Protein AF-A0A9K3NCQ3-F1 (afdb_monomer)

Structure (mmCIF, N/CA/C/O backbone):
data_AF-A0A9K3NCQ3-F1
#
_entry.id   AF-A0A9K3NCQ3-F1
#
loop_
_atom_site.group_PDB
_atom_site.id
_atom_site.type_symbol
_atom_site.label_atom_id
_atom_site.label_alt_id
_atom_site.label_comp_id
_atom_site.label_asym_id
_atom_site.label_entity_id
_atom_site.label_seq_id
_atom_site.pdbx_PDB_ins_code
_atom_site.Cartn_x
_atom_site.Cartn_y
_atom_site.Cartn_z
_atom_site.occupancy
_atom_site.B_iso_or_equiv
_atom_site.auth_seq_id
_atom_site.auth_comp_id
_atom_site.auth_asym_id
_atom_site.auth_atom_id
_atom_site.pdbx_PDB_model_num
ATOM 1 N N . MET A 1 1 ? -34.231 9.769 -47.983 1.00 39.38 1 MET A N 1
ATOM 2 C CA . MET A 1 1 ? -33.795 9.920 -49.391 1.00 39.38 1 MET A CA 1
ATOM 3 C C . MET A 1 1 ? -32.840 11.098 -49.599 1.00 39.38 1 MET A C 1
ATOM 5 O O . MET A 1 1 ? -31.851 10.888 -50.281 1.00 39.38 1 MET A O 1
ATOM 9 N N . ALA A 1 2 ? -33.043 12.279 -48.990 1.00 44.72 2 ALA A N 1
ATOM 10 C CA . ALA A 1 2 ? -32.087 13.401 -49.087 1.00 44.72 2 ALA A CA 1
ATOM 11 C C . ALA A 1 2 ? -30.676 13.076 -48.537 1.00 44.72 2 ALA A C 1
ATOM 13 O O . ALA A 1 2 ? -29.684 13.363 -49.191 1.00 44.72 2 ALA A O 1
ATOM 14 N N . LEU A 1 3 ? -30.596 12.362 -47.406 1.00 51.59 3 LEU A N 1
ATOM 15 C CA . LEU A 1 3 ? -29.329 11.981 -46.760 1.00 51.59 3 LEU A CA 1
ATOM 16 C C . LEU A 1 3 ? -28.411 11.074 -47.605 1.00 51.59 3 LEU A C 1
ATOM 18 O O . LEU A 1 3 ? -27.192 11.078 -47.457 1.00 51.59 3 LEU A O 1
ATOM 22 N N . ILE A 1 4 ? -29.020 10.265 -48.472 1.00 53.84 4 ILE A N 1
ATOM 23 C CA . ILE A 1 4 ? -28.306 9.319 -49.332 1.00 53.84 4 ILE A CA 1
ATOM 24 C C . ILE A 1 4 ? -27.644 10.080 -50.491 1.00 53.84 4 ILE A C 1
ATOM 26 O O . ILE A 1 4 ? -26.495 9.803 -50.801 1.00 53.84 4 ILE A O 1
ATOM 30 N N . LYS A 1 5 ? -28.301 11.123 -51.027 1.00 56.56 5 LYS A N 1
ATOM 31 C CA . LYS A 1 5 ? -27.735 11.977 -52.086 1.00 56.56 5 LYS A CA 1
ATOM 32 C C . LYS A 1 5 ? -26.496 12.764 -51.636 1.00 56.56 5 LYS A C 1
ATOM 34 O O . LYS A 1 5 ? -25.575 12.943 -52.419 1.00 56.56 5 LYS A O 1
ATOM 39 N N . GLU A 1 6 ? -26.442 13.216 -50.381 1.00 61.25 6 GLU A N 1
ATOM 40 C CA . GLU A 1 6 ? -25.287 13.969 -49.847 1.00 61.25 6 GLU A CA 1
ATOM 41 C C . GLU A 1 6 ? -24.058 13.086 -49.568 1.00 61.25 6 GLU A C 1
ATOM 43 O O . GLU A 1 6 ? -22.928 13.570 -49.548 1.00 61.25 6 GLU A O 1
ATOM 48 N N . THR A 1 7 ? -24.259 11.778 -49.386 1.00 75.44 7 THR A N 1
ATOM 49 C CA . THR A 1 7 ? -23.198 10.811 -49.056 1.00 75.44 7 THR A CA 1
ATOM 50 C C . THR A 1 7 ? -22.884 9.852 -50.205 1.00 75.44 7 THR A C 1
ATOM 52 O O . THR A 1 7 ? -22.133 8.900 -50.013 1.00 75.44 7 THR A O 1
ATOM 55 N N . ASP A 1 8 ? -23.405 10.099 -51.412 1.00 75.50 8 ASP A N 1
ATOM 56 C CA . ASP A 1 8 ? -23.187 9.236 -52.584 1.00 75.50 8 ASP A CA 1
ATOM 57 C C . ASP A 1 8 ? -21.696 9.086 -52.940 1.00 75.50 8 ASP A C 1
ATOM 59 O O . ASP A 1 8 ? -21.273 8.027 -53.392 1.00 75.50 8 ASP A O 1
ATOM 63 N N . HIS A 1 9 ? -20.874 10.099 -52.648 1.00 80.50 9 HIS A N 1
ATOM 64 C CA . HIS A 1 9 ? -19.418 10.061 -52.829 1.00 80.50 9 HIS A CA 1
ATOM 65 C C . HIS A 1 9 ? -18.691 9.035 -51.933 1.00 80.50 9 HIS A C 1
ATOM 67 O O . HIS A 1 9 ? -17.523 8.745 -52.172 1.00 80.50 9 HIS A O 1
ATOM 73 N N . LEU A 1 10 ? -19.359 8.499 -50.904 1.00 85.31 10 LEU A N 1
ATOM 74 C CA . LEU A 1 10 ? -18.840 7.465 -49.998 1.00 85.31 10 LEU A CA 1
ATOM 75 C C . LEU A 1 10 ? -19.311 6.051 -50.380 1.00 85.31 10 LEU A C 1
ATOM 77 O O . LEU A 1 10 ? -19.017 5.096 -49.657 1.00 85.31 10 LEU A O 1
ATOM 81 N N . ARG A 1 11 ? -20.070 5.896 -51.473 1.00 88.81 11 ARG A N 1
ATOM 82 C CA . ARG A 1 11 ? -20.551 4.585 -51.918 1.00 88.81 11 ARG A CA 1
ATOM 83 C C . ARG A 1 11 ? -19.425 3.763 -52.521 1.00 88.81 11 ARG A C 1
ATOM 85 O O . ARG A 1 11 ? -18.713 4.224 -53.408 1.00 88.81 11 ARG A O 1
ATOM 92 N N . ILE A 1 12 ? -19.321 2.523 -52.061 1.00 91.06 12 ILE A N 1
ATOM 93 C CA . ILE A 1 12 ? -18.381 1.529 -52.569 1.00 91.06 12 ILE A CA 1
ATOM 94 C C . ILE A 1 12 ? -19.196 0.374 -53.164 1.00 91.06 12 ILE A C 1
ATOM 96 O O . ILE A 1 12 ? -20.077 -0.146 -52.466 1.00 91.06 12 ILE A O 1
ATOM 100 N N . PRO A 1 13 ? -18.919 -0.034 -54.416 1.00 90.62 13 PRO A N 1
ATOM 101 C CA . PRO A 1 13 ? -19.554 -1.193 -55.026 1.00 90.62 13 PRO A CA 1
ATOM 102 C C . PRO A 1 13 ? -19.383 -2.464 -54.188 1.00 90.62 13 PRO A C 1
ATOM 104 O O . PRO A 1 13 ? -18.312 -2.714 -53.629 1.00 90.62 13 PRO A O 1
ATOM 107 N N . PHE A 1 14 ? -20.413 -3.309 -54.127 1.00 91.75 14 PHE A N 1
ATOM 108 C CA . PHE A 1 14 ? -20.346 -4.573 -53.384 1.00 91.75 14 PHE A CA 1
ATOM 109 C C . PHE A 1 14 ? -19.202 -5.470 -53.877 1.00 91.75 14 PHE A C 1
ATOM 111 O O . PHE A 1 14 ? -18.471 -6.041 -53.066 1.00 91.75 14 PHE A O 1
ATOM 118 N N . GLN A 1 15 ? -18.995 -5.517 -55.196 1.00 89.62 15 GLN A N 1
ATOM 119 C CA . GLN A 1 15 ? -17.935 -6.298 -55.835 1.00 89.62 15 GLN A CA 1
ATOM 120 C C . GLN A 1 15 ? -16.533 -5.916 -55.328 1.00 89.62 15 GLN A C 1
ATOM 122 O O . GLN A 1 15 ? -15.701 -6.791 -55.082 1.00 89.62 15 GLN A O 1
ATOM 127 N N . ASP A 1 16 ? -16.279 -4.628 -55.089 1.00 90.50 16 ASP A N 1
ATOM 128 C CA . ASP A 1 16 ? -14.991 -4.164 -54.563 1.00 90.50 16 ASP A CA 1
ATOM 129 C C . ASP A 1 16 ? -14.772 -4.642 -53.122 1.00 90.50 16 ASP A C 1
ATOM 131 O O . ASP A 1 16 ? -13.654 -4.986 -52.733 1.00 90.50 16 ASP A O 1
ATOM 135 N N . LEU A 1 17 ? -15.843 -4.727 -52.326 1.00 93.62 17 LEU A N 1
ATOM 136 C CA . LEU A 1 17 ? -15.794 -5.243 -50.956 1.00 93.62 17 LEU A CA 1
ATOM 137 C C . LEU A 1 17 ? -15.651 -6.767 -50.911 1.00 93.62 17 LEU A C 1
ATOM 139 O O . LEU A 1 17 ? -14.966 -7.285 -50.023 1.00 93.62 17 LEU A O 1
ATOM 143 N N . GLU A 1 18 ? -16.234 -7.492 -51.867 1.00 91.12 18 GLU A N 1
ATOM 144 C CA . GLU A 1 18 ? -15.976 -8.924 -52.045 1.00 91.12 18 GLU A CA 1
ATOM 145 C C . GLU A 1 18 ? -14.499 -9.175 -52.346 1.00 91.12 18 GLU A C 1
ATOM 147 O O . GLU A 1 18 ? -13.877 -10.014 -51.693 1.00 91.12 18 GLU A O 1
ATOM 152 N N . ILE A 1 19 ? -13.903 -8.409 -53.263 1.00 90.56 19 ILE A N 1
ATOM 153 C CA . ILE A 1 19 ? -12.475 -8.515 -53.583 1.00 90.56 19 ILE A CA 1
ATOM 154 C C . ILE A 1 19 ? -11.628 -8.163 -52.351 1.00 90.56 19 ILE A C 1
ATOM 156 O O . ILE A 1 19 ? -10.783 -8.961 -51.933 1.00 90.56 19 ILE A O 1
ATOM 160 N N . ALA A 1 20 ? -11.902 -7.020 -51.711 1.00 91.94 20 ALA A N 1
ATOM 161 C CA . ALA A 1 20 ? -11.152 -6.526 -50.555 1.00 91.94 20 ALA A CA 1
ATOM 162 C C . ALA A 1 20 ? -11.162 -7.498 -49.363 1.00 91.94 20 ALA A C 1
ATOM 164 O O . ALA A 1 20 ? -10.193 -7.564 -48.605 1.00 91.94 20 ALA A O 1
ATOM 165 N N . THR A 1 21 ? -12.248 -8.257 -49.188 1.00 91.38 21 THR A N 1
ATOM 166 C CA . THR A 1 21 ? -12.431 -9.212 -48.080 1.00 91.38 21 THR A CA 1
ATOM 167 C C . THR A 1 21 ? -12.242 -10.674 -48.487 1.00 91.38 21 THR A C 1
ATOM 169 O O . THR A 1 21 ? -12.519 -11.572 -47.685 1.00 91.38 21 THR A O 1
ATOM 172 N N . LYS A 1 22 ? -11.768 -10.940 -49.714 1.00 92.06 22 LYS A N 1
ATOM 173 C CA . LYS A 1 22 ? -11.604 -12.292 -50.279 1.00 92.06 22 LYS A CA 1
ATOM 174 C C . LYS A 1 22 ? -12.883 -13.126 -50.147 1.00 92.06 22 LYS A C 1
ATOM 176 O O . LYS A 1 22 ? -12.864 -14.227 -49.598 1.00 92.06 22 LYS A O 1
ATOM 181 N N . ASN A 1 23 ? -13.989 -12.560 -50.617 1.00 91.00 23 ASN A N 1
ATOM 182 C CA . ASN A 1 23 ? -15.341 -13.092 -50.497 1.00 91.00 23 ASN A CA 1
ATOM 183 C C . ASN A 1 23 ? -15.749 -13.341 -49.030 1.00 91.00 23 ASN A C 1
ATOM 185 O O . ASN A 1 23 ? -16.186 -14.430 -48.658 1.00 91.00 23 ASN A O 1
ATOM 189 N N . PHE A 1 24 ? -15.548 -12.333 -48.170 1.00 90.31 24 PHE A N 1
ATOM 190 C CA . PHE A 1 24 ? -15.887 -12.381 -46.743 1.00 90.31 24 PHE A CA 1
ATOM 191 C C . PHE A 1 24 ? -15.337 -13.625 -46.023 1.00 90.31 24 PHE A C 1
ATOM 193 O O . PHE A 1 24 ? -16.036 -14.279 -45.236 1.00 90.31 24 PHE A O 1
ATOM 200 N N . ALA A 1 25 ? -14.065 -13.950 -46.284 1.00 88.75 25 ALA A N 1
ATOM 201 C CA . ALA A 1 25 ? -13.407 -15.129 -45.736 1.00 88.75 25 ALA A CA 1
ATOM 202 C C . ALA A 1 25 ? -13.455 -15.147 -44.198 1.00 88.75 25 ALA A C 1
ATOM 204 O O . ALA A 1 25 ? -13.158 -14.160 -43.519 1.00 88.75 25 ALA A O 1
ATOM 205 N N . THR A 1 26 ? -13.780 -16.304 -43.617 1.00 86.75 26 THR A N 1
ATOM 206 C CA . THR A 1 26 ? -13.913 -16.460 -42.157 1.00 86.75 26 THR A CA 1
ATOM 207 C C . THR A 1 26 ? -12.607 -16.214 -41.400 1.00 86.75 26 THR A C 1
ATOM 209 O O . THR A 1 26 ? -12.645 -15.800 -40.242 1.00 86.75 26 THR A O 1
ATOM 212 N N . THR A 1 27 ? -11.462 -16.412 -42.057 1.00 88.19 27 THR A N 1
ATOM 213 C CA . THR A 1 27 ? -10.114 -16.140 -41.533 1.00 88.19 27 THR A CA 1
ATOM 214 C C . THR A 1 27 ? -9.816 -14.650 -41.360 1.00 88.19 27 THR A C 1
ATOM 216 O O . THR A 1 27 ? -8.916 -14.302 -40.601 1.00 88.19 27 THR A O 1
ATOM 219 N N . LEU A 1 28 ? -10.574 -13.767 -42.019 1.00 87.69 28 LEU A N 1
ATOM 220 C CA . LEU A 1 28 ? -10.419 -12.312 -41.935 1.00 87.69 28 LEU A CA 1
ATOM 221 C C . LEU A 1 28 ? -11.359 -11.665 -40.909 1.00 87.69 28 LEU A C 1
ATOM 223 O O . LEU A 1 28 ? -11.373 -10.443 -40.780 1.00 87.69 28 LEU A O 1
ATOM 227 N N . ILE A 1 29 ? -12.135 -12.453 -40.158 1.00 87.50 29 ILE A N 1
ATOM 228 C CA . ILE A 1 29 ? -13.041 -11.931 -39.131 1.00 87.50 29 ILE A CA 1
ATOM 229 C C . ILE A 1 29 ? -12.232 -11.381 -37.950 1.00 87.50 29 ILE A C 1
ATOM 231 O O . ILE A 1 29 ? -11.550 -12.119 -37.241 1.00 87.50 29 ILE A O 1
ATOM 235 N N . ILE A 1 30 ? -12.379 -10.084 -37.693 1.00 84.94 30 ILE A N 1
ATOM 236 C CA . ILE A 1 30 ? -11.739 -9.367 -36.580 1.00 84.94 30 ILE A CA 1
ATOM 237 C C . ILE A 1 30 ? -12.717 -9.034 -35.444 1.00 84.94 30 ILE A C 1
ATOM 239 O O . ILE A 1 30 ? -12.287 -8.743 -34.323 1.00 84.94 30 ILE A O 1
ATOM 243 N N . GLY A 1 31 ? -14.027 -9.130 -35.690 1.00 79.12 31 GLY A N 1
ATOM 244 C CA . GLY A 1 31 ? -15.071 -8.912 -34.688 1.00 79.12 31 GLY A CA 1
ATOM 245 C C . GLY A 1 31 ? -16.382 -9.620 -35.032 1.00 79.12 31 GLY A C 1
ATOM 246 O O . GLY A 1 31 ? -16.724 -9.782 -36.203 1.00 79.12 31 GLY A O 1
ATOM 247 N N . ARG A 1 32 ? -17.118 -10.047 -34.000 1.00 75.94 32 ARG A N 1
ATOM 248 C CA . ARG A 1 32 ? -18.494 -10.561 -34.098 1.00 75.94 32 ARG A CA 1
ATOM 249 C C . ARG A 1 32 ? -19.346 -9.866 -33.038 1.00 75.94 32 ARG A C 1
ATOM 251 O O . ARG A 1 32 ? -18.984 -9.916 -31.865 1.00 75.94 32 ARG A O 1
ATOM 258 N N . GLY A 1 33 ? -20.439 -9.227 -33.444 1.00 64.56 33 GLY A N 1
ATOM 259 C CA . GLY A 1 33 ? -21.366 -8.529 -32.548 1.00 64.56 33 GLY A CA 1
ATOM 260 C C . GLY A 1 33 ? -22.823 -8.869 -32.855 1.00 64.56 33 GLY A C 1
ATOM 261 O O . GLY A 1 33 ? -23.100 -9.629 -33.777 1.00 64.56 33 GLY A O 1
ATOM 262 N N . GLY A 1 34 ? -23.759 -8.283 -32.100 1.00 61.84 34 GLY A N 1
ATOM 263 C CA . GLY A 1 34 ? -25.204 -8.507 -32.281 1.00 61.84 34 GLY A CA 1
ATOM 264 C C . GLY A 1 34 ? -25.779 -7.993 -33.607 1.00 61.84 34 GLY A C 1
ATOM 265 O O . GLY A 1 34 ? -26.921 -8.294 -33.920 1.00 61.84 34 GLY A O 1
ATOM 266 N N . PHE A 1 35 ? -24.986 -7.244 -34.377 1.00 63.78 35 PHE A N 1
ATOM 267 C CA . PHE A 1 35 ? -25.405 -6.591 -35.617 1.00 63.78 35 PHE A CA 1
ATOM 268 C C . PHE A 1 35 ? -24.687 -7.126 -36.862 1.00 63.78 35 PHE A C 1
ATOM 270 O O . PHE A 1 35 ? -24.970 -6.662 -37.959 1.00 63.78 35 PHE A O 1
ATOM 277 N N . GLY A 1 36 ? -23.766 -8.086 -36.719 1.00 77.31 36 GLY A N 1
ATOM 278 C CA . GLY A 1 36 ? -23.062 -8.699 -37.848 1.00 77.31 36 GLY A CA 1
ATOM 279 C C . GLY A 1 36 ? -21.579 -8.976 -37.592 1.00 77.31 36 GLY A C 1
ATOM 280 O O . GLY A 1 36 ? -21.092 -8.985 -36.451 1.00 77.31 36 GLY A O 1
ATOM 281 N N . LYS A 1 37 ? -20.843 -9.227 -38.678 1.00 86.31 37 LYS A N 1
ATOM 282 C CA . LYS A 1 37 ? -19.417 -9.598 -38.662 1.00 86.31 37 LYS A CA 1
ATOM 283 C C . LYS A 1 37 ? -18.558 -8.459 -39.201 1.00 86.31 37 LYS A C 1
ATOM 285 O O . LYS A 1 37 ? -18.921 -7.806 -40.175 1.00 86.31 37 LYS A O 1
ATOM 290 N N . VAL A 1 38 ? -17.397 -8.260 -38.581 1.00 89.81 38 VAL A N 1
ATOM 291 C CA . VAL A 1 38 ? -16.391 -7.292 -39.032 1.00 89.81 38 VAL A CA 1
ATOM 292 C C . VAL A 1 38 ? -15.204 -8.043 -39.613 1.00 89.81 38 VAL A C 1
ATOM 294 O O . VAL A 1 38 ? -14.621 -8.897 -38.939 1.00 89.81 38 VAL A O 1
ATOM 297 N N . TYR A 1 39 ? -14.846 -7.706 -40.846 1.00 92.56 39 TYR A N 1
ATOM 298 C CA . TYR A 1 39 ? -13.761 -8.301 -41.615 1.00 92.56 39 TYR A CA 1
ATOM 299 C C . TYR A 1 39 ? -12.621 -7.300 -41.779 1.00 92.56 39 TYR A C 1
ATOM 301 O O . TYR A 1 39 ? -12.860 -6.108 -41.954 1.00 92.56 39 TYR A O 1
ATOM 309 N N . LYS A 1 40 ? -11.377 -7.772 -41.749 1.00 93.50 40 LYS A N 1
ATOM 310 C CA . LYS A 1 40 ? -10.244 -6.995 -42.254 1.00 93.50 40 LYS A CA 1
ATOM 311 C C . LYS A 1 40 ? -10.221 -7.102 -43.778 1.00 93.50 40 LYS A C 1
ATOM 313 O O . LYS A 1 40 ? -10.321 -8.210 -44.301 1.00 93.50 40 LYS A O 1
ATOM 318 N N . GLY A 1 41 ? -10.061 -5.979 -44.467 1.00 93.25 41 GLY A N 1
ATOM 319 C CA . GLY A 1 41 ? -9.892 -5.941 -45.917 1.00 93.25 41 GLY A CA 1
ATOM 320 C C . GLY A 1 41 ? -8.815 -4.955 -46.351 1.00 93.25 41 GLY A C 1
ATOM 321 O O . GLY A 1 41 ? -8.322 -4.163 -45.545 1.00 93.25 41 GLY A O 1
ATOM 322 N N . GLU A 1 42 ? -8.462 -5.005 -47.629 1.00 92.62 42 GLU A N 1
ATOM 323 C CA . GLU A 1 42 ? -7.578 -4.034 -48.277 1.00 92.62 42 GLU A CA 1
ATOM 324 C C . GLU A 1 42 ? -8.312 -3.414 -49.463 1.00 92.62 42 GLU A C 1
ATOM 326 O O . GLU A 1 42 ? -8.754 -4.127 -50.361 1.00 92.62 42 GLU A O 1
ATOM 331 N N . LEU A 1 43 ? -8.468 -2.091 -49.449 1.00 90.50 43 LEU A N 1
ATOM 332 C CA . LEU A 1 43 ? -9.230 -1.355 -50.454 1.00 90.50 43 LEU A CA 1
ATOM 333 C C . LEU A 1 43 ? -8.359 -0.253 -51.065 1.00 90.50 43 LEU A C 1
ATOM 335 O O . LEU A 1 43 ? -7.645 0.448 -50.345 1.00 90.50 43 LEU A O 1
ATOM 339 N N . SER A 1 44 ? -8.407 -0.099 -52.389 1.00 86.25 44 SER A N 1
ATOM 340 C CA . SER A 1 44 ? -7.722 0.997 -53.082 1.00 86.25 44 SER A CA 1
ATOM 341 C C . SER A 1 44 ? -8.572 2.262 -52.997 1.00 86.25 44 SER A C 1
ATOM 343 O O . SER A 1 44 ? -9.541 2.424 -53.734 1.00 86.25 44 SER A O 1
ATOM 345 N N . LEU A 1 45 ? -8.226 3.154 -52.071 1.00 79.19 45 LEU A N 1
ATOM 346 C CA . LEU A 1 45 ? -8.888 4.446 -51.892 1.00 79.19 45 LEU A CA 1
ATOM 347 C C . LEU A 1 45 ? -7.956 5.541 -52.412 1.00 79.19 45 LEU A C 1
ATOM 349 O O . LEU A 1 45 ? -6.803 5.618 -51.990 1.00 79.19 45 LEU A O 1
ATOM 353 N N . LEU A 1 46 ? -8.436 6.376 -53.342 1.00 74.06 46 LEU A N 1
ATOM 354 C CA . LEU A 1 46 ? -7.652 7.464 -53.956 1.00 74.06 46 LEU A CA 1
ATOM 355 C C . LEU A 1 46 ? -6.295 6.991 -54.531 1.00 74.06 46 LEU A C 1
ATOM 357 O O . LEU A 1 46 ? -5.290 7.691 -54.441 1.00 74.06 46 LEU A O 1
ATOM 361 N N . GLY A 1 47 ? -6.251 5.772 -55.085 1.00 74.94 47 GLY A N 1
ATOM 362 C CA . GLY A 1 47 ? -5.040 5.175 -55.663 1.00 74.94 47 GLY A CA 1
ATOM 363 C C . GLY A 1 47 ? -4.051 4.577 -54.653 1.00 74.94 47 GLY A C 1
ATOM 364 O O . GLY A 1 47 ? -2.992 4.103 -55.060 1.00 74.94 47 GLY A O 1
ATOM 365 N N . LYS A 1 48 ? -4.373 4.564 -53.350 1.00 82.56 48 LYS A N 1
ATOM 366 C CA . LYS A 1 48 ? -3.544 3.962 -52.297 1.00 82.56 48 LYS A CA 1
ATOM 367 C C . LYS A 1 48 ? -4.242 2.763 -51.660 1.00 82.56 48 LYS A C 1
ATOM 369 O O . LYS A 1 48 ? -5.374 2.859 -51.183 1.00 82.56 48 LYS A O 1
ATOM 374 N N . LEU A 1 49 ? -3.521 1.645 -51.578 1.00 88.62 49 LEU A N 1
ATOM 375 C CA . LEU A 1 49 ? -3.976 0.462 -50.855 1.00 88.62 49 LEU A CA 1
ATOM 376 C C . LEU A 1 49 ? -4.052 0.771 -49.353 1.00 88.62 49 LEU A C 1
ATOM 378 O O . LEU A 1 49 ? -3.043 1.083 -48.717 1.00 88.62 49 LEU A O 1
ATOM 382 N N . THR A 1 50 ? -5.260 0.708 -48.801 1.00 89.06 50 THR A N 1
ATOM 383 C CA . THR A 1 50 ? -5.566 1.081 -47.419 1.00 89.06 50 THR A CA 1
ATOM 384 C C . THR A 1 50 ? -6.173 -0.116 -46.693 1.00 89.06 50 THR A C 1
ATOM 386 O O . THR A 1 50 ? -7.083 -0.767 -47.205 1.00 89.06 50 THR A O 1
ATOM 389 N N . SER A 1 51 ? -5.669 -0.421 -45.493 1.00 92.25 51 SER A N 1
ATOM 390 C CA . SER A 1 51 ? -6.282 -1.425 -44.613 1.00 92.25 51 SER A CA 1
ATOM 391 C C . SER A 1 51 ? -7.586 -0.884 -44.033 1.00 92.25 51 SER A C 1
ATOM 393 O O . SER A 1 51 ? -7.598 0.188 -43.428 1.00 92.25 51 SER A O 1
ATOM 395 N N . VAL A 1 52 ? -8.668 -1.643 -44.185 1.00 93.69 52 VAL A N 1
ATOM 396 C CA . VAL A 1 52 ? -10.018 -1.242 -43.774 1.00 93.69 52 VAL A CA 1
ATOM 397 C C . VAL A 1 52 ? -10.681 -2.287 -42.879 1.00 93.69 52 VAL A C 1
ATOM 399 O O . VAL A 1 52 ? -10.373 -3.482 -42.943 1.00 93.69 52 VAL A O 1
ATOM 402 N N . ALA A 1 53 ? -11.613 -1.835 -42.041 1.00 93.81 53 ALA A N 1
ATOM 403 C CA . ALA A 1 53 ? -12.527 -2.690 -41.293 1.00 93.81 53 ALA A CA 1
ATOM 404 C C . ALA A 1 53 ? -13.909 -2.669 -41.961 1.00 93.81 53 ALA A C 1
ATOM 406 O O . ALA A 1 53 ? -14.549 -1.626 -42.043 1.00 93.81 53 ALA A O 1
ATOM 407 N N . VAL A 1 54 ? -14.373 -3.825 -42.432 1.00 92.69 54 VAL A N 1
ATOM 408 C CA . VAL A 1 54 ? -15.614 -3.991 -43.198 1.00 92.69 54 VAL A CA 1
ATOM 409 C C . VAL A 1 54 ? -16.666 -4.665 -42.317 1.00 92.69 54 VAL A C 1
ATOM 411 O O . VAL A 1 54 ? -16.593 -5.868 -42.066 1.00 92.69 54 VAL A O 1
ATOM 414 N N . LYS A 1 55 ? -17.636 -3.901 -41.810 1.00 90.69 55 LYS A N 1
ATOM 415 C CA . LYS A 1 55 ? -18.752 -4.377 -40.973 1.00 90.69 55 LYS A CA 1
ATOM 416 C C . LYS A 1 55 ? -19.941 -4.708 -41.871 1.00 90.69 55 LYS A C 1
ATOM 418 O O . LYS A 1 55 ? -20.625 -3.804 -42.342 1.00 90.69 55 LYS A O 1
ATOM 423 N N . ARG A 1 56 ? -20.182 -5.999 -42.106 1.00 89.62 56 ARG A N 1
ATOM 424 C CA . ARG A 1 56 ? -21.332 -6.503 -42.873 1.00 89.62 56 ARG A CA 1
ATOM 425 C C . ARG A 1 56 ? -22.463 -6.847 -41.911 1.00 89.62 56 ARG A C 1
ATOM 427 O O . ARG A 1 56 ? -22.271 -7.680 -41.020 1.00 89.62 56 ARG A O 1
ATOM 434 N N . LEU A 1 57 ? -23.604 -6.183 -42.073 1.00 83.19 57 LEU A N 1
ATOM 435 C CA . LEU A 1 57 ? -24.770 -6.376 -41.214 1.00 83.19 57 LEU A CA 1
ATOM 436 C C . LEU A 1 57 ? -25.558 -7.624 -41.631 1.00 83.19 57 LEU A C 1
ATOM 438 O O . LEU A 1 57 ? -25.696 -7.902 -42.822 1.00 83.19 57 LEU A O 1
ATOM 442 N N . ASP A 1 58 ? -26.086 -8.373 -40.661 1.00 75.06 58 ASP A N 1
ATOM 443 C CA . ASP A 1 58 ? -26.859 -9.588 -40.949 1.00 75.06 58 ASP A CA 1
ATOM 444 C C . ASP A 1 58 ? -28.221 -9.245 -41.582 1.00 75.06 58 ASP A C 1
ATOM 446 O O . ASP A 1 58 ? -29.032 -8.512 -41.011 1.00 75.06 58 ASP A O 1
ATOM 450 N N . ALA A 1 59 ? -28.508 -9.830 -42.749 1.00 62.03 59 ALA A N 1
ATOM 451 C CA . ALA A 1 59 ? -29.735 -9.577 -43.513 1.00 62.03 59 ALA A CA 1
ATOM 452 C C . ALA A 1 59 ? -31.028 -10.074 -42.826 1.00 62.03 59 ALA A C 1
ATOM 454 O O . ALA A 1 59 ? -32.116 -9.632 -43.186 1.00 62.03 59 ALA A O 1
ATOM 455 N N . ASN A 1 60 ? -30.910 -10.961 -41.828 1.00 57.84 60 ASN A N 1
ATOM 456 C CA . ASN A 1 60 ? -32.032 -11.652 -41.174 1.00 57.84 60 ASN A CA 1
ATOM 457 C C . ASN A 1 60 ? -32.530 -10.977 -39.881 1.00 57.84 60 ASN A C 1
ATOM 459 O O . ASN A 1 60 ? -33.433 -11.498 -39.227 1.00 57.84 60 ASN A O 1
ATOM 463 N N . ILE A 1 61 ? -31.947 -9.845 -39.474 1.00 55.59 61 ILE A N 1
ATOM 464 C CA . ILE A 1 61 ? -32.348 -9.132 -38.255 1.00 55.59 61 ILE A CA 1
ATOM 465 C C . ILE A 1 61 ? -33.432 -8.109 -38.628 1.00 55.59 61 ILE A C 1
ATOM 467 O O . ILE A 1 61 ? -33.221 -7.259 -39.492 1.00 55.59 61 ILE A O 1
ATOM 471 N N . SER A 1 62 ? -34.605 -8.209 -37.988 1.00 50.31 62 SER A N 1
ATOM 472 C CA . SER A 1 62 ? -35.770 -7.314 -38.145 1.00 50.31 62 SER A CA 1
ATOM 473 C C . SER A 1 62 ? -35.379 -5.827 -38.212 1.00 50.31 62 SER A C 1
ATOM 475 O O . SER A 1 62 ? -34.375 -5.455 -37.613 1.00 50.31 62 SER A O 1
ATOM 477 N N . GLY A 1 63 ? -36.186 -4.980 -38.876 1.00 52.66 63 GLY A N 1
ATOM 478 C CA . GLY A 1 63 ? -35.905 -3.607 -39.368 1.00 52.66 63 GLY A CA 1
ATOM 479 C C . GLY A 1 63 ? -35.164 -2.569 -38.491 1.00 52.66 63 GLY A C 1
ATOM 480 O O . GLY A 1 63 ? -34.893 -1.465 -38.960 1.00 52.66 63 GLY A O 1
ATOM 481 N N . GLN A 1 64 ? -34.780 -2.903 -37.263 1.00 57.03 64 GLN A N 1
ATOM 482 C CA . GLN A 1 64 ? -33.863 -2.164 -36.402 1.00 57.03 64 GLN A CA 1
ATOM 483 C C . GLN A 1 64 ? -32.450 -1.990 -37.009 1.00 57.03 64 GLN A C 1
ATOM 485 O O . GLN A 1 64 ? -31.928 -0.875 -36.984 1.00 57.03 64 GLN A O 1
ATOM 490 N N . GLY A 1 65 ? -31.873 -3.018 -37.649 1.00 68.69 65 GLY A N 1
ATOM 491 C CA . GLY A 1 65 ? -30.499 -2.952 -38.188 1.00 68.69 65 GLY A CA 1
ATOM 492 C C . GLY A 1 65 ? -30.304 -1.947 -39.337 1.00 68.69 65 GLY A C 1
ATOM 493 O O . GLY A 1 65 ? -29.236 -1.356 -39.485 1.00 68.69 65 GLY A O 1
ATOM 494 N N . PHE A 1 66 ? -31.350 -1.673 -40.129 1.00 77.00 66 PHE A N 1
ATOM 495 C CA . PHE A 1 66 ? -31.289 -0.662 -41.197 1.00 77.00 66 PHE A CA 1
ATOM 496 C C . PHE A 1 66 ? -31.269 0.772 -40.650 1.00 77.00 66 PHE A C 1
ATOM 498 O O . PHE A 1 66 ? -30.612 1.651 -41.206 1.00 77.00 66 PHE A O 1
ATOM 505 N N . LYS A 1 67 ? -31.964 1.023 -39.538 1.00 80.12 67 LYS A N 1
ATOM 506 C CA . LYS A 1 67 ? -31.971 2.339 -38.889 1.00 80.12 67 LYS A CA 1
ATOM 507 C C . LYS A 1 67 ? -30.608 2.676 -38.290 1.00 80.12 67 LYS A C 1
ATOM 509 O O . LYS A 1 67 ? -30.166 3.818 -38.394 1.00 80.12 67 LYS A O 1
ATOM 514 N N . GLU A 1 68 ? -29.966 1.693 -37.671 1.00 80.38 68 GLU A N 1
ATOM 515 C CA . GLU A 1 68 ? -28.627 1.818 -37.089 1.00 80.38 68 GLU A CA 1
ATOM 516 C C . GLU A 1 68 ? -27.583 2.063 -38.183 1.00 80.38 68 GLU A C 1
ATOM 518 O O . GLU A 1 68 ? -26.801 3.003 -38.070 1.00 80.38 68 GLU A O 1
ATOM 523 N N . PHE A 1 69 ? -27.666 1.324 -39.298 1.00 86.19 69 PHE A N 1
ATOM 524 C CA . PHE A 1 69 ? -26.859 1.556 -40.501 1.00 86.19 69 PHE A CA 1
ATOM 525 C C . PHE A 1 69 ? -26.944 3.006 -40.999 1.00 86.19 69 PHE A C 1
ATOM 527 O O . PHE A 1 69 ? -25.925 3.674 -41.162 1.00 86.19 69 PHE A O 1
ATOM 534 N N . LEU A 1 70 ? -28.163 3.524 -41.193 1.00 85.94 70 LEU A N 1
ATOM 535 C CA . LEU A 1 70 ? -28.367 4.898 -41.663 1.00 85.94 70 LEU A CA 1
ATOM 536 C C . LEU A 1 70 ? -27.910 5.948 -40.645 1.00 85.94 70 LEU A C 1
ATOM 538 O O . LEU A 1 70 ? -27.411 7.002 -41.032 1.00 85.94 70 LEU A O 1
ATOM 542 N N . THR A 1 71 ? -28.088 5.671 -39.352 1.00 86.31 71 THR A N 1
ATOM 543 C CA . THR A 1 71 ? -27.678 6.570 -38.266 1.00 86.31 71 THR A CA 1
ATOM 544 C C . THR A 1 71 ? -26.157 6.672 -38.201 1.00 86.31 71 THR A C 1
ATOM 546 O O . THR A 1 71 ? -25.618 7.766 -38.059 1.00 86.31 71 THR A O 1
ATOM 549 N N . GLU A 1 72 ? -25.457 5.553 -38.363 1.00 89.44 72 GLU A N 1
ATOM 550 C CA . GLU A 1 72 ? -24.000 5.516 -38.352 1.00 89.44 72 GLU A CA 1
ATOM 551 C C . GLU A 1 72 ? -23.400 6.253 -39.561 1.00 89.44 72 GLU A C 1
ATOM 553 O O . GLU A 1 72 ? -22.502 7.074 -39.374 1.00 89.44 72 GLU A O 1
ATOM 558 N N . ILE A 1 73 ? -23.967 6.073 -40.766 1.00 89.31 73 ILE A N 1
ATOM 559 C CA . ILE A 1 73 ? -23.598 6.866 -41.956 1.00 89.31 73 ILE A CA 1
ATOM 560 C C . ILE A 1 73 ? -23.814 8.356 -41.692 1.00 89.31 73 ILE A C 1
ATOM 562 O O . ILE A 1 73 ? -22.906 9.152 -41.910 1.00 89.31 73 ILE A O 1
ATOM 566 N N . HIS A 1 74 ? -24.994 8.727 -41.185 1.00 87.19 74 HIS A N 1
ATOM 567 C CA . HIS A 1 74 ? -25.358 10.120 -40.940 1.00 87.19 74 HIS A CA 1
ATOM 568 C C . HIS A 1 74 ? -24.394 10.843 -39.994 1.00 87.19 74 HIS A C 1
ATOM 570 O O . HIS A 1 74 ? -24.021 11.992 -40.236 1.00 87.19 74 HIS A O 1
ATOM 576 N N . LEU A 1 75 ? -24.034 10.191 -38.886 1.00 88.25 75 LEU A N 1
ATOM 577 C CA . LEU A 1 75 ? -23.220 10.807 -37.845 1.00 88.25 75 LEU A CA 1
ATOM 578 C C . LEU A 1 75 ? -21.742 10.840 -38.244 1.00 88.25 75 LEU A C 1
ATOM 580 O O . LEU A 1 75 ? -21.111 11.887 -38.120 1.00 88.25 75 LEU A O 1
ATOM 584 N N . LEU A 1 76 ? -21.196 9.741 -38.772 1.00 89.25 76 LEU A N 1
ATOM 585 C CA . LEU A 1 76 ? -19.773 9.668 -39.123 1.00 89.25 76 LEU A CA 1
ATOM 586 C C . LEU A 1 76 ? -19.415 10.437 -40.400 1.00 89.25 76 LEU A C 1
ATOM 588 O O . LEU A 1 76 ? -18.266 10.843 -40.556 1.00 89.25 76 LEU A O 1
ATOM 592 N N . SER A 1 77 ? -20.372 10.693 -41.300 1.00 85.75 77 SER A N 1
ATOM 593 C CA . SER A 1 77 ? -20.129 11.581 -42.444 1.00 85.75 77 SER A CA 1
ATOM 594 C C . SER A 1 77 ? -20.036 13.057 -42.035 1.00 85.75 77 SER A C 1
ATOM 596 O O . SER A 1 77 ? -19.431 13.855 -42.750 1.00 85.75 77 SER A O 1
ATOM 598 N N . ARG A 1 78 ? -20.650 13.436 -40.904 1.00 84.50 78 ARG A N 1
ATOM 599 C CA . ARG A 1 78 ? -20.804 14.832 -40.458 1.00 84.50 78 ARG A CA 1
ATOM 600 C C . ARG A 1 78 ? -19.829 15.226 -39.349 1.00 84.50 78 ARG A C 1
ATOM 602 O O . ARG A 1 78 ? -19.371 16.365 -39.334 1.00 84.50 78 ARG A O 1
ATOM 609 N N . PHE A 1 79 ? -19.512 14.313 -38.435 1.00 86.75 79 PHE A N 1
ATOM 610 C CA . PHE A 1 79 ? -18.676 14.587 -37.268 1.00 86.75 79 PHE A CA 1
ATOM 611 C C . PHE A 1 79 ? -17.289 13.964 -37.426 1.00 86.75 79 PHE A C 1
ATOM 613 O O . PHE A 1 79 ? -17.166 12.784 -37.742 1.00 86.75 79 PHE A O 1
ATOM 620 N N . LYS A 1 80 ? -16.236 14.758 -37.190 1.00 87.94 80 LYS A N 1
ATOM 621 C CA . LYS A 1 80 ? -14.835 14.326 -37.307 1.00 87.94 80 LYS A CA 1
ATOM 622 C C . LYS A 1 80 ? -14.052 14.751 -36.073 1.00 87.94 80 LYS A C 1
ATOM 624 O O . LYS A 1 80 ? -14.034 15.928 -35.725 1.00 87.94 80 LYS A O 1
ATOM 629 N N . HIS A 1 81 ? -13.381 13.799 -35.435 1.00 91.19 81 HIS A N 1
ATOM 630 C CA . HIS A 1 81 ? -12.549 14.035 -34.259 1.00 91.19 81 HIS A CA 1
ATOM 631 C C . HIS A 1 81 ? -11.373 13.043 -34.257 1.00 91.19 81 HIS A C 1
ATOM 633 O O . HIS A 1 81 ? -11.587 11.893 -34.628 1.00 91.19 81 HIS A O 1
ATOM 639 N N . PRO A 1 82 ? -10.160 13.420 -33.805 1.00 89.88 82 PRO A N 1
ATOM 640 C CA . PRO A 1 82 ? -9.001 12.514 -33.785 1.00 89.88 82 PRO A CA 1
ATOM 641 C C . PRO A 1 82 ? -9.197 11.217 -32.984 1.00 89.88 82 PRO A C 1
ATOM 643 O O . PRO A 1 82 ? -8.476 10.251 -33.193 1.00 89.88 82 PRO A O 1
ATOM 646 N N . ASN A 1 83 ? -10.149 11.212 -32.048 1.00 95.62 83 ASN A N 1
ATOM 647 C CA . ASN A 1 83 ? -10.512 10.063 -31.212 1.00 95.62 83 ASN A CA 1
ATOM 648 C C . ASN A 1 83 ? -11.901 9.479 -31.556 1.00 95.62 83 ASN A C 1
ATOM 650 O O . ASN A 1 83 ? -12.506 8.813 -30.717 1.00 95.62 83 ASN A O 1
ATOM 654 N N . LEU A 1 84 ? -12.431 9.745 -32.755 1.00 94.12 84 LEU A N 1
ATOM 655 C CA . LEU A 1 84 ? -13.656 9.140 -33.294 1.00 94.12 84 LEU A CA 1
ATOM 656 C C . LEU A 1 84 ? -13.302 8.356 -34.560 1.00 94.12 84 LEU A C 1
ATOM 658 O O . LEU A 1 84 ? -12.600 8.887 -35.413 1.00 94.12 84 LEU A O 1
ATOM 662 N N . VAL A 1 85 ? -13.790 7.120 -34.690 1.00 92.62 85 VAL A N 1
ATOM 663 C CA . VAL A 1 85 ? -13.494 6.282 -35.861 1.00 92.62 85 VAL A CA 1
ATOM 664 C C . VAL A 1 85 ? -14.016 6.922 -37.149 1.00 92.62 85 VAL A C 1
ATOM 666 O O . VAL A 1 85 ? -15.153 7.388 -37.212 1.00 92.62 85 VAL A O 1
ATOM 669 N N . SER A 1 86 ? -13.203 6.909 -38.198 1.00 91.31 86 SER A N 1
ATOM 670 C CA . SER A 1 86 ? -13.555 7.487 -39.493 1.00 91.31 86 SER A CA 1
ATOM 671 C C . SER A 1 86 ? -14.288 6.482 -40.383 1.00 91.31 86 SER A C 1
ATOM 673 O O . SER A 1 86 ? -13.802 5.372 -40.623 1.00 91.31 86 SER A O 1
ATOM 675 N N . LEU A 1 87 ? -15.442 6.887 -40.923 1.00 92.31 87 LEU A N 1
ATOM 676 C CA . LEU A 1 87 ? -16.133 6.161 -41.990 1.00 92.31 87 LEU A CA 1
ATOM 677 C C . LEU A 1 87 ? -15.463 6.482 -43.333 1.00 92.31 87 LEU A C 1
ATOM 679 O O . LEU A 1 87 ? -15.438 7.636 -43.758 1.00 92.31 87 LEU A O 1
ATOM 683 N N . LEU A 1 88 ? -14.927 5.459 -43.994 1.00 91.44 88 LEU A N 1
ATOM 684 C CA . LEU A 1 88 ? -14.277 5.566 -45.303 1.00 91.44 88 LEU A CA 1
ATOM 685 C C . LEU A 1 88 ? -15.260 5.346 -46.454 1.00 91.44 88 LEU A C 1
ATOM 687 O O . LEU A 1 88 ? -15.072 5.895 -47.534 1.00 91.44 88 LEU A O 1
ATOM 691 N N . GLY A 1 89 ? -16.308 4.557 -46.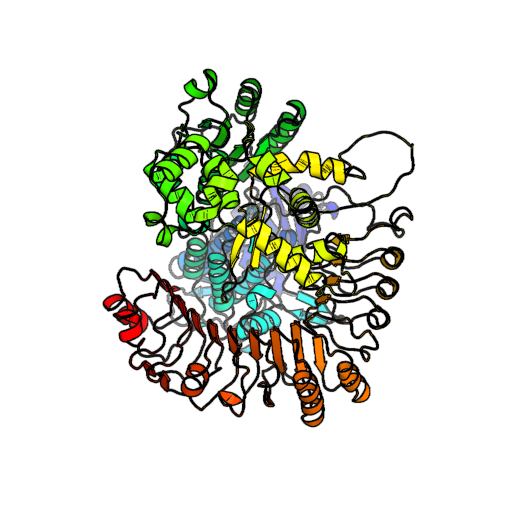220 1.00 91.56 89 GLY A N 1
ATOM 692 C CA . GLY A 1 89 ? -17.377 4.357 -47.185 1.00 91.56 89 GLY A CA 1
ATOM 693 C C . GLY A 1 89 ? -18.445 3.379 -46.714 1.00 91.56 89 GLY A C 1
ATOM 694 O O . GLY A 1 89 ? -18.379 2.839 -45.608 1.00 91.56 89 GLY A O 1
ATOM 695 N N . TYR A 1 90 ? -19.446 3.152 -47.556 1.00 93.38 90 TYR A N 1
ATOM 696 C CA . TYR A 1 90 ? -20.516 2.194 -47.298 1.00 93.38 90 TYR A CA 1
ATOM 697 C C . TYR A 1 90 ? -21.001 1.528 -48.589 1.00 93.38 90 TYR A C 1
ATOM 699 O O . TYR A 1 90 ? -20.851 2.074 -49.678 1.00 93.38 90 TYR A O 1
ATOM 707 N N . CYS A 1 91 ? -21.629 0.361 -48.463 1.00 91.50 91 CYS A N 1
ATOM 708 C CA . CYS A 1 91 ? -22.314 -0.325 -49.555 1.00 91.50 91 CYS A CA 1
ATOM 709 C C . CYS A 1 91 ? -23.772 -0.590 -49.170 1.00 91.50 91 CYS A C 1
ATOM 711 O O . CYS A 1 91 ? -24.062 -1.054 -48.061 1.00 91.50 91 CYS A O 1
ATOM 713 N N . GLN A 1 92 ? -24.677 -0.277 -50.099 1.00 88.62 92 GLN A N 1
ATOM 714 C CA . GLN A 1 92 ? -26.098 -0.593 -50.018 1.00 88.62 92 GLN A CA 1
ATOM 715 C C . GLN A 1 92 ? -26.575 -1.101 -51.386 1.00 88.62 92 GLN A C 1
ATOM 717 O O . GLN A 1 92 ? -27.053 -0.325 -52.212 1.00 88.62 92 GLN A O 1
ATOM 722 N N . GLU A 1 93 ? -26.452 -2.407 -51.610 1.00 85.56 93 GLU A N 1
ATOM 723 C CA . GLU A 1 93 ? -26.854 -3.080 -52.849 1.00 85.56 93 GLU A CA 1
ATOM 724 C C . GLU A 1 93 ? -27.741 -4.286 -52.524 1.00 85.56 93 GLU A C 1
ATOM 726 O O . GLU A 1 93 ? -27.365 -5.176 -51.761 1.00 85.56 93 GLU A O 1
ATOM 731 N N . GLY A 1 94 ? -28.963 -4.311 -53.064 1.00 82.62 94 GLY A N 1
ATOM 732 C CA . GLY A 1 94 ? -29.948 -5.342 -52.730 1.00 82.62 94 GLY A CA 1
ATOM 733 C C . GLY A 1 94 ? -30.207 -5.430 -51.218 1.00 82.62 94 GLY A C 1
ATOM 734 O O . GLY A 1 94 ? -30.642 -4.462 -50.592 1.00 82.62 94 GLY A O 1
ATOM 735 N N . ASN A 1 95 ? -29.935 -6.600 -50.630 1.00 80.88 95 ASN A N 1
ATOM 736 C CA . ASN A 1 95 ? -30.074 -6.833 -49.188 1.00 80.88 95 ASN A CA 1
ATOM 737 C C . ASN A 1 95 ? -28.813 -6.485 -48.378 1.00 80.88 95 ASN A C 1
ATOM 739 O O . ASN A 1 95 ? -28.898 -6.412 -47.146 1.00 80.88 95 ASN A O 1
ATOM 743 N N . GLU A 1 96 ? -27.685 -6.223 -49.042 1.00 86.31 96 GLU A N 1
ATOM 744 C CA . GLU A 1 96 ? -26.389 -5.970 -48.417 1.00 86.31 96 GLU A CA 1
ATOM 745 C C . GLU A 1 96 ? -26.315 -4.570 -47.814 1.00 86.31 96 GLU A C 1
ATOM 747 O O . GLU A 1 96 ? -26.719 -3.576 -48.419 1.00 86.31 96 GLU A O 1
ATOM 752 N N . LYS A 1 97 ? -25.805 -4.503 -46.583 1.00 88.75 97 LYS A N 1
ATOM 753 C CA . LYS A 1 97 ? -25.614 -3.265 -45.822 1.00 88.75 97 LYS A CA 1
ATOM 754 C C . LYS A 1 97 ? -24.264 -3.356 -45.137 1.00 88.75 97 LYS A C 1
ATOM 756 O O . LYS A 1 97 ? -24.098 -4.129 -44.188 1.00 88.75 97 LYS A O 1
ATOM 761 N N . ILE A 1 98 ? -23.288 -2.623 -45.659 1.00 91.75 98 ILE A N 1
ATOM 762 C CA . ILE A 1 98 ? -21.889 -2.760 -45.252 1.00 91.75 98 ILE A CA 1
ATOM 763 C C . ILE A 1 98 ? -21.297 -1.390 -44.954 1.00 91.75 98 ILE A C 1
ATOM 765 O O . ILE A 1 98 ? -21.442 -0.468 -45.750 1.00 91.75 98 ILE A O 1
ATOM 769 N N . LEU A 1 99 ? -20.627 -1.264 -43.811 1.00 92.19 99 LEU A N 1
ATOM 770 C CA . LEU A 1 99 ? -19.898 -0.062 -43.407 1.00 92.19 99 LEU A CA 1
ATOM 771 C C . LEU A 1 99 ? -18.396 -0.334 -43.465 1.00 92.19 99 LEU A C 1
ATOM 773 O O . LEU A 1 99 ? -17.940 -1.400 -43.045 1.00 92.19 99 LEU A O 1
ATOM 777 N N . VAL A 1 100 ? -17.635 0.625 -43.986 1.00 93.31 100 VAL A N 1
ATOM 778 C CA . VAL A 1 100 ? -16.184 0.529 -44.165 1.00 93.31 100 VAL A CA 1
ATOM 779 C C . VAL A 1 100 ? -15.514 1.623 -43.349 1.00 93.31 100 VAL A C 1
ATOM 781 O O . VAL A 1 100 ? -15.711 2.807 -43.610 1.00 93.31 100 VAL A O 1
ATOM 784 N N . TYR A 1 101 ? -14.702 1.225 -42.375 1.00 93.19 101 TYR A N 1
ATOM 785 C CA . TYR A 1 101 ? -13.983 2.130 -41.479 1.00 93.19 101 TYR A CA 1
ATOM 786 C C . TYR A 1 101 ? -12.478 2.029 -41.672 1.00 93.19 101 TYR A C 1
ATOM 788 O O . TYR A 1 101 ? -11.964 1.043 -42.214 1.00 93.19 101 TYR A O 1
ATOM 796 N N . GLU A 1 102 ? -11.765 3.016 -41.140 1.00 90.94 102 GLU A N 1
ATOM 797 C CA . GLU A 1 102 ? -10.333 2.876 -40.906 1.00 90.94 102 GLU A CA 1
ATOM 798 C C . GLU A 1 102 ? -10.027 1.689 -39.979 1.00 90.94 102 GLU A C 1
ATOM 800 O O . GLU A 1 102 ? -10.781 1.361 -39.057 1.00 90.94 102 GLU A O 1
ATOM 805 N N . TYR A 1 103 ? -8.920 0.997 -40.251 1.00 91.50 103 TYR A N 1
ATOM 806 C CA . TYR A 1 103 ? -8.534 -0.181 -39.485 1.00 91.50 103 TYR A CA 1
ATOM 807 C C . TYR A 1 103 ? -7.714 0.192 -38.241 1.00 91.50 103 TYR A C 1
ATOM 809 O O . TYR A 1 103 ? -6.589 0.678 -38.340 1.00 91.50 103 TYR A O 1
ATOM 817 N N . ALA A 1 104 ? -8.252 -0.112 -37.059 1.00 91.50 104 ALA A N 1
ATOM 818 C CA . ALA A 1 104 ? -7.550 0.023 -35.785 1.00 91.50 104 ALA A CA 1
ATOM 819 C C . ALA A 1 104 ? -6.630 -1.188 -35.522 1.00 91.50 104 ALA A C 1
ATOM 821 O O . ALA A 1 104 ? -7.093 -2.269 -35.143 1.00 91.50 104 ALA A O 1
ATOM 822 N N . GLU A 1 105 ? -5.320 -1.012 -35.726 1.00 87.81 105 GLU A N 1
ATOM 823 C CA . GLU A 1 105 ? -4.325 -2.098 -35.711 1.00 87.81 105 GLU A CA 1
ATOM 824 C C . GLU A 1 105 ? -4.232 -2.862 -34.384 1.00 87.81 105 GLU A C 1
ATOM 826 O O . GLU A 1 105 ? -4.033 -4.080 -34.379 1.00 87.81 105 GLU A O 1
ATOM 831 N N . HIS A 1 106 ? -4.410 -2.177 -33.252 1.00 88.44 106 HIS A N 1
ATOM 832 C CA . HIS A 1 106 ? -4.303 -2.795 -31.930 1.00 88.44 106 HIS A CA 1
ATOM 833 C C . HIS A 1 106 ? -5.635 -3.356 -31.409 1.00 88.44 106 HIS A C 1
ATOM 835 O O . HIS A 1 106 ? -5.674 -3.972 -30.339 1.00 88.44 106 HIS A O 1
ATOM 841 N N . GLY A 1 107 ? -6.708 -3.248 -32.199 1.00 89.38 107 GLY A N 1
ATOM 842 C CA . GLY A 1 107 ? -8.030 -3.762 -31.857 1.00 89.38 107 GLY A CA 1
ATOM 843 C C . GLY A 1 107 ? -8.694 -2.978 -30.724 1.00 89.38 107 GLY A C 1
ATOM 844 O O . GLY A 1 107 ? -8.436 -1.796 -30.540 1.00 89.38 107 GLY A O 1
ATOM 845 N N . SER A 1 108 ? -9.589 -3.627 -29.984 1.00 90.50 108 SER A N 1
ATOM 846 C CA . SER A 1 108 ? -10.419 -3.004 -28.948 1.00 90.50 108 SER A CA 1
ATOM 847 C C . SER A 1 108 ? -9.806 -3.093 -27.542 1.00 90.50 108 SER A C 1
ATOM 849 O O . SER A 1 108 ? -9.044 -4.016 -27.227 1.00 90.50 108 SER A O 1
ATOM 851 N N . LEU A 1 109 ? -10.151 -2.139 -26.672 1.00 91.50 109 LEU A N 1
ATOM 852 C CA . LEU A 1 109 ? -9.646 -2.047 -25.298 1.00 91.50 109 LEU A CA 1
ATOM 853 C C . LEU A 1 109 ? -10.010 -3.283 -24.457 1.00 91.50 109 LEU A C 1
ATOM 855 O O . LEU A 1 109 ? -9.191 -3.749 -23.668 1.00 91.50 109 LEU A O 1
ATOM 859 N N . ASP A 1 110 ? -11.185 -3.879 -24.648 1.00 87.75 110 ASP A N 1
ATOM 860 C CA . ASP A 1 110 ? -11.581 -5.120 -23.963 1.00 87.75 110 ASP A CA 1
ATOM 861 C C . ASP A 1 110 ? -10.615 -6.288 -24.251 1.00 87.75 110 ASP A C 1
ATOM 863 O O . ASP A 1 110 ? -10.223 -7.023 -23.340 1.00 87.75 110 ASP A O 1
ATOM 867 N N . LYS A 1 111 ? -10.151 -6.426 -25.499 1.00 84.69 111 LYS A N 1
ATOM 868 C CA . LYS A 1 111 ? -9.151 -7.424 -25.907 1.00 84.69 111 LYS A CA 1
ATOM 869 C C . LYS A 1 111 ? -7.793 -7.140 -25.273 1.00 84.69 111 LYS A C 1
ATOM 871 O O . LYS A 1 111 ? -7.076 -8.078 -24.928 1.00 84.69 111 LYS A O 1
ATOM 876 N N . LEU A 1 112 ? -7.433 -5.870 -25.090 1.00 83.06 112 LEU A N 1
ATOM 877 C CA . LEU A 1 112 ? -6.223 -5.486 -24.359 1.00 83.06 112 LEU A CA 1
ATOM 878 C C . LEU A 1 112 ? -6.319 -5.856 -22.868 1.00 83.06 112 LEU A C 1
ATOM 880 O O . LEU A 1 112 ? -5.332 -6.303 -22.284 1.00 83.06 112 LEU A O 1
ATOM 884 N N . LEU A 1 113 ? -7.500 -5.707 -22.262 1.00 78.88 113 LEU A N 1
ATOM 885 C CA . LEU A 1 113 ? -7.744 -6.029 -20.852 1.00 78.88 113 LEU A CA 1
ATOM 886 C C . LEU A 1 113 ? -7.892 -7.540 -20.583 1.00 78.88 113 LEU A C 1
ATOM 888 O O . LEU A 1 113 ? -7.654 -7.969 -19.456 1.00 78.88 113 LEU A O 1
ATOM 892 N N . THR A 1 114 ? -8.261 -8.347 -21.587 1.00 66.62 114 THR A N 1
ATOM 893 C CA . THR A 1 114 ? -8.535 -9.796 -21.447 1.00 66.62 114 THR A CA 1
ATOM 894 C C . THR A 1 114 ? -7.446 -10.736 -21.950 1.00 66.62 114 THR A C 1
ATOM 896 O O . THR A 1 114 ? -7.473 -11.915 -21.600 1.00 66.62 114 THR A O 1
ATOM 899 N N . LYS A 1 115 ? -6.496 -10.275 -22.773 1.00 56.94 115 LYS A N 1
ATOM 900 C CA . LYS A 1 115 ? -5.442 -11.149 -23.307 1.00 56.94 115 LYS A CA 1
ATOM 901 C C . LYS A 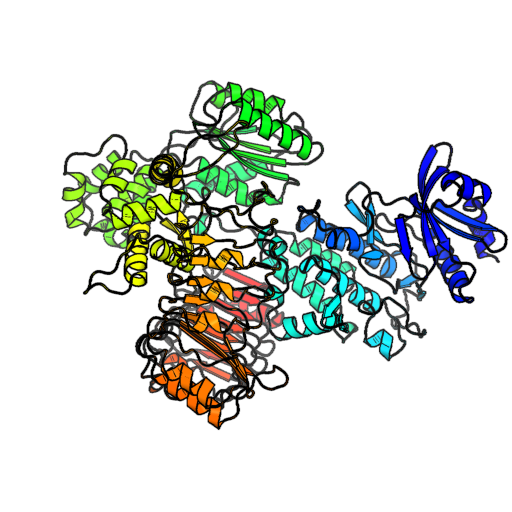1 115 ? -4.595 -11.754 -22.178 1.00 56.94 115 LYS A C 1
ATOM 903 O O . LYS A 1 115 ? -3.903 -11.038 -21.459 1.00 56.94 115 LYS A O 1
ATOM 908 N N . ASP A 1 116 ? -4.551 -13.089 -22.133 1.00 45.94 116 ASP A N 1
ATOM 909 C CA . ASP A 1 116 ? -3.673 -13.941 -21.302 1.00 45.94 116 ASP A CA 1
ATOM 910 C C . ASP A 1 116 ? -2.166 -13.808 -21.651 1.00 45.94 116 ASP A C 1
ATOM 912 O O . ASP A 1 116 ? -1.351 -14.702 -21.414 1.00 45.94 116 ASP A O 1
ATOM 916 N N . THR A 1 117 ? -1.746 -12.689 -22.243 1.00 38.81 117 THR A N 1
ATOM 917 C CA . THR A 1 117 ? -0.336 -12.408 -22.503 1.00 38.81 117 THR A CA 1
ATOM 918 C C . THR A 1 117 ? 0.344 -11.912 -21.232 1.00 38.81 117 THR A C 1
ATOM 920 O O . THR A 1 117 ? -0.165 -11.072 -20.495 1.00 38.81 117 THR A O 1
ATOM 923 N N . THR A 1 118 ? 1.544 -12.427 -20.975 1.00 40.75 118 THR A N 1
ATOM 924 C CA . THR A 1 118 ? 2.335 -12.207 -19.756 1.00 40.75 118 THR A CA 1
ATOM 925 C C . THR A 1 118 ? 2.675 -10.735 -19.469 1.00 40.75 118 THR A C 1
ATOM 927 O O . THR A 1 118 ? 3.033 -10.424 -18.329 1.00 40.75 118 THR A O 1
ATOM 930 N N . VAL A 1 119 ? 2.507 -9.826 -20.440 1.00 51.66 119 VAL A N 1
ATOM 931 C CA . VAL A 1 119 ? 2.829 -8.393 -20.359 1.00 51.66 119 VAL A CA 1
ATOM 932 C C . VAL A 1 119 ? 1.774 -7.566 -21.100 1.00 51.66 119 VAL A C 1
ATOM 934 O O . VAL A 1 119 ? 1.451 -7.854 -22.249 1.00 51.66 119 VAL A O 1
ATOM 937 N N . CYS A 1 120 ? 1.265 -6.519 -20.449 1.00 64.06 120 CYS A N 1
ATOM 938 C CA . CYS A 1 120 ? 0.491 -5.468 -21.106 1.00 64.06 120 CYS A CA 1
ATOM 939 C C . CYS A 1 120 ? 1.424 -4.609 -21.961 1.00 64.06 120 CYS A C 1
ATOM 941 O O . CYS A 1 120 ? 2.415 -4.130 -21.412 1.00 64.06 120 CYS A O 1
ATOM 943 N N . PRO A 1 121 ? 1.125 -4.351 -23.239 1.00 69.62 121 PRO A N 1
ATOM 944 C CA . PRO A 1 121 ? 1.943 -3.461 -24.058 1.00 69.62 121 PRO A CA 1
ATOM 945 C C . PRO A 1 121 ? 1.912 -1.996 -23.580 1.00 69.62 121 PRO A C 1
ATOM 947 O O . PRO A 1 121 ? 2.846 -1.256 -23.878 1.00 69.62 121 PRO A O 1
ATOM 950 N N . LEU A 1 122 ? 0.886 -1.598 -22.813 1.00 77.94 122 LEU A N 1
ATOM 951 C CA . LEU A 1 122 ? 0.729 -0.250 -22.256 1.00 77.94 122 LEU A CA 1
ATOM 952 C C . LEU A 1 122 ? 1.066 -0.170 -20.762 1.00 77.94 122 LEU A C 1
ATOM 954 O O . LEU A 1 122 ? 0.700 -1.055 -19.978 1.00 77.94 122 LEU A O 1
ATOM 958 N N . THR A 1 123 ? 1.711 0.932 -20.372 1.00 81.38 123 THR A N 1
ATOM 959 C CA . THR A 1 123 ? 1.886 1.343 -18.968 1.00 81.38 123 THR A CA 1
ATOM 960 C C . THR A 1 123 ? 0.557 1.783 -18.349 1.00 81.38 123 THR A C 1
ATOM 962 O O . THR A 1 123 ? -0.407 2.090 -19.052 1.00 81.38 123 THR A O 1
ATOM 965 N N . CYS A 1 124 ? 0.490 1.859 -17.016 1.00 82.81 124 CYS A N 1
ATOM 966 C CA . CYS A 1 124 ? -0.717 2.331 -16.331 1.00 82.81 124 CYS A CA 1
ATOM 967 C C . CYS A 1 124 ? -1.053 3.787 -16.680 1.00 82.81 124 CYS A C 1
ATOM 969 O O . CYS A 1 124 ? -2.228 4.113 -16.774 1.00 82.81 124 CYS A O 1
ATOM 971 N N . LYS A 1 125 ? -0.046 4.641 -16.920 1.00 85.06 125 LYS A N 1
ATOM 972 C CA . LYS A 1 125 ? -0.244 6.020 -17.396 1.00 85.06 125 LYS A CA 1
ATOM 973 C C . LYS A 1 125 ? -0.888 6.031 -18.784 1.00 85.06 125 LYS A C 1
ATOM 975 O O . LYS A 1 125 ? -1.954 6.608 -18.933 1.00 85.06 125 LYS A O 1
ATOM 980 N N . GLN A 1 126 ? -0.333 5.272 -19.731 1.00 86.06 126 GLN A N 1
ATOM 981 C CA . GLN A 1 126 ? -0.885 5.152 -21.087 1.00 86.06 126 GLN A CA 1
ATOM 982 C C . GLN A 1 126 ? -2.308 4.577 -21.106 1.00 86.06 126 GLN A C 1
ATOM 984 O O . GLN A 1 126 ? -3.127 4.984 -21.919 1.00 86.06 126 GLN A O 1
ATOM 989 N N . LEU A 1 127 ? -2.642 3.657 -20.196 1.00 90.38 127 LEU A N 1
ATOM 990 C CA . LEU A 1 127 ? -4.020 3.177 -20.044 1.00 90.38 127 LEU A CA 1
ATOM 991 C C . LEU A 1 127 ? -4.980 4.279 -19.570 1.00 90.38 127 LEU A C 1
ATOM 993 O O . LEU A 1 127 ? -6.145 4.277 -19.959 1.00 90.38 127 LEU A O 1
ATOM 997 N N . ILE A 1 128 ? -4.512 5.215 -18.740 1.00 93.31 128 ILE A N 1
ATOM 998 C CA . ILE A 1 128 ? -5.294 6.399 -18.371 1.00 93.31 128 ILE A CA 1
ATOM 999 C C . ILE A 1 128 ? -5.339 7.404 -19.529 1.00 93.31 128 ILE A C 1
ATOM 1001 O O . ILE A 1 128 ? -6.394 7.993 -19.738 1.00 93.31 128 ILE A O 1
ATOM 1005 N N . ASP A 1 129 ? -4.275 7.541 -20.325 1.00 92.44 129 ASP A N 1
ATOM 1006 C CA . ASP A 1 129 ? -4.281 8.367 -21.543 1.00 92.44 129 ASP A CA 1
ATOM 1007 C C . ASP A 1 129 ? -5.315 7.861 -22.565 1.00 92.44 129 ASP A C 1
ATOM 1009 O O . ASP A 1 129 ? -6.075 8.656 -23.107 1.00 92.44 129 ASP A O 1
ATOM 1013 N N . VAL A 1 130 ? -5.464 6.540 -22.726 1.00 95.44 130 VAL A N 1
ATOM 1014 C CA . VAL A 1 130 ? -6.551 5.929 -23.521 1.00 95.44 130 VAL A CA 1
ATOM 1015 C C . VAL A 1 130 ? -7.934 6.347 -22.999 1.00 95.44 130 VAL A C 1
ATOM 1017 O O . VAL A 1 130 ? -8.838 6.657 -23.776 1.00 95.44 130 VAL A O 1
ATOM 1020 N N . CYS A 1 131 ? -8.122 6.389 -21.676 1.00 96.75 131 CYS A N 1
ATOM 1021 C CA . CYS A 1 131 ? -9.365 6.884 -21.081 1.00 96.75 131 CYS A CA 1
ATOM 1022 C C . CYS A 1 131 ? -9.559 8.389 -21.312 1.00 96.75 131 CYS A C 1
ATOM 1024 O O . CYS A 1 131 ? -10.694 8.825 -21.490 1.00 96.75 131 CYS A O 1
ATOM 1026 N N . ILE A 1 132 ? -8.480 9.178 -21.306 1.00 96.44 132 ILE A N 1
ATOM 1027 C CA . ILE A 1 132 ? -8.510 10.616 -21.597 1.00 96.44 132 ILE A CA 1
ATOM 1028 C C . ILE A 1 132 ? -8.924 10.849 -23.053 1.00 96.44 132 ILE A C 1
ATOM 1030 O O . ILE A 1 132 ? -9.828 11.645 -23.284 1.00 96.44 132 ILE A O 1
ATOM 1034 N N . ASP A 1 133 ? -8.344 10.118 -24.003 1.00 96.81 133 ASP A N 1
ATOM 1035 C CA . ASP A 1 133 ? -8.690 10.166 -25.428 1.00 96.81 133 ASP A CA 1
ATOM 1036 C C . ASP A 1 133 ? -10.180 9.862 -25.665 1.00 96.81 133 ASP A C 1
ATOM 1038 O O . ASP A 1 133 ? -10.894 10.625 -26.324 1.00 96.81 133 ASP A O 1
ATOM 1042 N N . ALA A 1 134 ? -10.684 8.774 -25.070 1.00 97.06 134 ALA A N 1
ATOM 1043 C CA . ALA A 1 134 ? -12.099 8.416 -25.152 1.00 97.06 134 ALA A CA 1
ATOM 1044 C C . ALA A 1 134 ? -12.996 9.484 -24.496 1.00 97.06 134 ALA A C 1
ATOM 1046 O O . ALA A 1 134 ? -14.025 9.871 -25.054 1.00 97.06 134 ALA A O 1
ATOM 1047 N N . ALA A 1 135 ? -12.596 10.012 -23.336 1.00 97.12 135 ALA A N 1
ATOM 1048 C CA . ALA A 1 135 ? -13.327 11.078 -22.661 1.00 97.12 135 ALA A CA 1
ATOM 1049 C C . ALA A 1 135 ? -13.366 12.376 -23.483 1.00 97.12 135 ALA A C 1
ATOM 1051 O O . ALA A 1 135 ? -14.402 13.037 -23.518 1.00 97.12 135 ALA A O 1
ATOM 1052 N N . SER A 1 136 ? -12.276 12.716 -24.177 1.00 95.88 136 SER A N 1
ATOM 1053 C CA . SER A 1 136 ? -12.200 13.867 -25.079 1.00 95.88 136 SER A CA 1
ATOM 1054 C C . SER A 1 136 ? -13.125 13.715 -26.284 1.00 95.88 136 SER A C 1
ATOM 1056 O O . SER A 1 136 ? -13.818 14.667 -26.635 1.00 95.88 136 SER A O 1
ATOM 1058 N N . CYS A 1 137 ? -13.221 12.518 -26.870 1.00 95.25 137 CYS A N 1
ATOM 1059 C CA . CYS A 1 137 ? -14.200 12.262 -27.927 1.00 95.25 137 CYS A CA 1
ATOM 1060 C C . CYS A 1 137 ? -15.647 12.416 -27.434 1.00 95.25 137 CYS A C 1
ATOM 1062 O O . CYS A 1 137 ? -16.481 12.985 -28.136 1.00 95.25 137 CYS A O 1
ATOM 1064 N N . LEU A 1 138 ? -15.963 11.907 -26.240 1.00 94.62 138 LEU A N 1
ATOM 1065 C CA . LEU A 1 138 ? -17.306 12.037 -25.670 1.00 94.62 138 LEU A CA 1
ATOM 1066 C C . LEU A 1 138 ? -17.670 13.492 -25.376 1.00 94.62 138 LEU A C 1
ATOM 1068 O O . LEU A 1 138 ? -18.785 13.906 -25.671 1.00 94.62 138 LEU A O 1
ATOM 1072 N N . ASP A 1 139 ? -16.728 14.273 -24.850 1.00 93.75 139 ASP A N 1
ATOM 1073 C CA . ASP A 1 139 ? -16.913 15.710 -24.639 1.00 93.75 139 ASP A CA 1
ATOM 1074 C C . ASP A 1 139 ? -17.193 16.441 -25.960 1.00 93.75 139 ASP A C 1
ATOM 1076 O O . ASP A 1 139 ? -18.138 17.225 -26.060 1.00 93.75 139 ASP A O 1
ATOM 1080 N N . TYR A 1 140 ? -16.452 16.095 -27.019 1.00 92.06 140 TYR A N 1
ATOM 1081 C CA . TYR A 1 140 ? -16.715 16.606 -28.360 1.00 92.06 140 TYR A CA 1
ATOM 1082 C C . TYR A 1 140 ? -18.136 16.271 -28.838 1.00 92.06 140 TYR A C 1
ATOM 1084 O O . TYR A 1 140 ? -18.868 17.167 -29.254 1.00 92.06 140 TYR A O 1
ATOM 1092 N N . LEU A 1 141 ? -18.573 15.014 -28.717 1.00 90.25 141 LEU A N 1
ATOM 1093 C CA . LEU A 1 141 ? -19.928 14.598 -29.101 1.00 90.25 141 LEU A CA 1
ATOM 1094 C C . LEU A 1 141 ? -21.019 15.294 -28.268 1.00 90.25 141 LEU A C 1
ATOM 1096 O O . LEU A 1 141 ? -22.091 15.618 -28.787 1.00 90.25 141 LEU A O 1
ATOM 1100 N N . HIS A 1 142 ? -20.755 15.548 -26.985 1.00 88.81 142 HIS A N 1
ATOM 1101 C CA . HIS A 1 142 ? -21.721 16.142 -26.061 1.00 88.81 142 HIS A CA 1
ATOM 1102 C C . HIS A 1 142 ? -21.880 17.660 -26.230 1.00 88.81 142 HIS A C 1
ATOM 1104 O O . HIS A 1 142 ? -22.981 18.177 -25.989 1.00 88.81 142 HIS A O 1
ATOM 1110 N N . HIS A 1 143 ? -20.817 18.369 -26.629 1.00 78.00 143 HIS A N 1
ATOM 1111 C CA . HIS A 1 143 ? -20.763 19.837 -26.560 1.00 78.00 143 HIS A CA 1
ATOM 1112 C C . HIS A 1 143 ? -20.185 20.552 -27.787 1.00 78.00 143 HIS A C 1
ATOM 1114 O O . HIS A 1 143 ? -20.439 21.745 -27.936 1.00 78.00 143 HIS A O 1
ATOM 1120 N N . HIS A 1 144 ? -19.432 19.877 -28.657 1.00 67.31 144 HIS A N 1
ATOM 1121 C CA . HIS A 1 144 ? -18.639 20.530 -29.714 1.00 67.31 144 HIS A CA 1
ATOM 1122 C C . HIS A 1 144 ? -18.839 19.944 -31.121 1.00 67.31 144 HIS A C 1
ATOM 1124 O O . HIS A 1 144 ? -18.150 20.345 -32.056 1.00 67.31 144 HIS A O 1
ATOM 1130 N N . ALA A 1 145 ? -19.778 19.011 -31.286 1.00 59.56 145 ALA A N 1
ATOM 1131 C CA . ALA A 1 145 ? -19.989 18.280 -32.529 1.00 59.56 145 ALA A CA 1
ATOM 1132 C C . ALA A 1 145 ? -20.426 19.206 -33.688 1.00 59.56 145 ALA A C 1
ATOM 1134 O O . ALA A 1 145 ? -19.928 19.068 -34.803 1.00 59.56 145 ALA A O 1
ATOM 1135 N N . ALA A 1 146 ? -21.321 20.170 -33.427 1.00 61.03 146 ALA A N 1
ATOM 1136 C CA . ALA A 1 146 ? -21.698 21.270 -34.327 1.00 61.03 146 ALA A CA 1
ATOM 1137 C C . ALA A 1 146 ? -22.494 22.350 -33.562 1.00 61.03 146 ALA A C 1
ATOM 1139 O O . ALA A 1 146 ? -23.031 22.068 -32.487 1.00 61.03 146 ALA A O 1
ATOM 1140 N N . GLU A 1 147 ? -22.629 23.562 -34.122 1.00 60.12 147 GLU A N 1
ATOM 1141 C CA . GLU A 1 147 ? -23.500 24.609 -33.562 1.00 60.12 147 GLU A CA 1
ATOM 1142 C C . GLU A 1 147 ? -24.917 24.052 -33.319 1.00 60.12 147 GLU A C 1
ATOM 1144 O O . GLU A 1 147 ? -25.590 23.567 -34.230 1.00 60.12 147 GLU A O 1
ATOM 1149 N N . ASN A 1 148 ? -25.362 24.096 -32.060 1.00 63.09 148 ASN A N 1
ATOM 1150 C CA . ASN A 1 148 ? -26.691 23.690 -31.590 1.00 63.09 148 ASN A CA 1
ATOM 1151 C C . ASN A 1 148 ? -27.021 22.177 -31.635 1.00 63.09 148 ASN A C 1
ATOM 1153 O O . ASN A 1 148 ? -28.180 21.815 -31.407 1.00 63.09 148 ASN A O 1
ATOM 1157 N N . GLN A 1 149 ? -26.052 21.274 -31.860 1.00 74.00 149 GLN A N 1
ATOM 1158 C CA . GLN A 1 149 ? -26.285 19.817 -31.920 1.00 74.00 149 GLN A CA 1
ATOM 1159 C C . GLN A 1 149 ? -25.460 19.021 -30.898 1.00 74.00 149 GLN A C 1
ATOM 1161 O O . GLN A 1 149 ? -24.276 19.274 -30.698 1.00 74.00 149 GLN A O 1
ATOM 1166 N N . ARG A 1 150 ? -26.091 18.014 -30.282 1.00 84.38 150 ARG A N 1
ATOM 1167 C CA . ARG A 1 150 ? -25.481 17.074 -29.329 1.00 84.38 150 ARG A CA 1
ATOM 1168 C C . ARG A 1 150 ? -25.693 15.637 -29.789 1.00 84.38 150 ARG A C 1
ATOM 1170 O O . ARG A 1 150 ? -26.813 15.274 -30.135 1.00 84.38 150 ARG A O 1
ATOM 1177 N N . VAL A 1 151 ? -24.665 14.802 -29.701 1.00 89.12 151 VAL A N 1
ATOM 1178 C CA . VAL A 1 151 ? -24.752 13.358 -29.958 1.00 89.12 151 VAL A CA 1
ATOM 1179 C C . VAL A 1 151 ? -24.592 12.601 -28.640 1.00 89.12 151 VAL A C 1
ATOM 1181 O O . VAL A 1 151 ? -23.593 12.768 -27.949 1.00 89.12 151 VAL A O 1
ATOM 1184 N N . ILE A 1 152 ? -25.572 11.766 -28.289 1.00 90.06 152 ILE A N 1
ATOM 1185 C CA . ILE A 1 152 ? -25.492 10.826 -27.158 1.00 90.06 152 ILE A CA 1
ATOM 1186 C C . ILE A 1 152 ? -25.235 9.433 -27.736 1.00 90.06 152 ILE A C 1
ATOM 1188 O O . ILE A 1 152 ? -26.036 8.959 -28.546 1.00 90.06 152 ILE A O 1
ATOM 1192 N N . HIS A 1 153 ? -24.136 8.792 -27.341 1.00 92.81 153 HIS A N 1
ATOM 1193 C CA . HIS A 1 153 ? -23.641 7.558 -27.957 1.00 92.81 153 HIS A CA 1
ATOM 1194 C C . HIS A 1 153 ? -24.442 6.318 -27.550 1.00 92.81 153 HIS A C 1
ATOM 1196 O O . HIS A 1 153 ? -24.720 5.462 -28.390 1.00 92.81 153 HIS A O 1
ATOM 1202 N N . ARG A 1 154 ? -24.815 6.199 -26.266 1.00 89.88 154 ARG A N 1
ATOM 1203 C CA . ARG A 1 154 ? -25.726 5.175 -25.712 1.00 89.88 154 ARG A CA 1
ATOM 1204 C C . ARG A 1 154 ? -25.198 3.731 -25.643 1.00 89.88 154 ARG A C 1
ATOM 1206 O O . ARG A 1 154 ? -25.882 2.872 -25.094 1.00 89.88 154 ARG A O 1
ATOM 1213 N N . ASP A 1 155 ? -23.997 3.449 -26.150 1.00 90.31 155 ASP A N 1
ATOM 1214 C CA . ASP A 1 155 ? -23.357 2.119 -26.071 1.00 90.31 155 ASP A CA 1
ATOM 1215 C C . ASP A 1 155 ? -21.838 2.203 -25.847 1.00 90.31 155 ASP A C 1
ATOM 1217 O O . ASP A 1 155 ? -21.038 1.534 -26.503 1.00 90.31 155 ASP A O 1
ATOM 1221 N N . ILE A 1 156 ? -21.427 3.056 -24.907 1.00 94.88 156 ILE A N 1
ATOM 1222 C CA . ILE A 1 156 ? -20.026 3.158 -24.493 1.00 94.88 156 ILE A CA 1
ATOM 1223 C C . ILE A 1 156 ? -19.626 1.928 -23.678 1.00 94.88 156 ILE A C 1
ATOM 1225 O O . ILE A 1 156 ? -20.205 1.631 -22.635 1.00 94.88 156 ILE A O 1
ATOM 1229 N N . LYS A 1 157 ? -18.598 1.228 -24.159 1.00 91.94 157 LYS A N 1
ATOM 1230 C CA . LYS A 1 157 ? -17.996 0.041 -23.540 1.00 91.94 157 LYS A CA 1
ATOM 1231 C C . LYS A 1 157 ? -16.574 -0.155 -24.053 1.00 91.94 157 LYS A C 1
ATOM 1233 O O . LYS A 1 157 ? -16.238 0.325 -25.134 1.00 91.94 157 LYS A O 1
ATOM 1238 N N . SER A 1 158 ? -15.753 -0.919 -23.336 1.00 91.69 158 SER A N 1
ATOM 1239 C CA . SER A 1 158 ? -14.361 -1.177 -23.740 1.00 91.69 158 SER A CA 1
ATOM 1240 C C . SER A 1 158 ? -14.233 -1.904 -25.090 1.00 91.69 158 SER A C 1
ATOM 1242 O O . SER A 1 158 ? -13.233 -1.728 -25.778 1.00 91.69 158 SER A O 1
ATOM 1244 N N . ALA A 1 159 ? -15.251 -2.651 -25.530 1.00 89.69 159 ALA A N 1
ATOM 1245 C CA . ALA A 1 159 ? -15.280 -3.264 -26.864 1.00 89.69 159 ALA A CA 1
ATOM 1246 C C . ALA A 1 159 ? -15.464 -2.255 -28.018 1.00 89.69 159 ALA A C 1
ATOM 1248 O O . ALA A 1 159 ? -15.048 -2.541 -29.138 1.00 89.69 159 ALA A O 1
ATOM 1249 N N . ASN A 1 160 ? -16.042 -1.080 -27.739 1.00 93.06 160 ASN A N 1
ATOM 1250 C CA . ASN A 1 160 ? -16.288 -0.018 -28.723 1.00 93.06 160 ASN A CA 1
ATOM 1251 C C . ASN A 1 160 ? -15.219 1.091 -28.679 1.00 93.06 160 ASN A C 1
ATOM 1253 O O . ASN A 1 160 ? -15.294 2.051 -29.446 1.00 93.06 160 ASN A O 1
ATOM 1257 N N . ILE A 1 161 ? -14.213 0.955 -27.808 1.00 95.69 161 ILE A N 1
ATOM 1258 C CA . ILE A 1 161 ? -13.028 1.818 -27.762 1.00 95.69 161 ILE A CA 1
ATOM 1259 C C . ILE A 1 161 ? -11.897 1.077 -28.474 1.00 95.69 161 ILE A C 1
ATOM 1261 O O . ILE A 1 161 ? -11.344 0.109 -27.948 1.00 95.69 161 ILE A O 1
ATOM 1265 N N . LEU A 1 162 ? -11.589 1.511 -29.691 1.00 94.00 162 LEU A N 1
ATOM 1266 C CA . LEU A 1 162 ? -10.557 0.943 -30.551 1.00 94.00 162 LEU A CA 1
ATOM 1267 C C . LEU A 1 162 ? -9.217 1.650 -30.335 1.00 94.00 162 LEU A C 1
ATOM 1269 O O . LEU A 1 162 ? -9.179 2.792 -29.891 1.00 94.00 162 LEU A O 1
ATOM 1273 N N . LEU A 1 163 ? -8.122 0.964 -30.646 1.00 93.62 163 LEU A N 1
ATOM 1274 C CA . LEU A 1 163 ? -6.759 1.453 -30.479 1.00 93.62 163 LEU A CA 1
ATOM 1275 C C . LEU A 1 163 ? -6.051 1.469 -31.835 1.00 93.62 163 LEU A C 1
ATOM 1277 O O . LEU A 1 163 ? -5.896 0.426 -32.481 1.00 93.62 163 LEU A O 1
ATOM 1281 N N . ASP A 1 164 ? -5.634 2.659 -32.266 1.00 88.50 164 ASP A N 1
ATOM 1282 C CA . ASP A 1 164 ? -4.888 2.846 -33.511 1.00 88.50 164 ASP A CA 1
ATOM 1283 C C . ASP A 1 164 ? -3.430 2.352 -33.395 1.00 88.50 164 ASP A C 1
ATOM 1285 O O . ASP A 1 164 ? -2.993 1.860 -32.351 1.00 88.50 164 ASP A O 1
ATOM 1289 N N . HIS A 1 165 ? -2.651 2.507 -34.467 1.00 85.12 165 HIS A N 1
ATOM 1290 C CA . HIS A 1 165 ? -1.227 2.151 -34.521 1.00 85.12 165 HIS A CA 1
ATOM 1291 C C . HIS A 1 165 ? -0.346 2.900 -33.495 1.00 85.12 165 HIS A C 1
ATOM 1293 O O . HIS A 1 165 ? 0.711 2.399 -33.112 1.00 85.12 165 HIS A O 1
ATOM 1299 N N . ASN A 1 166 ? -0.787 4.061 -32.997 1.00 84.88 166 ASN A N 1
ATOM 1300 C CA . ASN A 1 166 ? -0.109 4.858 -31.970 1.00 84.88 166 ASN A CA 1
ATOM 1301 C C . ASN A 1 166 ? -0.662 4.624 -30.556 1.00 84.88 166 ASN A C 1
ATOM 1303 O O . ASN A 1 166 ? -0.264 5.333 -29.632 1.00 84.88 166 ASN A O 1
ATOM 1307 N N . TRP A 1 167 ? -1.546 3.637 -30.370 1.00 87.06 167 TRP A N 1
ATOM 1308 C CA . TRP A 1 167 ? -2.255 3.365 -29.114 1.00 87.06 167 TRP A CA 1
ATOM 1309 C C . TRP A 1 167 ? -3.201 4.482 -28.656 1.00 87.06 167 TRP A C 1
ATOM 1311 O O . TRP A 1 167 ? -3.591 4.504 -27.488 1.00 87.06 167 TRP A O 1
ATOM 1321 N N . LYS A 1 168 ? -3.604 5.377 -29.561 1.00 91.62 168 LYS A N 1
ATOM 1322 C CA . LYS A 1 168 ? -4.651 6.359 -29.283 1.00 91.62 168 LYS A CA 1
ATOM 1323 C C . LYS A 1 168 ? -6.019 5.706 -29.321 1.00 91.62 168 LYS A C 1
ATOM 1325 O O . LYS A 1 168 ? -6.289 4.839 -30.156 1.00 91.62 168 LYS A O 1
ATOM 1330 N N . ALA A 1 169 ? -6.884 6.144 -28.414 1.00 95.69 169 ALA A N 1
ATOM 1331 C CA . ALA A 1 169 ? -8.241 5.628 -28.336 1.00 95.69 169 ALA A CA 1
ATOM 1332 C C . ALA A 1 169 ? -9.139 6.274 -29.397 1.00 95.69 169 ALA A C 1
ATOM 1334 O O . ALA A 1 169 ? -9.118 7.493 -29.571 1.00 95.69 169 ALA A O 1
ATOM 1335 N N . MET A 1 170 ? -9.963 5.462 -30.055 1.00 94.88 170 MET A N 1
ATOM 1336 C CA . MET A 1 170 ? -10.989 5.891 -31.002 1.00 94.88 170 MET A CA 1
ATOM 1337 C C . MET A 1 170 ? -12.334 5.272 -30.627 1.00 94.88 170 MET A C 1
ATOM 1339 O O . MET A 1 170 ? -12.454 4.052 -30.509 1.00 94.88 170 MET A O 1
ATOM 1343 N N . ILE A 1 171 ? -13.357 6.100 -30.436 1.00 95.50 171 ILE A N 1
ATOM 1344 C CA . ILE A 1 171 ? -14.723 5.633 -30.184 1.00 95.50 171 ILE A CA 1
ATOM 1345 C C . ILE A 1 171 ? -15.359 5.170 -31.497 1.00 95.50 171 ILE A C 1
ATOM 1347 O O . ILE A 1 171 ? -15.194 5.809 -32.534 1.00 95.50 171 ILE A O 1
ATOM 1351 N N . SER A 1 172 ? -16.084 4.055 -31.447 1.00 91.69 172 SER A N 1
ATOM 1352 C CA . SER A 1 172 ? -16.748 3.425 -32.592 1.00 91.69 172 SER A CA 1
ATOM 1353 C C . SER A 1 172 ? -18.174 2.980 -32.252 1.00 91.69 172 SER A C 1
ATOM 1355 O O . SER A 1 172 ? -18.535 2.933 -31.081 1.00 91.69 172 SER A O 1
ATOM 1357 N N . ASP A 1 173 ? -18.947 2.591 -33.275 1.00 87.00 173 ASP A N 1
ATOM 1358 C CA . ASP A 1 173 ? -20.304 2.028 -33.160 1.00 87.00 173 ASP A CA 1
ATOM 1359 C C . ASP A 1 173 ? -21.381 3.047 -32.747 1.00 87.00 173 ASP A C 1
ATOM 1361 O O . ASP A 1 173 ? -22.030 2.948 -31.705 1.00 87.00 173 ASP A O 1
ATOM 1365 N N . LEU A 1 174 ? -21.612 4.035 -33.620 1.00 87.56 174 LEU A N 1
ATOM 1366 C CA . LEU A 1 174 ? -22.627 5.073 -33.406 1.00 87.56 174 LEU A CA 1
ATOM 1367 C C . LEU A 1 174 ? -24.054 4.642 -33.789 1.00 87.56 174 LEU A C 1
ATOM 1369 O O . LEU A 1 174 ? -24.963 5.466 -33.696 1.00 87.56 174 LEU A O 1
ATOM 1373 N N . GLY A 1 175 ? -24.290 3.387 -34.186 1.00 83.88 175 GLY A N 1
ATOM 1374 C CA . GLY A 1 175 ? -25.589 2.934 -34.704 1.00 83.88 175 GLY A CA 1
ATOM 1375 C C . GLY A 1 175 ? -26.777 3.170 -33.757 1.00 83.88 175 GLY A C 1
ATOM 1376 O O . GLY A 1 175 ? -27.880 3.474 -34.210 1.00 83.88 175 GLY A O 1
ATOM 1377 N N . LEU A 1 176 ? -26.556 3.113 -32.438 1.00 84.19 176 LEU A N 1
ATOM 1378 C CA . LEU A 1 176 ? -27.589 3.340 -31.411 1.00 84.19 176 LEU A CA 1
ATOM 1379 C C . LEU A 1 176 ? -27.739 4.807 -30.968 1.00 84.19 176 LEU A C 1
ATOM 1381 O O . LEU A 1 176 ? -28.633 5.117 -30.163 1.00 84.19 176 LEU A O 1
ATOM 1385 N N . SER A 1 177 ? -26.882 5.691 -31.481 1.00 89.00 177 SER A N 1
ATOM 1386 C CA . SER A 1 177 ? -26.754 7.076 -31.030 1.00 89.00 177 SER A CA 1
ATOM 1387 C C . SER A 1 177 ? -28.000 7.911 -31.310 1.00 89.00 177 SER A C 1
ATOM 1389 O O . SER A 1 177 ? -28.822 7.611 -32.182 1.00 89.00 177 SER A O 1
ATOM 1391 N N . LYS A 1 178 ? -28.144 9.007 -30.563 1.00 87.06 178 LYS A N 1
ATOM 1392 C CA . LYS A 1 178 ? -29.248 9.960 -30.708 1.00 87.06 178 LYS A CA 1
ATOM 1393 C C . LYS A 1 178 ? -28.739 11.388 -30.823 1.00 87.06 178 LYS A C 1
ATOM 1395 O O . LYS A 1 178 ? -27.880 11.802 -30.050 1.00 87.06 178 LYS A O 1
ATOM 1400 N N . LEU A 1 179 ? -29.318 12.129 -31.767 1.00 82.31 179 LEU A N 1
ATOM 1401 C CA . LEU A 1 179 ? -29.092 13.560 -31.928 1.00 82.31 179 LEU A CA 1
ATOM 1402 C C . LEU A 1 179 ? -30.100 14.334 -31.065 1.00 82.31 179 LEU A C 1
ATOM 1404 O O . LEU A 1 179 ? -31.303 14.095 -31.159 1.00 82.31 179 LEU A O 1
ATOM 1408 N N . GLY A 1 180 ? -29.604 15.244 -30.233 1.00 73.06 180 GLY A N 1
ATOM 1409 C CA . GLY A 1 180 ? -30.383 16.191 -29.435 1.00 73.06 180 GLY A CA 1
ATOM 1410 C C . GLY A 1 180 ? -29.988 17.641 -29.733 1.00 73.06 180 GLY A C 1
ATOM 1411 O O . GLY A 1 180 ? -28.976 17.898 -30.391 1.00 73.06 180 GLY A O 1
ATOM 1412 N N . ARG A 1 181 ? -30.782 18.600 -29.246 1.00 67.62 181 ARG A N 1
ATOM 1413 C CA . ARG A 1 181 ? -30.490 20.040 -29.351 1.00 67.62 181 ARG A CA 1
ATOM 1414 C C . ARG A 1 181 ? -29.534 20.461 -28.235 1.00 67.62 181 ARG A C 1
ATOM 1416 O O . ARG A 1 181 ? -29.754 20.123 -27.078 1.00 67.62 181 ARG A O 1
ATOM 1423 N N . ALA A 1 182 ? -28.469 21.191 -28.567 1.00 61.47 182 ALA A N 1
ATOM 1424 C CA . ALA A 1 182 ? -27.463 21.592 -27.577 1.00 61.47 182 ALA A CA 1
ATOM 1425 C C . ALA A 1 182 ? -27.899 22.777 -26.687 1.00 61.47 182 ALA A C 1
ATOM 1427 O O . ALA A 1 182 ? -27.345 22.927 -25.599 1.00 61.47 182 ALA A O 1
ATOM 1428 N N . ASN A 1 183 ? -28.895 23.566 -27.121 1.00 56.91 183 ASN A N 1
ATOM 1429 C CA . ASN A 1 183 ? -29.321 24.821 -26.474 1.00 56.91 183 ASN A CA 1
ATOM 1430 C C . ASN A 1 183 ? -30.533 24.679 -25.536 1.00 56.91 183 ASN A C 1
ATOM 1432 O O . ASN A 1 183 ? -30.948 25.667 -24.935 1.00 56.91 183 ASN A O 1
ATOM 1436 N N . GLU A 1 184 ? -31.123 23.488 -25.419 1.00 56.03 184 GLU A N 1
ATOM 1437 C CA . GLU A 1 184 ? -32.234 23.246 -24.493 1.00 56.03 184 GLU A CA 1
ATOM 1438 C C . GLU A 1 184 ? -31.681 22.793 -23.122 1.00 56.03 184 GLU A C 1
ATOM 1440 O O . GLU A 1 184 ? -30.826 21.900 -23.072 1.00 56.03 184 GLU A O 1
ATOM 1445 N N . PRO A 1 185 ? -32.116 23.412 -22.003 1.00 45.22 185 PRO A N 1
ATOM 1446 C CA . PRO A 1 185 ? -31.644 23.066 -20.659 1.00 45.22 185 PRO A CA 1
ATOM 1447 C C . PRO A 1 185 ? -32.116 21.676 -20.205 1.00 45.22 185 PRO A C 1
ATOM 1449 O O . PRO A 1 185 ? -31.438 21.027 -19.409 1.00 45.22 185 PRO A O 1
ATOM 1452 N N . GLU A 1 186 ? -33.231 21.184 -20.752 1.00 53.41 186 GLU A N 1
ATOM 1453 C CA . GLU A 1 186 ? -33.727 19.829 -20.519 1.00 53.41 186 GLU A CA 1
ATOM 1454 C C . GLU A 1 186 ? -33.156 18.859 -21.562 1.00 53.41 186 GLU A C 1
ATOM 1456 O O . GLU A 1 186 ? -33.425 18.935 -22.757 1.00 53.41 186 GLU A O 1
ATOM 1461 N N . THR A 1 187 ? -32.307 17.941 -21.101 1.00 56.09 187 THR A N 1
ATOM 1462 C CA . THR A 1 187 ? -31.423 17.110 -21.939 1.00 56.09 187 THR A CA 1
ATOM 1463 C C . THR A 1 187 ? -32.016 15.741 -22.284 1.00 56.09 187 THR A C 1
ATOM 1465 O O . THR A 1 187 ? -31.281 14.779 -22.515 1.00 56.09 187 THR A O 1
ATOM 1468 N N . PHE A 1 188 ? -33.343 15.635 -22.272 1.00 58.81 188 PHE A N 1
ATOM 1469 C CA . PHE A 1 188 ? -34.060 14.369 -22.206 1.00 58.81 188 PHE A CA 1
ATOM 1470 C C . PHE A 1 188 ? -34.568 13.930 -23.579 1.00 58.81 188 PHE A C 1
ATOM 1472 O O . PHE A 1 188 ? -35.388 14.596 -24.204 1.00 58.81 188 PHE A O 1
ATOM 1479 N N . VAL A 1 189 ? -34.134 12.754 -24.031 1.00 62.09 189 VAL A N 1
ATOM 1480 C CA . VAL A 1 189 ? -34.759 12.057 -25.162 1.00 62.09 189 VAL A CA 1
ATOM 1481 C C . VAL A 1 189 ? -35.524 10.863 -24.607 1.00 62.09 189 VAL A C 1
ATOM 1483 O O . VAL A 1 189 ? -34.915 9.925 -24.092 1.00 62.09 189 VAL A O 1
ATOM 1486 N N . ILE A 1 190 ? -36.854 10.874 -24.717 1.00 62.56 190 ILE A N 1
ATOM 1487 C CA . ILE A 1 190 ? -37.672 9.703 -24.379 1.00 62.56 190 ILE A CA 1
ATOM 1488 C C . ILE A 1 190 ? -37.486 8.672 -25.492 1.00 62.56 190 ILE A C 1
ATOM 1490 O O . ILE A 1 190 ? -37.813 8.906 -26.656 1.00 62.56 190 ILE A O 1
ATOM 1494 N N . THR A 1 191 ? -36.905 7.527 -25.152 1.00 69.75 191 THR A N 1
ATOM 1495 C CA . THR A 1 191 ? -36.642 6.452 -26.108 1.00 69.75 191 THR A CA 1
ATOM 1496 C C . THR A 1 191 ? -36.562 5.116 -25.383 1.00 69.75 191 THR A C 1
ATOM 1498 O O . THR A 1 191 ? -36.031 5.032 -24.280 1.00 69.75 191 THR A O 1
ATOM 1501 N N . HIS A 1 192 ? -37.018 4.042 -26.028 1.00 72.38 192 HIS A N 1
ATOM 1502 C CA . HIS A 1 192 ? -36.916 2.682 -25.491 1.00 72.38 192 HIS A CA 1
ATOM 1503 C C . HIS A 1 192 ? -35.483 2.369 -25.032 1.00 72.38 192 HIS A C 1
ATOM 1505 O O . HIS A 1 192 ? -34.577 2.532 -25.847 1.00 72.38 192 HIS A O 1
ATOM 1511 N N . PRO A 1 193 ? -35.241 1.942 -23.782 1.00 75.12 193 PRO A N 1
ATOM 1512 C CA . PRO A 1 193 ? -33.910 1.590 -23.296 1.00 75.12 193 PRO A CA 1
ATOM 1513 C C . PRO A 1 193 ? -33.152 0.635 -24.226 1.00 75.12 193 PRO A C 1
ATOM 1515 O O . PRO A 1 193 ? -33.652 -0.434 -24.565 1.00 75.12 193 PRO A O 1
ATOM 1518 N N . CYS A 1 194 ? -31.936 1.001 -24.635 1.00 75.62 194 CYS A N 1
ATOM 1519 C CA . CYS A 1 194 ? -31.020 0.099 -25.339 1.00 75.62 194 CYS A CA 1
ATOM 1520 C C . CYS A 1 194 ? -29.562 0.401 -24.965 1.00 75.62 194 CYS A C 1
ATOM 1522 O O . CYS A 1 194 ? -29.272 1.479 -24.454 1.00 75.62 194 CYS A O 1
ATOM 1524 N N . GLY A 1 195 ? -28.666 -0.553 -25.209 1.00 80.06 195 GLY A N 1
ATOM 1525 C CA . GLY A 1 195 ? -27.261 -0.503 -24.800 1.00 80.06 195 GLY A CA 1
ATOM 1526 C C . GLY A 1 195 ? -26.829 -1.813 -24.138 1.00 80.06 195 GLY A C 1
ATOM 1527 O O . GLY A 1 195 ? -27.654 -2.676 -23.823 1.00 80.06 195 GLY A O 1
ATOM 1528 N N . THR A 1 196 ? -25.527 -1.985 -23.935 1.00 81.19 196 THR A N 1
ATOM 1529 C CA . THR A 1 196 ? -24.976 -3.231 -23.388 1.00 81.19 196 THR A CA 1
ATOM 1530 C C . THR A 1 196 ? -25.283 -3.383 -21.890 1.00 81.19 196 THR A C 1
ATOM 1532 O O . THR A 1 196 ? -24.985 -2.508 -21.072 1.00 81.19 196 THR A O 1
ATOM 1535 N N . ASN A 1 197 ? -25.876 -4.521 -21.507 1.00 76.25 197 ASN A N 1
ATOM 1536 C CA . ASN A 1 197 ? -26.224 -4.811 -20.113 1.00 76.25 197 ASN A CA 1
ATOM 1537 C C . ASN A 1 197 ? -24.965 -4.806 -19.227 1.00 76.25 197 ASN A C 1
ATOM 1539 O O . ASN A 1 197 ? -24.010 -5.510 -19.537 1.00 76.25 197 ASN A O 1
ATOM 1543 N N . GLY A 1 198 ? -24.975 -4.030 -18.140 1.00 74.94 198 GLY A N 1
ATOM 1544 C CA . GLY A 1 198 ? -23.828 -3.810 -17.249 1.00 74.94 198 GLY A CA 1
ATOM 1545 C C . GLY A 1 198 ? -23.046 -2.512 -17.497 1.00 74.94 198 GLY A C 1
ATOM 1546 O O . GLY A 1 198 ? -22.366 -2.067 -16.580 1.00 74.94 198 GLY A O 1
ATOM 1547 N N . TYR A 1 199 ? -23.187 -1.871 -18.665 1.00 84.06 199 TYR A N 1
ATOM 1548 C CA . TYR A 1 199 ? -22.726 -0.488 -18.901 1.00 84.06 199 TYR A CA 1
ATOM 1549 C C . TYR A 1 199 ? -23.878 0.519 -18.905 1.00 84.06 199 TYR A C 1
ATOM 1551 O O . TYR A 1 199 ? -23.668 1.689 -18.612 1.00 84.06 199 TYR A O 1
ATOM 1559 N N . CYS A 1 200 ? -25.090 0.064 -19.234 1.00 85.88 200 CYS A N 1
ATOM 1560 C CA . CYS A 1 200 ? -26.262 0.923 -19.363 1.00 85.88 200 CYS A CA 1
ATOM 1561 C C . CYS A 1 200 ? -26.638 1.602 -18.031 1.00 85.88 200 CYS A C 1
ATOM 1563 O O . CYS A 1 200 ? -26.761 0.930 -17.005 1.00 85.88 200 CYS A O 1
ATOM 1565 N N . ASP A 1 201 ? -26.856 2.922 -18.074 1.00 88.69 201 ASP A N 1
ATOM 1566 C CA . ASP A 1 201 ? -27.288 3.740 -16.933 1.00 88.69 201 ASP A CA 1
ATOM 1567 C C . ASP A 1 201 ? -28.599 3.193 -16.335 1.00 88.69 201 ASP A C 1
ATOM 1569 O O . ASP A 1 201 ? -29.611 3.147 -17.043 1.00 88.69 201 ASP A O 1
ATOM 1573 N N . PRO A 1 202 ? -28.628 2.798 -15.047 1.00 86.44 202 PRO A N 1
ATOM 1574 C CA . PRO A 1 202 ? -29.814 2.205 -14.435 1.00 86.44 202 PRO A CA 1
ATOM 1575 C C . PRO A 1 202 ? -31.014 3.154 -14.475 1.00 86.44 202 PRO A C 1
ATOM 1577 O O . PRO A 1 202 ? -32.116 2.731 -14.802 1.00 86.44 202 PRO A O 1
ATOM 1580 N N . VAL A 1 203 ? -30.795 4.459 -14.277 1.00 86.19 203 VAL A N 1
ATOM 1581 C CA . VAL A 1 203 ? -31.881 5.449 -14.350 1.00 86.19 203 VAL A CA 1
ATOM 1582 C C . VAL A 1 203 ? -32.449 5.519 -15.764 1.00 86.19 203 VAL A C 1
ATOM 1584 O O . VAL A 1 203 ? -33.655 5.659 -15.939 1.00 86.19 203 VAL A O 1
ATOM 1587 N N . TYR A 1 204 ? -31.607 5.381 -16.791 1.00 87.12 204 TYR A N 1
ATOM 1588 C CA . TYR A 1 204 ? -32.069 5.379 -18.179 1.00 87.12 204 TYR A CA 1
ATOM 1589 C C . TYR A 1 204 ? -32.873 4.117 -18.479 1.00 87.12 204 TYR A C 1
ATOM 1591 O O . TYR A 1 204 ? -33.930 4.188 -19.103 1.00 87.12 204 TYR A O 1
ATOM 1599 N N . LYS A 1 205 ? -32.393 2.976 -17.987 1.00 84.50 205 LYS A N 1
ATOM 1600 C CA . LYS A 1 205 ? -33.070 1.692 -18.120 1.00 84.50 205 LYS A CA 1
ATOM 1601 C C . LYS A 1 205 ? -34.460 1.697 -17.481 1.00 84.50 205 LYS A C 1
ATOM 1603 O O . LYS A 1 205 ? -35.380 1.145 -18.074 1.00 84.50 205 LYS A O 1
ATOM 1608 N N . ASP A 1 206 ? -34.599 2.350 -16.332 1.00 83.00 206 ASP A N 1
ATOM 1609 C CA . ASP A 1 206 ? -35.847 2.371 -15.567 1.00 83.00 206 ASP A CA 1
ATOM 1610 C C . ASP A 1 206 ? -36.836 3.428 -16.083 1.00 83.00 206 ASP A C 1
ATOM 1612 O O . ASP A 1 206 ? -38.039 3.188 -16.120 1.00 83.00 206 ASP A O 1
ATOM 1616 N N . THR A 1 207 ? -36.343 4.597 -16.505 1.00 81.81 207 THR A N 1
ATOM 1617 C CA . THR A 1 207 ? -37.197 5.740 -16.884 1.00 81.81 207 THR A CA 1
ATOM 1618 C C . THR A 1 207 ? -37.430 5.873 -18.390 1.00 81.81 207 THR A C 1
ATOM 1620 O O . THR A 1 207 ? -38.334 6.592 -18.806 1.00 81.81 207 THR A O 1
ATOM 1623 N N . GLY A 1 208 ? -36.594 5.254 -19.232 1.00 81.50 208 GLY A N 1
ATOM 1624 C CA . GLY A 1 208 ? -36.578 5.498 -20.682 1.00 81.50 208 GLY A CA 1
ATOM 1625 C C . GLY A 1 208 ? -36.056 6.885 -21.082 1.00 81.50 208 GLY A C 1
ATOM 1626 O O . GLY A 1 208 ? -36.045 7.229 -22.265 1.00 81.50 208 GLY A O 1
ATOM 1627 N N . VAL A 1 209 ? -35.601 7.684 -20.113 1.00 83.62 209 VAL A N 1
ATOM 1628 C CA . VAL A 1 209 ? -35.129 9.051 -20.321 1.00 83.62 209 VAL A CA 1
ATOM 1629 C C . VAL A 1 209 ? -33.619 9.048 -20.543 1.00 83.62 209 VAL A C 1
ATOM 1631 O O . VAL A 1 209 ? -32.849 8.818 -19.603 1.00 83.62 209 VAL A O 1
ATOM 1634 N N . LEU A 1 210 ? -33.194 9.292 -21.783 1.00 85.50 210 LEU A N 1
ATOM 1635 C CA . LEU A 1 210 ? -31.788 9.324 -22.187 1.00 85.50 210 LEU A CA 1
ATOM 1636 C C . LEU A 1 210 ? -31.209 10.736 -22.057 1.00 85.50 210 LEU A C 1
ATOM 1638 O O . LEU A 1 210 ? -31.802 11.680 -22.576 1.00 85.50 210 LEU A O 1
ATOM 1642 N N . THR A 1 211 ? -30.030 10.857 -21.440 1.00 88.38 211 THR A N 1
ATOM 1643 C CA . THR A 1 211 ? -29.264 12.112 -21.359 1.00 88.38 211 THR A CA 1
ATOM 1644 C C . THR A 1 211 ? -27.779 11.874 -21.635 1.00 88.38 211 THR A C 1
ATOM 1646 O O . THR A 1 211 ? -27.327 10.730 -21.718 1.00 88.38 211 THR A O 1
ATOM 1649 N N . LYS A 1 212 ? -26.982 12.946 -21.754 1.00 88.25 212 LYS A N 1
ATOM 1650 C CA . LYS A 1 212 ? -25.518 12.821 -21.906 1.00 88.25 212 LYS A CA 1
ATOM 1651 C C . LYS A 1 212 ? -24.865 12.165 -20.683 1.00 88.25 212 LYS A C 1
ATOM 1653 O O . LYS A 1 212 ? -23.871 11.457 -20.802 1.00 88.25 212 LYS A O 1
ATOM 1658 N N . GLU A 1 213 ? -25.462 12.334 -19.506 1.00 91.44 213 GLU A N 1
ATOM 1659 C CA . GLU A 1 213 ? -25.032 11.731 -18.247 1.00 91.44 213 GLU A CA 1
ATOM 1660 C C . GLU A 1 213 ? -25.156 10.199 -18.271 1.00 91.44 213 GLU A C 1
ATOM 1662 O O . GLU A 1 213 ? -24.490 9.521 -17.484 1.00 91.44 213 GLU A O 1
ATOM 1667 N N . SER A 1 214 ? -25.961 9.627 -19.175 1.00 91.62 214 SER A N 1
ATOM 1668 C CA . SER A 1 214 ? -26.013 8.178 -19.398 1.00 91.62 214 SER A CA 1
ATOM 1669 C C . SER A 1 214 ? -24.730 7.641 -20.055 1.00 91.62 214 SER A C 1
ATOM 1671 O O . SER A 1 214 ? -24.256 6.564 -19.680 1.00 91.62 214 SER A O 1
ATOM 1673 N N . ASP A 1 215 ? -24.099 8.407 -20.954 1.00 93.81 215 ASP A N 1
ATOM 1674 C CA . ASP A 1 215 ? -22.768 8.073 -21.488 1.00 93.81 215 ASP A CA 1
ATOM 1675 C C . ASP A 1 215 ? -21.687 8.232 -20.409 1.00 93.81 215 ASP A C 1
ATOM 1677 O O . ASP A 1 215 ? -20.777 7.408 -20.328 1.00 93.81 215 ASP A O 1
ATOM 1681 N N . VAL A 1 216 ? -21.813 9.241 -19.534 1.00 95.25 216 VAL A N 1
ATOM 1682 C CA . VAL A 1 216 ? -20.890 9.450 -18.400 1.00 95.25 216 VAL A CA 1
ATOM 1683 C C . VAL A 1 216 ? -20.883 8.230 -17.473 1.00 95.25 216 VAL A C 1
ATOM 1685 O O . VAL A 1 216 ? -19.813 7.768 -17.075 1.00 95.25 216 VAL A O 1
ATOM 1688 N N . TYR A 1 217 ? -22.055 7.663 -17.167 1.00 93.75 217 TYR A N 1
ATOM 1689 C CA . TYR A 1 217 ? -22.158 6.428 -16.380 1.00 93.75 217 TYR A CA 1
ATOM 1690 C C . TYR A 1 217 ? -21.453 5.256 -17.067 1.00 93.75 217 TYR A C 1
ATOM 1692 O O . TYR A 1 217 ? -20.614 4.584 -16.464 1.00 93.75 217 TYR A O 1
ATOM 1700 N N . SER A 1 218 ? -21.742 5.062 -18.355 1.00 94.00 218 SER A N 1
ATOM 1701 C CA . SER A 1 218 ? -21.143 4.001 -19.169 1.00 94.00 218 SER A CA 1
ATOM 1702 C C . SER A 1 218 ? -19.608 4.120 -19.208 1.00 94.00 218 SER A C 1
ATOM 1704 O O . SER A 1 218 ? -18.893 3.131 -19.046 1.00 94.00 218 SER A O 1
ATOM 1706 N N . PHE A 1 219 ? -19.079 5.345 -19.310 1.00 96.31 219 PHE A N 1
ATOM 1707 C CA . PHE A 1 219 ? -17.646 5.633 -19.210 1.00 96.31 219 PHE A CA 1
ATOM 1708 C C . PHE A 1 219 ? -17.071 5.351 -17.810 1.00 96.31 219 PHE A C 1
ATOM 1710 O O . PHE A 1 219 ? -15.961 4.831 -17.685 1.00 96.31 219 PHE A O 1
ATOM 1717 N N . GLY A 1 220 ? -17.825 5.631 -16.743 1.00 93.81 220 GLY A N 1
ATOM 1718 C CA . GLY A 1 220 ? -17.452 5.269 -15.372 1.00 93.81 220 GLY A CA 1
ATOM 1719 C C . GLY A 1 220 ? -17.182 3.769 -15.214 1.00 93.81 220 GLY A C 1
ATOM 1720 O O . GLY A 1 220 ? -16.212 3.381 -14.559 1.00 93.81 220 GLY A O 1
ATOM 1721 N N . MET A 1 221 ? -17.976 2.925 -15.877 1.00 90.50 221 MET A N 1
ATOM 1722 C CA . MET A 1 221 ? -17.750 1.477 -15.904 1.00 90.50 221 MET A CA 1
ATOM 1723 C C . MET A 1 221 ? -16.450 1.116 -16.633 1.00 90.50 221 MET A C 1
ATOM 1725 O O . MET A 1 221 ? -15.664 0.333 -16.100 1.00 90.50 221 MET A O 1
ATOM 1729 N N . VAL A 1 222 ? -16.166 1.742 -17.781 1.00 93.50 222 VAL A N 1
ATOM 1730 C CA . VAL A 1 222 ? -14.896 1.566 -18.516 1.00 93.50 222 VAL A CA 1
ATOM 1731 C C . VAL A 1 222 ? -13.687 1.950 -17.654 1.00 93.50 222 VAL A C 1
ATOM 1733 O O . VAL A 1 222 ? -12.714 1.196 -17.592 1.00 93.50 222 VAL A O 1
ATOM 1736 N N . LEU A 1 223 ? -13.748 3.071 -16.923 1.00 92.88 223 LEU A N 1
ATOM 1737 C CA . LEU A 1 223 ? -12.681 3.467 -15.994 1.00 92.88 223 LEU A CA 1
ATOM 1738 C C . LEU A 1 223 ? -12.406 2.384 -14.942 1.00 92.88 223 LEU A C 1
ATOM 1740 O O . LEU A 1 223 ? -11.247 2.122 -14.615 1.00 92.88 223 LEU A O 1
ATOM 1744 N N . PHE A 1 224 ? -13.445 1.726 -14.423 1.00 87.88 224 PHE A N 1
ATOM 1745 C CA . PHE A 1 224 ? -13.264 0.632 -13.472 1.00 87.88 224 PHE A CA 1
ATOM 1746 C C . PHE A 1 224 ? -12.690 -0.634 -14.101 1.00 87.88 224 PHE A C 1
ATOM 1748 O O . PHE A 1 224 ? -11.902 -1.312 -13.438 1.00 87.88 224 PHE A O 1
ATOM 1755 N N . GLU A 1 225 ? -13.014 -0.943 -15.355 1.00 87.94 225 GLU A N 1
ATOM 1756 C CA . GLU A 1 225 ? -12.373 -2.051 -16.069 1.00 87.94 225 GLU A CA 1
ATOM 1757 C C . GLU A 1 225 ? -10.867 -1.827 -16.220 1.00 87.94 225 GLU A C 1
ATOM 1759 O O . GLU A 1 225 ? -10.076 -2.747 -15.996 1.00 87.94 225 GLU A O 1
ATOM 1764 N N . VAL A 1 226 ? -10.462 -0.586 -16.506 1.00 89.62 226 VAL A N 1
ATOM 1765 C CA . VAL A 1 226 ? -9.051 -0.188 -16.585 1.00 89.62 226 VAL A CA 1
ATOM 1766 C C . VAL A 1 226 ? -8.378 -0.241 -15.210 1.00 89.62 226 VAL A C 1
ATOM 1768 O O . VAL A 1 226 ? -7.337 -0.884 -15.063 1.00 89.62 226 VAL A O 1
ATOM 1771 N N . LEU A 1 227 ? -8.985 0.347 -14.173 1.00 86.62 227 LEU A N 1
ATOM 1772 C CA . LEU A 1 227 ? -8.450 0.333 -12.802 1.00 86.62 227 LEU A CA 1
ATOM 1773 C C . LEU A 1 227 ? -8.309 -1.085 -12.232 1.00 86.62 227 LEU A C 1
ATOM 1775 O O . LEU A 1 227 ? -7.342 -1.384 -11.527 1.00 86.62 227 LEU A O 1
ATOM 1779 N N . CYS A 1 228 ? -9.273 -1.960 -12.512 1.00 80.44 228 CYS A N 1
ATOM 1780 C CA . CYS A 1 228 ? -9.283 -3.335 -12.018 1.00 80.44 228 CYS A CA 1
ATOM 1781 C C . CYS A 1 228 ? -8.552 -4.308 -12.956 1.00 80.44 228 CYS A C 1
ATOM 1783 O O . CYS A 1 228 ? -8.346 -5.462 -12.577 1.00 80.44 228 CYS A O 1
ATOM 1785 N N . ARG A 1 229 ? -8.172 -3.860 -14.162 1.00 78.12 229 ARG A N 1
ATOM 1786 C CA . ARG A 1 229 ? -7.602 -4.670 -15.250 1.00 78.12 229 ARG A CA 1
ATOM 1787 C C . ARG A 1 229 ? -8.376 -5.965 -15.515 1.00 78.12 229 ARG A C 1
ATOM 1789 O O . ARG A 1 229 ? -7.793 -7.034 -15.675 1.00 78.12 229 ARG A O 1
ATOM 1796 N N . ARG A 1 230 ? -9.702 -5.872 -15.502 1.00 73.75 230 ARG A N 1
ATOM 1797 C CA . ARG A 1 230 ? -10.619 -6.993 -15.739 1.00 73.75 230 ARG A CA 1
ATOM 1798 C C . ARG A 1 230 ? -11.926 -6.467 -16.305 1.00 73.75 230 ARG A C 1
ATOM 1800 O O . ARG A 1 230 ? -12.293 -5.332 -16.013 1.00 73.75 230 ARG A O 1
ATOM 1807 N N . LEU A 1 231 ? -12.639 -7.311 -17.043 1.00 72.06 231 LEU A N 1
ATOM 1808 C CA . LEU A 1 231 ? -13.950 -6.943 -17.565 1.00 72.06 231 LEU A CA 1
ATOM 1809 C C . LEU A 1 231 ? -15.005 -6.802 -16.462 1.00 72.06 231 LEU A C 1
ATOM 1811 O O . LEU A 1 231 ? -14.892 -7.370 -15.372 1.00 72.06 231 LEU A O 1
ATOM 1815 N N . TYR A 1 232 ? -16.058 -6.061 -16.787 1.00 65.44 232 TYR A N 1
ATOM 1816 C CA . TYR A 1 232 ? -17.169 -5.682 -15.921 1.00 65.44 232 TYR A CA 1
ATOM 1817 C C . TYR A 1 232 ? -18.071 -6.843 -15.436 1.00 65.44 232 TYR A C 1
ATOM 1819 O O . TYR A 1 232 ? -19.018 -6.596 -14.688 1.00 65.44 232 TYR A O 1
ATOM 1827 N N . PHE A 1 233 ? -17.822 -8.101 -15.818 1.00 60.44 233 PHE A N 1
ATOM 1828 C CA . PHE A 1 233 ? -18.599 -9.265 -15.369 1.00 60.44 233 PHE A CA 1
ATOM 1829 C C . PHE A 1 233 ? -17.707 -10.400 -14.841 1.00 60.44 233 PHE A C 1
ATOM 1831 O O . PHE A 1 233 ? -16.617 -10.649 -15.350 1.00 60.44 233 PHE A O 1
ATOM 1838 N N . MET A 1 234 ? -18.191 -11.120 -13.823 1.00 49.53 234 MET A N 1
ATOM 1839 C CA . MET A 1 234 ? -17.648 -12.410 -13.380 1.00 49.53 234 MET A CA 1
ATOM 1840 C C . MET A 1 234 ? -18.727 -13.486 -13.523 1.00 49.53 234 MET A C 1
ATOM 1842 O O . MET A 1 234 ? -19.848 -13.284 -13.055 1.00 49.53 234 MET A O 1
ATOM 1846 N N . ASN A 1 235 ? -18.385 -14.634 -14.111 1.00 40.69 235 ASN A N 1
ATOM 1847 C CA . ASN A 1 235 ? -19.225 -15.828 -14.024 1.00 40.69 235 ASN A CA 1
ATOM 1848 C C . ASN A 1 235 ? -18.928 -16.511 -12.686 1.00 40.69 235 ASN A C 1
ATOM 1850 O O . ASN A 1 235 ? -17.816 -16.991 -12.471 1.00 40.69 235 ASN A O 1
ATOM 1854 N N . VAL A 1 236 ? -19.898 -16.518 -11.775 1.00 41.78 236 VAL A N 1
ATOM 1855 C CA . VAL A 1 236 ? -19.815 -17.260 -10.511 1.00 41.78 236 VAL A CA 1
ATOM 1856 C C . VAL A 1 236 ? -21.021 -18.186 -10.462 1.00 41.78 236 VAL A C 1
ATOM 1858 O O . VAL A 1 236 ? -22.137 -17.689 -10.368 1.00 41.78 236 VAL A O 1
ATOM 1861 N N . ASN A 1 237 ? -20.799 -19.504 -10.498 1.00 31.36 237 ASN A N 1
ATOM 1862 C CA . ASN A 1 237 ? -21.858 -20.527 -10.477 1.00 31.36 237 ASN A CA 1
ATOM 1863 C C . ASN A 1 237 ? -22.934 -20.304 -11.561 1.00 31.36 237 ASN A C 1
ATOM 1865 O O . ASN A 1 237 ? -24.114 -20.232 -11.240 1.00 31.36 237 ASN A O 1
ATOM 1869 N N . ASP A 1 238 ? -22.519 -20.095 -12.814 1.00 36.78 238 ASP A N 1
ATOM 1870 C CA . ASP A 1 238 ? -23.399 -19.797 -13.961 1.00 36.78 238 ASP A CA 1
ATOM 1871 C C . ASP A 1 238 ? -24.268 -18.522 -13.854 1.00 36.78 238 ASP A C 1
ATOM 1873 O O . ASP A 1 238 ? -25.019 -18.199 -14.773 1.00 36.78 238 ASP A O 1
ATOM 1877 N N . GLU A 1 239 ? -24.082 -17.699 -12.814 1.00 33.81 239 GLU A N 1
ATOM 1878 C CA . GLU A 1 239 ? -24.663 -16.356 -12.715 1.00 33.81 239 GLU A CA 1
ATOM 1879 C C . GLU A 1 239 ? -23.642 -15.269 -13.093 1.00 33.81 239 GLU A C 1
ATOM 1881 O O . GLU A 1 239 ? -22.543 -15.180 -12.528 1.00 33.81 239 GLU A O 1
ATOM 1886 N N . ARG A 1 240 ? -24.025 -14.374 -14.017 1.00 47.12 240 ARG A N 1
ATOM 1887 C CA . ARG A 1 240 ? -23.245 -13.170 -14.357 1.00 47.12 240 ARG A CA 1
ATOM 1888 C C . ARG A 1 240 ? -23.387 -12.130 -13.245 1.00 47.12 240 ARG A C 1
ATOM 1890 O O . ARG A 1 240 ? -24.429 -11.490 -13.114 1.00 47.12 240 ARG A O 1
ATOM 1897 N N . LYS A 1 241 ? -22.331 -11.926 -12.453 1.00 54.16 241 LYS A N 1
ATOM 1898 C CA . LYS A 1 241 ? -22.262 -10.849 -11.452 1.00 54.16 241 LYS A CA 1
ATOM 1899 C C . LYS A 1 241 ? -21.538 -9.643 -12.040 1.00 54.16 241 LYS A C 1
ATOM 1901 O O . LYS A 1 241 ? -20.362 -9.736 -12.390 1.00 54.16 241 LYS A O 1
ATOM 1906 N N . PHE A 1 242 ? -22.256 -8.529 -12.144 1.00 59.12 242 PHE A N 1
ATOM 1907 C CA . PHE A 1 242 ? -21.782 -7.277 -12.731 1.00 59.12 242 PHE A CA 1
ATOM 1908 C C . PHE A 1 242 ? -20.973 -6.435 -11.724 1.00 59.12 242 PHE A C 1
ATOM 1910 O O . PHE A 1 242 ? -21.162 -6.523 -10.504 1.00 59.12 242 PHE A O 1
ATOM 1917 N N . LEU A 1 243 ? -20.008 -5.667 -12.238 1.00 60.75 243 LEU A N 1
ATOM 1918 C CA . LEU A 1 243 ? -19.049 -4.880 -11.457 1.00 60.75 243 LEU A CA 1
ATOM 1919 C C . LEU A 1 243 ? -19.700 -3.694 -10.737 1.00 60.75 243 LEU A C 1
ATOM 1921 O O . LEU A 1 243 ? -19.174 -3.265 -9.720 1.00 60.75 243 LEU A O 1
ATOM 1925 N N . ASP A 1 244 ? -20.831 -3.190 -11.224 1.00 57.34 244 ASP A N 1
ATOM 1926 C CA . ASP A 1 244 ? -21.582 -2.052 -10.679 1.00 57.34 244 ASP A CA 1
ATOM 1927 C C . ASP A 1 244 ? -21.922 -2.257 -9.192 1.00 57.34 244 ASP A C 1
ATOM 1929 O O . ASP A 1 244 ? -21.522 -1.469 -8.330 1.00 57.34 244 ASP A O 1
ATOM 1933 N N . ARG A 1 245 ? -22.542 -3.393 -8.845 1.00 60.97 245 ARG A N 1
ATOM 1934 C CA . ARG A 1 245 ? -22.892 -3.750 -7.460 1.00 60.97 245 ARG A CA 1
ATOM 1935 C C . ARG A 1 245 ? -21.657 -3.923 -6.582 1.00 60.97 245 ARG A C 1
ATOM 1937 O O . ARG A 1 245 ? -21.694 -3.655 -5.381 1.00 60.97 245 ARG A O 1
ATOM 1944 N N . LEU A 1 246 ? -20.559 -4.391 -7.170 1.00 60.91 246 LEU A N 1
ATOM 1945 C CA . LEU A 1 246 ? -19.295 -4.612 -6.475 1.00 60.91 246 LEU A CA 1
ATOM 1946 C C . LEU A 1 246 ? -18.592 -3.271 -6.210 1.00 60.91 246 LEU A C 1
ATOM 1948 O O . LEU A 1 246 ? -18.177 -3.009 -5.088 1.00 60.91 246 LEU A O 1
ATOM 1952 N N . VAL A 1 247 ? -18.534 -2.377 -7.191 1.00 63.34 247 VAL A N 1
ATOM 1953 C CA . VAL A 1 247 ? -17.959 -1.035 -7.060 1.00 63.34 247 VAL A CA 1
ATOM 1954 C C . VAL A 1 247 ? -18.737 -0.200 -6.044 1.00 63.34 247 VAL A C 1
ATOM 1956 O O . VAL A 1 247 ? -18.112 0.369 -5.148 1.00 63.34 247 VAL A O 1
ATOM 1959 N N . HIS A 1 248 ? -20.075 -0.188 -6.100 1.00 63.84 248 HIS A N 1
ATOM 1960 C CA . HIS A 1 248 ? -20.899 0.514 -5.108 1.00 63.84 248 HIS A CA 1
ATOM 1961 C C . HIS A 1 248 ? -20.630 0.002 -3.685 1.00 63.84 248 HIS A C 1
ATOM 1963 O O . HIS A 1 248 ? -20.311 0.792 -2.796 1.00 63.84 248 HIS A O 1
ATOM 1969 N N . ASN A 1 249 ? -20.622 -1.319 -3.485 1.00 57.34 249 ASN A N 1
ATOM 1970 C CA . ASN A 1 249 ? -20.368 -1.930 -2.178 1.00 57.34 249 ASN A CA 1
ATOM 1971 C C . ASN A 1 249 ? -18.957 -1.610 -1.637 1.00 57.34 249 ASN A C 1
ATOM 1973 O O . ASN A 1 249 ? -18.779 -1.298 -0.457 1.00 57.34 249 ASN A O 1
ATOM 1977 N N . TYR A 1 250 ? -17.924 -1.641 -2.484 1.00 57.44 250 TYR A N 1
ATOM 1978 C CA . TYR A 1 250 ? -16.551 -1.347 -2.056 1.00 57.44 250 TYR A CA 1
ATOM 1979 C C . TYR A 1 250 ? -16.288 0.157 -1.869 1.00 57.44 250 TYR A C 1
ATOM 1981 O O . TYR A 1 250 ? -15.501 0.525 -0.988 1.00 57.44 250 TYR A O 1
ATOM 1989 N N . ASN A 1 251 ? -16.959 1.027 -2.631 1.00 55.53 251 ASN A N 1
ATOM 1990 C CA . ASN A 1 251 ? -16.907 2.482 -2.468 1.00 55.53 251 ASN A CA 1
ATOM 1991 C C . ASN A 1 251 ? -17.569 2.928 -1.155 1.00 55.53 251 ASN A C 1
ATOM 1993 O O . ASN A 1 251 ? -16.954 3.650 -0.368 1.00 55.53 251 ASN A O 1
ATOM 1997 N N . GLU A 1 252 ? -18.770 2.429 -0.852 1.00 54.03 252 GLU A N 1
ATOM 1998 C CA . GLU A 1 252 ? -19.483 2.753 0.393 1.00 54.03 252 GLU A CA 1
ATOM 1999 C C . GLU A 1 252 ? -18.701 2.346 1.649 1.00 54.03 252 GLU A C 1
ATOM 2001 O O . GLU A 1 252 ? -18.724 3.056 2.662 1.00 54.03 252 GLU A O 1
ATOM 2006 N N . ASN A 1 253 ? -17.933 1.258 1.540 1.00 48.78 253 ASN A N 1
ATOM 2007 C CA . ASN A 1 253 ? -17.092 0.702 2.597 1.00 48.78 253 ASN A CA 1
ATOM 2008 C C . ASN A 1 253 ? -15.664 1.279 2.662 1.00 48.78 253 ASN A C 1
ATOM 2010 O O . ASN A 1 253 ? -14.876 0.836 3.500 1.00 48.78 253 ASN A O 1
ATOM 2014 N N . GLY A 1 254 ? -15.292 2.229 1.793 1.00 52.53 254 GLY A N 1
ATOM 2015 C CA . GLY A 1 254 ? -13.944 2.820 1.768 1.00 52.53 254 GLY A CA 1
ATOM 2016 C C . GLY A 1 254 ? -12.829 1.832 1.389 1.00 52.53 254 GLY A C 1
ATOM 2017 O O . GLY A 1 254 ? -11.668 2.017 1.760 1.00 52.53 254 GLY A O 1
ATOM 2018 N N . LYS A 1 255 ? -13.173 0.760 0.666 1.00 63.78 255 LYS A N 1
ATOM 2019 C CA . LYS A 1 255 ? -12.290 -0.361 0.298 1.00 63.78 255 LYS A CA 1
ATOM 2020 C C . LYS A 1 255 ? -11.987 -0.432 -1.198 1.00 63.78 255 LYS A C 1
ATOM 2022 O O . LYS A 1 255 ? -11.542 -1.465 -1.675 1.00 63.78 255 LYS A O 1
ATOM 2027 N N . LEU A 1 256 ? -12.172 0.656 -1.943 1.00 62.94 256 LEU A N 1
ATOM 2028 C CA . LEU A 1 256 ? -11.875 0.716 -3.385 1.00 62.94 256 LEU A CA 1
ATOM 2029 C C . LEU A 1 256 ? -10.465 0.216 -3.743 1.00 62.94 256 LEU A C 1
ATOM 2031 O O . LEU A 1 256 ? -10.289 -0.493 -4.726 1.00 62.94 256 LEU A O 1
ATOM 2035 N N . HIS A 1 257 ? -9.468 0.482 -2.897 1.00 65.38 257 HIS A N 1
ATOM 2036 C CA . HIS A 1 257 ? -8.103 -0.024 -3.078 1.00 65.38 257 HIS A CA 1
ATOM 2037 C C . HIS A 1 257 ? -7.981 -1.562 -3.073 1.00 65.38 257 HIS A C 1
ATOM 2039 O O . HIS A 1 257 ? -6.940 -2.079 -3.457 1.00 65.38 257 HIS A O 1
ATOM 2045 N N . GLU A 1 258 ? -8.993 -2.305 -2.614 1.00 65.50 258 GLU A N 1
ATOM 2046 C CA . GLU A 1 258 ? -8.995 -3.774 -2.609 1.00 65.50 258 GLU A CA 1
ATOM 2047 C C . GLU A 1 258 ? -9.370 -4.377 -3.974 1.00 65.50 258 GLU A C 1
ATOM 2049 O O . GLU A 1 258 ? -9.082 -5.551 -4.197 1.00 65.50 258 GLU A O 1
ATOM 2054 N N . ILE A 1 259 ? -9.992 -3.602 -4.874 1.00 67.94 259 ILE A N 1
ATOM 2055 C CA . ILE A 1 259 ? -10.414 -4.066 -6.212 1.00 67.94 259 ILE A CA 1
ATOM 2056 C C . ILE A 1 259 ? -9.527 -3.539 -7.348 1.00 67.94 259 ILE A C 1
ATOM 2058 O O . ILE A 1 259 ? -9.553 -4.095 -8.442 1.00 67.94 259 ILE A O 1
ATOM 2062 N N . ILE A 1 260 ? -8.730 -2.499 -7.083 1.00 76.62 260 ILE A N 1
ATOM 2063 C CA . ILE A 1 260 ? -7.757 -1.944 -8.033 1.00 76.62 260 ILE A CA 1
ATOM 2064 C C . ILE A 1 260 ? -6.637 -2.964 -8.270 1.00 76.62 260 ILE A C 1
ATOM 2066 O O . ILE A 1 260 ? -6.167 -3.623 -7.341 1.00 76.62 260 ILE A O 1
ATOM 2070 N N . HIS A 1 261 ? -6.185 -3.088 -9.514 1.00 75.62 261 HIS A N 1
ATOM 2071 C CA . HIS A 1 261 ? -5.135 -4.034 -9.868 1.00 75.62 261 HIS A CA 1
ATOM 2072 C C . HIS A 1 261 ? -3.775 -3.635 -9.248 1.00 75.62 261 HIS A C 1
ATOM 2074 O O . HIS A 1 261 ? -3.430 -2.450 -9.256 1.00 75.62 261 HIS A O 1
ATOM 2080 N N . PRO A 1 262 ? -2.954 -4.585 -8.752 1.00 67.00 262 PRO A N 1
ATOM 2081 C CA . PRO A 1 262 ? -1.645 -4.291 -8.160 1.00 67.00 262 PRO A CA 1
ATOM 2082 C C . PRO A 1 262 ? -0.714 -3.462 -9.053 1.00 67.00 262 PRO A C 1
ATOM 2084 O O . PRO A 1 262 ? -0.110 -2.520 -8.554 1.00 67.00 262 PRO A O 1
ATOM 2087 N N . ASP A 1 263 ? -0.658 -3.741 -10.361 1.00 68.44 263 ASP A N 1
ATOM 2088 C CA . ASP A 1 263 ? 0.142 -2.948 -11.312 1.00 68.44 263 ASP A CA 1
ATOM 2089 C C . ASP A 1 263 ? -0.218 -1.454 -11.276 1.00 68.44 263 ASP A C 1
ATOM 2091 O O . ASP A 1 263 ? 0.678 -0.613 -11.277 1.00 68.44 263 ASP A O 1
ATOM 2095 N N . MET A 1 264 ? -1.514 -1.122 -11.169 1.00 75.62 264 MET A N 1
ATOM 2096 C CA . MET A 1 264 ? -1.967 0.268 -11.053 1.00 75.62 264 MET A CA 1
ATOM 2097 C C . MET A 1 264 ? -1.431 0.887 -9.757 1.00 75.62 264 MET A C 1
ATOM 2099 O O . MET A 1 264 ? -0.939 2.009 -9.780 1.00 75.62 264 MET A O 1
ATOM 2103 N N . MET A 1 265 ? -1.449 0.136 -8.646 1.00 67.50 265 MET A N 1
ATOM 2104 C CA . MET A 1 265 ? -0.910 0.565 -7.344 1.00 67.50 265 MET A CA 1
ATOM 2105 C C . MET A 1 265 ? 0.614 0.713 -7.300 1.00 67.50 265 MET A C 1
ATOM 2107 O O . MET A 1 265 ? 1.127 1.405 -6.419 1.00 67.50 265 MET A O 1
ATOM 2111 N N . GLU A 1 266 ? 1.335 0.014 -8.174 1.00 65.94 266 GLU A N 1
ATOM 2112 C CA . GLU A 1 266 ? 2.796 0.053 -8.240 1.00 65.94 266 GLU A CA 1
ATOM 2113 C C . GLU A 1 266 ? 3.308 1.137 -9.193 1.00 65.94 266 GLU A C 1
ATOM 2115 O O . GLU A 1 266 ? 4.347 1.734 -8.910 1.00 65.94 266 GLU A O 1
ATOM 2120 N N . GLN A 1 267 ? 2.588 1.406 -10.288 1.00 63.44 267 GLN A N 1
ATOM 2121 C CA . GLN A 1 267 ? 3.008 2.355 -11.324 1.00 63.44 267 GLN A CA 1
ATOM 2122 C C . GLN A 1 267 ? 2.453 3.772 -11.133 1.00 63.44 267 GLN A C 1
ATOM 2124 O O . GLN A 1 267 ? 3.117 4.720 -11.538 1.00 63.44 267 GLN A O 1
ATOM 2129 N N . LEU A 1 268 ? 1.273 3.944 -10.524 1.00 67.81 268 LEU A N 1
ATOM 2130 C CA . LEU A 1 268 ? 0.683 5.268 -10.292 1.00 67.81 268 LEU A CA 1
ATOM 2131 C C . LEU A 1 268 ? 0.826 5.704 -8.823 1.00 67.81 268 LEU A C 1
ATOM 2133 O O . LEU A 1 268 ? 0.653 4.885 -7.912 1.00 67.81 268 LEU A O 1
ATOM 2137 N N . PRO A 1 269 ? 1.084 7.000 -8.552 1.00 68.69 269 PRO A N 1
ATOM 2138 C CA . PRO A 1 269 ? 1.091 7.523 -7.193 1.00 68.69 269 PRO A CA 1
ATOM 2139 C C . PRO A 1 269 ? -0.243 7.248 -6.476 1.00 68.69 269 PRO A C 1
ATOM 2141 O O . PRO A 1 269 ? -1.311 7.389 -7.078 1.00 68.69 269 PRO A O 1
ATOM 2144 N N . PRO A 1 270 ? -0.239 6.933 -5.165 1.00 68.88 270 PRO A N 1
ATOM 2145 C CA . PRO A 1 270 ? -1.476 6.693 -4.420 1.00 68.88 270 PRO A CA 1
ATOM 2146 C C . PRO A 1 270 ? -2.478 7.855 -4.482 1.00 68.88 270 PRO A C 1
ATOM 2148 O O . PRO A 1 270 ? -3.681 7.616 -4.451 1.00 68.88 270 PRO A O 1
ATOM 2151 N N . ALA A 1 271 ? -1.991 9.097 -4.579 1.00 69.25 271 ALA A N 1
ATOM 2152 C CA . ALA A 1 271 ? -2.830 10.285 -4.733 1.00 69.25 271 ALA A CA 1
ATOM 2153 C C . ALA A 1 271 ? -3.517 10.330 -6.109 1.00 69.25 271 ALA A C 1
ATOM 2155 O O . ALA A 1 271 ? -4.717 10.580 -6.185 1.00 69.25 271 ALA A O 1
ATOM 2156 N N . SER A 1 272 ? -2.782 10.018 -7.179 1.00 78.69 272 SER A N 1
ATOM 2157 C CA . SER A 1 272 ? -3.310 9.892 -8.541 1.00 78.69 272 SER A CA 1
ATOM 2158 C C . SER A 1 272 ? -4.381 8.808 -8.624 1.00 78.69 272 SER A C 1
ATOM 2160 O O . SER A 1 272 ? -5.468 9.047 -9.137 1.00 78.69 272 SER A O 1
ATOM 2162 N N . LEU A 1 273 ? -4.124 7.635 -8.038 1.00 80.94 273 LEU A N 1
ATOM 2163 C CA . LEU A 1 273 ? -5.098 6.539 -7.994 1.00 80.94 273 LEU A CA 1
ATOM 2164 C C . LEU A 1 273 ? -6.364 6.900 -7.223 1.00 80.94 273 LEU A C 1
ATOM 2166 O O . LEU A 1 273 ? -7.456 6.529 -7.648 1.00 80.94 273 LEU A O 1
ATOM 2170 N N . ASP A 1 274 ? -6.235 7.613 -6.103 1.00 77.19 274 ASP A N 1
ATOM 2171 C CA . ASP A 1 274 ? -7.382 8.092 -5.330 1.00 77.19 274 ASP A CA 1
ATOM 2172 C C . ASP A 1 274 ? -8.218 9.086 -6.148 1.00 77.19 274 ASP A C 1
ATOM 2174 O O . ASP A 1 274 ? -9.437 8.933 -6.225 1.00 77.19 274 ASP A O 1
ATOM 2178 N N . LYS A 1 275 ? -7.572 10.039 -6.838 1.00 83.50 275 LYS A N 1
ATOM 2179 C CA . LYS A 1 275 ? -8.242 10.975 -7.754 1.00 83.50 275 LYS A CA 1
ATOM 2180 C C . LYS A 1 275 ? -8.972 10.238 -8.882 1.00 83.50 275 LYS A C 1
ATOM 2182 O O . LYS A 1 275 ? -10.167 10.454 -9.058 1.00 83.50 275 LYS A O 1
ATOM 2187 N N . ILE A 1 276 ? -8.303 9.324 -9.589 1.00 88.25 276 ILE A N 1
ATOM 2188 C CA . ILE A 1 276 ? -8.900 8.556 -10.699 1.00 88.25 276 ILE A CA 1
ATOM 2189 C C . ILE A 1 276 ? -10.076 7.702 -10.202 1.00 88.25 276 ILE A C 1
ATOM 2191 O O . ILE A 1 276 ? -11.141 7.692 -10.815 1.00 88.25 276 ILE A O 1
ATOM 2195 N N . SER A 1 277 ? -9.928 7.047 -9.048 1.00 86.00 277 SER A N 1
ATOM 2196 C CA . SER A 1 277 ? -11.000 6.243 -8.446 1.00 86.00 277 SER A CA 1
ATOM 2197 C C . SER A 1 277 ? -12.200 7.101 -8.039 1.00 86.00 277 SER A C 1
ATOM 2199 O O . SER A 1 277 ? -13.342 6.692 -8.228 1.00 86.00 277 SER A O 1
ATOM 2201 N N . LYS A 1 278 ? -11.963 8.305 -7.501 1.00 86.06 278 LYS A N 1
ATOM 2202 C CA . LYS A 1 278 ? -13.026 9.266 -7.175 1.00 86.06 278 LYS A CA 1
ATOM 2203 C C . LYS A 1 278 ? -13.768 9.727 -8.426 1.00 86.06 278 LYS A C 1
ATOM 2205 O O . LYS A 1 278 ? -14.993 9.774 -8.386 1.00 86.06 278 LYS A O 1
ATOM 2210 N N . ILE A 1 279 ? -13.054 10.029 -9.512 1.00 91.06 279 ILE A N 1
ATOM 2211 C CA . ILE A 1 279 ? -13.658 10.408 -10.799 1.00 91.06 279 ILE A CA 1
ATOM 2212 C C . ILE A 1 279 ? -14.556 9.271 -11.297 1.00 91.06 279 ILE A C 1
ATOM 2214 O O . ILE A 1 279 ? -15.734 9.500 -11.554 1.00 91.06 279 ILE A O 1
ATOM 2218 N N . ALA A 1 280 ? -14.040 8.038 -11.326 1.00 90.75 280 ALA A N 1
ATOM 2219 C CA . ALA A 1 280 ? -14.809 6.864 -11.737 1.00 90.75 280 ALA A CA 1
ATOM 2220 C C . ALA A 1 280 ? -16.072 6.666 -10.876 1.00 90.75 280 ALA A C 1
ATOM 2222 O O . ALA A 1 280 ? -17.156 6.443 -11.406 1.00 90.75 280 ALA A O 1
ATOM 2223 N N . CYS A 1 281 ? -15.969 6.819 -9.550 1.00 86.00 281 CYS A N 1
ATOM 2224 C CA . CYS A 1 281 ? -17.123 6.760 -8.647 1.00 86.00 281 CYS A CA 1
ATOM 2225 C C . CYS A 1 281 ? -18.145 7.883 -8.886 1.00 86.00 281 CYS A C 1
ATOM 2227 O O . CYS A 1 281 ? -19.342 7.634 -8.772 1.00 86.00 281 CYS A O 1
ATOM 2229 N N . GLN A 1 282 ? -17.696 9.109 -9.175 1.00 89.06 282 GLN A N 1
ATOM 2230 C CA . GLN A 1 282 ? -18.579 10.248 -9.457 1.00 89.06 282 GLN A CA 1
ATOM 2231 C C . GLN A 1 282 ? -19.389 10.021 -10.739 1.00 89.06 282 GLN A C 1
ATOM 2233 O O . GLN A 1 282 ? -20.570 10.357 -10.777 1.00 89.06 282 GLN A O 1
ATOM 2238 N N . CYS A 1 283 ? -18.793 9.388 -11.752 1.00 93.12 283 CYS A N 1
ATOM 2239 C CA . CYS A 1 283 ? -19.496 9.006 -12.975 1.00 93.12 283 CYS A CA 1
ATOM 2240 C C . CYS A 1 283 ? -20.637 7.999 -12.729 1.00 93.12 283 CYS A C 1
ATOM 2242 O O . CYS A 1 283 ? -21.623 8.013 -13.458 1.00 93.12 283 CYS A O 1
ATOM 2244 N N . LEU A 1 284 ? -20.538 7.158 -11.691 1.00 89.81 284 LEU A N 1
ATOM 2245 C CA . LEU A 1 284 ? -21.508 6.097 -11.381 1.00 89.81 284 LEU A CA 1
ATOM 2246 C C . LEU A 1 284 ? -22.612 6.505 -10.387 1.00 89.81 284 LEU A C 1
ATOM 2248 O O . LEU A 1 284 ? -23.334 5.647 -9.884 1.00 89.81 284 LEU A O 1
ATOM 2252 N N . LEU A 1 285 ? -22.755 7.791 -10.051 1.00 85.56 285 LEU A N 1
ATOM 2253 C CA . LEU A 1 285 ? -23.816 8.237 -9.138 1.00 85.56 285 LEU A CA 1
ATOM 2254 C C . LEU A 1 285 ? -25.211 8.014 -9.747 1.00 85.56 285 LEU A C 1
ATOM 2256 O O . LEU A 1 285 ? -25.412 8.242 -10.936 1.00 85.56 285 LEU A O 1
ATOM 2260 N N . ASN A 1 286 ? -26.196 7.611 -8.938 1.00 83.19 286 ASN A N 1
ATOM 2261 C CA . ASN A 1 286 ? -27.592 7.508 -9.399 1.00 83.19 286 ASN A CA 1
ATOM 2262 C C . ASN A 1 286 ? -28.189 8.887 -9.716 1.00 83.19 286 ASN A C 1
ATOM 2264 O O . ASN A 1 286 ? -28.986 9.022 -10.636 1.00 83.19 286 ASN A O 1
ATOM 2268 N N . ASP A 1 287 ? -27.778 9.909 -8.968 1.00 84.88 287 ASP A N 1
ATOM 2269 C CA . ASP A 1 287 ? -28.152 11.295 -9.227 1.00 84.88 287 ASP A CA 1
ATOM 2270 C C . ASP A 1 287 ? -27.363 11.834 -10.429 1.00 84.88 287 ASP A C 1
ATOM 2272 O O . ASP A 1 287 ? -26.143 12.019 -10.354 1.00 84.88 287 ASP A O 1
ATOM 2276 N N . ARG A 1 288 ? -28.069 12.045 -11.546 1.00 84.50 288 ARG A N 1
ATOM 2277 C CA . ARG A 1 288 ? -27.487 12.457 -12.829 1.00 84.50 288 ARG A CA 1
ATOM 2278 C C . ARG A 1 288 ? -26.851 13.841 -12.758 1.00 84.50 288 ARG A C 1
ATOM 2280 O O . ARG A 1 288 ? -25.776 14.017 -13.319 1.00 84.50 288 ARG A O 1
ATOM 2287 N N . GLU A 1 289 ? -27.443 14.780 -12.023 1.00 83.00 289 GLU A N 1
ATOM 2288 C CA . GLU A 1 289 ? -26.943 16.161 -11.922 1.00 83.00 289 GLU A CA 1
ATOM 2289 C C . GLU A 1 289 ? -25.607 16.248 -11.178 1.00 83.00 289 GLU A C 1
ATOM 2291 O O . GLU A 1 289 ? -24.819 17.171 -11.382 1.00 83.00 289 GLU A O 1
ATOM 2296 N N . LYS A 1 290 ? -25.316 15.255 -10.330 1.00 87.06 290 LYS A N 1
ATOM 2297 C CA . LYS A 1 290 ? -24.043 15.153 -9.608 1.00 87.06 290 LYS A CA 1
ATOM 2298 C C . LYS A 1 290 ? -22.930 14.485 -10.418 1.00 87.06 290 LYS A C 1
ATOM 2300 O O . LYS A 1 290 ? -21.785 14.467 -9.953 1.00 87.06 290 LYS A O 1
ATOM 2305 N N . ARG A 1 291 ? -23.227 13.910 -11.592 1.00 92.50 291 ARG A N 1
ATOM 2306 C CA . ARG A 1 291 ? -22.200 13.323 -12.465 1.00 92.50 291 ARG A CA 1
ATOM 2307 C C . ARG A 1 291 ? -21.394 14.448 -13.137 1.00 92.50 291 ARG A C 1
ATOM 2309 O O . ARG A 1 291 ? -21.963 15.457 -13.545 1.00 92.50 291 ARG A O 1
ATOM 2316 N N . PRO A 1 292 ? -20.064 14.313 -13.265 1.00 93.00 292 PRO A N 1
ATOM 2317 C CA . PRO A 1 292 ? -19.244 15.329 -13.914 1.00 93.00 292 PRO A CA 1
ATOM 2318 C C . PRO A 1 292 ? -19.486 15.347 -15.430 1.00 93.00 292 PRO A C 1
ATOM 2320 O O . PRO A 1 292 ? -19.675 14.303 -16.048 1.00 93.00 292 PRO A O 1
ATOM 2323 N N . SER A 1 293 ? -19.395 16.522 -16.055 1.00 92.38 293 SER A N 1
ATOM 2324 C CA . SER A 1 293 ? -19.307 16.622 -17.520 1.00 92.38 293 SER A CA 1
ATOM 2325 C C . SER A 1 293 ? -18.032 15.953 -18.041 1.00 92.38 293 SER A C 1
ATOM 2327 O O . SER A 1 293 ? -17.001 16.015 -17.362 1.00 92.38 293 SER A O 1
ATOM 2329 N N . MET A 1 294 ? -18.048 15.425 -19.265 1.00 93.94 294 MET A N 1
ATOM 2330 C CA . MET A 1 294 ? -16.877 14.765 -19.854 1.00 93.94 294 MET A CA 1
ATOM 2331 C C . MET A 1 294 ? -15.644 15.679 -19.954 1.00 93.94 294 MET A C 1
ATOM 2333 O O . MET A 1 294 ? -14.556 15.237 -19.598 1.00 93.94 294 MET A O 1
ATOM 2337 N N . GLY A 1 295 ? -15.790 16.972 -20.251 1.00 90.69 295 GLY A N 1
ATOM 2338 C CA . GLY A 1 295 ? -14.670 17.923 -20.221 1.00 90.69 295 GLY A CA 1
ATOM 2339 C C . GLY A 1 295 ? -14.040 18.091 -18.832 1.00 90.69 295 GLY A C 1
ATOM 2340 O O . GLY A 1 295 ? -12.817 18.167 -18.688 1.00 90.69 295 GLY A O 1
ATOM 2341 N N . LEU A 1 296 ? -14.852 18.043 -17.769 1.00 90.94 296 LEU A N 1
ATOM 2342 C CA . LEU A 1 296 ? -14.353 18.026 -16.387 1.00 90.94 296 LEU A CA 1
ATOM 2343 C C . LEU A 1 296 ? -13.660 16.698 -16.054 1.00 90.94 296 LEU A C 1
ATOM 2345 O O . LEU A 1 296 ? -12.657 16.702 -15.341 1.00 90.94 296 LEU A O 1
ATOM 2349 N N . VAL A 1 297 ? -14.170 15.574 -16.565 1.00 95.38 297 VAL A N 1
ATOM 2350 C CA . VAL A 1 297 ? -13.520 14.261 -16.443 1.00 95.38 297 VAL A CA 1
ATOM 2351 C C . VAL A 1 297 ? -12.144 14.288 -17.111 1.00 95.38 297 VAL A C 1
ATOM 2353 O O . VAL A 1 297 ? -11.166 13.922 -16.463 1.00 95.38 297 VAL A O 1
ATOM 2356 N N . VAL A 1 298 ? -12.038 14.800 -18.343 1.00 94.69 298 VAL A N 1
ATOM 2357 C CA . VAL A 1 298 ? -10.766 14.984 -19.068 1.00 94.69 298 VAL A CA 1
ATOM 2358 C C . VAL A 1 298 ? -9.790 15.819 -18.242 1.00 94.69 298 VAL A C 1
ATOM 2360 O O . VAL A 1 298 ? -8.663 15.387 -17.998 1.00 94.69 298 VAL A O 1
ATOM 2363 N N . LYS A 1 299 ? -10.225 16.995 -17.769 1.00 91.56 299 LYS A N 1
ATOM 2364 C CA . LYS A 1 299 ? -9.395 17.892 -16.956 1.00 91.56 299 LYS A CA 1
ATOM 2365 C C . LYS A 1 299 ? -8.883 17.197 -15.691 1.00 91.56 299 LYS A C 1
ATOM 2367 O O . LYS A 1 299 ? -7.680 17.169 -15.454 1.00 91.56 299 LYS A O 1
ATOM 2372 N N . LYS A 1 300 ? -9.776 16.579 -14.913 1.00 90.69 300 LYS A N 1
ATOM 2373 C CA . LYS A 1 300 ? -9.414 15.915 -13.652 1.00 90.69 300 LYS A CA 1
ATOM 2374 C C . LYS A 1 300 ? -8.530 14.682 -13.854 1.00 90.69 300 LYS A C 1
ATOM 2376 O O . LYS A 1 300 ? -7.694 14.402 -13.000 1.00 90.69 300 LYS A O 1
ATOM 2381 N N . LEU A 1 301 ? -8.709 13.928 -14.943 1.00 91.19 301 LEU A N 1
ATOM 2382 C CA . LEU A 1 301 ? -7.833 12.799 -15.269 1.00 91.19 301 LEU A CA 1
ATOM 2383 C C . LEU A 1 301 ? -6.420 13.284 -15.621 1.00 91.19 301 LEU A C 1
ATOM 2385 O O . LEU A 1 301 ? -5.460 12.712 -15.113 1.00 91.19 301 LEU A O 1
ATOM 2389 N N . LYS A 1 302 ? -6.286 14.376 -16.389 1.00 89.62 302 LYS A N 1
ATOM 2390 C CA . LYS A 1 302 ? -4.987 15.016 -16.668 1.00 89.62 302 LYS A CA 1
ATOM 2391 C C . LYS A 1 302 ? -4.313 15.517 -15.383 1.00 89.62 302 LYS A C 1
ATOM 2393 O O . LYS A 1 302 ? -3.183 15.134 -15.103 1.00 89.62 302 LYS A O 1
ATOM 2398 N N . GLU A 1 303 ? -5.039 16.245 -14.534 1.00 83.69 303 GLU A N 1
ATOM 2399 C CA . GLU A 1 303 ? -4.557 16.710 -13.217 1.00 83.69 303 GLU A CA 1
ATOM 2400 C C . GLU A 1 303 ? -4.201 15.563 -12.252 1.00 83.69 303 GLU A C 1
ATOM 2402 O O . GLU A 1 303 ? -3.420 15.731 -11.313 1.00 83.69 303 GLU A O 1
ATOM 2407 N N . ALA A 1 304 ? -4.814 14.387 -12.410 1.00 81.44 304 ALA A N 1
ATOM 2408 C CA . ALA A 1 304 ? -4.458 13.215 -11.619 1.00 81.44 304 ALA A CA 1
ATOM 2409 C C . ALA A 1 304 ? -3.110 12.620 -12.046 1.00 81.44 304 ALA A C 1
ATOM 2411 O O . ALA A 1 304 ? -2.465 11.966 -11.226 1.00 81.44 304 ALA A O 1
ATOM 2412 N N . LEU A 1 305 ? -2.679 12.851 -13.287 1.00 77.06 305 LEU A N 1
ATOM 2413 C CA . LEU A 1 305 ? -1.376 12.434 -13.803 1.00 77.06 305 LEU A CA 1
ATOM 2414 C C . LEU A 1 305 ? -0.261 13.461 -13.529 1.00 77.06 305 LEU A C 1
ATOM 2416 O O . LEU A 1 305 ? 0.910 13.105 -13.632 1.00 77.06 305 LEU A O 1
ATOM 2420 N N . GLU A 1 306 ? -0.596 14.690 -13.122 1.00 65.25 306 GLU A N 1
ATOM 2421 C CA . GLU A 1 306 ? 0.367 15.706 -12.675 1.00 65.25 306 GLU A CA 1
ATOM 2422 C C . GLU A 1 306 ? 0.855 15.403 -11.241 1.00 65.25 306 GLU A C 1
ATOM 2424 O O . GLU A 1 306 ? 0.072 15.312 -10.290 1.00 65.25 306 GLU A O 1
ATOM 2429 N N . VAL A 1 307 ? 2.164 15.190 -11.075 1.00 48.19 307 VAL A N 1
ATOM 2430 C CA . VAL A 1 307 ? 2.785 14.718 -9.823 1.00 48.19 307 VAL A CA 1
ATOM 2431 C C . VAL A 1 307 ? 3.126 15.903 -8.899 1.00 48.19 307 VAL A C 1
ATOM 2433 O O . VAL A 1 307 ? 3.912 16.759 -9.298 1.00 48.19 307 VAL A O 1
ATOM 2436 N N . PRO A 1 308 ? 2.633 15.965 -7.641 1.00 40.56 308 PRO A N 1
ATOM 2437 C CA . PRO A 1 308 ? 3.195 16.861 -6.627 1.00 40.56 308 PRO A CA 1
ATOM 2438 C C . PRO A 1 308 ? 4.601 16.388 -6.234 1.00 40.56 308 PRO A C 1
ATOM 2440 O O . PRO A 1 308 ? 4.788 15.198 -5.969 1.00 40.56 308 PRO A O 1
ATOM 2443 N N . GLU A 1 309 ? 5.578 17.300 -6.161 1.00 37.91 309 GLU A N 1
ATOM 2444 C CA . GLU A 1 309 ? 6.957 16.974 -5.775 1.00 37.91 309 GLU A CA 1
ATOM 2445 C C . GLU A 1 309 ? 7.003 16.203 -4.440 1.00 37.91 309 GLU A C 1
ATOM 2447 O O . GLU A 1 309 ? 6.633 16.711 -3.381 1.00 37.91 309 GLU A O 1
ATOM 2452 N N . MET A 1 310 ? 7.478 14.953 -4.479 1.00 40.50 310 MET A N 1
ATOM 2453 C CA . MET A 1 310 ? 7.872 14.227 -3.271 1.00 40.50 310 MET A CA 1
ATOM 2454 C C . MET A 1 310 ? 9.103 14.902 -2.653 1.00 40.50 310 MET A C 1
ATOM 2456 O O . MET A 1 310 ? 10.126 15.052 -3.325 1.00 40.50 310 MET A O 1
ATOM 2460 N N . ASP A 1 311 ? 9.056 15.193 -1.350 1.00 45.00 311 ASP A N 1
ATOM 2461 C CA . ASP A 1 311 ? 10.248 15.514 -0.556 1.00 45.00 311 ASP A CA 1
ATOM 2462 C C . ASP A 1 311 ? 11.090 14.242 -0.321 1.00 45.00 311 ASP A C 1
ATOM 2464 O O . ASP A 1 311 ? 11.063 13.582 0.721 1.00 45.00 311 ASP A O 1
ATOM 2468 N N . ILE A 1 312 ? 11.823 13.860 -1.367 1.00 48.97 312 ILE A N 1
ATOM 2469 C CA . ILE A 1 312 ? 12.743 12.716 -1.394 1.00 48.97 312 ILE A CA 1
ATOM 2470 C C . ILE A 1 312 ? 13.906 12.922 -0.404 1.00 48.97 312 ILE A C 1
ATOM 2472 O O . ILE A 1 312 ? 14.491 11.944 0.074 1.00 48.97 312 ILE A O 1
ATOM 2476 N N . VAL A 1 313 ? 14.234 14.177 -0.079 1.00 51.16 313 VAL A N 1
ATOM 2477 C CA . VAL A 1 313 ? 15.373 14.559 0.765 1.00 51.16 313 VAL A CA 1
ATOM 2478 C C . VAL A 1 313 ? 15.087 14.222 2.227 1.00 51.16 313 VAL A C 1
ATOM 2480 O O . VAL A 1 313 ? 15.912 13.564 2.874 1.00 51.16 313 VAL A O 1
ATOM 2483 N N . GLY A 1 314 ? 13.892 14.574 2.713 1.00 46.06 314 GLY A N 1
ATOM 2484 C CA . GLY A 1 314 ? 13.414 14.208 4.046 1.00 46.06 314 GLY A CA 1
ATOM 2485 C C . GLY A 1 314 ? 13.238 12.696 4.229 1.00 46.06 314 GLY A C 1
ATOM 2486 O O . GLY A 1 314 ? 13.679 12.134 5.232 1.00 46.06 314 GLY A O 1
ATOM 2487 N N . GLU A 1 315 ? 12.672 11.999 3.236 1.00 42.88 315 GLU A N 1
ATOM 2488 C CA . GLU A 1 315 ? 12.399 10.552 3.324 1.00 42.88 315 GLU A CA 1
ATOM 2489 C C . GLU A 1 315 ? 13.682 9.697 3.339 1.00 42.88 315 GLU A C 1
ATOM 2491 O O . GLU A 1 315 ? 13.755 8.660 4.007 1.00 42.88 315 GLU A O 1
ATOM 2496 N N . LEU A 1 316 ? 14.718 10.118 2.607 1.00 49.31 316 LEU A N 1
ATOM 2497 C CA . LEU A 1 316 ? 15.996 9.405 2.544 1.00 49.31 316 LEU A CA 1
ATOM 2498 C C . LEU A 1 316 ? 17.002 9.874 3.607 1.00 49.31 316 LEU A C 1
ATOM 2500 O O . LEU A 1 316 ? 18.000 9.181 3.830 1.00 49.31 316 LEU A O 1
ATOM 2504 N N . GLY A 1 317 ? 16.733 10.995 4.286 1.00 57.19 317 GLY A N 1
ATOM 2505 C CA . GLY A 1 317 ? 17.641 11.606 5.254 1.00 57.19 317 GLY A CA 1
ATOM 2506 C C . GLY A 1 317 ? 18.997 11.916 4.622 1.00 57.19 317 GLY A C 1
ATOM 2507 O O . GLY A 1 317 ? 20.016 11.486 5.169 1.00 57.19 317 GLY A O 1
ATOM 2508 N N . ILE A 1 318 ? 18.958 12.555 3.443 1.00 67.69 318 ILE A N 1
ATOM 2509 C CA . ILE A 1 318 ? 20.094 12.915 2.569 1.00 67.69 318 ILE A CA 1
ATOM 2510 C C . ILE A 1 318 ? 20.171 14.431 2.346 1.00 67.69 318 ILE A C 1
ATOM 2512 O O . ILE A 1 318 ? 20.390 14.899 1.235 1.00 67.69 318 ILE A O 1
ATOM 2516 N N . PHE A 1 319 ? 19.974 15.210 3.406 1.00 69.38 319 PHE A N 1
ATOM 2517 C CA . PHE A 1 319 ? 19.967 16.683 3.374 1.00 69.38 319 PHE A CA 1
ATOM 2518 C C . PHE A 1 319 ? 21.221 17.296 2.726 1.00 69.38 319 PHE A C 1
ATOM 2520 O O . PHE A 1 319 ? 21.147 18.380 2.170 1.00 69.38 319 PHE A O 1
ATOM 2527 N N . TRP A 1 320 ? 22.355 16.590 2.737 1.00 74.06 320 TRP A N 1
ATOM 2528 C CA . TRP A 1 320 ? 23.594 17.032 2.085 1.00 74.06 320 TRP A CA 1
ATOM 2529 C C . TRP A 1 320 ? 23.592 16.903 0.551 1.00 74.06 320 TRP A C 1
ATOM 2531 O O . TRP A 1 320 ? 24.550 17.328 -0.072 1.00 74.06 320 TRP A O 1
ATOM 2541 N N . LEU A 1 321 ? 22.563 16.299 -0.060 1.00 79.44 321 LEU A N 1
ATOM 2542 C CA . LEU A 1 321 ? 22.429 16.161 -1.521 1.00 79.44 321 LEU A CA 1
ATOM 2543 C C . LEU A 1 321 ? 21.373 17.099 -2.113 1.00 79.44 321 LEU A C 1
ATOM 2545 O O . LEU A 1 321 ? 21.042 16.971 -3.288 1.00 79.44 321 LEU A O 1
ATOM 2549 N N . GLU A 1 322 ? 20.769 17.985 -1.321 1.00 80.81 322 GLU A N 1
ATOM 2550 C CA . GLU A 1 322 ? 19.630 18.782 -1.782 1.00 80.81 322 GLU A CA 1
ATOM 2551 C C . GLU A 1 322 ? 19.991 19.675 -2.980 1.00 80.81 322 GLU A C 1
ATOM 2553 O O . GLU A 1 322 ? 19.273 19.685 -3.985 1.00 80.81 322 GLU A O 1
ATOM 2558 N N . ASP A 1 323 ? 21.133 20.357 -2.908 1.00 82.56 323 ASP A N 1
ATOM 2559 C CA . ASP A 1 323 ? 21.606 21.242 -3.973 1.00 82.56 323 ASP A CA 1
ATOM 2560 C C . ASP A 1 323 ? 22.074 20.457 -5.204 1.00 82.56 323 ASP A C 1
ATOM 2562 O O . ASP A 1 323 ? 21.747 20.828 -6.335 1.00 82.56 323 ASP A O 1
ATOM 2566 N N . ASP A 1 324 ? 22.731 19.310 -5.002 1.00 86.88 324 ASP A N 1
ATOM 2567 C CA . ASP A 1 324 ? 23.108 18.393 -6.083 1.00 86.88 324 ASP A CA 1
ATOM 2568 C C . ASP A 1 324 ? 21.880 17.866 -6.835 1.00 86.88 324 ASP A C 1
ATOM 2570 O O . ASP A 1 324 ? 21.859 17.835 -8.067 1.00 86.88 324 ASP A O 1
ATOM 2574 N N . ILE A 1 325 ? 20.829 17.474 -6.102 1.00 85.31 325 ILE A N 1
ATOM 2575 C CA . ILE A 1 325 ? 19.566 17.008 -6.682 1.00 85.31 325 ILE A CA 1
ATOM 2576 C C . ILE A 1 325 ? 18.931 18.134 -7.497 1.00 85.31 325 ILE A C 1
ATOM 2578 O O . ILE A 1 325 ? 18.541 17.900 -8.640 1.00 85.31 325 ILE A O 1
ATOM 2582 N N . LYS A 1 326 ? 18.828 19.349 -6.941 1.00 84.00 326 LYS A N 1
ATOM 2583 C CA . LYS A 1 326 ? 18.261 20.513 -7.645 1.00 84.00 326 LYS A CA 1
ATOM 2584 C C . LYS A 1 326 ? 19.034 20.816 -8.930 1.00 84.00 326 LYS A C 1
ATOM 2586 O O . LYS A 1 326 ? 18.418 20.997 -9.981 1.00 84.00 326 LYS A O 1
ATOM 2591 N N . SER A 1 327 ? 20.363 20.817 -8.855 1.00 87.06 327 SER A N 1
ATOM 2592 C CA . SER A 1 327 ? 21.251 21.062 -9.993 1.00 87.06 327 SER A CA 1
ATOM 2593 C C . SER A 1 327 ? 21.080 20.009 -11.095 1.00 87.06 327 SER A C 1
ATOM 2595 O O . SER A 1 327 ? 20.808 20.350 -12.250 1.00 87.06 327 SER A O 1
ATOM 2597 N N . LEU A 1 328 ? 21.137 18.719 -10.745 1.00 88.62 328 LEU A N 1
ATOM 2598 C CA . LEU A 1 328 ? 20.988 17.629 -11.711 1.00 88.62 328 LEU A CA 1
ATOM 2599 C C . LEU A 1 328 ? 19.594 17.566 -12.326 1.00 88.62 328 LEU A C 1
ATOM 2601 O O . LEU A 1 328 ? 19.476 17.335 -13.526 1.00 88.62 328 LEU A O 1
ATOM 2605 N N . VAL A 1 329 ? 18.541 17.792 -11.538 1.00 86.75 329 VAL A N 1
ATOM 2606 C CA . VAL A 1 329 ? 17.166 17.840 -12.056 1.00 86.75 329 VAL A CA 1
ATOM 2607 C C . VAL A 1 329 ? 17.034 18.966 -13.076 1.00 86.75 329 VAL A C 1
ATOM 2609 O O . VAL A 1 329 ? 16.560 18.710 -14.177 1.00 86.75 329 VAL A O 1
ATOM 2612 N N . LYS A 1 330 ? 17.534 20.173 -12.769 1.00 85.50 330 LYS A N 1
ATOM 2613 C CA . LYS A 1 330 ? 17.553 21.305 -13.712 1.00 85.50 330 LYS A CA 1
ATOM 2614 C C . LYS A 1 330 ? 18.321 20.976 -14.997 1.00 85.50 330 LYS A C 1
ATOM 2616 O O . LYS A 1 330 ? 17.904 21.354 -16.088 1.00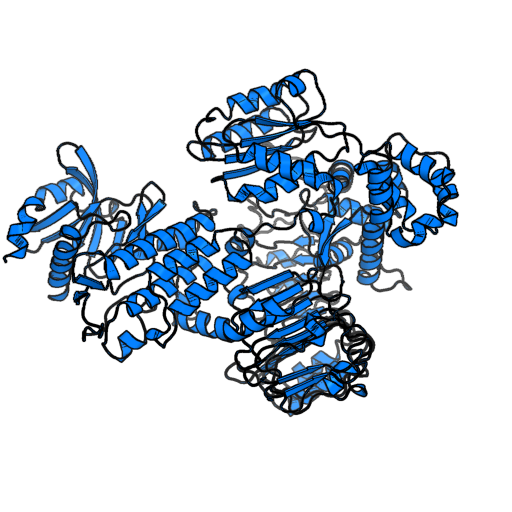 85.50 330 LYS A O 1
ATOM 2621 N N . ARG A 1 331 ? 19.441 20.258 -14.884 1.00 87.06 331 ARG A N 1
ATOM 2622 C CA . ARG A 1 331 ? 20.240 19.827 -16.038 1.00 87.06 331 ARG A CA 1
ATOM 2623 C C . ARG A 1 331 ? 19.499 18.798 -16.895 1.00 87.06 331 ARG A C 1
ATOM 2625 O O . ARG A 1 331 ? 19.471 18.925 -18.117 1.00 87.06 331 ARG A O 1
ATOM 2632 N N . LEU A 1 332 ? 18.864 17.810 -16.270 1.00 85.31 332 LEU A N 1
ATOM 2633 C CA . LEU A 1 332 ? 18.160 16.716 -16.948 1.00 85.31 332 LEU A CA 1
ATOM 2634 C C . LEU A 1 332 ? 16.826 17.138 -17.573 1.00 85.31 332 LEU A C 1
ATOM 2636 O O . LEU A 1 332 ? 16.385 16.500 -18.527 1.00 85.31 332 LEU A O 1
ATOM 2640 N N . THR A 1 333 ? 16.208 18.215 -17.089 1.00 80.38 333 THR A N 1
ATOM 2641 C CA . THR A 1 333 ? 15.022 18.816 -17.718 1.00 80.38 333 THR A CA 1
ATOM 2642 C C . THR A 1 333 ? 15.366 19.768 -18.867 1.00 80.38 333 THR A C 1
ATOM 2644 O O . THR A 1 333 ? 14.486 20.113 -19.653 1.00 80.38 333 THR A O 1
ATOM 2647 N N . SER A 1 334 ? 16.638 20.147 -19.031 1.00 77.44 334 SER A N 1
ATOM 2648 C CA . SER A 1 334 ? 17.111 20.938 -20.175 1.00 77.44 334 SER A CA 1
ATOM 2649 C C . SER A 1 334 ? 17.331 20.081 -21.435 1.00 77.44 334 SER A C 1
ATOM 2651 O O . SER A 1 334 ? 17.558 18.871 -21.354 1.00 77.44 334 SER A O 1
ATOM 2653 N N . GLN A 1 335 ? 17.330 20.693 -22.626 1.00 64.56 335 GLN A N 1
ATOM 2654 C CA . GLN A 1 335 ? 17.584 19.982 -23.892 1.00 64.56 335 GLN A CA 1
ATOM 2655 C C . GLN A 1 335 ? 19.069 19.669 -24.168 1.00 64.56 335 GLN A C 1
ATOM 2657 O O . GLN A 1 335 ? 19.355 18.934 -25.103 1.00 64.56 335 GLN A O 1
ATOM 2662 N N . MET A 1 336 ? 20.005 20.163 -23.352 1.00 63.22 336 MET A N 1
ATOM 2663 C CA . MET A 1 336 ? 21.430 20.234 -23.716 1.00 63.22 336 MET A CA 1
ATOM 2664 C C . MET A 1 336 ? 22.169 18.886 -23.688 1.00 63.22 336 MET A C 1
ATOM 2666 O O . MET A 1 336 ? 22.833 18.537 -24.658 1.00 63.22 336 MET A O 1
ATOM 2670 N N . ASP A 1 337 ? 22.027 18.096 -22.617 1.00 75.38 337 ASP A N 1
ATOM 2671 C CA . ASP A 1 337 ? 22.897 16.927 -22.409 1.00 75.38 337 ASP A CA 1
ATOM 2672 C C . ASP A 1 337 ? 22.133 15.608 -22.461 1.00 75.38 337 ASP A C 1
ATOM 2674 O O . ASP A 1 337 ? 21.266 15.364 -21.621 1.00 75.38 337 ASP A O 1
ATOM 2678 N N . MET A 1 338 ? 22.460 14.734 -23.413 1.00 82.50 338 MET A N 1
ATOM 2679 C CA . MET A 1 338 ? 21.940 13.362 -23.437 1.00 82.50 338 MET A CA 1
ATOM 2680 C C . MET A 1 338 ? 22.626 12.484 -22.386 1.00 82.50 338 MET A C 1
ATOM 2682 O O . MET A 1 338 ? 21.961 11.744 -21.670 1.00 82.50 338 MET A O 1
ATOM 2686 N N . PHE A 1 339 ? 23.949 12.578 -22.280 1.00 84.38 339 PHE A N 1
ATOM 2687 C CA . PHE A 1 339 ? 24.773 11.785 -21.373 1.00 84.38 339 PHE A CA 1
ATOM 2688 C C . PHE A 1 339 ? 25.154 12.636 -20.162 1.00 84.38 339 PHE A C 1
ATOM 2690 O O . PHE A 1 339 ? 25.820 13.655 -20.315 1.00 84.38 339 PHE A O 1
ATOM 2697 N N . VAL A 1 340 ? 24.730 12.226 -18.965 1.00 88.81 340 VAL A N 1
ATOM 2698 C CA . VAL A 1 340 ? 24.965 12.960 -17.712 1.00 88.81 340 VAL A CA 1
ATOM 2699 C C . VAL A 1 340 ? 25.790 12.084 -16.761 1.00 88.81 340 VAL A C 1
ATOM 2701 O O . VAL A 1 340 ? 25.225 11.236 -16.059 1.00 88.81 340 VAL A O 1
ATOM 2704 N N . PRO A 1 341 ? 27.126 12.255 -16.734 1.00 89.12 341 PRO A N 1
ATOM 2705 C CA . PRO A 1 341 ? 27.986 11.509 -15.829 1.00 89.12 341 PRO A CA 1
ATOM 2706 C C . PRO A 1 341 ? 27.851 12.035 -14.400 1.00 89.12 341 PRO A C 1
ATOM 2708 O O . PRO A 1 341 ? 27.878 13.243 -14.173 1.00 89.12 341 PRO A O 1
ATOM 2711 N N . ILE A 1 342 ? 27.802 11.131 -13.426 1.00 91.88 342 ILE A N 1
ATOM 2712 C CA . ILE A 1 342 ? 27.981 11.428 -12.003 1.00 91.88 342 ILE A CA 1
ATOM 2713 C C . ILE A 1 342 ? 29.255 10.721 -11.550 1.00 91.88 342 ILE A C 1
ATOM 2715 O O . ILE A 1 342 ? 29.346 9.489 -11.563 1.00 91.88 342 ILE A O 1
ATOM 2719 N N . VAL A 1 343 ? 30.249 11.502 -11.153 1.00 90.19 343 VAL A N 1
ATOM 2720 C CA . VAL A 1 343 ? 31.625 11.046 -10.960 1.00 90.19 343 VAL A CA 1
ATOM 2721 C C . VAL A 1 343 ? 32.079 11.354 -9.535 1.00 90.19 343 VAL A C 1
ATOM 2723 O O . VAL A 1 343 ? 31.561 12.259 -8.894 1.00 90.19 343 VAL A O 1
ATOM 2726 N N . GLY A 1 344 ? 32.983 10.545 -8.988 1.00 87.62 344 GLY A N 1
ATOM 2727 C CA . GLY A 1 344 ? 33.530 10.744 -7.647 1.00 87.62 344 GLY A CA 1
ATOM 2728 C C . GLY A 1 344 ? 34.169 9.485 -7.077 1.00 87.62 344 GLY A C 1
ATOM 2729 O O . GLY A 1 344 ? 34.049 8.390 -7.640 1.00 87.62 344 GLY A O 1
ATOM 2730 N N . GLU A 1 345 ? 34.774 9.599 -5.902 1.00 86.00 345 GLU A N 1
ATOM 2731 C CA . GLU A 1 345 ? 35.398 8.476 -5.193 1.00 86.00 345 GLU A CA 1
ATOM 2732 C C . GLU A 1 345 ? 34.386 7.396 -4.748 1.00 86.00 345 GLU A C 1
ATOM 2734 O O . GLU A 1 345 ? 33.170 7.610 -4.645 1.00 86.00 345 GLU A O 1
ATOM 2739 N N . GLN A 1 346 ? 34.857 6.174 -4.494 1.00 80.44 346 GLN A N 1
ATOM 2740 C CA . GLN A 1 346 ? 34.012 5.108 -3.964 1.00 80.44 346 GLN A CA 1
ATOM 2741 C C . GLN A 1 346 ? 33.448 5.482 -2.578 1.00 80.44 346 GLN A C 1
ATOM 2743 O O . GLN A 1 346 ? 34.181 5.778 -1.644 1.00 80.44 346 GLN A O 1
ATOM 2748 N N . GLY A 1 347 ? 32.121 5.421 -2.424 1.00 77.38 347 GLY A N 1
ATOM 2749 C CA . GLY A 1 347 ? 31.451 5.784 -1.169 1.00 77.38 347 GLY A CA 1
ATOM 2750 C C . GLY A 1 347 ? 31.060 7.262 -1.037 1.00 77.38 347 GLY A C 1
ATOM 2751 O O . GLY A 1 347 ? 30.449 7.605 -0.025 1.00 77.38 347 GLY A O 1
ATOM 2752 N N . SER A 1 348 ? 31.317 8.094 -2.057 1.00 85.50 348 SER A N 1
ATOM 2753 C CA . SER A 1 348 ? 30.911 9.512 -2.089 1.00 85.50 348 SER A CA 1
ATOM 2754 C C . SER A 1 348 ? 29.395 9.735 -2.200 1.00 85.50 348 SER A C 1
ATOM 2756 O O . SER A 1 348 ? 28.900 10.803 -1.875 1.00 85.50 348 SER A O 1
ATOM 2758 N N . GLY A 1 349 ? 28.626 8.720 -2.618 1.00 83.75 349 GLY A N 1
ATOM 2759 C CA . GLY A 1 349 ? 27.160 8.794 -2.691 1.00 83.75 349 GLY A CA 1
ATOM 2760 C C . GLY A 1 349 ? 26.563 8.911 -4.098 1.00 83.75 349 GLY A C 1
ATOM 2761 O O . GLY A 1 349 ? 25.355 9.096 -4.205 1.00 83.75 349 GLY A O 1
ATOM 2762 N N . LYS A 1 350 ? 27.354 8.723 -5.166 1.00 88.00 350 LYS A N 1
ATOM 2763 C CA . LYS A 1 350 ? 26.901 8.768 -6.577 1.00 88.00 350 LYS A CA 1
ATOM 2764 C C . LYS A 1 350 ? 25.582 8.030 -6.843 1.00 88.00 350 LYS A C 1
ATOM 2766 O O . LYS A 1 350 ? 24.624 8.620 -7.328 1.00 88.00 350 LYS A O 1
ATOM 2771 N N . THR A 1 351 ? 25.507 6.749 -6.477 1.00 82.19 351 THR A N 1
ATOM 2772 C CA . THR A 1 351 ? 24.309 5.907 -6.645 1.00 82.19 351 THR A CA 1
ATOM 2773 C C . THR A 1 351 ? 23.099 6.464 -5.891 1.00 82.19 351 THR A C 1
ATOM 2775 O O . THR A 1 351 ? 21.968 6.384 -6.369 1.00 82.19 351 THR A O 1
ATOM 2778 N N . THR A 1 352 ? 23.320 7.046 -4.707 1.00 82.00 352 THR A N 1
ATOM 2779 C CA . THR A 1 352 ? 22.265 7.665 -3.895 1.00 82.00 352 THR A CA 1
ATOM 2780 C C . THR A 1 352 ? 21.715 8.916 -4.577 1.00 82.00 352 THR A C 1
ATOM 2782 O O . THR A 1 352 ? 20.496 9.054 -4.666 1.00 82.00 352 THR A O 1
ATOM 2785 N N . LEU A 1 353 ? 22.593 9.772 -5.111 1.00 87.06 353 LEU A N 1
ATOM 2786 C CA . LEU A 1 353 ? 22.217 10.971 -5.860 1.00 87.06 353 LEU A CA 1
ATOM 2787 C C . LEU A 1 353 ? 21.470 10.618 -7.153 1.00 87.06 353 LEU A C 1
ATOM 2789 O O . LEU A 1 353 ? 20.334 11.051 -7.340 1.00 87.06 353 LEU A O 1
ATOM 2793 N N . ALA A 1 354 ? 22.054 9.751 -7.989 1.00 88.19 354 ALA A N 1
ATOM 2794 C CA . ALA A 1 354 ? 21.447 9.280 -9.235 1.00 88.19 354 ALA A CA 1
ATOM 2795 C C . ALA A 1 354 ? 20.033 8.730 -9.005 1.00 88.19 354 ALA A C 1
ATOM 2797 O O . ALA A 1 354 ? 19.120 8.961 -9.792 1.00 88.19 354 ALA A O 1
ATOM 2798 N N . ARG A 1 355 ? 19.823 8.038 -7.881 1.00 82.38 355 ARG A N 1
ATOM 2799 C CA . ARG A 1 355 ? 18.523 7.481 -7.512 1.00 82.38 355 ARG A CA 1
ATOM 2800 C C . ARG A 1 355 ? 17.523 8.516 -7.041 1.00 82.38 355 ARG A C 1
ATOM 2802 O O . ARG A 1 355 ? 16.345 8.381 -7.366 1.00 82.38 355 ARG A O 1
ATOM 2809 N N . ALA A 1 356 ? 17.957 9.480 -6.235 1.00 80.56 356 ALA A N 1
ATOM 2810 C CA . ALA A 1 356 ? 17.092 10.564 -5.792 1.00 80.56 356 ALA A CA 1
ATOM 2811 C C . ALA A 1 356 ? 16.577 11.351 -7.003 1.00 80.56 356 ALA A C 1
ATOM 2813 O O . ALA A 1 356 ? 15.375 11.567 -7.127 1.00 80.56 356 ALA A O 1
ATOM 2814 N N . VAL A 1 357 ? 17.474 11.650 -7.944 1.00 87.12 357 VAL A N 1
ATOM 2815 C CA . VAL A 1 357 ? 17.150 12.298 -9.216 1.00 87.12 357 VAL A CA 1
ATOM 2816 C C . VAL A 1 357 ? 16.237 11.417 -10.071 1.00 87.12 357 VAL A C 1
ATOM 2818 O O . VAL A 1 357 ? 15.148 11.852 -10.427 1.00 87.12 357 VAL A O 1
ATOM 2821 N N . TYR A 1 358 ? 16.604 10.156 -10.323 1.00 85.62 358 TYR A N 1
ATOM 2822 C CA . TYR A 1 358 ? 15.792 9.217 -11.109 1.00 85.62 358 TYR A CA 1
ATOM 2823 C C . TYR A 1 358 ? 14.367 9.091 -10.574 1.00 85.62 358 TYR A C 1
ATOM 2825 O O . TYR A 1 358 ? 13.411 9.196 -11.329 1.00 85.62 358 TYR A O 1
ATOM 2833 N N . LYS A 1 359 ? 14.195 8.921 -9.258 1.00 78.25 359 LYS A N 1
ATOM 2834 C CA . LYS A 1 359 ? 12.862 8.856 -8.647 1.00 78.25 359 LYS A CA 1
ATOM 2835 C C . LYS A 1 359 ? 12.039 10.122 -8.865 1.00 78.25 359 LYS A C 1
ATOM 2837 O O . LYS A 1 359 ? 10.820 10.008 -8.898 1.00 78.25 359 LYS A O 1
ATOM 2842 N N . LYS A 1 360 ? 12.691 11.283 -8.960 1.00 78.38 360 LYS A N 1
ATOM 2843 C CA . LYS A 1 360 ? 12.031 12.578 -9.116 1.00 78.38 360 LYS A CA 1
ATOM 2844 C C . LYS A 1 360 ? 11.535 12.816 -10.543 1.00 78.38 360 LYS A C 1
ATOM 2846 O O . LYS A 1 360 ? 10.477 13.405 -10.686 1.00 78.38 360 LYS A O 1
ATOM 2851 N N . ILE A 1 361 ? 12.270 12.350 -11.558 1.00 82.38 361 ILE A N 1
ATOM 2852 C CA . ILE A 1 361 ? 11.996 12.696 -12.967 1.00 82.38 361 ILE A CA 1
ATOM 2853 C C . ILE A 1 361 ? 11.616 11.507 -13.863 1.00 82.38 361 ILE A C 1
ATOM 2855 O O . ILE A 1 361 ? 11.260 11.714 -15.014 1.00 82.38 361 ILE A O 1
ATOM 2859 N N . LYS A 1 362 ? 11.712 10.250 -13.399 1.00 78.25 362 LYS A N 1
ATOM 2860 C CA . LYS A 1 362 ? 11.485 9.062 -14.256 1.00 78.25 362 LYS A CA 1
ATOM 2861 C C . LYS A 1 362 ? 10.122 9.050 -14.952 1.00 78.25 362 LYS A C 1
ATOM 2863 O O . LYS A 1 362 ? 10.041 8.575 -16.077 1.00 78.25 362 LYS A O 1
ATOM 2868 N N . ASP A 1 363 ? 9.082 9.577 -14.307 1.00 76.56 363 ASP A N 1
ATOM 2869 C CA . ASP A 1 363 ? 7.704 9.532 -14.814 1.00 76.56 363 ASP A CA 1
ATOM 2870 C C . ASP A 1 363 ? 7.431 10.599 -15.906 1.00 76.56 363 ASP A C 1
ATOM 2872 O O . ASP A 1 363 ? 6.362 10.595 -16.532 1.00 76.56 363 ASP A O 1
ATOM 2876 N N . ASP A 1 364 ? 8.425 11.457 -16.185 1.00 80.31 364 ASP A N 1
ATOM 2877 C CA . ASP A 1 364 ? 8.437 12.446 -17.274 1.00 80.31 364 ASP A CA 1
ATOM 2878 C C . ASP A 1 364 ? 8.928 11.859 -18.616 1.00 80.31 364 ASP A C 1
ATOM 2880 O O . ASP A 1 364 ? 8.967 12.564 -19.629 1.00 80.31 364 ASP A O 1
ATOM 2884 N N . PHE A 1 365 ? 9.322 10.579 -18.636 1.00 78.62 365 PHE A N 1
ATOM 2885 C CA . PHE A 1 365 ? 9.869 9.875 -19.801 1.00 78.62 365 PHE A CA 1
ATOM 2886 C C . PHE A 1 365 ? 8.978 8.685 -20.196 1.00 78.62 365 PHE A C 1
ATOM 2888 O O . PHE A 1 365 ? 8.439 7.992 -19.334 1.00 78.62 365 PHE A O 1
ATOM 2895 N N . ASP A 1 366 ? 8.853 8.412 -21.500 1.00 78.50 366 ASP A N 1
ATOM 2896 C CA . ASP A 1 366 ? 8.019 7.328 -22.056 1.00 78.50 366 ASP A CA 1
ATOM 2897 C C . ASP A 1 366 ? 8.540 5.933 -21.681 1.00 78.50 366 ASP A C 1
ATOM 2899 O O . ASP A 1 366 ? 7.794 4.952 -21.617 1.00 78.50 366 ASP A O 1
ATOM 2903 N N . TYR A 1 367 ? 9.851 5.832 -21.473 1.00 78.06 367 TYR A N 1
ATOM 2904 C CA . TYR A 1 367 ? 10.522 4.627 -21.015 1.00 78.06 367 TYR A CA 1
ATOM 2905 C C . TYR A 1 367 ? 11.597 4.988 -19.999 1.00 78.06 367 TYR A C 1
ATOM 2907 O O . TYR A 1 367 ? 12.352 5.937 -20.186 1.00 78.06 367 TYR A O 1
ATOM 2915 N N . HIS A 1 368 ? 11.728 4.203 -18.939 1.00 82.12 368 HIS A N 1
ATOM 2916 C CA . HIS A 1 368 ? 12.816 4.387 -17.997 1.00 82.12 368 HIS A CA 1
ATOM 2917 C C . HIS A 1 368 ? 13.309 3.043 -17.458 1.00 82.12 368 HIS A C 1
ATOM 2919 O O . HIS A 1 368 ? 12.510 2.147 -17.180 1.00 82.12 368 HIS A O 1
ATOM 2925 N N . ASP A 1 369 ? 14.621 2.891 -17.289 1.00 76.00 369 ASP A N 1
ATOM 2926 C CA . ASP A 1 369 ? 15.212 1.685 -16.693 1.00 76.00 369 ASP A CA 1
ATOM 2927 C C . ASP A 1 369 ? 16.424 2.033 -15.819 1.00 76.00 369 ASP A C 1
ATOM 2929 O O . ASP A 1 369 ? 17.092 3.053 -16.008 1.00 76.00 369 ASP A O 1
ATOM 2933 N N . TRP A 1 370 ? 16.710 1.163 -14.852 1.00 77.75 370 TRP A N 1
ATOM 2934 C CA . TRP A 1 370 ? 17.887 1.239 -13.994 1.00 77.75 370 TRP A CA 1
ATOM 2935 C C . TRP A 1 370 ? 18.741 -0.014 -14.181 1.00 77.75 370 TRP A C 1
ATOM 2937 O O . TRP A 1 370 ? 18.373 -1.121 -13.782 1.00 77.75 370 TRP A O 1
ATOM 2947 N N . ILE A 1 371 ? 19.930 0.175 -14.734 1.00 74.06 371 ILE A N 1
ATOM 2948 C CA . ILE A 1 371 ? 20.914 -0.861 -15.015 1.00 74.06 371 ILE A CA 1
ATOM 2949 C C . ILE A 1 371 ? 22.030 -0.733 -13.981 1.00 74.06 371 ILE A C 1
ATOM 2951 O O . ILE A 1 371 ? 22.615 0.330 -13.830 1.00 74.06 371 ILE A O 1
ATOM 2955 N N . SER A 1 372 ? 22.337 -1.811 -13.258 1.00 71.00 372 SER A N 1
ATOM 2956 C CA . SER A 1 372 ? 23.502 -1.858 -12.369 1.00 71.00 372 SER A CA 1
ATOM 2957 C C . SER A 1 372 ? 24.573 -2.736 -13.000 1.00 71.00 372 SER A C 1
ATOM 2959 O O . SER A 1 372 ? 24.327 -3.911 -13.278 1.00 71.00 372 SER A O 1
ATOM 2961 N N . VAL A 1 373 ? 25.735 -2.143 -13.242 1.00 67.25 373 VAL A N 1
ATOM 2962 C CA . VAL A 1 373 ? 26.930 -2.792 -13.770 1.00 67.25 373 VAL A CA 1
ATOM 2963 C C . VAL A 1 373 ? 27.770 -3.207 -12.562 1.00 67.25 373 VAL A C 1
ATOM 2965 O O . VAL A 1 373 ? 28.396 -2.385 -11.902 1.00 67.25 373 VAL A O 1
ATOM 2968 N N . GLY A 1 374 ? 27.677 -4.482 -12.184 1.00 56.12 374 GLY A N 1
ATOM 2969 C CA . GLY A 1 374 ? 28.557 -5.072 -11.169 1.00 56.12 374 GLY A CA 1
ATOM 2970 C C . GLY A 1 374 ? 29.910 -5.466 -11.766 1.00 56.12 374 GLY A C 1
ATOM 2971 O O . GLY A 1 374 ? 30.013 -5.635 -12.978 1.00 56.12 374 GLY A O 1
ATOM 2972 N N . GLU A 1 375 ? 30.919 -5.691 -10.919 1.00 45.16 375 GLU A N 1
ATOM 2973 C CA . GLU A 1 375 ? 32.265 -6.130 -11.343 1.00 45.16 375 GLU A CA 1
ATOM 2974 C C . GLU A 1 375 ? 32.256 -7.479 -12.105 1.00 45.16 375 GLU A C 1
ATOM 2976 O O . GLU A 1 375 ? 33.172 -7.756 -12.868 1.00 45.16 375 GLU A O 1
ATOM 2981 N N . GLU A 1 376 ? 31.194 -8.289 -11.979 1.00 40.84 376 GLU A N 1
ATOM 2982 C CA . GLU A 1 376 ? 31.007 -9.568 -12.695 1.00 40.84 376 GLU A CA 1
ATOM 2983 C C . GLU A 1 376 ? 30.271 -9.459 -14.050 1.00 40.84 376 GLU A C 1
ATOM 2985 O O . GLU A 1 376 ? 29.997 -10.473 -14.701 1.00 40.84 376 GLU A O 1
ATOM 2990 N N . TYR A 1 377 ? 29.874 -8.261 -14.490 1.00 51.88 377 TYR A N 1
ATOM 2991 C CA . TYR A 1 377 ? 29.205 -8.116 -15.784 1.00 51.88 377 TYR A CA 1
ATOM 2992 C C . TYR A 1 377 ? 30.227 -8.124 -16.922 1.00 51.88 377 TYR A C 1
ATOM 2994 O O . TYR A 1 377 ? 30.932 -7.146 -17.145 1.00 51.88 377 TYR A O 1
ATOM 3002 N N . THR A 1 378 ? 30.257 -9.208 -17.699 1.00 53.31 378 THR A N 1
ATOM 3003 C CA . THR A 1 378 ? 30.969 -9.216 -18.981 1.00 53.31 378 THR A CA 1
ATOM 3004 C C . THR A 1 378 ? 30.355 -8.181 -19.927 1.00 53.31 378 THR A C 1
ATOM 3006 O O . THR A 1 378 ? 29.124 -8.052 -19.998 1.00 53.31 378 THR A O 1
ATOM 3009 N N . ALA A 1 379 ? 31.197 -7.462 -20.679 1.00 53.66 379 ALA A N 1
ATOM 3010 C CA . ALA A 1 379 ? 30.769 -6.480 -21.680 1.00 53.66 379 ALA A CA 1
ATOM 3011 C C . ALA A 1 379 ? 29.685 -7.055 -22.617 1.00 53.66 379 ALA A C 1
ATOM 3013 O O . ALA A 1 379 ? 28.669 -6.414 -22.867 1.00 53.66 379 ALA A O 1
ATOM 3014 N N . GLU A 1 380 ? 29.801 -8.331 -23.005 1.00 55.00 380 GLU A N 1
ATOM 3015 C CA . GLU A 1 380 ? 28.814 -9.055 -23.820 1.00 55.00 380 GLU A CA 1
ATOM 3016 C C . GLU A 1 380 ? 27.399 -9.119 -23.217 1.00 55.00 380 GLU A C 1
ATOM 3018 O O . GLU A 1 380 ? 26.401 -9.013 -23.937 1.00 55.00 380 GLU A O 1
ATOM 3023 N N . ARG A 1 381 ? 27.268 -9.292 -21.894 1.00 57.47 381 ARG A N 1
ATOM 3024 C CA . ARG A 1 381 ? 25.959 -9.350 -21.216 1.00 57.47 381 ARG A CA 1
ATOM 3025 C C . ARG A 1 381 ? 25.316 -7.974 -21.123 1.00 57.47 381 ARG A C 1
ATOM 3027 O O . ARG A 1 381 ? 24.098 -7.868 -21.294 1.00 57.47 381 ARG A O 1
ATOM 3034 N N . ILE A 1 382 ? 26.125 -6.944 -20.870 1.00 60.59 382 ILE A N 1
ATOM 3035 C CA . ILE A 1 382 ? 25.683 -5.548 -20.901 1.00 60.59 382 ILE A CA 1
ATOM 3036 C C . ILE A 1 382 ? 25.205 -5.228 -22.317 1.00 60.59 382 ILE A C 1
ATOM 3038 O O . ILE A 1 382 ? 24.047 -4.863 -22.484 1.00 60.59 382 ILE A O 1
ATOM 3042 N N . LEU A 1 383 ? 26.016 -5.509 -23.336 1.00 60.38 383 LEU A N 1
ATOM 3043 C CA . LEU A 1 383 ? 25.690 -5.321 -24.750 1.00 60.38 383 LEU A CA 1
ATOM 3044 C C . LEU A 1 383 ? 24.432 -6.081 -25.188 1.00 60.38 383 LEU A C 1
ATOM 3046 O O . LEU A 1 383 ? 23.589 -5.525 -25.885 1.00 60.38 383 LEU A O 1
ATOM 3050 N N . SER A 1 384 ? 24.244 -7.333 -24.764 1.00 65.00 384 SER A N 1
ATOM 3051 C CA . SER A 1 384 ? 23.025 -8.104 -25.060 1.00 65.00 384 SER A CA 1
ATOM 3052 C C . SER A 1 384 ? 21.772 -7.464 -24.454 1.00 65.00 384 SER A C 1
ATOM 3054 O O . SER A 1 384 ? 20.713 -7.422 -25.089 1.00 65.00 384 SER A O 1
ATOM 3056 N N . ARG A 1 385 ? 21.881 -6.949 -23.222 1.00 65.69 385 ARG A N 1
ATOM 3057 C CA . ARG A 1 385 ? 20.788 -6.234 -22.557 1.00 65.69 385 ARG A CA 1
ATOM 3058 C C . ARG A 1 385 ? 20.537 -4.882 -23.218 1.00 65.69 385 ARG A C 1
ATOM 3060 O O . ARG A 1 385 ? 19.382 -4.571 -23.487 1.00 65.69 385 ARG A O 1
ATOM 3067 N N . LEU A 1 386 ? 21.592 -4.139 -23.540 1.00 65.19 386 LEU A N 1
ATOM 3068 C CA . LEU A 1 386 ? 21.519 -2.869 -24.253 1.00 65.19 386 LEU A CA 1
ATOM 3069 C C . LEU A 1 386 ? 20.863 -3.049 -25.619 1.00 65.19 386 LEU A C 1
ATOM 3071 O O . LEU A 1 386 ? 19.871 -2.389 -25.860 1.00 65.19 386 LEU A O 1
ATOM 3075 N N . LYS A 1 387 ? 21.266 -4.031 -26.436 1.00 67.81 387 LYS A N 1
ATOM 3076 C CA . LYS A 1 387 ? 20.625 -4.333 -27.733 1.00 67.81 387 LYS A CA 1
ATOM 3077 C C . LYS A 1 387 ? 19.115 -4.580 -27.618 1.00 67.81 387 LYS A C 1
ATOM 3079 O O . LYS A 1 387 ? 18.345 -4.111 -28.455 1.00 67.81 387 LYS A O 1
ATOM 3084 N N . LYS A 1 388 ? 18.667 -5.292 -26.576 1.00 67.88 388 LYS A N 1
ATOM 3085 C CA . LYS A 1 388 ? 17.228 -5.486 -26.303 1.00 67.88 388 LYS A CA 1
ATOM 3086 C C . LYS A 1 388 ? 16.535 -4.179 -25.920 1.00 67.88 388 LYS A C 1
ATOM 3088 O O . LYS A 1 388 ? 15.414 -3.934 -26.363 1.00 67.88 388 LYS A O 1
ATOM 3093 N N . ILE A 1 389 ? 17.190 -3.353 -25.105 1.00 67.12 389 ILE A N 1
ATOM 3094 C CA . ILE A 1 389 ? 16.675 -2.040 -24.711 1.00 67.12 389 ILE A CA 1
ATOM 3095 C C . ILE A 1 389 ? 16.619 -1.121 -25.933 1.00 67.12 389 ILE A C 1
ATOM 3097 O O . ILE A 1 389 ? 15.559 -0.563 -26.172 1.00 67.12 389 ILE A O 1
ATOM 3101 N N . THR A 1 390 ? 17.665 -1.045 -26.761 1.00 69.44 390 THR A N 1
ATOM 3102 C CA . THR A 1 390 ? 17.722 -0.259 -28.006 1.00 69.44 390 THR A CA 1
ATOM 3103 C C . THR A 1 390 ? 16.541 -0.569 -28.927 1.00 69.44 390 THR A C 1
ATOM 3105 O O . THR A 1 390 ? 15.883 0.346 -29.413 1.00 69.44 390 THR A O 1
ATOM 3108 N N . ALA A 1 391 ? 16.193 -1.849 -29.101 1.00 69.31 391 ALA A N 1
ATOM 3109 C CA . ALA A 1 391 ? 15.003 -2.242 -29.862 1.00 69.31 391 ALA A CA 1
ATOM 3110 C C . ALA A 1 391 ? 13.683 -1.774 -29.215 1.00 69.31 391 ALA A C 1
ATOM 3112 O O . ALA A 1 391 ? 12.718 -1.492 -29.918 1.00 69.31 391 ALA A O 1
ATOM 3113 N N . THR A 1 392 ? 13.642 -1.684 -27.884 1.00 68.69 392 THR A N 1
ATOM 3114 C CA . THR A 1 392 ? 12.462 -1.278 -27.100 1.00 68.69 392 THR A CA 1
ATOM 3115 C C . THR A 1 392 ? 12.288 0.244 -27.041 1.00 68.69 392 THR A C 1
ATOM 3117 O O . THR A 1 392 ? 11.158 0.728 -26.989 1.00 68.69 392 THR A O 1
ATOM 3120 N N . VAL A 1 393 ? 13.390 1.004 -27.034 1.00 72.06 393 VAL A N 1
ATOM 3121 C CA . VAL A 1 393 ? 13.381 2.470 -26.885 1.00 72.06 393 VAL A CA 1
ATOM 3122 C C . VAL A 1 393 ? 13.335 3.226 -28.209 1.00 72.06 393 VAL A C 1
ATOM 3124 O O . VAL A 1 393 ? 13.151 4.440 -28.200 1.00 72.06 393 VAL A O 1
ATOM 3127 N N . LYS A 1 394 ? 13.473 2.533 -29.346 1.00 73.38 394 LYS A N 1
ATOM 3128 C CA . LYS A 1 394 ? 13.422 3.143 -30.679 1.00 73.38 394 LYS A CA 1
ATOM 3129 C C . LYS A 1 394 ? 12.136 3.967 -30.847 1.00 73.38 394 LYS A C 1
ATOM 3131 O O . LYS A 1 394 ? 11.036 3.428 -30.738 1.00 73.38 394 LYS A O 1
ATOM 3136 N N . GLY A 1 395 ? 12.283 5.270 -31.098 1.00 70.81 395 GLY A N 1
ATOM 3137 C CA . GLY A 1 395 ? 11.163 6.207 -31.262 1.00 70.81 395 GLY A CA 1
ATOM 3138 C C . GLY A 1 395 ? 10.481 6.680 -29.968 1.00 70.81 395 GLY A C 1
ATOM 3139 O O . GLY A 1 395 ? 9.457 7.348 -30.052 1.00 70.81 395 GLY A O 1
ATOM 3140 N N . ARG A 1 396 ? 11.021 6.364 -28.781 1.00 76.25 396 ARG A N 1
ATOM 3141 C CA . ARG A 1 396 ? 10.490 6.792 -27.471 1.00 76.25 396 ARG A CA 1
ATOM 3142 C C . ARG A 1 396 ? 11.464 7.727 -26.764 1.00 76.25 396 ARG A C 1
ATOM 3144 O O . ARG A 1 396 ? 12.675 7.569 -26.912 1.00 76.25 396 ARG A O 1
ATOM 3151 N N . ARG A 1 397 ? 10.965 8.658 -25.949 1.00 83.75 397 ARG A N 1
ATOM 3152 C CA . ARG A 1 397 ? 11.806 9.464 -25.056 1.00 83.75 397 ARG A CA 1
ATOM 3153 C C . ARG A 1 397 ? 12.132 8.657 -23.801 1.00 83.75 397 ARG A C 1
ATOM 3155 O O . ARG A 1 397 ? 11.222 8.261 -23.077 1.00 83.75 397 ARG A O 1
ATOM 3162 N N . TYR A 1 398 ? 13.412 8.412 -23.519 1.00 83.81 398 TYR A N 1
ATOM 3163 C CA . TYR A 1 398 ? 13.818 7.531 -22.419 1.00 83.81 398 TYR A CA 1
ATOM 3164 C C . TYR A 1 398 ? 14.710 8.180 -21.360 1.00 83.81 398 TYR A C 1
ATOM 3166 O O . TYR A 1 398 ? 15.491 9.080 -21.659 1.00 83.81 398 TYR A O 1
ATOM 3174 N N . LEU A 1 399 ? 14.622 7.669 -20.127 1.00 88.50 399 LEU A N 1
ATOM 3175 C CA . LEU A 1 399 ? 15.559 7.922 -19.032 1.00 88.50 399 LEU A CA 1
ATOM 3176 C C . LEU A 1 399 ? 16.213 6.616 -18.577 1.00 88.50 399 LEU A C 1
ATOM 3178 O O . LEU A 1 399 ? 15.583 5.789 -17.920 1.00 88.50 399 LEU A O 1
ATOM 3182 N N . ILE A 1 400 ? 17.494 6.439 -18.871 1.00 85.94 400 ILE A N 1
ATOM 3183 C CA . ILE A 1 400 ? 18.233 5.236 -18.471 1.00 85.94 400 ILE A CA 1
ATOM 3184 C C . ILE A 1 400 ? 19.292 5.615 -17.446 1.00 85.94 400 ILE A C 1
ATOM 3186 O O . ILE A 1 400 ? 20.055 6.553 -17.660 1.00 85.94 400 ILE A O 1
ATOM 3190 N N . VAL A 1 401 ? 19.359 4.879 -16.337 1.00 87.12 401 VAL A N 1
ATOM 3191 C CA . VAL A 1 401 ? 20.462 5.000 -15.377 1.00 87.12 401 VAL A CA 1
ATOM 3192 C C . VAL A 1 401 ? 21.379 3.795 -15.496 1.00 87.12 401 VAL A C 1
ATOM 3194 O O . VAL A 1 401 ? 20.913 2.668 -15.368 1.00 87.12 401 VAL A O 1
ATOM 3197 N N . VAL A 1 402 ? 22.675 4.023 -15.692 1.00 84.00 402 VAL A N 1
ATOM 3198 C CA . VAL A 1 402 ? 23.714 2.987 -15.697 1.00 84.00 402 VAL A CA 1
ATOM 3199 C C . VAL A 1 402 ? 24.636 3.187 -14.495 1.00 84.00 402 VAL A C 1
ATOM 3201 O O . VAL A 1 402 ? 25.523 4.035 -14.483 1.00 84.00 402 VAL A O 1
ATOM 3204 N N . ASP A 1 403 ? 24.395 2.425 -13.438 1.00 83.94 403 ASP A N 1
ATOM 3205 C CA . ASP A 1 403 ? 25.095 2.538 -12.163 1.00 83.94 403 ASP A CA 1
ATOM 3206 C C . ASP A 1 403 ? 26.324 1.618 -12.123 1.00 83.94 403 ASP A C 1
ATOM 3208 O O . ASP A 1 403 ? 26.160 0.398 -12.140 1.00 83.94 403 ASP A O 1
ATOM 3212 N N . GLY A 1 404 ? 27.529 2.189 -12.027 1.00 76.75 404 GLY A N 1
ATOM 3213 C CA . GLY A 1 404 ? 28.778 1.452 -11.814 1.00 76.75 404 GLY A CA 1
ATOM 3214 C C . GLY A 1 404 ? 29.617 1.194 -13.068 1.00 76.75 404 GLY A C 1
ATOM 3215 O O . GLY A 1 404 ? 30.125 0.091 -13.237 1.00 76.75 404 GLY A O 1
ATOM 3216 N N . ILE A 1 405 ? 29.790 2.182 -13.951 1.00 75.00 405 ILE A N 1
ATOM 3217 C CA . ILE A 1 405 ? 30.670 2.042 -15.123 1.00 75.00 405 ILE A CA 1
ATOM 3218 C C . ILE A 1 405 ? 32.137 2.018 -14.670 1.00 75.00 405 ILE A C 1
ATOM 3220 O O . ILE A 1 405 ? 32.614 2.950 -14.022 1.00 75.00 405 ILE A O 1
ATOM 3224 N N . GLY A 1 406 ? 32.832 0.922 -14.988 1.00 65.00 406 GLY A N 1
ATOM 3225 C CA . GLY A 1 406 ? 34.230 0.690 -14.610 1.00 65.00 406 GLY A CA 1
ATOM 3226 C C . GLY A 1 406 ? 35.258 0.955 -15.714 1.00 65.00 406 GLY A C 1
ATOM 3227 O O . GLY A 1 406 ? 36.425 1.152 -15.390 1.00 65.00 406 GLY A O 1
ATOM 3228 N N . SER A 1 407 ? 34.852 0.982 -16.989 1.00 67.62 407 SER A N 1
ATOM 3229 C CA . SER A 1 407 ? 35.748 1.216 -18.130 1.00 67.62 407 SER A CA 1
ATOM 3230 C C . SER A 1 407 ? 35.131 2.158 -19.168 1.00 67.62 407 SER A C 1
ATOM 3232 O O . SER A 1 407 ? 33.909 2.247 -19.312 1.00 67.62 407 SER A O 1
ATOM 3234 N N . TYR A 1 408 ? 35.990 2.872 -19.900 1.00 68.62 408 TYR A N 1
ATOM 3235 C CA . TYR A 1 408 ? 35.589 3.779 -20.980 1.00 68.62 408 TYR A CA 1
ATOM 3236 C C . TYR A 1 408 ? 34.978 3.043 -22.186 1.00 68.62 408 TYR A C 1
ATOM 3238 O O . TYR A 1 408 ? 34.091 3.574 -22.847 1.00 68.62 408 TYR A O 1
ATOM 3246 N N . GLU A 1 409 ? 35.390 1.801 -22.438 1.00 69.19 409 GLU A N 1
ATOM 3247 C CA . GLU A 1 409 ? 34.875 0.955 -23.527 1.00 69.19 409 GLU A CA 1
ATOM 3248 C C . GLU A 1 409 ? 33.356 0.748 -23.417 1.00 69.19 409 GLU A C 1
ATOM 3250 O O . GLU A 1 409 ? 32.625 0.966 -24.379 1.00 69.19 409 GLU A O 1
ATOM 3255 N N . VAL A 1 410 ? 32.858 0.466 -22.205 1.00 68.69 410 VAL A N 1
ATOM 3256 C CA . VAL A 1 410 ? 31.417 0.309 -21.934 1.00 68.69 410 VAL A CA 1
ATOM 3257 C C . VAL A 1 410 ? 30.648 1.608 -22.194 1.00 68.69 410 VAL A C 1
ATOM 3259 O O . VAL A 1 410 ? 29.482 1.573 -22.583 1.00 68.69 410 VAL A O 1
ATOM 3262 N N . LEU A 1 411 ? 31.275 2.770 -21.994 1.00 71.88 411 LEU A N 1
ATOM 3263 C CA . LEU A 1 411 ? 30.656 4.052 -22.326 1.00 71.88 411 LEU A CA 1
ATOM 3264 C C . LEU A 1 411 ? 30.537 4.246 -23.843 1.00 71.88 411 LEU A C 1
ATOM 3266 O O . LEU A 1 411 ? 29.532 4.794 -24.296 1.00 71.88 411 LEU A O 1
ATOM 3270 N N . GLN A 1 412 ? 31.537 3.826 -24.618 1.00 72.19 412 GLN A N 1
ATOM 3271 C CA . GLN A 1 412 ? 31.484 3.929 -26.075 1.00 72.19 412 GLN A CA 1
ATOM 3272 C C . GLN A 1 412 ? 30.369 3.040 -26.638 1.00 72.19 412 GLN A C 1
ATOM 3274 O O . GLN A 1 412 ? 29.516 3.523 -27.378 1.00 72.19 412 GLN A O 1
ATOM 3279 N N . ASP A 1 413 ? 30.276 1.806 -26.147 1.00 71.94 413 ASP A N 1
ATOM 3280 C CA . ASP A 1 413 ? 29.184 0.884 -26.462 1.00 71.94 413 ASP A CA 1
ATOM 3281 C C . ASP A 1 413 ? 27.798 1.451 -26.106 1.00 71.94 413 ASP A C 1
ATOM 3283 O O . ASP A 1 413 ? 26.821 1.261 -26.834 1.00 71.94 413 ASP A O 1
ATOM 3287 N N . LEU A 1 414 ? 27.688 2.165 -24.978 1.00 70.62 414 LEU A N 1
ATOM 3288 C CA . LEU A 1 414 ? 26.456 2.850 -24.579 1.00 70.62 414 LEU A CA 1
ATOM 3289 C C . LEU A 1 414 ? 26.100 3.991 -25.536 1.00 70.62 414 LEU A C 1
ATOM 3291 O O . LEU A 1 414 ? 24.924 4.163 -25.850 1.00 70.62 414 LEU A O 1
ATOM 3295 N N . LYS A 1 415 ? 27.084 4.770 -25.997 1.00 73.69 415 LYS A N 1
ATOM 3296 C CA . LYS A 1 415 ? 26.858 5.835 -26.987 1.00 73.69 415 LYS A CA 1
ATOM 3297 C C . LYS A 1 415 ? 26.361 5.260 -28.309 1.00 73.69 415 LYS A C 1
ATOM 3299 O O . LYS A 1 415 ? 25.388 5.771 -28.858 1.00 73.69 415 LYS A O 1
ATOM 3304 N N . ASP A 1 416 ? 26.954 4.159 -28.753 1.00 70.88 416 ASP A N 1
ATOM 3305 C CA . ASP A 1 416 ? 26.573 3.487 -29.996 1.00 70.88 416 ASP A CA 1
ATOM 3306 C C . ASP A 1 416 ? 25.176 2.844 -29.893 1.00 70.88 416 ASP A C 1
ATOM 3308 O O . ASP A 1 416 ? 24.404 2.834 -30.854 1.00 70.88 416 ASP A O 1
ATOM 3312 N N . ALA A 1 417 ? 24.803 2.353 -28.706 1.00 70.31 417 ALA A N 1
ATOM 3313 C CA . ALA A 1 417 ? 23.491 1.762 -28.447 1.00 70.31 417 ALA A CA 1
ATOM 3314 C C . ALA A 1 417 ? 22.340 2.784 -28.359 1.00 70.31 417 ALA A C 1
ATOM 3316 O O . ALA A 1 417 ? 21.174 2.376 -28.405 1.00 70.31 417 ALA A O 1
ATOM 3317 N N . PHE A 1 418 ? 22.639 4.079 -28.215 1.00 73.81 418 PHE A N 1
ATOM 3318 C CA . PHE A 1 418 ? 21.665 5.140 -27.947 1.00 73.81 418 PHE A CA 1
ATOM 3319 C C . PHE A 1 418 ? 21.927 6.402 -28.803 1.00 73.81 418 PHE A C 1
ATOM 3321 O O . PHE A 1 418 ? 22.373 7.414 -28.267 1.00 73.81 418 PHE A O 1
ATOM 3328 N N . PRO A 1 419 ? 21.638 6.388 -30.120 1.00 61.75 419 PRO A N 1
ATOM 3329 C CA . PRO A 1 419 ? 21.955 7.509 -31.018 1.00 61.75 419 PRO A CA 1
ATOM 3330 C C . PRO A 1 419 ? 20.900 8.638 -31.070 1.00 61.75 419 PRO A C 1
ATOM 3332 O O . PRO A 1 419 ? 21.186 9.720 -31.585 1.00 61.75 419 PRO A O 1
ATOM 3335 N N . ASP A 1 420 ? 19.683 8.431 -30.548 1.00 63.19 420 ASP A N 1
ATOM 3336 C CA . ASP A 1 420 ? 18.541 9.352 -30.716 1.00 63.19 420 ASP A CA 1
ATOM 3337 C C . ASP A 1 420 ? 18.570 10.556 -29.742 1.00 63.19 420 ASP A C 1
ATOM 3339 O O . ASP A 1 420 ? 17.669 10.757 -28.929 1.00 63.19 420 ASP A O 1
ATOM 3343 N N . ALA A 1 421 ? 19.588 11.416 -29.841 1.00 61.88 421 ALA A N 1
ATOM 3344 C CA . ALA A 1 421 ? 19.742 12.598 -28.976 1.00 61.88 421 ALA A CA 1
ATOM 3345 C C . ALA A 1 421 ? 18.641 13.671 -29.155 1.00 61.88 421 ALA A C 1
ATOM 3347 O O . ALA A 1 421 ? 18.455 14.535 -28.297 1.00 61.88 421 ALA A O 1
ATOM 3348 N N . LYS A 1 422 ? 17.898 13.637 -30.270 1.00 66.69 422 LYS A N 1
ATOM 3349 C CA . LYS A 1 422 ? 16.992 14.722 -30.694 1.00 66.69 422 LYS A CA 1
ATOM 3350 C C . LYS A 1 422 ? 15.609 14.709 -30.032 1.00 66.69 422 LYS A C 1
ATOM 3352 O O . LYS A 1 422 ? 14.894 15.698 -30.133 1.00 66.69 422 LYS A O 1
ATOM 3357 N N . ASN A 1 423 ? 15.219 13.628 -29.353 1.00 75.81 423 ASN A N 1
ATOM 3358 C CA . ASN A 1 423 ? 13.889 13.494 -28.738 1.00 75.81 423 ASN A CA 1
ATOM 3359 C C . ASN A 1 423 ? 13.861 13.845 -27.233 1.00 75.81 423 ASN A C 1
ATOM 3361 O O . ASN A 1 423 ? 12.859 13.613 -26.557 1.00 75.81 423 ASN A O 1
ATOM 3365 N N . GLY A 1 424 ? 14.961 14.382 -26.691 1.00 80.62 424 GLY A N 1
ATOM 3366 C CA . GLY A 1 424 ? 15.069 14.754 -25.279 1.00 80.62 424 GLY A CA 1
ATOM 3367 C C . GLY A 1 424 ? 15.302 13.579 -24.322 1.00 80.62 424 GLY A C 1
ATOM 3368 O O . GLY A 1 424 ? 15.023 13.722 -23.127 1.00 80.62 424 GLY A O 1
ATOM 3369 N N . SER A 1 425 ? 15.779 12.435 -24.824 1.00 86.06 425 SER A N 1
ATOM 3370 C CA . SER A 1 425 ? 16.200 11.285 -24.012 1.00 86.06 425 SER A CA 1
ATOM 3371 C C . SER A 1 425 ? 17.454 11.578 -23.191 1.00 86.06 425 SER A C 1
ATOM 3373 O O . SER A 1 425 ? 18.310 12.367 -23.593 1.00 86.06 425 SER A O 1
ATOM 3375 N N . LYS A 1 426 ? 17.560 10.931 -22.027 1.00 88.69 426 LYS A N 1
ATOM 3376 C CA . LYS A 1 426 ? 18.625 11.136 -21.043 1.00 88.69 426 LYS A CA 1
ATOM 3377 C C . LYS A 1 426 ? 19.202 9.804 -20.567 1.00 88.69 426 LYS A C 1
ATOM 3379 O O . LYS A 1 426 ? 18.478 8.856 -20.268 1.00 88.69 426 LYS A O 1
ATOM 3384 N N . VAL A 1 427 ? 20.521 9.755 -20.440 1.00 87.38 427 VAL A N 1
ATOM 3385 C CA . VAL A 1 427 ? 21.279 8.633 -19.891 1.00 87.38 427 VAL A CA 1
ATOM 3386 C C . VAL A 1 427 ? 22.141 9.157 -18.749 1.00 87.38 427 VAL A C 1
ATOM 3388 O O . VAL A 1 427 ? 23.105 9.888 -18.966 1.00 87.38 427 VAL A O 1
ATOM 3391 N N . ILE A 1 428 ? 21.787 8.787 -17.521 1.00 89.56 428 ILE A N 1
ATOM 3392 C CA . ILE A 1 428 ? 22.590 9.058 -16.326 1.00 89.56 428 ILE A CA 1
ATOM 3393 C C . ILE A 1 428 ? 23.528 7.877 -16.131 1.00 89.56 428 ILE A C 1
ATOM 3395 O O . ILE A 1 428 ? 23.095 6.731 -16.224 1.00 89.56 428 ILE A O 1
ATOM 3399 N N . PHE A 1 429 ? 24.786 8.112 -15.788 1.00 88.06 429 PHE A N 1
ATOM 3400 C CA . PHE A 1 429 ? 25.657 7.015 -15.380 1.00 88.06 429 PHE A CA 1
ATOM 3401 C C . PHE A 1 429 ? 26.582 7.400 -14.243 1.00 88.06 429 PHE A C 1
ATOM 3403 O O . PHE A 1 429 ? 26.979 8.554 -14.113 1.00 88.06 429 PHE A O 1
ATOM 3410 N N . THR A 1 430 ? 26.907 6.424 -13.397 1.00 88.25 430 THR A N 1
ATOM 3411 C CA . THR A 1 430 ? 27.817 6.623 -12.267 1.00 88.25 430 THR A CA 1
ATOM 3412 C C . THR A 1 430 ? 29.168 5.982 -12.571 1.00 88.25 430 THR A C 1
ATOM 3414 O O . THR A 1 430 ? 29.227 4.833 -13.007 1.00 88.25 430 THR A O 1
ATOM 3417 N N . SER A 1 431 ? 30.257 6.718 -12.341 1.00 85.88 431 SER A N 1
ATOM 3418 C CA . SER A 1 431 ? 31.628 6.249 -12.597 1.00 85.88 431 SER A CA 1
ATOM 3419 C C . SER A 1 431 ? 32.599 6.722 -11.511 1.00 85.88 431 SER A C 1
ATOM 3421 O O . SER A 1 431 ? 32.289 7.615 -10.716 1.00 85.88 431 SER A O 1
ATOM 3423 N N . ARG A 1 432 ? 33.783 6.106 -11.451 1.00 84.06 432 ARG A N 1
ATOM 3424 C CA . ARG A 1 432 ? 34.938 6.679 -10.739 1.00 84.06 432 ARG A CA 1
ATOM 3425 C C . ARG A 1 432 ? 35.513 7.850 -11.544 1.00 84.06 432 ARG A C 1
ATOM 3427 O O . ARG A 1 432 ? 35.232 7.980 -12.736 1.00 84.06 432 ARG A O 1
ATOM 3434 N N . GLU A 1 433 ? 36.285 8.704 -10.878 1.00 78.88 433 GLU A N 1
ATOM 3435 C CA . GLU A 1 433 ? 37.045 9.774 -11.533 1.00 78.88 433 GLU A CA 1
ATOM 3436 C C . GLU A 1 433 ? 38.092 9.169 -12.469 1.00 78.88 433 GLU A C 1
ATOM 3438 O O . GLU A 1 433 ? 39.019 8.502 -12.017 1.00 78.88 433 GLU A O 1
ATOM 3443 N N . THR A 1 434 ? 37.918 9.384 -13.775 1.00 80.12 434 THR A N 1
ATOM 3444 C CA . THR A 1 434 ? 38.926 9.078 -14.799 1.00 80.12 434 THR A CA 1
ATOM 3445 C C . THR A 1 434 ? 39.079 10.270 -15.750 1.00 80.12 434 THR A C 1
ATOM 3447 O O . THR A 1 434 ? 38.115 11.029 -15.928 1.00 80.12 434 THR A O 1
ATOM 3450 N N . PRO A 1 435 ? 40.252 10.457 -16.386 1.00 78.94 435 PRO A N 1
ATOM 3451 C CA . PRO A 1 435 ? 40.488 11.562 -17.320 1.00 78.94 435 PRO A CA 1
ATOM 3452 C C . PRO A 1 435 ? 39.466 11.638 -18.462 1.00 78.94 435 PRO A C 1
ATOM 3454 O O . PRO A 1 435 ? 39.118 12.720 -18.926 1.00 78.94 435 PRO A O 1
ATOM 3457 N N . GLU A 1 436 ? 38.954 10.496 -18.912 1.00 77.94 436 GLU A N 1
ATOM 3458 C CA . GLU A 1 436 ? 37.966 10.394 -19.985 1.00 77.94 436 GLU A CA 1
ATOM 3459 C C . GLU A 1 436 ? 36.585 10.865 -19.525 1.00 77.94 436 GLU A C 1
ATOM 3461 O O . GLU A 1 436 ? 35.891 11.556 -20.269 1.00 77.94 436 GLU A O 1
ATOM 3466 N N . MET A 1 437 ? 36.196 10.542 -18.288 1.00 77.25 437 MET A N 1
ATOM 3467 C CA . MET A 1 437 ? 34.911 10.958 -17.718 1.00 77.25 437 MET A CA 1
ATOM 3468 C C . MET A 1 437 ? 34.867 12.461 -17.442 1.00 77.25 437 MET A C 1
ATOM 3470 O O . MET A 1 437 ? 33.818 13.085 -17.602 1.00 77.25 437 MET A O 1
ATOM 3474 N N . MET A 1 438 ? 36.009 13.059 -17.095 1.00 79.19 438 MET A N 1
ATOM 3475 C CA . MET A 1 438 ? 36.125 14.504 -16.876 1.00 79.19 438 MET A CA 1
ATOM 3476 C C . MET A 1 438 ? 35.879 15.323 -18.151 1.00 79.19 438 MET A C 1
ATOM 3478 O O . MET A 1 438 ? 35.412 16.456 -18.067 1.00 79.19 438 MET A O 1
ATOM 3482 N N . LYS A 1 439 ? 36.089 14.735 -19.338 1.00 80.19 439 LYS A N 1
ATOM 3483 C CA . LYS A 1 439 ? 35.810 15.377 -20.636 1.00 80.19 439 LYS A CA 1
ATOM 3484 C C . LYS A 1 439 ? 34.313 15.497 -20.955 1.00 80.19 439 LYS A C 1
ATOM 3486 O O . LYS A 1 439 ? 33.951 16.211 -21.883 1.00 80.19 439 LYS A O 1
ATOM 3491 N N . LEU A 1 440 ? 33.439 14.811 -20.214 1.00 77.12 440 LEU A N 1
ATOM 3492 C CA . LEU A 1 440 ? 31.994 14.736 -20.481 1.00 77.12 440 LEU A CA 1
ATOM 3493 C C . LEU A 1 440 ? 31.168 15.685 -19.604 1.00 77.12 440 LEU A C 1
ATOM 3495 O O . LEU A 1 440 ? 29.981 15.441 -19.389 1.00 77.12 440 LEU A O 1
ATOM 3499 N N . ASN A 1 441 ? 31.792 16.744 -19.077 1.00 84.50 441 ASN A N 1
ATOM 3500 C CA . ASN A 1 441 ? 31.164 17.696 -18.160 1.00 84.50 441 ASN A CA 1
ATOM 3501 C C . ASN A 1 441 ? 30.412 16.977 -17.012 1.00 84.50 441 ASN A C 1
ATOM 3503 O O . ASN A 1 441 ? 29.180 17.052 -16.934 1.00 84.50 441 ASN A O 1
ATOM 3507 N N . PRO A 1 442 ? 31.103 16.185 -16.172 1.00 88.50 442 PRO A N 1
ATOM 3508 C CA . PRO A 1 442 ? 30.454 15.372 -15.152 1.00 88.50 442 PRO A CA 1
ATOM 3509 C C . PRO A 1 442 ? 29.934 16.212 -13.980 1.00 88.50 442 PRO A C 1
ATOM 3511 O O . PRO A 1 442 ? 30.475 17.263 -13.650 1.00 88.50 442 PRO A O 1
ATOM 3514 N N . HIS A 1 443 ? 28.917 15.700 -13.289 1.00 91.31 443 HIS A N 1
ATOM 3515 C CA . HIS A 1 443 ? 28.579 16.146 -11.938 1.00 91.31 443 HIS A CA 1
ATOM 3516 C C . HIS A 1 443 ? 29.537 15.489 -10.940 1.00 91.31 443 HIS A C 1
ATOM 3518 O O . HIS A 1 443 ? 29.519 14.265 -10.784 1.00 91.31 443 HIS A O 1
ATOM 3524 N N . ILE A 1 444 ? 30.388 16.286 -10.294 1.00 89.56 444 ILE A N 1
ATOM 3525 C CA . ILE A 1 444 ? 31.458 15.799 -9.413 1.00 89.56 444 ILE A CA 1
ATOM 3526 C C . ILE A 1 444 ? 30.952 15.713 -7.970 1.00 89.56 444 ILE A C 1
ATOM 3528 O O . ILE A 1 444 ? 30.470 16.689 -7.404 1.00 89.56 444 ILE A O 1
ATOM 3532 N N . MET A 1 445 ? 31.086 14.533 -7.370 1.00 88.94 445 MET A N 1
ATOM 3533 C CA . MET A 1 445 ? 30.738 14.251 -5.981 1.00 88.94 445 MET A CA 1
ATOM 3534 C C . MET A 1 445 ? 31.955 14.426 -5.077 1.00 88.94 445 MET A C 1
ATOM 3536 O O . MET A 1 445 ? 32.798 13.529 -4.991 1.00 88.94 445 MET A O 1
ATOM 3540 N N . ASN A 1 446 ? 31.994 15.545 -4.359 1.00 87.38 446 ASN A N 1
ATOM 3541 C CA . ASN A 1 446 ? 33.065 15.867 -3.420 1.00 87.38 446 ASN A CA 1
ATOM 3542 C C . ASN A 1 446 ? 32.889 15.172 -2.058 1.00 87.38 446 ASN A C 1
ATOM 3544 O O . ASN A 1 446 ? 31.809 14.683 -1.709 1.00 87.38 446 ASN A O 1
ATOM 3548 N N . ARG A 1 447 ? 33.973 15.133 -1.273 1.00 89.75 447 ARG A N 1
ATOM 3549 C CA . ARG A 1 447 ? 33.916 14.774 0.153 1.00 89.75 447 ARG A CA 1
ATOM 3550 C C . ARG A 1 447 ? 33.129 15.844 0.915 1.00 89.75 447 ARG A C 1
ATOM 3552 O O . ARG A 1 447 ? 33.192 17.019 0.565 1.00 89.75 447 ARG A O 1
ATOM 3559 N N . LEU A 1 448 ? 32.423 15.430 1.962 1.00 88.94 448 LEU A N 1
ATOM 3560 C CA . LEU A 1 448 ? 31.753 16.350 2.877 1.00 88.94 448 LEU A CA 1
ATOM 3561 C C . LEU A 1 448 ? 32.789 17.107 3.714 1.00 88.94 448 LEU A C 1
ATOM 3563 O O . LEU A 1 448 ? 33.783 16.516 4.148 1.00 88.94 448 LEU A O 1
ATOM 3567 N N . ASP A 1 449 ? 32.519 18.381 3.988 1.00 90.25 449 ASP A N 1
ATOM 3568 C CA . ASP A 1 449 ? 33.303 19.170 4.942 1.00 90.25 449 ASP A CA 1
ATOM 3569 C C . ASP A 1 449 ? 33.111 18.669 6.391 1.00 90.25 449 ASP A C 1
ATOM 3571 O O . ASP A 1 449 ? 32.311 17.761 6.658 1.00 90.25 449 ASP A O 1
ATOM 3575 N N . GLU A 1 450 ? 33.878 19.209 7.344 1.00 91.00 450 GLU A N 1
ATOM 3576 C CA . GLU A 1 450 ? 33.820 18.766 8.744 1.00 91.00 450 GLU A CA 1
ATOM 3577 C C . GLU A 1 450 ? 32.441 18.988 9.384 1.00 91.00 450 GLU A C 1
ATOM 3579 O O . GLU A 1 450 ? 31.960 18.107 10.104 1.00 91.00 450 GLU A O 1
ATOM 3584 N N . ASP A 1 451 ? 31.777 20.107 9.092 1.00 88.19 451 ASP A N 1
ATOM 3585 C CA . ASP A 1 451 ? 30.489 20.470 9.686 1.00 88.19 451 ASP A CA 1
ATOM 3586 C C . ASP A 1 451 ? 29.361 19.583 9.152 1.00 88.19 451 ASP A C 1
ATOM 3588 O O . ASP A 1 451 ? 28.575 19.013 9.922 1.00 88.19 451 ASP A O 1
ATOM 3592 N N . GLN A 1 452 ? 29.311 19.393 7.833 1.00 88.50 452 GLN A N 1
ATOM 3593 C CA . GLN A 1 452 ? 28.406 18.468 7.161 1.00 88.50 452 GLN A CA 1
ATOM 3594 C C . GLN A 1 452 ? 28.638 17.035 7.643 1.00 88.50 452 GLN A C 1
ATOM 3596 O O . GLN A 1 452 ? 27.679 16.330 7.983 1.00 88.50 452 GLN A O 1
ATOM 3601 N N . SER A 1 453 ? 29.903 16.613 7.730 1.00 90.88 453 SER A N 1
ATOM 3602 C CA . SER A 1 453 ? 30.281 15.278 8.197 1.00 90.88 453 SER A CA 1
ATOM 3603 C C . SER A 1 453 ? 29.847 15.038 9.638 1.00 90.88 453 SER A C 1
ATOM 3605 O O . SER A 1 453 ? 29.275 13.990 9.951 1.00 90.88 453 SER A O 1
ATOM 3607 N N . TRP A 1 454 ? 30.076 16.011 10.521 1.00 91.75 454 TRP A N 1
ATOM 3608 C CA . TRP A 1 454 ? 29.739 15.901 11.935 1.00 91.75 454 TRP A CA 1
ATOM 3609 C C . TRP A 1 454 ? 28.232 15.916 12.172 1.00 91.75 454 TRP A C 1
ATOM 3611 O O . TRP A 1 454 ? 27.706 15.074 12.907 1.00 91.75 454 TRP A O 1
ATOM 3621 N N . LYS A 1 455 ? 27.512 16.808 11.487 1.00 88.06 455 LYS A N 1
ATOM 3622 C CA . LYS A 1 455 ? 26.046 16.857 11.518 1.00 88.06 455 LYS A CA 1
ATOM 3623 C C . LYS A 1 455 ? 25.444 15.533 11.048 1.00 88.06 455 LYS A C 1
ATOM 3625 O O . LYS A 1 455 ? 24.564 14.980 11.710 1.00 88.06 455 LYS A O 1
ATOM 3630 N N . MET A 1 456 ? 25.952 14.987 9.943 1.00 87.06 456 MET A N 1
ATOM 3631 C CA . MET A 1 456 ? 25.521 13.694 9.420 1.00 87.06 456 MET A CA 1
ATOM 3632 C C . MET A 1 456 ? 25.831 12.550 10.395 1.00 87.06 456 MET A C 1
ATOM 3634 O O . MET A 1 456 ? 24.968 11.701 10.633 1.00 87.06 456 MET A O 1
ATOM 3638 N N . PHE A 1 457 ? 27.024 12.538 10.993 1.00 90.81 457 PHE A N 1
ATOM 3639 C CA . PHE A 1 457 ? 27.417 11.548 11.993 1.00 90.81 457 PHE A CA 1
ATOM 3640 C C . PHE A 1 457 ? 26.470 11.556 13.200 1.00 90.81 457 PHE A C 1
ATOM 3642 O O . PHE A 1 457 ? 25.920 10.513 13.554 1.00 90.81 457 PHE A O 1
ATOM 3649 N N . LEU A 1 458 ? 26.228 12.724 13.805 1.00 88.94 458 LEU A N 1
ATOM 3650 C CA . LEU A 1 458 ? 25.365 12.864 14.982 1.00 88.94 458 LEU A CA 1
ATOM 3651 C C . LEU A 1 458 ? 23.925 12.439 14.701 1.00 88.94 458 LEU A C 1
ATOM 3653 O O . LEU A 1 458 ? 23.319 11.749 15.529 1.00 88.94 458 LEU A O 1
ATOM 3657 N N . ASN A 1 459 ? 23.403 12.804 13.527 1.00 85.50 459 ASN A N 1
ATOM 3658 C CA . ASN A 1 459 ? 22.076 12.400 13.087 1.00 85.50 459 ASN A CA 1
ATOM 3659 C C . ASN A 1 459 ? 21.972 10.872 12.963 1.00 85.50 459 ASN A C 1
ATOM 3661 O O . ASN A 1 459 ? 21.081 10.256 13.547 1.00 85.50 459 ASN A O 1
ATOM 3665 N N . LYS A 1 460 ? 22.927 10.233 12.270 1.00 85.31 460 LYS A N 1
ATOM 3666 C CA . LYS A 1 460 ? 22.940 8.771 12.078 1.00 85.31 460 LYS A CA 1
ATOM 3667 C C . LYS A 1 460 ? 23.287 7.989 13.344 1.00 85.31 460 LYS A C 1
ATOM 3669 O O . LYS A 1 460 ? 22.899 6.828 13.452 1.00 85.31 460 LYS A O 1
ATOM 3674 N N . ALA A 1 461 ? 23.995 8.596 14.293 1.00 87.38 461 ALA A N 1
ATOM 3675 C CA . ALA A 1 461 ? 24.276 8.007 15.599 1.00 87.38 461 ALA A CA 1
ATOM 3676 C C . ALA A 1 461 ? 23.101 8.169 16.582 1.00 87.38 461 ALA A C 1
ATOM 3678 O O . ALA A 1 461 ? 23.079 7.503 17.616 1.00 87.38 461 ALA A O 1
ATOM 3679 N N . GLY A 1 462 ? 22.137 9.051 16.284 1.00 84.25 462 GLY A N 1
ATOM 3680 C CA . GLY A 1 462 ? 21.040 9.399 17.190 1.00 84.25 462 GLY A CA 1
ATOM 3681 C C . GLY A 1 462 ? 21.507 10.181 18.423 1.00 84.25 462 GLY A C 1
ATOM 3682 O O . GLY A 1 462 ? 20.959 10.001 19.510 1.00 84.25 462 GLY A O 1
ATOM 3683 N N . LYS A 1 463 ? 22.554 11.006 18.281 1.00 85.69 463 LYS A N 1
ATOM 3684 C CA . LYS A 1 463 ? 23.255 11.686 19.389 1.00 85.69 463 LYS A CA 1
ATOM 3685 C C . LYS A 1 463 ? 23.284 13.208 19.282 1.00 85.69 463 LYS A C 1
ATOM 3687 O O . LYS A 1 463 ? 24.051 13.848 19.990 1.00 85.69 463 LYS A O 1
ATOM 3692 N N . GLU A 1 464 ? 22.399 13.798 18.481 1.00 82.69 464 GLU A N 1
ATOM 3693 C CA . GLU A 1 464 ? 22.307 15.256 18.279 1.00 82.69 464 GLU A CA 1
ATOM 3694 C C . GLU A 1 464 ? 22.223 16.039 19.603 1.00 82.69 464 GLU A C 1
ATOM 3696 O O . GLU A 1 464 ? 22.939 17.016 19.794 1.00 82.69 464 GLU A O 1
ATOM 3701 N N . LYS A 1 465 ? 21.429 15.559 20.571 1.00 83.31 465 LYS A N 1
ATOM 3702 C CA . LYS A 1 465 ? 21.282 16.196 21.896 1.00 83.31 465 LYS A CA 1
ATOM 3703 C C . LYS A 1 465 ? 22.483 16.007 22.829 1.00 83.31 465 LYS A C 1
ATOM 3705 O O . LYS A 1 465 ? 22.580 16.683 23.846 1.00 83.31 465 LYS A O 1
ATOM 3710 N N . GLU A 1 466 ? 23.363 15.056 22.530 1.00 82.50 466 GLU A N 1
ATOM 3711 C CA . GLU A 1 466 ? 24.536 14.716 23.343 1.00 82.50 466 GLU A CA 1
ATOM 3712 C C . GLU A 1 466 ? 25.840 15.237 22.714 1.00 82.50 466 GLU A C 1
ATOM 3714 O O . GLU A 1 466 ? 26.912 14.958 23.246 1.00 82.50 466 GLU A O 1
ATOM 3719 N N . ALA A 1 467 ? 25.758 16.010 21.622 1.00 78.88 467 ALA A N 1
ATOM 3720 C CA . ALA A 1 467 ? 26.908 16.514 20.874 1.00 78.88 467 ALA A CA 1
ATOM 3721 C C . ALA A 1 467 ? 27.935 17.229 21.768 1.00 78.88 467 ALA A C 1
ATOM 3723 O O . ALA A 1 467 ? 29.120 16.920 21.701 1.00 78.88 467 ALA A O 1
ATOM 3724 N N . GLY A 1 468 ? 27.474 18.091 22.683 1.00 79.81 468 GLY A N 1
ATOM 3725 C CA . GLY A 1 468 ? 28.342 18.829 23.613 1.00 79.81 468 GLY A CA 1
ATOM 3726 C C . GLY A 1 468 ? 29.035 17.977 24.687 1.00 79.81 468 GLY A C 1
ATOM 3727 O O . GLY A 1 468 ? 29.848 18.497 25.440 1.00 79.81 468 GLY A O 1
ATOM 3728 N N . ARG A 1 469 ? 28.727 16.675 24.794 1.00 83.00 469 ARG A N 1
ATOM 3729 C CA . ARG A 1 469 ? 29.413 15.741 25.712 1.00 83.00 469 ARG A CA 1
ATOM 3730 C C . ARG A 1 469 ? 30.606 15.036 25.063 1.00 83.00 469 ARG A C 1
ATOM 3732 O O . ARG A 1 469 ? 31.297 14.276 25.741 1.00 83.00 469 ARG A O 1
ATOM 3739 N N . ILE A 1 470 ? 30.799 15.212 23.759 1.00 86.19 470 ILE A N 1
ATOM 3740 C CA . ILE A 1 470 ? 31.873 14.584 22.993 1.00 86.19 470 ILE A CA 1
ATOM 3741 C C . ILE A 1 470 ? 33.054 15.555 22.975 1.00 86.19 470 ILE A C 1
ATOM 3743 O O . ILE A 1 470 ? 32.886 16.721 22.639 1.00 86.19 470 ILE A O 1
ATOM 3747 N N . THR A 1 471 ? 34.244 15.089 23.356 1.00 87.00 471 THR A N 1
ATOM 3748 C CA . THR A 1 471 ? 35.450 15.926 23.335 1.00 87.00 471 THR A CA 1
ATOM 3749 C C . THR A 1 471 ? 35.863 16.242 21.897 1.00 87.00 471 THR A C 1
ATOM 3751 O O . THR A 1 471 ? 35.761 15.379 21.022 1.00 87.00 471 THR A O 1
ATOM 3754 N N . GLU A 1 472 ? 36.395 17.443 21.648 1.00 87.88 472 GLU A N 1
ATOM 3755 C CA . GLU A 1 472 ? 36.871 17.833 20.307 1.00 87.88 472 GLU A CA 1
ATOM 3756 C C . GLU A 1 472 ? 37.946 16.869 19.775 1.00 87.88 472 GLU A C 1
ATOM 3758 O O . GLU A 1 472 ? 37.913 16.484 18.611 1.00 87.88 472 GLU A O 1
ATOM 3763 N N . SER A 1 473 ? 38.828 16.359 20.643 1.00 87.56 473 SER A N 1
ATOM 3764 C CA . SER A 1 473 ? 39.808 15.319 20.282 1.00 87.56 473 SER A CA 1
ATOM 3765 C C . SER A 1 473 ? 39.146 14.052 19.711 1.00 87.56 473 SER A C 1
ATOM 3767 O O . SER A 1 473 ? 39.563 13.535 18.671 1.00 87.56 473 SER A O 1
ATOM 3769 N N . LEU A 1 474 ? 38.068 13.569 20.343 1.00 88.31 474 LEU A N 1
ATOM 3770 C CA . LEU A 1 474 ? 37.338 12.389 19.881 1.00 88.31 474 LEU A CA 1
ATOM 3771 C C . LEU A 1 474 ? 36.567 12.672 18.584 1.00 88.31 474 LEU A C 1
ATOM 3773 O O . LEU A 1 474 ? 36.553 11.825 17.689 1.00 88.31 474 LEU A O 1
ATOM 3777 N N . LYS A 1 475 ? 35.966 13.862 18.460 1.00 91.38 475 LYS A N 1
ATOM 3778 C CA . LYS A 1 475 ? 35.309 14.330 17.230 1.00 91.38 475 LYS A CA 1
ATOM 3779 C C . LYS A 1 475 ? 36.290 14.351 16.057 1.00 91.38 475 LYS A C 1
ATOM 3781 O O . LYS A 1 475 ? 36.028 13.686 15.056 1.00 91.38 475 LYS A O 1
ATOM 3786 N N . HIS A 1 476 ? 37.443 15.008 16.197 1.00 89.31 476 HIS A N 1
ATOM 3787 C CA . HIS A 1 476 ? 38.465 15.045 15.147 1.00 89.31 476 HIS A CA 1
ATOM 3788 C C . HIS A 1 476 ? 38.968 13.646 14.784 1.00 89.31 476 HIS A C 1
ATOM 3790 O O . HIS A 1 476 ? 39.139 13.342 13.605 1.00 89.31 476 HIS A O 1
ATOM 3796 N N . LYS A 1 477 ? 39.139 12.750 15.765 1.00 88.19 477 LYS A N 1
ATOM 3797 C CA . LYS A 1 477 ? 39.538 11.362 15.493 1.00 88.19 477 LYS A CA 1
ATOM 3798 C C . LYS A 1 477 ? 38.501 10.612 14.650 1.00 88.19 477 LYS A C 1
ATOM 3800 O O . LYS A 1 477 ? 38.869 9.941 13.689 1.00 88.19 477 LYS A O 1
ATOM 3805 N N . ILE A 1 478 ? 37.213 10.748 14.974 1.00 89.19 478 ILE A N 1
ATOM 3806 C CA . ILE A 1 478 ? 36.115 10.134 14.208 1.00 89.19 478 ILE A CA 1
ATOM 3807 C C . ILE A 1 478 ? 36.061 10.705 12.788 1.00 89.19 478 ILE A C 1
ATOM 3809 O O . ILE A 1 478 ? 35.995 9.935 11.827 1.00 89.19 478 ILE A O 1
ATOM 3813 N N . LEU A 1 479 ? 36.108 12.032 12.646 1.00 90.56 479 LEU A N 1
ATOM 3814 C CA . LEU A 1 479 ? 36.051 12.702 11.345 1.00 90.56 479 LEU A CA 1
ATOM 3815 C C . LEU A 1 479 ? 37.247 12.330 10.464 1.00 90.56 479 LEU A C 1
ATOM 3817 O O . LEU A 1 479 ? 37.055 12.022 9.288 1.00 90.56 479 LEU A O 1
ATOM 3821 N N . ARG A 1 480 ? 38.447 12.228 11.048 1.00 88.31 480 ARG A N 1
ATOM 3822 C CA . ARG A 1 480 ? 39.659 11.771 10.356 1.00 88.31 480 ARG A CA 1
ATOM 3823 C C . ARG A 1 480 ? 39.521 10.347 9.813 1.00 88.31 480 ARG A C 1
ATOM 3825 O O . ARG A 1 480 ? 39.907 10.102 8.677 1.00 88.31 480 ARG A O 1
ATOM 3832 N N . ILE A 1 481 ? 38.943 9.421 10.586 1.00 85.25 481 ILE A N 1
ATOM 3833 C CA . ILE A 1 481 ? 38.673 8.043 10.123 1.00 85.25 481 ILE A CA 1
ATOM 3834 C C . ILE A 1 481 ? 37.623 8.041 9.000 1.00 85.25 481 ILE A C 1
ATOM 3836 O O . ILE A 1 481 ? 37.723 7.280 8.039 1.00 85.25 481 ILE A O 1
ATOM 3840 N N . CYS A 1 482 ? 36.602 8.893 9.107 1.00 87.88 482 CYS A N 1
ATOM 3841 C CA . CYS A 1 482 ? 35.546 8.985 8.102 1.00 87.88 482 CYS A CA 1
ATOM 3842 C C . CYS A 1 482 ? 36.026 9.621 6.788 1.00 87.88 482 CYS A C 1
ATOM 3844 O O . CYS A 1 482 ? 35.498 9.277 5.728 1.00 87.88 482 CYS A O 1
ATOM 3846 N N . ASN A 1 483 ? 37.004 10.529 6.866 1.00 88.31 483 ASN A N 1
ATOM 3847 C CA . ASN A 1 483 ? 37.610 11.253 5.749 1.00 88.31 483 ASN A CA 1
ATOM 3848 C C . ASN A 1 483 ? 36.566 11.897 4.810 1.00 88.31 483 ASN A C 1
ATOM 3850 O O . ASN A 1 483 ? 36.640 11.769 3.586 1.00 88.31 483 ASN A O 1
ATOM 3854 N N . GLY A 1 484 ? 35.512 12.483 5.390 1.00 86.81 484 GLY A N 1
ATOM 3855 C CA . GLY A 1 484 ? 34.428 13.151 4.657 1.00 86.81 484 GLY A CA 1
ATOM 3856 C C . GLY A 1 484 ? 33.570 12.252 3.751 1.00 86.81 484 GLY A C 1
ATOM 3857 O O . GLY A 1 484 ? 32.749 12.763 2.994 1.00 86.81 484 GLY A O 1
ATOM 3858 N N . LEU A 1 485 ? 33.726 10.920 3.785 1.00 88.31 485 LEU A N 1
ATOM 3859 C CA . LEU A 1 485 ? 32.949 10.007 2.937 1.00 88.31 485 LEU A CA 1
ATOM 3860 C C . LEU A 1 485 ? 31.615 9.626 3.599 1.00 88.31 485 LEU A C 1
ATOM 3862 O O . LEU A 1 485 ? 31.631 8.962 4.643 1.00 88.31 485 LEU A O 1
ATOM 3866 N N . PRO A 1 486 ? 30.453 9.909 2.972 1.00 87.62 486 PRO A N 1
ATOM 3867 C CA . PRO A 1 486 ? 29.135 9.564 3.513 1.00 87.62 486 PRO A CA 1
ATOM 3868 C C . PRO A 1 486 ? 29.001 8.094 3.933 1.00 87.62 486 PRO A C 1
ATOM 3870 O O . PRO A 1 486 ? 28.448 7.794 4.992 1.00 87.62 486 PRO A O 1
ATOM 3873 N N . ARG A 1 487 ? 29.544 7.160 3.135 1.00 85.81 487 ARG A N 1
ATOM 3874 C CA . ARG A 1 487 ? 29.573 5.724 3.470 1.00 85.81 487 ARG A CA 1
ATOM 3875 C C . ARG A 1 487 ? 30.256 5.471 4.816 1.00 85.81 487 ARG A C 1
ATOM 3877 O O . ARG A 1 487 ? 29.686 4.791 5.666 1.00 85.81 487 ARG A O 1
ATOM 3884 N N . ASN A 1 488 ? 31.453 6.021 5.009 1.00 87.75 488 ASN A N 1
ATOM 3885 C CA . ASN A 1 488 ? 32.255 5.791 6.209 1.00 87.75 488 ASN A CA 1
ATOM 3886 C C . ASN A 1 488 ? 31.602 6.437 7.435 1.00 87.75 488 ASN A C 1
ATOM 3888 O O . ASN A 1 488 ? 31.546 5.810 8.490 1.00 87.75 488 ASN A O 1
ATOM 3892 N N . ILE A 1 489 ? 31.013 7.624 7.269 1.00 88.44 489 ILE A N 1
ATOM 3893 C CA . ILE A 1 489 ? 30.264 8.321 8.322 1.00 88.44 489 ILE A CA 1
ATOM 3894 C C . ILE A 1 489 ? 29.086 7.470 8.815 1.00 88.44 489 ILE A C 1
ATOM 3896 O O . ILE A 1 489 ? 28.937 7.269 10.020 1.00 88.44 489 ILE A O 1
ATOM 3900 N N . ILE A 1 490 ? 28.267 6.921 7.904 1.00 85.81 490 ILE A N 1
ATOM 3901 C CA . ILE A 1 490 ? 27.111 6.076 8.269 1.00 85.81 490 ILE A CA 1
ATOM 3902 C C . ILE A 1 490 ? 27.564 4.826 9.030 1.00 85.81 490 ILE A C 1
ATOM 3904 O O . ILE A 1 490 ? 26.941 4.453 10.029 1.00 85.81 490 ILE A O 1
ATOM 3908 N N . LEU A 1 491 ? 28.638 4.183 8.563 1.00 85.56 491 LEU A N 1
ATOM 3909 C CA . LEU A 1 491 ? 29.184 2.970 9.170 1.00 85.56 491 LEU A CA 1
ATOM 3910 C C . LEU A 1 491 ? 29.754 3.231 10.564 1.00 85.56 491 LEU A C 1
ATOM 3912 O O . LEU A 1 491 ? 29.428 2.503 11.501 1.00 85.56 491 LEU A O 1
ATOM 3916 N N . MET A 1 492 ? 30.551 4.291 10.713 1.00 86.56 492 MET A N 1
ATOM 3917 C CA . MET A 1 492 ? 31.117 4.697 11.999 1.00 86.56 492 MET A CA 1
ATOM 3918 C C . MET A 1 492 ? 30.023 5.094 12.988 1.00 86.56 492 MET A C 1
ATOM 3920 O O . MET A 1 492 ? 30.037 4.642 14.134 1.00 86.56 492 MET A O 1
ATOM 3924 N N . ALA A 1 493 ? 29.029 5.864 12.541 1.00 89.00 493 ALA A N 1
ATOM 3925 C CA . ALA A 1 493 ? 27.875 6.219 13.359 1.00 89.00 493 ALA A CA 1
ATOM 3926 C C . ALA A 1 493 ? 27.113 4.971 13.828 1.00 89.00 493 ALA A C 1
ATOM 3928 O O . ALA A 1 493 ? 26.784 4.860 15.007 1.00 89.00 493 ALA A O 1
ATOM 3929 N N . GLY A 1 494 ? 26.890 4.001 12.935 1.00 85.75 494 GLY A N 1
ATOM 3930 C CA . GLY A 1 494 ? 26.245 2.730 13.269 1.00 85.75 494 GLY A CA 1
ATOM 3931 C C . GLY A 1 494 ? 27.058 1.875 14.247 1.00 85.75 494 GLY A C 1
ATOM 3932 O O . GLY A 1 494 ? 26.492 1.270 15.152 1.00 85.75 494 GLY A O 1
ATOM 3933 N N . LEU A 1 495 ? 28.386 1.832 14.113 1.00 84.88 495 LEU A N 1
ATOM 3934 C CA . LEU A 1 495 ? 29.262 1.081 15.018 1.00 84.88 495 LEU A CA 1
ATOM 3935 C C . LEU A 1 495 ? 29.246 1.657 16.447 1.00 84.88 495 LEU A C 1
ATOM 3937 O O . LEU A 1 495 ? 29.246 0.905 17.426 1.00 84.88 495 LEU A O 1
ATOM 3941 N N . LEU A 1 496 ? 29.213 2.987 16.567 1.00 86.25 496 LEU A N 1
ATOM 3942 C CA . LEU A 1 496 ? 29.308 3.698 17.843 1.00 86.25 496 LEU A CA 1
ATOM 3943 C C . LEU A 1 496 ? 27.949 3.916 18.535 1.00 86.25 496 LEU A C 1
ATOM 3945 O O . LEU A 1 496 ? 27.906 3.951 19.768 1.00 86.25 496 LEU A O 1
ATOM 3949 N N . SER A 1 497 ? 26.843 3.999 17.785 1.00 84.38 497 SER A N 1
ATOM 3950 C CA . SER A 1 497 ? 25.486 4.308 18.288 1.00 84.38 497 SER A CA 1
ATOM 3951 C C . SER A 1 497 ? 25.009 3.387 19.418 1.00 84.38 497 SER A C 1
ATOM 3953 O O . SER A 1 497 ? 24.343 3.832 20.353 1.00 84.38 497 SER A O 1
ATOM 3955 N N . ASN A 1 498 ? 25.385 2.105 19.373 1.00 75.94 498 ASN A N 1
ATOM 3956 C CA . ASN A 1 498 ? 24.985 1.097 20.360 1.00 75.94 498 ASN A CA 1
ATOM 3957 C C . ASN A 1 498 ? 25.809 1.132 21.661 1.00 75.94 498 ASN A C 1
ATOM 3959 O O . ASN A 1 498 ? 25.552 0.344 22.574 1.00 75.94 498 ASN A O 1
ATOM 3963 N N . ASN A 1 499 ? 26.798 2.023 21.766 1.00 77.81 499 ASN A N 1
ATOM 3964 C CA . ASN A 1 499 ? 27.640 2.190 22.945 1.00 77.81 499 ASN A CA 1
ATOM 3965 C C . ASN A 1 499 ? 27.397 3.551 23.608 1.00 77.81 499 ASN 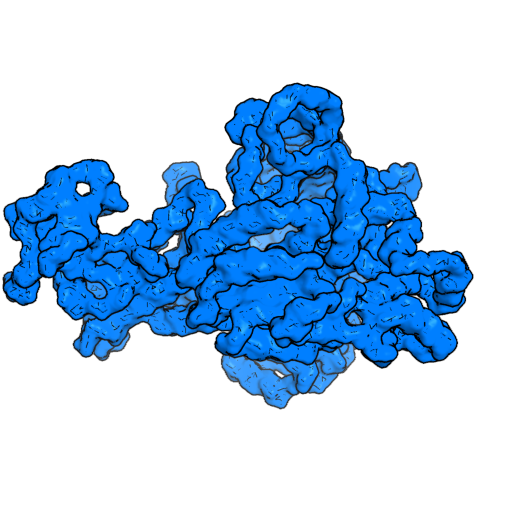A C 1
ATOM 3967 O O . ASN A 1 499 ? 27.106 4.553 22.956 1.00 77.81 499 ASN A O 1
ATOM 3971 N N . ARG A 1 500 ? 27.574 3.613 24.934 1.00 82.19 500 ARG A N 1
ATOM 3972 C CA . ARG A 1 500 ? 27.647 4.901 25.642 1.00 82.19 500 ARG A CA 1
ATOM 3973 C C . ARG A 1 500 ? 28.855 5.683 25.118 1.00 82.19 500 ARG A C 1
ATOM 3975 O O . ARG A 1 500 ? 29.902 5.073 24.924 1.00 82.19 500 ARG A O 1
ATOM 3982 N N . ILE A 1 501 ? 28.742 7.009 25.000 1.00 84.25 501 ILE A N 1
ATOM 3983 C CA . ILE A 1 501 ? 29.819 7.894 24.505 1.00 84.25 501 ILE A CA 1
ATOM 3984 C C . ILE A 1 501 ? 31.152 7.631 25.229 1.00 84.25 501 ILE A C 1
ATOM 3986 O O . ILE A 1 501 ? 32.193 7.530 24.594 1.00 84.25 501 ILE A O 1
ATOM 3990 N N . LYS A 1 502 ? 31.115 7.380 26.547 1.00 84.69 502 LYS A N 1
ATOM 3991 C CA . LYS A 1 502 ? 32.302 7.036 27.356 1.00 84.69 502 LYS A CA 1
ATOM 3992 C C . LYS A 1 502 ? 33.077 5.797 26.870 1.00 84.69 502 LYS A C 1
ATOM 3994 O O . LYS A 1 502 ? 34.242 5.651 27.203 1.00 84.69 502 LYS A O 1
ATOM 3999 N N . ARG A 1 503 ? 32.436 4.884 26.130 1.00 85.38 503 ARG A N 1
ATOM 4000 C CA . ARG A 1 503 ? 33.059 3.674 25.562 1.00 85.38 503 ARG A CA 1
ATOM 4001 C C . ARG A 1 503 ? 33.547 3.860 24.127 1.00 85.38 503 ARG A C 1
ATOM 4003 O O . ARG A 1 503 ? 34.164 2.946 23.599 1.00 85.38 503 ARG A O 1
ATOM 4010 N N . TRP A 1 504 ? 33.266 4.992 23.486 1.00 87.69 504 TRP A N 1
ATOM 4011 C CA . TRP A 1 504 ? 33.690 5.225 22.105 1.00 87.69 504 TRP A CA 1
ATOM 4012 C C . TRP A 1 504 ? 35.211 5.184 21.930 1.00 87.69 504 TRP A C 1
ATOM 4014 O O . TRP A 1 504 ? 35.630 4.516 20.989 1.00 87.69 504 TRP A O 1
ATOM 4024 N N . PRO A 1 505 ? 36.036 5.769 22.829 1.00 85.06 505 PRO A N 1
ATOM 4025 C CA . PRO A 1 505 ? 37.488 5.634 22.735 1.00 85.06 505 PRO A CA 1
ATOM 4026 C C . PRO A 1 505 ? 37.923 4.170 22.714 1.00 85.06 505 PRO A C 1
ATOM 4028 O O . PRO A 1 505 ? 38.612 3.771 21.799 1.00 85.06 505 PRO A O 1
ATOM 4031 N N . LEU A 1 506 ? 37.387 3.318 23.597 1.00 80.75 506 LEU A N 1
ATOM 4032 C CA . LEU A 1 506 ? 37.719 1.883 23.626 1.00 80.75 506 LEU A CA 1
ATOM 4033 C C . LEU A 1 506 ? 37.394 1.154 22.313 1.00 80.75 506 LEU A C 1
ATOM 4035 O O . LEU A 1 506 ? 38.120 0.254 21.921 1.00 80.75 506 LEU A O 1
ATOM 4039 N N . VAL A 1 507 ? 36.307 1.526 21.632 1.00 77.69 507 VAL A N 1
ATOM 4040 C CA . VAL A 1 507 ? 35.928 0.921 20.341 1.00 77.69 507 VAL A CA 1
ATOM 4041 C C . VAL A 1 507 ? 36.827 1.418 19.204 1.00 77.69 507 VAL A C 1
ATOM 4043 O O . VAL A 1 507 ? 37.038 0.699 18.232 1.00 77.69 507 VAL A O 1
ATOM 4046 N N . ILE A 1 508 ? 37.333 2.647 19.317 1.00 76.69 508 ILE A N 1
ATOM 4047 C CA . ILE A 1 508 ? 38.193 3.289 18.319 1.00 76.69 508 ILE A CA 1
ATOM 4048 C C . ILE A 1 508 ? 39.677 2.924 18.542 1.00 76.69 508 ILE A C 1
ATOM 4050 O O . ILE A 1 508 ? 40.445 2.815 17.591 1.00 76.69 508 ILE A O 1
ATOM 4054 N N . ASP A 1 509 ? 40.085 2.713 19.789 1.00 69.06 509 ASP A N 1
ATOM 4055 C CA . ASP A 1 509 ? 41.477 2.527 20.208 1.00 69.06 509 ASP A CA 1
ATOM 4056 C C . ASP A 1 509 ? 41.914 1.055 20.217 1.00 69.06 509 ASP A C 1
ATOM 4058 O O . ASP A 1 509 ? 43.110 0.790 20.279 1.00 69.06 509 ASP A O 1
ATOM 4062 N N . ASP A 1 510 ? 40.995 0.095 20.041 1.00 58.69 510 ASP A N 1
ATOM 4063 C CA . ASP A 1 510 ? 41.279 -1.354 19.913 1.00 58.69 510 ASP A CA 1
ATOM 4064 C C . ASP A 1 510 ? 42.009 -1.737 18.590 1.00 58.69 510 ASP A C 1
ATOM 4066 O O . ASP A 1 510 ? 42.026 -2.885 18.143 1.00 58.69 510 ASP A O 1
ATOM 4070 N N . GLY A 1 511 ? 42.633 -0.756 17.927 1.00 53.78 511 GLY A N 1
ATOM 4071 C CA . GLY A 1 511 ? 43.846 -0.955 17.126 1.00 53.78 511 GLY A CA 1
ATOM 4072 C C . GLY A 1 511 ? 43.717 -1.628 15.758 1.00 53.78 511 GLY A C 1
ATOM 4073 O O . GLY A 1 511 ? 44.738 -1.914 15.140 1.00 53.78 511 GLY A O 1
ATOM 4074 N N . ARG A 1 512 ? 42.514 -1.886 15.235 1.00 54.28 512 ARG A N 1
ATOM 4075 C CA . ARG A 1 512 ? 42.327 -2.444 13.880 1.00 54.28 512 ARG A CA 1
ATOM 4076 C C . ARG A 1 512 ? 41.162 -1.784 13.151 1.00 54.28 512 ARG A C 1
ATOM 4078 O O . ARG A 1 512 ? 40.116 -2.404 12.966 1.00 54.28 512 ARG A O 1
ATOM 4085 N N . PHE A 1 513 ? 41.344 -0.547 12.694 1.00 57.47 513 PHE A N 1
ATOM 4086 C CA . PHE A 1 513 ? 40.580 -0.063 11.543 1.00 57.47 513 PHE A CA 1
ATOM 4087 C C . PHE A 1 513 ? 41.332 -0.496 10.280 1.00 57.47 513 PHE A C 1
ATOM 4089 O O . PHE A 1 513 ? 42.304 0.161 9.921 1.00 57.47 513 PHE A O 1
ATOM 4096 N N . PRO A 1 514 ? 40.969 -1.623 9.636 1.00 53.59 514 PRO A N 1
ATOM 4097 C CA . PRO A 1 514 ? 41.460 -1.895 8.290 1.00 53.59 514 PRO A CA 1
ATOM 4098 C C . PRO A 1 514 ? 41.015 -0.767 7.349 1.00 53.59 514 PRO A C 1
ATOM 4100 O O . PRO A 1 514 ? 40.040 -0.074 7.648 1.00 53.59 514 PRO A O 1
ATOM 4103 N N . ASP A 1 515 ? 41.631 -0.675 6.169 1.00 58.69 515 ASP A N 1
ATOM 4104 C CA . ASP A 1 515 ? 41.180 0.200 5.071 1.00 58.69 515 ASP A CA 1
ATOM 4105 C C . ASP A 1 515 ? 39.676 0.022 4.730 1.00 58.69 515 ASP A C 1
ATOM 4107 O O . ASP A 1 515 ? 39.068 0.868 4.075 1.00 58.69 515 ASP A O 1
ATOM 4111 N N . ASP A 1 516 ? 39.044 -1.061 5.213 1.00 73.44 516 ASP A N 1
ATOM 4112 C CA . ASP A 1 516 ? 37.638 -1.410 5.011 1.00 73.44 516 ASP A CA 1
ATOM 4113 C C . ASP A 1 516 ? 36.791 -1.462 6.313 1.00 73.44 516 ASP A C 1
ATOM 4115 O O . ASP A 1 516 ? 36.637 -2.507 6.963 1.00 73.44 516 ASP A O 1
ATOM 4119 N N . ILE A 1 517 ? 36.143 -0.339 6.651 1.00 77.62 517 ILE A N 1
ATOM 4120 C CA . ILE A 1 517 ? 35.179 -0.214 7.767 1.00 77.62 517 ILE A CA 1
ATOM 4121 C C . ILE A 1 517 ? 33.993 -1.195 7.615 1.00 77.62 517 ILE A C 1
ATOM 4123 O O . ILE A 1 517 ? 33.466 -1.679 8.622 1.00 77.62 517 ILE A O 1
ATOM 4127 N N . LEU A 1 518 ? 33.584 -1.565 6.388 1.00 79.06 518 LEU A N 1
ATOM 4128 C CA . LEU A 1 518 ? 32.474 -2.511 6.169 1.00 79.06 518 LEU A CA 1
ATOM 4129 C C . LEU A 1 518 ? 32.794 -3.883 6.762 1.00 79.06 518 LEU A C 1
ATOM 4131 O O . LEU A 1 518 ? 31.946 -4.497 7.424 1.00 79.06 518 LEU A O 1
ATOM 4135 N N . ARG A 1 519 ? 34.033 -4.352 6.564 1.00 80.75 519 ARG A N 1
ATOM 4136 C CA . ARG A 1 519 ? 34.519 -5.618 7.119 1.00 80.75 519 ARG A CA 1
ATOM 4137 C C . ARG A 1 519 ? 34.507 -5.610 8.638 1.00 80.75 519 ARG A C 1
ATOM 4139 O O . ARG A 1 519 ? 34.065 -6.595 9.233 1.00 80.75 519 ARG A O 1
ATOM 4146 N N . LEU A 1 520 ? 34.932 -4.513 9.261 1.00 78.25 520 LEU A N 1
ATOM 4147 C CA . LEU A 1 520 ? 34.898 -4.358 10.716 1.00 78.25 520 LEU A CA 1
ATOM 4148 C C . LEU A 1 520 ? 33.459 -4.428 11.249 1.00 78.25 520 LEU A C 1
ATOM 4150 O O . LEU A 1 520 ? 33.165 -5.230 12.142 1.00 78.25 520 LEU A O 1
ATOM 4154 N N . CYS A 1 521 ? 32.539 -3.662 10.651 1.00 81.94 521 CYS A N 1
ATOM 4155 C CA . CYS A 1 521 ? 31.123 -3.669 11.017 1.00 81.94 521 CYS A CA 1
ATOM 4156 C C . CYS A 1 521 ? 30.516 -5.077 10.930 1.00 81.94 521 CYS A C 1
ATOM 4158 O O . CYS A 1 521 ? 29.837 -5.515 11.861 1.00 81.94 521 CYS A O 1
ATOM 4160 N N . TYR A 1 522 ? 30.780 -5.810 9.844 1.00 84.56 522 TYR A N 1
ATOM 4161 C CA . TYR A 1 522 ? 30.292 -7.179 9.676 1.00 84.56 522 TYR A CA 1
ATOM 4162 C C . TYR A 1 522 ? 30.922 -8.156 10.679 1.00 84.56 522 TYR A C 1
ATOM 4164 O O . TYR A 1 522 ? 30.217 -8.979 11.268 1.00 84.56 522 TYR A O 1
ATOM 4172 N N . ASN A 1 523 ? 32.232 -8.072 10.918 1.00 82.75 523 ASN A N 1
ATOM 4173 C CA . ASN A 1 523 ? 32.949 -8.990 11.805 1.00 82.75 523 ASN A CA 1
ATOM 4174 C C . ASN A 1 523 ? 32.497 -8.885 13.266 1.00 82.75 523 ASN A C 1
ATOM 4176 O O . ASN A 1 523 ? 32.364 -9.925 13.917 1.00 82.75 523 ASN A O 1
ATOM 4180 N N . ASN A 1 524 ? 32.156 -7.679 13.727 1.00 80.56 524 ASN A N 1
ATOM 4181 C CA . ASN A 1 524 ? 31.668 -7.412 15.084 1.00 80.56 524 ASN A CA 1
ATOM 4182 C C . ASN A 1 524 ? 30.237 -7.919 15.349 1.00 80.56 524 ASN A C 1
ATOM 4184 O O . ASN A 1 524 ? 29.745 -7.904 16.485 1.00 80.56 524 ASN A O 1
ATOM 4188 N N . LEU A 1 525 ? 29.531 -8.404 14.324 1.00 85.44 525 LEU A N 1
ATOM 4189 C CA . LEU A 1 525 ? 28.223 -9.021 14.505 1.00 85.44 525 LEU A CA 1
ATOM 4190 C C . LEU A 1 525 ? 28.334 -10.404 15.161 1.00 85.44 525 LEU A C 1
ATOM 4192 O O . LEU A 1 525 ? 29.154 -11.249 14.797 1.00 85.44 525 LEU A O 1
ATOM 4196 N N . LYS A 1 526 ? 27.400 -10.689 16.073 1.00 86.06 526 LYS A N 1
ATOM 4197 C CA . LYS A 1 526 ? 27.176 -12.057 16.563 1.00 86.06 526 LYS A CA 1
ATOM 4198 C C . LYS A 1 526 ? 26.691 -12.938 15.409 1.00 86.06 526 LYS A C 1
ATOM 4200 O O . LYS A 1 526 ? 25.978 -12.458 14.528 1.00 86.06 526 LYS A O 1
ATOM 4205 N N . ILE A 1 527 ? 26.986 -14.238 15.476 1.00 85.19 527 ILE A N 1
ATOM 4206 C CA . ILE A 1 527 ? 26.671 -15.211 14.415 1.00 85.19 527 ILE A CA 1
ATOM 4207 C C . ILE A 1 527 ? 25.214 -15.140 13.923 1.00 85.19 527 ILE A C 1
ATOM 4209 O O . ILE A 1 527 ? 24.978 -15.128 12.722 1.00 85.19 527 ILE A O 1
ATOM 4213 N N . ARG A 1 528 ? 24.240 -14.982 14.834 1.00 86.06 528 ARG A N 1
ATOM 4214 C CA . ARG A 1 528 ? 22.810 -14.862 14.488 1.00 86.06 528 ARG A CA 1
ATOM 4215 C C . ARG A 1 528 ? 22.514 -13.629 13.628 1.00 86.06 528 ARG A C 1
ATOM 4217 O O . ARG A 1 528 ? 21.836 -13.726 12.616 1.00 86.06 528 ARG A O 1
ATOM 4224 N N . SER A 1 529 ? 23.056 -12.471 14.005 1.00 89.12 529 SER A N 1
ATOM 4225 C CA . SER A 1 529 ? 22.880 -11.232 13.240 1.00 89.12 529 SER A CA 1
ATOM 4226 C C . SER A 1 529 ? 23.605 -11.293 11.893 1.00 89.12 529 SER A C 1
ATOM 4228 O O . SER A 1 529 ? 23.075 -10.766 10.921 1.00 89.12 529 SER A O 1
ATOM 4230 N N . LYS A 1 530 ? 24.761 -11.977 11.816 1.00 89.69 530 LYS A N 1
ATOM 4231 C CA . LYS A 1 530 ? 25.486 -12.210 10.553 1.00 89.69 530 LYS A CA 1
ATOM 4232 C C . LYS A 1 530 ? 24.619 -12.960 9.548 1.00 89.69 530 LYS A C 1
ATOM 4234 O O . LYS A 1 530 ? 24.421 -12.464 8.446 1.00 89.69 530 LYS A O 1
ATOM 4239 N N . VAL A 1 531 ? 24.051 -14.106 9.935 1.00 85.44 531 VAL A N 1
ATOM 4240 C CA . VAL A 1 531 ? 23.227 -14.914 9.016 1.00 85.44 531 VAL A CA 1
ATOM 4241 C C . VAL A 1 531 ? 21.931 -14.202 8.611 1.00 85.44 531 VAL A C 1
ATOM 4243 O O . VAL A 1 531 ? 21.553 -14.251 7.443 1.00 85.44 531 VAL A O 1
ATOM 4246 N N . CYS A 1 532 ? 21.290 -13.462 9.525 1.00 89.81 532 CYS A N 1
ATOM 4247 C CA . CYS A 1 532 ? 20.122 -12.635 9.201 1.00 89.81 532 CYS A CA 1
ATOM 4248 C C . CYS A 1 532 ? 20.453 -11.531 8.183 1.00 89.81 532 CYS A C 1
ATOM 4250 O O . CYS A 1 532 ? 19.670 -11.283 7.263 1.00 89.81 532 CYS A O 1
ATOM 4252 N N . LEU A 1 533 ? 21.613 -10.885 8.335 1.00 90.56 533 LEU A N 1
ATOM 4253 C CA . LEU A 1 533 ? 22.080 -9.830 7.439 1.00 90.56 533 LEU A CA 1
ATOM 4254 C C . LEU A 1 533 ? 22.494 -10.381 6.066 1.00 90.56 533 LEU A C 1
ATOM 4256 O O . LEU A 1 533 ? 22.093 -9.833 5.046 1.00 90.56 533 LEU A O 1
ATOM 4260 N N . LEU A 1 534 ? 23.220 -11.499 6.020 1.00 86.50 534 LEU A N 1
ATOM 4261 C CA . LEU A 1 534 ? 23.552 -12.192 4.769 1.00 86.50 534 LEU A CA 1
ATOM 4262 C C . LEU A 1 534 ? 22.294 -12.601 4.003 1.00 86.50 534 LEU A C 1
ATOM 4264 O O . LEU A 1 534 ? 22.227 -12.457 2.786 1.00 86.50 534 LEU A O 1
ATOM 4268 N N . TYR A 1 535 ? 21.255 -13.050 4.712 1.00 84.44 535 TYR A N 1
ATOM 4269 C CA . TYR A 1 535 ? 19.994 -13.416 4.075 1.00 84.44 535 TYR A CA 1
ATOM 4270 C C . TYR A 1 535 ? 19.322 -12.247 3.344 1.00 84.44 535 TYR A C 1
ATOM 4272 O O . TYR A 1 535 ? 18.661 -12.466 2.327 1.00 84.44 535 TYR A O 1
ATOM 4280 N N . LEU A 1 536 ? 19.488 -11.019 3.849 1.00 85.62 536 LEU A N 1
ATOM 4281 C CA . LEU A 1 536 ? 18.978 -9.803 3.214 1.00 85.62 536 LEU A CA 1
ATOM 4282 C C . LEU A 1 536 ? 19.695 -9.471 1.903 1.00 85.62 536 LEU A C 1
ATOM 4284 O O . LEU A 1 536 ? 19.054 -8.944 0.999 1.00 85.62 536 LEU A O 1
ATOM 4288 N N . ALA A 1 537 ? 20.982 -9.807 1.775 1.00 82.38 537 ALA A N 1
ATOM 4289 C CA . ALA A 1 537 ? 21.748 -9.584 0.545 1.00 82.38 537 ALA A CA 1
ATOM 4290 C C . ALA A 1 537 ? 21.235 -10.430 -0.632 1.00 82.38 537 ALA A C 1
ATOM 4292 O O . ALA A 1 537 ? 21.503 -10.132 -1.786 1.00 82.38 537 ALA A O 1
ATOM 4293 N N . LEU A 1 538 ? 20.447 -11.467 -0.347 1.00 76.12 538 LEU A N 1
ATOM 4294 C CA . LEU A 1 538 ? 19.871 -12.345 -1.362 1.00 76.12 538 LEU A CA 1
ATOM 4295 C C . LEU A 1 538 ? 18.561 -11.800 -1.957 1.00 76.12 538 LEU A C 1
ATOM 4297 O O . LEU A 1 538 ? 18.038 -12.373 -2.909 1.00 76.12 538 LEU A O 1
ATOM 4301 N N . PHE A 1 539 ? 18.008 -10.721 -1.396 1.00 74.75 539 PHE A N 1
ATOM 4302 C CA . PHE A 1 539 ? 16.960 -9.951 -2.065 1.00 74.75 539 PHE A CA 1
ATOM 4303 C C . PHE A 1 539 ? 17.596 -9.060 -3.141 1.00 74.75 539 PHE A C 1
ATOM 4305 O O . PHE A 1 539 ? 18.773 -8.713 -3.016 1.00 74.75 539 PHE A O 1
ATOM 4312 N N . PRO A 1 540 ? 16.842 -8.646 -4.177 1.00 68.88 540 PRO A N 1
ATOM 4313 C CA . PRO A 1 540 ? 17.345 -7.670 -5.134 1.00 68.88 540 PRO A CA 1
ATOM 4314 C C . PRO A 1 540 ? 17.838 -6.406 -4.424 1.00 68.88 540 PRO A C 1
ATOM 4316 O O . PRO A 1 540 ? 17.298 -6.012 -3.382 1.00 68.88 540 PRO A O 1
ATOM 4319 N N . LYS A 1 541 ? 18.861 -5.765 -4.993 1.00 65.81 541 LYS A N 1
ATOM 4320 C CA . LYS A 1 541 ? 19.415 -4.521 -4.455 1.00 65.81 541 LYS A CA 1
ATOM 4321 C C . LYS A 1 541 ? 18.281 -3.505 -4.270 1.00 65.81 541 LYS A C 1
ATOM 4323 O O . LYS A 1 541 ? 17.431 -3.346 -5.142 1.00 65.81 541 LYS A O 1
ATOM 4328 N N . ASP A 1 542 ? 18.227 -2.882 -3.092 1.00 63.34 542 ASP A N 1
ATOM 4329 C CA . ASP A 1 542 ? 17.207 -1.897 -2.688 1.00 63.34 542 ASP A CA 1
ATOM 4330 C C . ASP A 1 542 ? 15.758 -2.379 -2.590 1.00 63.34 542 ASP A C 1
ATOM 4332 O O . ASP A 1 542 ? 14.849 -1.568 -2.374 1.00 63.34 542 ASP A O 1
ATOM 4336 N N . TYR A 1 543 ? 15.531 -3.687 -2.674 1.00 71.94 543 TYR A N 1
ATOM 4337 C CA . TYR A 1 543 ? 14.205 -4.258 -2.537 1.00 71.94 543 TYR A CA 1
ATOM 4338 C C . TYR A 1 543 ? 13.580 -3.914 -1.175 1.00 71.94 543 TYR A C 1
ATOM 4340 O O . TYR A 1 543 ? 14.179 -4.108 -0.112 1.00 71.94 543 TYR A O 1
ATOM 4348 N N . VAL A 1 544 ? 12.349 -3.392 -1.207 1.00 76.81 544 VAL A N 1
ATOM 4349 C CA . VAL A 1 544 ? 11.621 -2.970 -0.007 1.00 76.81 544 VAL A CA 1
ATOM 4350 C C . VAL A 1 544 ? 10.816 -4.136 0.558 1.00 76.81 544 VAL A C 1
ATOM 4352 O O . VAL A 1 544 ? 9.842 -4.598 -0.032 1.00 76.81 544 VAL A O 1
ATOM 4355 N N . ILE A 1 545 ? 11.182 -4.572 1.758 1.00 80.31 545 ILE A N 1
ATOM 4356 C CA . ILE A 1 545 ? 10.668 -5.782 2.397 1.00 80.31 545 ILE A CA 1
ATOM 4357 C C . ILE A 1 545 ? 9.708 -5.405 3.536 1.00 80.31 545 ILE A C 1
ATOM 4359 O O . ILE A 1 545 ? 10.045 -4.574 4.386 1.00 80.31 545 ILE A O 1
ATOM 4363 N N . PRO A 1 546 ? 8.510 -6.014 3.626 1.00 87.94 546 PRO A N 1
ATOM 4364 C CA . PRO A 1 546 ? 7.678 -5.911 4.821 1.00 87.94 546 PRO A CA 1
ATOM 4365 C C . PRO A 1 546 ? 8.377 -6.536 6.036 1.00 87.94 546 PRO A C 1
ATOM 4367 O O . PRO A 1 546 ? 8.724 -7.716 6.012 1.00 87.94 546 PRO A O 1
ATOM 4370 N N . VAL A 1 547 ? 8.513 -5.785 7.133 1.00 91.50 547 VAL A N 1
ATOM 4371 C CA . VAL A 1 547 ? 9.284 -6.229 8.314 1.00 91.50 547 VAL A CA 1
ATOM 4372 C C . VAL A 1 547 ? 8.738 -7.542 8.884 1.00 91.50 547 VAL A C 1
ATOM 4374 O O . VAL A 1 547 ? 9.490 -8.486 9.088 1.00 91.50 547 VAL A O 1
ATOM 4377 N N . ARG A 1 548 ? 7.410 -7.677 9.030 1.00 88.75 548 ARG A N 1
ATOM 4378 C CA . ARG A 1 548 ? 6.792 -8.930 9.519 1.00 88.75 548 ARG A CA 1
ATOM 4379 C C . ARG A 1 548 ? 7.090 -10.137 8.621 1.00 88.75 548 ARG A C 1
ATOM 4381 O O . ARG A 1 548 ? 7.226 -11.243 9.131 1.00 88.75 548 ARG A O 1
ATOM 4388 N N . ARG A 1 549 ? 7.197 -9.940 7.299 1.00 88.06 549 ARG A N 1
ATOM 4389 C CA . ARG A 1 549 ? 7.570 -11.009 6.357 1.00 88.06 549 ARG A CA 1
ATOM 4390 C C . ARG A 1 549 ? 9.028 -11.407 6.574 1.00 88.06 549 ARG A C 1
ATOM 4392 O O . ARG A 1 549 ? 9.302 -12.591 6.720 1.00 88.06 549 ARG A O 1
ATOM 4399 N N . LEU A 1 550 ? 9.932 -10.432 6.682 1.00 90.88 550 LEU A N 1
ATOM 4400 C CA . LEU A 1 550 ? 11.354 -10.680 6.933 1.00 90.88 550 LEU A CA 1
ATOM 4401 C C . LEU A 1 550 ? 11.592 -11.504 8.207 1.00 90.88 550 LEU A C 1
ATOM 4403 O O . LEU A 1 550 ? 12.311 -12.498 8.161 1.00 90.88 550 LEU A O 1
ATOM 4407 N N . LEU A 1 551 ? 10.953 -11.128 9.319 1.00 92.69 551 LEU A N 1
ATOM 4408 C CA . LEU A 1 551 ? 11.103 -11.836 10.595 1.00 92.69 551 LEU A CA 1
ATOM 4409 C C . LEU A 1 551 ? 10.660 -13.300 10.486 1.00 92.69 551 LEU A C 1
ATOM 4411 O O . LEU A 1 551 ? 11.381 -14.194 10.920 1.00 92.69 551 LEU A O 1
ATOM 4415 N N . ARG A 1 552 ? 9.515 -13.558 9.839 1.00 90.75 552 ARG A N 1
ATOM 4416 C CA . ARG A 1 552 ? 9.005 -14.921 9.609 1.00 90.75 552 ARG A CA 1
ATOM 4417 C C . ARG A 1 552 ? 9.929 -15.738 8.709 1.00 90.75 552 ARG A C 1
ATOM 4419 O O . ARG A 1 552 ? 10.142 -16.914 8.975 1.00 90.75 552 ARG A O 1
ATOM 4426 N N . LEU A 1 553 ? 10.526 -15.118 7.689 1.00 87.50 553 LEU A N 1
ATOM 4427 C CA . LEU A 1 553 ? 11.519 -15.774 6.834 1.00 87.50 553 LEU A CA 1
ATOM 4428 C C . LEU A 1 553 ? 12.779 -16.165 7.624 1.00 87.50 553 LEU A C 1
ATOM 4430 O O . LEU A 1 553 ? 13.293 -17.269 7.444 1.00 87.50 553 LEU A O 1
ATOM 4434 N N . TRP A 1 554 ? 13.262 -15.304 8.528 1.00 89.06 554 TRP A N 1
ATOM 4435 C CA . TRP A 1 554 ? 14.405 -15.624 9.394 1.00 89.06 554 TRP A CA 1
ATOM 4436 C C . TRP A 1 554 ? 14.111 -16.763 10.374 1.00 89.06 554 TRP A C 1
ATOM 4438 O O . TRP A 1 554 ? 14.973 -17.620 10.592 1.00 89.06 554 TRP A O 1
ATOM 4448 N N . VAL A 1 555 ? 12.898 -16.797 10.934 1.00 89.62 555 VAL A N 1
ATOM 4449 C CA . VAL A 1 555 ? 12.433 -17.900 11.788 1.00 89.62 555 VAL A CA 1
ATOM 4450 C C . VAL A 1 555 ? 12.352 -19.201 10.985 1.00 89.62 555 VAL A C 1
ATOM 4452 O O . VAL A 1 555 ? 12.978 -20.185 11.375 1.00 89.62 555 VAL A O 1
ATOM 4455 N N . ALA A 1 556 ? 11.703 -19.185 9.818 1.00 87.69 556 ALA A N 1
ATOM 4456 C CA . ALA A 1 556 ? 11.520 -20.364 8.970 1.00 87.69 556 ALA A CA 1
ATOM 4457 C C . ALA A 1 556 ? 12.841 -20.943 8.436 1.00 87.69 556 ALA A C 1
ATOM 4459 O O . ALA A 1 556 ? 13.012 -22.161 8.347 1.00 87.69 556 ALA A O 1
ATOM 4460 N N . LYS A 1 557 ? 13.831 -20.096 8.122 1.00 82.06 557 LYS A N 1
ATOM 4461 C CA . LYS A 1 557 ? 15.182 -20.575 7.778 1.00 82.06 557 LYS A CA 1
ATOM 4462 C C . LYS A 1 557 ? 15.938 -21.129 8.994 1.00 82.06 557 LYS A C 1
ATOM 4464 O O . LYS A 1 557 ? 16.860 -21.928 8.826 1.00 82.06 557 LYS A O 1
ATOM 4469 N N . GLY A 1 558 ? 15.514 -20.797 10.213 1.00 80.75 558 GLY A N 1
ATOM 4470 C CA . GLY A 1 558 ? 16.109 -21.278 11.458 1.00 80.75 558 GLY A CA 1
ATOM 4471 C C . GLY A 1 558 ? 17.359 -20.505 11.876 1.00 80.75 558 GLY A C 1
ATOM 4472 O O . GLY A 1 558 ? 18.198 -21.054 12.590 1.00 80.75 558 GLY A O 1
ATOM 4473 N N . PHE A 1 559 ? 17.496 -19.248 11.438 1.00 84.38 559 PHE A N 1
ATOM 4474 C CA . PHE A 1 559 ? 18.593 -18.355 11.845 1.00 84.38 559 PHE A CA 1
ATOM 4475 C C . PHE A 1 559 ? 18.500 -17.957 13.316 1.00 84.38 559 PHE A C 1
ATOM 4477 O O . PHE A 1 559 ? 19.505 -17.707 13.986 1.00 84.38 559 PHE A O 1
ATOM 4484 N N . VAL A 1 560 ? 17.274 -17.947 13.828 1.00 82.19 560 VAL A N 1
ATOM 4485 C CA . VAL A 1 560 ? 16.957 -17.784 15.237 1.00 82.19 560 VAL A CA 1
ATOM 4486 C C . VAL A 1 560 ? 16.363 -19.096 15.742 1.00 82.19 560 VAL A C 1
ATOM 4488 O O . VAL A 1 560 ? 15.334 -19.563 15.264 1.00 82.19 560 VAL A O 1
ATOM 4491 N N . LYS A 1 561 ? 17.060 -19.740 16.680 1.00 71.62 561 LYS A N 1
ATOM 4492 C CA . LYS A 1 561 ? 16.612 -20.976 17.331 1.00 71.62 561 LYS A CA 1
ATOM 4493 C C . LYS A 1 561 ? 16.376 -20.695 18.807 1.00 71.62 561 LYS A C 1
ATOM 4495 O O . LYS A 1 561 ? 17.209 -20.041 19.433 1.00 71.62 561 LYS A O 1
ATOM 4500 N N . ARG A 1 562 ? 15.270 -21.222 19.332 1.00 66.94 562 ARG A N 1
ATOM 4501 C CA . ARG A 1 562 ? 14.913 -21.183 20.752 1.00 66.94 562 ARG A CA 1
ATOM 4502 C C . ARG A 1 562 ? 15.788 -22.175 21.530 1.00 66.94 562 ARG A C 1
ATOM 4504 O O . ARG A 1 562 ? 15.795 -23.357 21.194 1.00 66.94 562 ARG A O 1
ATOM 4511 N N . ARG A 1 563 ? 16.515 -21.713 22.552 1.00 66.38 563 ARG A N 1
ATOM 4512 C CA . ARG A 1 563 ? 16.993 -22.563 23.663 1.00 66.38 563 ARG A CA 1
ATOM 4513 C C . ARG A 1 563 ? 15.873 -22.713 24.701 1.00 66.38 563 ARG A C 1
ATOM 4515 O O . ARG A 1 563 ? 14.926 -21.936 24.682 1.00 66.38 563 ARG A O 1
ATOM 4522 N N . LEU A 1 564 ? 15.952 -23.708 25.587 1.00 54.50 564 LEU A N 1
ATOM 4523 C CA . LEU A 1 564 ? 14.871 -24.058 26.532 1.00 54.50 564 LEU A CA 1
ATOM 4524 C C . LEU A 1 564 ? 14.361 -22.871 27.383 1.00 54.50 564 LEU A C 1
ATOM 4526 O O . LEU A 1 564 ? 13.183 -22.855 27.720 1.00 54.50 564 LEU A O 1
ATOM 4530 N N . GLN A 1 565 ? 15.205 -21.862 27.634 1.00 54.59 565 GLN A N 1
ATOM 4531 C CA . GLN A 1 565 ? 14.881 -20.632 28.378 1.00 54.59 565 GLN A CA 1
ATOM 4532 C C . GLN A 1 565 ? 14.755 -19.367 27.498 1.00 54.59 565 GLN A C 1
ATOM 4534 O O . GLN A 1 565 ? 14.561 -18.270 28.017 1.00 54.59 565 GLN A O 1
ATOM 4539 N N . ASP A 1 566 ? 14.894 -19.480 26.171 1.00 56.12 566 ASP A N 1
ATOM 4540 C CA . ASP A 1 566 ? 14.828 -18.320 25.276 1.00 56.12 566 ASP A CA 1
ATOM 4541 C C . ASP A 1 566 ? 13.367 -17.910 24.988 1.00 56.12 566 ASP A C 1
ATOM 4543 O O . ASP A 1 566 ? 12.492 -18.776 24.868 1.00 56.12 566 ASP A O 1
ATOM 4547 N N . PRO A 1 567 ? 13.102 -16.602 24.780 1.00 66.25 567 PRO A N 1
ATOM 4548 C CA . PRO A 1 567 ? 11.821 -16.123 24.264 1.00 66.25 567 PRO A CA 1
ATOM 4549 C C . PRO A 1 567 ? 11.514 -16.731 22.882 1.00 66.25 567 PRO A C 1
ATOM 4551 O O . PRO A 1 567 ? 12.376 -17.356 22.251 1.00 66.25 567 PRO A O 1
ATOM 4554 N N . PHE A 1 568 ? 10.280 -16.566 22.395 1.00 80.38 568 PHE A N 1
ATOM 4555 C CA . PHE A 1 568 ? 9.859 -17.158 21.123 1.00 80.38 568 PHE A CA 1
ATOM 4556 C C . PHE A 1 568 ? 10.820 -16.756 19.981 1.00 80.38 568 PHE A C 1
ATOM 4558 O O . PHE A 1 568 ? 11.382 -15.656 20.009 1.00 80.38 568 PHE A O 1
ATOM 4565 N N . PRO A 1 569 ? 11.054 -17.614 18.967 1.00 87.88 569 PRO A N 1
ATOM 4566 C CA . PRO A 1 569 ? 11.967 -17.299 17.862 1.00 87.88 569 PRO A CA 1
ATOM 4567 C C . PRO A 1 569 ? 11.687 -15.947 17.192 1.00 87.88 569 PRO A C 1
ATOM 4569 O O . PRO A 1 569 ? 12.616 -15.266 16.766 1.00 87.88 569 PRO A O 1
ATOM 4572 N N . GLU A 1 570 ? 10.426 -15.529 17.157 1.00 90.06 570 GLU A N 1
ATOM 4573 C CA . GLU A 1 570 ? 9.958 -14.243 16.651 1.00 90.06 570 GLU A CA 1
ATOM 4574 C C . GLU A 1 570 ? 10.529 -13.063 17.464 1.00 90.06 570 GLU A C 1
ATOM 4576 O O . GLU A 1 570 ? 10.935 -12.057 16.881 1.00 90.06 570 GLU A O 1
ATOM 4581 N N . ASP A 1 571 ? 10.664 -13.206 18.786 1.00 88.81 571 ASP A N 1
ATOM 4582 C CA . ASP A 1 571 ? 11.269 -12.199 19.670 1.00 88.81 571 ASP A CA 1
ATOM 4583 C C . ASP A 1 571 ? 12.784 -12.095 19.439 1.00 88.81 571 ASP A C 1
ATOM 4585 O O . ASP A 1 571 ? 13.363 -11.007 19.436 1.00 88.81 571 ASP A O 1
ATOM 4589 N N . LEU A 1 572 ? 13.451 -13.229 19.199 1.00 89.75 572 LEU A N 1
ATOM 4590 C CA . LEU A 1 572 ? 14.869 -13.250 18.830 1.00 89.75 572 LEU A CA 1
ATOM 4591 C C . LEU A 1 572 ? 15.102 -12.640 17.441 1.00 89.75 572 LEU A C 1
ATOM 4593 O O . LEU A 1 572 ? 16.090 -11.924 17.250 1.00 89.75 572 LEU A O 1
ATOM 4597 N N . ALA A 1 573 ? 14.206 -12.900 16.482 1.00 92.50 573 ALA A N 1
ATOM 4598 C CA . ALA A 1 573 ? 14.239 -12.280 15.159 1.00 92.50 573 ALA A CA 1
ATOM 4599 C C . ALA A 1 573 ? 14.084 -10.760 15.274 1.00 92.50 573 ALA A C 1
ATOM 4601 O O . ALA A 1 573 ? 14.874 -10.027 14.679 1.00 92.50 573 ALA A O 1
ATOM 4602 N N . GLN A 1 574 ? 13.121 -10.297 16.076 1.00 92.69 574 GLN A N 1
ATOM 4603 C CA . GLN A 1 574 ? 12.876 -8.879 16.332 1.00 92.69 574 GLN A CA 1
ATOM 4604 C C . GLN A 1 574 ? 14.105 -8.202 16.958 1.00 92.69 574 GLN A C 1
ATOM 4606 O O . GLN A 1 574 ? 14.571 -7.192 16.436 1.00 92.69 574 GLN A O 1
ATOM 4611 N N . LYS A 1 575 ? 14.724 -8.809 17.980 1.00 90.69 575 LYS A N 1
ATOM 4612 C CA . LYS A 1 575 ? 15.980 -8.307 18.574 1.00 90.69 575 LYS A CA 1
ATOM 4613 C C . LYS A 1 575 ? 17.127 -8.237 17.561 1.00 90.69 575 LYS A C 1
ATOM 4615 O O . LYS A 1 575 ? 17.924 -7.300 17.581 1.00 90.69 575 LYS A O 1
ATOM 4620 N N . CYS A 1 576 ? 17.240 -9.225 16.668 1.00 92.25 576 CYS A N 1
ATOM 4621 C CA . CYS A 1 576 ? 18.237 -9.187 15.595 1.00 92.25 576 CYS A CA 1
ATOM 4622 C C . CYS A 1 576 ? 17.954 -8.048 14.608 1.00 92.25 576 CYS A C 1
ATOM 4624 O O . CYS A 1 576 ? 18.888 -7.359 14.206 1.00 92.25 576 CYS A O 1
ATOM 4626 N N . PHE A 1 577 ? 16.687 -7.842 14.245 1.00 94.88 577 PHE A N 1
ATOM 4627 C CA . PHE A 1 577 ? 16.258 -6.765 13.359 1.00 94.88 577 PHE A CA 1
ATOM 4628 C C . PHE A 1 577 ? 16.578 -5.392 13.955 1.00 94.88 577 PHE A C 1
ATOM 4630 O O . PHE A 1 577 ? 17.270 -4.605 13.317 1.00 94.88 577 PHE A O 1
ATOM 4637 N N . GLU A 1 578 ? 16.157 -5.136 15.194 1.00 92.12 578 GLU A N 1
ATOM 4638 C CA . GLU A 1 578 ? 16.415 -3.882 15.916 1.00 92.12 578 GLU A CA 1
ATOM 4639 C C . GLU A 1 578 ? 17.909 -3.590 16.028 1.00 92.12 578 GLU A C 1
ATOM 4641 O O . GLU A 1 578 ? 18.343 -2.470 15.766 1.00 92.12 578 GLU A O 1
ATOM 4646 N N . LYS A 1 579 ? 18.720 -4.614 16.322 1.00 90.38 579 LYS A N 1
ATOM 4647 C CA . LYS A 1 579 ? 20.176 -4.470 16.357 1.00 90.38 579 LYS A CA 1
ATOM 4648 C C . LYS A 1 579 ? 20.749 -4.057 14.999 1.00 90.38 579 LYS A C 1
ATOM 4650 O O . LYS A 1 579 ? 21.590 -3.168 14.947 1.00 90.38 579 LYS A O 1
ATOM 4655 N N . LEU A 1 580 ? 20.330 -4.702 13.909 1.00 92.94 580 LEU A N 1
ATOM 4656 C CA . LEU A 1 580 ? 20.821 -4.384 12.563 1.00 92.94 580 LEU A CA 1
ATOM 4657 C C . LEU A 1 580 ? 20.350 -3.001 12.079 1.00 92.94 580 LEU A C 1
ATOM 4659 O O . LEU A 1 580 ? 21.086 -2.330 11.357 1.00 92.94 580 LEU A O 1
ATOM 4663 N N . VAL A 1 581 ? 19.163 -2.558 12.503 1.00 90.69 581 VAL A N 1
ATOM 4664 C CA . VAL A 1 581 ? 18.679 -1.185 12.288 1.00 90.69 581 VAL A CA 1
ATOM 4665 C C . VAL A 1 581 ? 19.531 -0.186 13.072 1.00 90.69 581 VAL A C 1
ATOM 4667 O O . VAL A 1 581 ? 20.014 0.773 12.483 1.00 90.69 581 VAL A O 1
ATOM 4670 N N . GLY A 1 582 ? 19.796 -0.434 14.360 1.00 85.50 582 GLY A N 1
ATOM 4671 C CA . GLY A 1 582 ? 20.634 0.443 15.190 1.00 85.50 582 GLY A CA 1
ATOM 4672 C C . GLY A 1 582 ? 22.084 0.561 14.706 1.00 85.50 582 GLY A C 1
ATOM 4673 O O . GLY A 1 582 ? 22.719 1.591 14.903 1.00 85.50 582 GLY A O 1
ATOM 4674 N N . LEU A 1 583 ? 22.594 -0.469 14.020 1.00 85.88 583 LEU A N 1
ATOM 4675 C CA . LEU A 1 583 ? 23.907 -0.463 13.363 1.00 85.88 583 LEU A CA 1
ATOM 4676 C C . LEU A 1 583 ? 23.904 0.206 11.974 1.00 85.88 583 LEU A C 1
ATOM 4678 O O . LEU A 1 583 ? 24.905 0.125 11.267 1.00 85.88 583 LEU A O 1
ATOM 4682 N N . ASN A 1 584 ? 22.793 0.819 11.547 1.00 86.69 584 ASN A N 1
ATOM 4683 C CA . ASN A 1 584 ? 22.621 1.425 10.220 1.00 86.69 584 ASN A CA 1
ATOM 4684 C C . ASN A 1 584 ? 22.861 0.457 9.040 1.00 86.69 584 ASN A C 1
ATOM 4686 O O . ASN A 1 584 ? 23.181 0.881 7.932 1.00 86.69 584 ASN A O 1
ATOM 4690 N N . MET A 1 585 ? 22.681 -0.853 9.252 1.00 89.06 585 MET A N 1
ATOM 4691 C CA . MET A 1 585 ? 22.807 -1.876 8.200 1.00 89.06 585 MET A CA 1
ATOM 4692 C C . MET A 1 585 ? 21.478 -2.120 7.477 1.00 89.06 585 MET A C 1
ATOM 4694 O O . MET A 1 585 ? 21.450 -2.488 6.303 1.00 89.06 585 MET A O 1
ATOM 4698 N N . ILE A 1 586 ? 20.363 -1.900 8.179 1.00 91.38 586 ILE A N 1
ATOM 4699 C CA . ILE A 1 586 ? 19.002 -1.954 7.641 1.00 91.38 586 ILE A CA 1
ATOM 4700 C C . ILE A 1 586 ? 18.392 -0.561 7.738 1.00 91.38 586 ILE A C 1
ATOM 4702 O O . ILE A 1 586 ? 18.328 0.017 8.820 1.00 91.38 586 ILE A O 1
ATOM 4706 N N . GLN A 1 587 ? 17.868 -0.055 6.624 1.00 87.31 587 GLN A N 1
ATOM 4707 C CA . GLN A 1 587 ? 17.121 1.197 6.603 1.00 87.31 587 GLN A CA 1
ATOM 4708 C C . GLN A 1 587 ? 15.622 0.924 6.733 1.00 87.31 587 GLN A C 1
ATOM 4710 O O . GLN A 1 587 ? 15.062 0.106 5.996 1.00 87.31 587 GLN A O 1
ATOM 4715 N N . ILE A 1 588 ? 14.950 1.650 7.627 1.00 87.69 588 ILE A N 1
ATOM 4716 C CA . ILE A 1 588 ? 13.487 1.684 7.678 1.00 87.69 588 ILE A CA 1
ATOM 4717 C C . ILE A 1 588 ? 12.984 2.624 6.586 1.00 87.69 588 ILE A C 1
ATOM 4719 O O . ILE A 1 588 ? 13.316 3.801 6.578 1.00 87.69 588 ILE A O 1
ATOM 4723 N N . THR A 1 589 ? 12.193 2.095 5.654 1.00 80.81 589 THR A N 1
ATOM 4724 C CA . THR A 1 589 ? 11.625 2.870 4.537 1.00 80.81 589 THR A CA 1
ATOM 4725 C C . THR A 1 589 ? 10.204 3.327 4.816 1.00 80.81 589 THR A C 1
ATOM 4727 O O . THR A 1 589 ? 9.687 4.203 4.138 1.00 80.81 589 THR A O 1
ATOM 4730 N N . LYS A 1 590 ? 9.527 2.700 5.782 1.00 77.25 590 LYS A N 1
ATOM 4731 C CA . LYS A 1 590 ? 8.188 3.109 6.196 1.00 77.25 590 LYS A CA 1
ATOM 4732 C C . LYS A 1 590 ? 7.934 2.723 7.638 1.00 77.25 590 LYS A C 1
ATOM 4734 O O . LYS A 1 590 ? 8.057 1.545 7.989 1.00 77.25 590 LYS A O 1
ATOM 4739 N N . LEU A 1 591 ? 7.491 3.687 8.433 1.00 78.81 591 LEU A N 1
ATOM 4740 C CA . LEU A 1 591 ? 6.946 3.456 9.765 1.00 78.81 591 LEU A CA 1
ATOM 4741 C C . LEU A 1 591 ? 5.437 3.183 9.683 1.00 78.81 591 LEU A C 1
ATOM 4743 O O . LEU A 1 591 ? 4.741 3.568 8.737 1.00 78.81 591 LEU A O 1
ATOM 4747 N N . ARG A 1 592 ? 4.926 2.433 10.653 1.00 70.81 592 ARG A N 1
ATOM 4748 C CA . ARG A 1 592 ? 3.509 2.457 11.010 1.00 70.81 592 ARG A CA 1
ATOM 4749 C C . ARG A 1 592 ? 3.246 3.746 11.791 1.00 70.81 592 ARG A C 1
ATOM 4751 O O . ARG A 1 592 ? 4.169 4.391 12.268 1.00 70.81 592 ARG A O 1
ATOM 4758 N N . LEU A 1 593 ? 1.973 4.097 11.933 1.00 65.06 593 LEU A N 1
ATOM 4759 C CA . LEU A 1 593 ? 1.568 5.308 12.654 1.00 65.06 593 LEU A CA 1
ATOM 4760 C C . LEU A 1 593 ? 1.890 5.240 14.161 1.00 65.06 593 LEU A C 1
ATOM 4762 O O . LEU A 1 593 ? 1.955 6.269 14.805 1.00 65.06 593 LEU A O 1
ATOM 4766 N N . ASP A 1 594 ? 2.119 4.044 14.712 1.00 64.94 594 ASP A N 1
ATOM 4767 C CA . ASP A 1 594 ? 2.589 3.830 16.091 1.00 64.94 594 ASP A CA 1
ATOM 4768 C C . ASP A 1 594 ? 4.128 3.872 16.214 1.00 64.94 594 ASP A C 1
ATOM 4770 O O . ASP A 1 594 ? 4.691 3.324 17.160 1.00 64.94 594 ASP A O 1
ATOM 4774 N N . ASN A 1 595 ? 4.814 4.448 15.220 1.00 71.56 595 ASN A N 1
ATOM 4775 C CA . ASN A 1 595 ? 6.272 4.511 15.094 1.00 71.56 595 ASN A CA 1
ATOM 4776 C C . ASN A 1 595 ? 6.985 3.146 15.001 1.00 71.56 595 ASN A C 1
ATOM 4778 O O . ASN A 1 595 ? 8.213 3.084 15.013 1.00 71.56 595 ASN A O 1
ATOM 4782 N N . SER A 1 596 ? 6.257 2.035 14.829 1.00 79.69 596 SER A N 1
ATOM 4783 C CA . SER A 1 596 ? 6.885 0.727 14.616 1.00 79.69 596 SER A CA 1
ATOM 4784 C C . SER A 1 596 ? 7.310 0.512 13.148 1.00 79.69 596 SER A C 1
ATOM 4786 O O . SER A 1 596 ? 6.597 0.910 12.221 1.00 79.69 596 SER A O 1
ATOM 4788 N N . PRO A 1 597 ? 8.425 -0.185 12.867 1.00 86.50 597 PRO A N 1
ATOM 4789 C CA . PRO A 1 597 ? 8.873 -0.460 11.497 1.00 86.50 597 PRO A CA 1
ATOM 4790 C C . PRO A 1 597 ? 7.869 -1.274 10.658 1.00 86.50 597 PRO A C 1
ATOM 4792 O O . PRO A 1 597 ? 7.547 -2.423 10.980 1.00 86.50 597 PRO A O 1
ATOM 4795 N N . LYS A 1 598 ? 7.377 -0.707 9.544 1.00 85.88 598 LYS A N 1
ATOM 4796 C CA . LYS A 1 598 ? 6.456 -1.376 8.599 1.00 85.88 598 LYS A CA 1
ATOM 4797 C C . LYS A 1 598 ? 7.200 -2.018 7.432 1.00 85.88 598 LYS A C 1
ATOM 4799 O O . LYS A 1 598 ? 6.916 -3.167 7.082 1.00 85.88 598 LYS A O 1
ATOM 4804 N N . ARG A 1 599 ? 8.106 -1.265 6.808 1.00 85.81 599 ARG A N 1
ATOM 4805 C CA . ARG A 1 599 ? 8.921 -1.696 5.665 1.00 85.81 599 ARG A CA 1
ATOM 4806 C C . ARG A 1 599 ? 10.379 -1.313 5.888 1.00 85.81 599 ARG A C 1
ATOM 4808 O O . ARG A 1 599 ? 10.662 -0.287 6.505 1.00 85.81 599 ARG A O 1
ATOM 4815 N N . CYS A 1 600 ? 11.279 -2.140 5.383 1.00 89.12 600 CYS A N 1
ATOM 4816 C CA . CYS A 1 600 ? 12.717 -1.944 5.480 1.00 89.12 600 CYS A CA 1
ATOM 4817 C C . CYS A 1 600 ? 13.416 -2.327 4.175 1.00 89.12 600 CYS A C 1
ATOM 4819 O O . CYS A 1 600 ? 12.815 -2.962 3.311 1.00 89.12 600 CYS A O 1
ATOM 4821 N N . ARG A 1 601 ? 14.695 -1.985 4.050 1.00 84.31 601 ARG A N 1
ATOM 4822 C CA . ARG A 1 601 ? 15.586 -2.468 2.988 1.00 84.31 601 ARG A CA 1
ATOM 4823 C C . ARG A 1 601 ? 17.010 -2.624 3.515 1.00 84.31 601 ARG A C 1
ATOM 4825 O O . ARG A 1 601 ? 17.374 -1.970 4.494 1.00 84.31 601 ARG A O 1
ATOM 4832 N N . LEU A 1 602 ? 17.807 -3.465 2.860 1.00 85.38 602 LEU A N 1
ATOM 4833 C CA . LEU A 1 602 ? 19.252 -3.503 3.091 1.00 85.38 602 LEU A CA 1
ATOM 4834 C C . LEU A 1 602 ? 19.876 -2.210 2.556 1.00 85.38 602 LEU A C 1
ATOM 4836 O O . LEU A 1 602 ? 19.498 -1.745 1.481 1.00 85.38 602 LEU A O 1
ATOM 4840 N N . VAL A 1 603 ? 20.812 -1.625 3.301 1.00 82.44 603 VAL A N 1
ATOM 4841 C CA . VAL A 1 603 ? 21.558 -0.455 2.824 1.00 82.44 603 VAL A CA 1
ATOM 4842 C C . VAL A 1 603 ? 22.460 -0.866 1.653 1.00 82.44 603 VAL A C 1
ATOM 4844 O O . VAL A 1 603 ? 23.159 -1.874 1.726 1.00 82.44 603 VAL A O 1
ATOM 4847 N N . SER A 1 604 ? 22.426 -0.107 0.556 1.00 74.38 604 SER A N 1
ATOM 4848 C CA . SER A 1 604 ? 22.930 -0.530 -0.761 1.00 74.38 604 SER A CA 1
ATOM 4849 C C . SER A 1 604 ? 24.395 -0.976 -0.777 1.00 74.38 604 SER A C 1
ATOM 4851 O O . SER A 1 604 ? 24.694 -2.008 -1.364 1.00 74.38 604 SER A O 1
ATOM 4853 N N . PHE A 1 605 ? 25.299 -0.271 -0.092 1.00 76.12 605 PHE A N 1
ATOM 4854 C CA . PHE A 1 605 ? 26.721 -0.645 -0.047 1.00 76.12 605 PHE A CA 1
ATOM 4855 C C . PHE A 1 605 ? 27.001 -1.926 0.759 1.00 76.12 605 PHE A C 1
ATOM 4857 O O . PHE A 1 605 ? 28.037 -2.556 0.563 1.00 76.12 605 PHE A O 1
ATOM 4864 N N . PHE A 1 606 ? 26.088 -2.349 1.645 1.00 82.62 606 PHE A N 1
ATOM 4865 C CA . PHE A 1 606 ? 26.174 -3.672 2.270 1.00 82.62 606 PHE A CA 1
ATOM 4866 C C . PHE A 1 606 ? 25.735 -4.776 1.312 1.00 82.62 606 PHE A C 1
ATOM 4868 O O . PHE A 1 606 ? 26.211 -5.895 1.450 1.00 82.62 606 PHE A O 1
ATOM 4875 N N . HIS A 1 607 ? 24.839 -4.490 0.363 1.00 81.31 607 HIS A N 1
ATOM 4876 C CA . HIS A 1 607 ? 24.388 -5.486 -0.610 1.00 81.31 607 HIS A CA 1
ATOM 4877 C C . HIS A 1 607 ? 25.563 -5.995 -1.444 1.00 81.31 607 HIS A C 1
ATOM 4879 O O . HIS A 1 607 ? 25.833 -7.191 -1.411 1.00 81.31 607 HIS A O 1
ATOM 4885 N N . ASP A 1 608 ? 26.329 -5.086 -2.052 1.00 73.62 608 ASP A N 1
ATOM 4886 C CA . ASP A 1 608 ? 27.468 -5.433 -2.913 1.00 73.62 608 ASP A CA 1
ATOM 4887 C C . ASP A 1 608 ? 28.555 -6.211 -2.143 1.00 73.62 608 ASP A C 1
ATOM 4889 O O . ASP A 1 608 ? 29.068 -7.217 -2.621 1.00 73.62 608 ASP A O 1
ATOM 4893 N N . TYR A 1 609 ? 28.848 -5.805 -0.903 1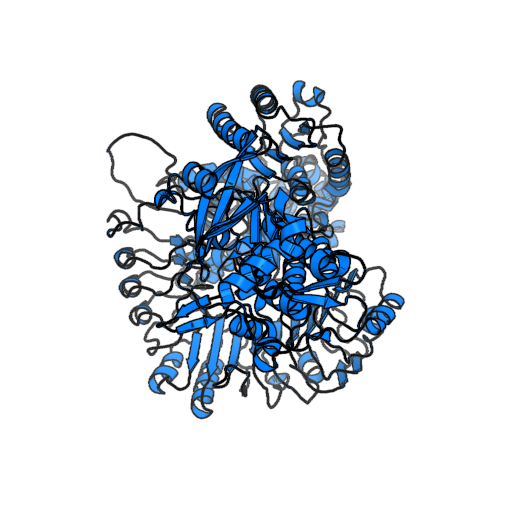.00 82.69 609 TYR A N 1
ATOM 4894 C CA . TYR A 1 609 ? 29.834 -6.474 -0.044 1.00 82.69 609 TYR A CA 1
ATOM 4895 C C . TYR A 1 609 ? 29.395 -7.870 0.433 1.00 82.69 609 TYR A C 1
ATOM 4897 O O . TYR A 1 609 ? 30.210 -8.781 0.600 1.00 82.69 609 TYR A O 1
ATOM 4905 N N . LEU A 1 610 ? 28.107 -8.030 0.747 1.00 84.75 610 LEU A N 1
ATOM 4906 C CA . LEU A 1 610 ? 27.580 -9.252 1.351 1.00 84.75 610 LEU A CA 1
ATOM 4907 C C . LEU A 1 610 ? 27.109 -10.263 0.319 1.00 84.75 610 LEU A C 1
ATOM 4909 O O . LEU A 1 610 ? 27.060 -11.441 0.658 1.00 84.75 610 LEU A O 1
ATOM 4913 N N . LEU A 1 611 ? 26.740 -9.832 -0.888 1.00 78.94 611 LEU A N 1
ATOM 4914 C CA . LEU A 1 611 ? 26.177 -10.707 -1.907 1.00 78.94 611 LEU A CA 1
ATOM 4915 C C . LEU A 1 611 ? 27.112 -11.882 -2.240 1.00 78.94 611 LEU A C 1
ATOM 4917 O O . LEU A 1 611 ? 26.620 -13.004 -2.128 1.00 78.94 611 LEU A O 1
ATOM 4921 N N . PRO A 1 612 ? 28.424 -11.701 -2.508 1.00 73.81 612 PRO A N 1
ATOM 4922 C CA . PRO A 1 612 ? 29.322 -12.830 -2.773 1.00 73.81 612 PRO A CA 1
ATOM 4923 C C . PRO A 1 612 ? 29.366 -13.819 -1.600 1.00 73.81 612 PRO A C 1
ATOM 4925 O O . PRO A 1 612 ? 29.185 -15.020 -1.764 1.00 73.81 612 PRO A O 1
ATOM 4928 N N . LYS A 1 613 ? 29.453 -13.308 -0.365 1.00 80.69 613 LYS A N 1
ATOM 4929 C CA . LYS A 1 613 ? 29.446 -14.137 0.856 1.00 80.69 613 LYS A CA 1
ATOM 4930 C C . LYS A 1 613 ? 28.118 -14.858 1.067 1.00 80.69 613 LYS A C 1
ATOM 4932 O O . LYS A 1 613 ? 28.076 -15.978 1.568 1.00 80.69 613 LYS A O 1
ATOM 4937 N N . ALA A 1 614 ? 27.013 -14.196 0.746 1.00 76.62 614 ALA A N 1
ATOM 4938 C CA . ALA A 1 614 ? 25.678 -14.750 0.871 1.00 76.62 614 ALA A CA 1
ATOM 4939 C C . ALA A 1 614 ? 25.427 -15.814 -0.201 1.00 76.62 614 ALA A C 1
ATOM 4941 O O . ALA A 1 614 ? 24.767 -16.808 0.097 1.00 76.62 614 ALA A O 1
ATOM 4942 N N . GLN A 1 615 ? 25.971 -15.628 -1.405 1.00 66.12 615 GLN A N 1
ATOM 4943 C CA . GLN A 1 615 ? 25.988 -16.613 -2.482 1.00 66.12 615 GLN A CA 1
ATOM 4944 C C . GLN A 1 615 ? 26.856 -17.816 -2.122 1.00 66.12 615 GLN A C 1
ATOM 4946 O O . GLN A 1 615 ? 26.408 -18.932 -2.339 1.00 66.12 615 GLN A O 1
ATOM 4951 N N . ASP A 1 616 ? 28.008 -17.620 -1.479 1.00 61.59 616 ASP A N 1
ATOM 4952 C CA . ASP A 1 616 ? 28.855 -18.714 -0.987 1.00 61.59 616 ASP A CA 1
ATOM 4953 C C . ASP A 1 616 ? 28.175 -19.532 0.116 1.00 61.59 616 ASP A C 1
ATOM 4955 O O . ASP A 1 616 ? 28.244 -20.757 0.129 1.00 61.59 616 ASP A O 1
ATOM 4959 N N . ILE A 1 617 ? 27.437 -18.878 1.016 1.00 55.09 617 ILE A N 1
ATOM 4960 C CA . ILE A 1 617 ? 26.603 -19.569 2.017 1.00 55.09 617 ILE A CA 1
ATOM 4961 C C . ILE A 1 617 ? 25.378 -20.224 1.361 1.00 55.09 617 ILE A C 1
ATOM 4963 O O . ILE A 1 617 ? 24.850 -21.210 1.870 1.00 55.09 617 ILE A O 1
ATOM 4967 N N . SER A 1 618 ? 24.942 -19.691 0.219 1.00 50.25 618 SER A N 1
ATOM 4968 C CA . SER A 1 618 ? 23.850 -20.217 -0.602 1.00 50.25 618 SER A CA 1
ATOM 4969 C C . SER A 1 618 ? 24.345 -21.079 -1.771 1.00 50.25 618 SER A C 1
ATOM 4971 O O . SER A 1 618 ? 23.557 -21.317 -2.684 1.00 50.25 618 SER A O 1
ATOM 4973 N N . ARG A 1 619 ? 25.605 -21.566 -1.774 1.00 38.75 619 ARG A N 1
ATOM 4974 C CA . ARG A 1 619 ? 26.224 -22.315 -2.898 1.00 38.75 619 ARG A CA 1
ATOM 4975 C C . ARG A 1 619 ? 25.526 -23.634 -3.254 1.00 38.75 619 ARG A C 1
ATOM 4977 O O . ARG A 1 619 ? 25.916 -24.285 -4.214 1.00 38.75 619 ARG A O 1
ATOM 4984 N N . PHE A 1 620 ? 24.424 -23.964 -2.591 1.00 32.53 620 PHE A N 1
ATOM 4985 C CA . PHE A 1 620 ? 23.377 -24.819 -3.142 1.00 32.53 620 PHE A CA 1
ATOM 4986 C C . PHE A 1 620 ? 22.317 -24.005 -3.916 1.00 32.53 620 PHE A C 1
ATOM 4988 O O . PHE A 1 620 ? 21.159 -23.964 -3.521 1.00 32.53 620 PHE A O 1
ATOM 4995 N N . TYR A 1 621 ? 22.696 -23.465 -5.083 1.00 42.25 621 TYR A N 1
ATOM 4996 C CA . TYR A 1 621 ? 21.821 -23.001 -6.182 1.00 42.25 621 TYR A CA 1
ATOM 4997 C C . TYR A 1 621 ? 21.391 -21.517 -6.235 1.00 42.25 621 TYR A C 1
ATOM 4999 O O . TYR A 1 621 ? 20.311 -21.123 -5.800 1.00 42.25 621 TYR A O 1
ATOM 5007 N N . ILE A 1 622 ? 22.131 -20.737 -7.032 1.00 31.39 622 ILE A N 1
ATOM 5008 C CA . ILE A 1 622 ? 21.539 -19.743 -7.945 1.00 31.39 622 ILE A CA 1
ATOM 5009 C C . ILE A 1 622 ? 21.854 -20.217 -9.367 1.00 31.39 622 ILE A C 1
ATOM 5011 O O . ILE A 1 622 ? 22.957 -20.022 -9.865 1.00 31.39 622 ILE A O 1
ATOM 5015 N N . ARG A 1 623 ? 20.904 -20.887 -10.030 1.00 28.19 623 ARG A N 1
ATOM 5016 C CA . ARG A 1 623 ? 21.090 -21.343 -11.416 1.00 28.19 623 ARG A CA 1
ATOM 5017 C C . ARG A 1 623 ? 20.758 -20.197 -12.377 1.00 28.19 623 ARG A C 1
ATOM 5019 O O . ARG A 1 623 ? 19.589 -19.953 -12.664 1.00 28.19 623 ARG A O 1
ATOM 5026 N N . GLN A 1 624 ? 21.779 -19.510 -12.889 1.00 28.56 624 GLN A N 1
ATOM 5027 C CA . GLN A 1 624 ? 21.688 -18.817 -14.177 1.00 28.56 624 GLN A CA 1
ATOM 5028 C C . GLN A 1 624 ? 22.133 -19.785 -15.284 1.00 28.56 624 GLN A C 1
ATOM 5030 O O . GLN A 1 624 ? 23.115 -20.495 -15.122 1.00 28.56 624 GLN A O 1
ATOM 5035 N N . ASN A 1 625 ? 21.352 -19.835 -16.368 1.00 28.27 625 ASN A N 1
ATOM 5036 C CA . ASN A 1 625 ? 21.555 -20.562 -17.631 1.00 28.27 625 ASN A CA 1
ATOM 5037 C C . ASN A 1 625 ? 22.917 -21.250 -17.858 1.00 28.27 625 ASN A C 1
ATOM 5039 O O . ASN A 1 625 ? 23.925 -20.577 -18.042 1.00 28.27 625 ASN A O 1
ATOM 5043 N N . SER A 1 626 ? 22.889 -22.568 -18.065 1.00 26.66 626 SER A N 1
ATOM 5044 C CA . SER A 1 626 ? 23.869 -23.264 -18.903 1.00 26.66 626 SER A CA 1
ATOM 5045 C C . SER A 1 626 ? 23.167 -24.389 -19.667 1.00 26.66 626 SER A C 1
ATOM 5047 O O . SER A 1 626 ? 22.404 -25.171 -19.090 1.00 26.66 626 SER A O 1
ATOM 5049 N N . LYS A 1 627 ? 23.376 -24.396 -20.985 1.00 30.19 627 LYS A N 1
ATOM 5050 C CA . LYS A 1 627 ? 23.016 -25.469 -21.909 1.00 30.19 627 LYS A CA 1
ATOM 5051 C C . LYS A 1 627 ? 24.097 -26.547 -21.761 1.00 30.19 627 LYS A C 1
ATOM 5053 O O . LYS A 1 627 ? 25.215 -26.281 -22.178 1.00 30.19 627 LYS A O 1
ATOM 5058 N N . ASN A 1 628 ? 23.773 -27.678 -21.131 1.00 25.22 628 ASN A N 1
ATOM 5059 C CA . ASN A 1 628 ? 24.310 -29.038 -21.354 1.00 25.22 628 ASN A CA 1
ATOM 5060 C C . ASN A 1 628 ? 24.311 -29.877 -20.060 1.00 25.22 628 ASN A C 1
ATOM 5062 O O . ASN A 1 628 ? 24.741 -29.403 -19.015 1.00 25.22 628 ASN A O 1
ATOM 5066 N N . PHE A 1 629 ? 23.738 -31.083 -20.204 1.00 26.70 629 PHE A N 1
ATOM 5067 C CA . PHE A 1 629 ? 23.985 -32.394 -19.570 1.00 26.70 629 PHE A CA 1
ATOM 5068 C C . PHE A 1 629 ? 24.330 -32.481 -18.067 1.00 26.70 629 PHE A C 1
ATOM 5070 O O . PHE A 1 629 ? 25.204 -31.800 -17.556 1.00 26.70 629 PHE A O 1
ATOM 5077 N N . GLN A 1 630 ? 23.489 -33.182 -17.291 1.00 28.89 630 GLN A N 1
ATOM 5078 C CA . GLN A 1 630 ? 23.782 -34.532 -16.764 1.00 28.89 630 GLN A CA 1
ATOM 5079 C C . GLN A 1 630 ? 25.131 -34.572 -16.039 1.00 28.89 630 GLN A C 1
ATOM 5081 O O . GLN A 1 630 ? 26.129 -34.889 -16.660 1.00 28.89 630 GLN A O 1
ATOM 5086 N N . ASP A 1 631 ? 25.135 -34.185 -14.758 1.00 24.23 631 ASP A N 1
ATOM 5087 C CA . ASP A 1 631 ? 25.804 -34.925 -13.681 1.00 24.23 631 ASP A CA 1
ATOM 5088 C C . ASP A 1 631 ? 25.651 -34.233 -12.312 1.00 24.23 631 ASP A C 1
ATOM 5090 O O . ASP A 1 631 ? 25.559 -33.011 -12.203 1.00 24.23 631 ASP A O 1
ATOM 5094 N N . ALA A 1 632 ? 25.651 -35.085 -11.284 1.00 23.36 632 ALA A N 1
ATOM 5095 C CA . ALA A 1 632 ? 25.889 -34.848 -9.857 1.00 23.36 632 ALA A CA 1
ATOM 5096 C C . ALA A 1 632 ? 24.765 -34.283 -8.951 1.00 23.36 632 ALA A C 1
ATOM 5098 O O . ALA A 1 632 ? 24.375 -33.116 -8.967 1.00 23.36 632 ALA A O 1
ATOM 5099 N N . MET A 1 633 ? 24.330 -35.192 -8.069 1.00 27.91 633 MET A N 1
ATOM 5100 C CA . MET A 1 633 ? 23.477 -35.057 -6.889 1.00 27.91 633 MET A CA 1
ATOM 5101 C C . MET A 1 633 ? 24.012 -34.085 -5.816 1.00 27.91 633 MET A C 1
ATOM 5103 O O . MET A 1 633 ? 25.202 -34.078 -5.513 1.00 27.91 633 MET A O 1
ATOM 5107 N N . GLY A 1 634 ? 23.107 -33.347 -5.151 1.00 25.83 634 GLY A N 1
ATOM 5108 C CA . GLY A 1 634 ? 23.382 -32.571 -3.928 1.00 25.83 634 GLY A CA 1
ATOM 5109 C C . GLY A 1 634 ? 22.213 -31.655 -3.490 1.00 25.83 634 GLY A C 1
ATOM 5110 O O . GLY A 1 634 ? 21.431 -31.254 -4.355 1.00 25.83 634 GLY A O 1
ATOM 5111 N N . PRO A 1 635 ? 22.066 -31.324 -2.179 1.00 24.94 635 PRO A N 1
ATOM 5112 C CA . PRO A 1 635 ? 20.862 -30.734 -1.569 1.00 24.94 635 PRO A CA 1
ATOM 5113 C C . PRO A 1 635 ? 20.324 -29.486 -2.274 1.00 24.94 635 PRO A C 1
ATOM 5115 O O . PRO A 1 635 ? 21.038 -28.510 -2.469 1.00 24.94 635 PRO A O 1
ATOM 5118 N N . VAL A 1 636 ? 19.036 -29.487 -2.610 1.00 31.56 636 VAL A N 1
ATOM 5119 C CA . VAL A 1 636 ? 18.417 -28.441 -3.429 1.00 31.56 636 VAL A CA 1
ATOM 5120 C C . VAL A 1 636 ? 17.613 -27.462 -2.559 1.00 31.56 636 VAL A C 1
ATOM 5122 O O . VAL A 1 636 ? 16.606 -27.838 -1.963 1.00 31.56 636 VAL A O 1
ATOM 5125 N N . ASP A 1 637 ? 18.026 -26.189 -2.499 1.00 33.25 637 ASP A N 1
ATOM 5126 C CA . ASP A 1 637 ? 17.346 -25.106 -1.760 1.00 33.25 637 ASP A CA 1
ATOM 5127 C C . ASP A 1 637 ? 16.803 -24.072 -2.779 1.00 33.25 637 ASP A C 1
ATOM 5129 O O . ASP A 1 637 ? 17.390 -23.016 -3.005 1.00 33.25 637 ASP A O 1
ATOM 5133 N N . VAL A 1 638 ? 15.699 -24.378 -3.481 1.00 33.12 638 VAL A N 1
ATOM 5134 C CA . VAL A 1 638 ? 15.186 -23.478 -4.538 1.00 33.12 638 VAL A CA 1
ATOM 5135 C C . VAL A 1 638 ? 14.521 -22.232 -3.959 1.00 33.12 638 VAL A C 1
ATOM 5137 O O . VAL A 1 638 ? 13.503 -22.286 -3.272 1.00 33.12 638 VAL A O 1
ATOM 5140 N N . ARG A 1 639 ? 15.075 -21.075 -4.330 1.00 43.03 639 ARG A N 1
ATOM 5141 C CA . ARG A 1 639 ? 14.489 -19.747 -4.141 1.00 43.03 639 ARG A CA 1
ATOM 5142 C C . ARG A 1 639 ? 13.883 -19.244 -5.450 1.00 43.03 639 ARG A C 1
ATOM 5144 O O . ARG A 1 639 ? 14.566 -19.200 -6.466 1.00 43.03 639 ARG A O 1
ATOM 5151 N N . LEU A 1 640 ? 12.646 -18.755 -5.399 1.00 36.50 640 LEU A N 1
ATOM 5152 C CA . LEU A 1 640 ? 12.078 -17.863 -6.414 1.00 36.50 640 LEU A CA 1
ATOM 5153 C C . LEU A 1 640 ? 11.739 -16.528 -5.757 1.00 36.50 640 LEU A C 1
ATOM 5155 O O . LEU A 1 640 ? 10.643 -16.312 -5.260 1.00 36.50 640 LEU A O 1
ATOM 5159 N N . MET A 1 641 ? 12.719 -15.627 -5.739 1.00 38.00 641 MET A N 1
ATOM 5160 C CA . MET A 1 641 ? 12.472 -14.205 -5.523 1.00 38.00 641 MET A CA 1
ATOM 5161 C C . MET A 1 641 ? 12.572 -13.511 -6.870 1.00 38.00 641 MET A C 1
ATOM 5163 O O . MET A 1 641 ? 13.668 -13.202 -7.323 1.00 38.00 641 MET A O 1
ATOM 5167 N N . VAL A 1 642 ? 11.427 -13.275 -7.508 1.00 33.41 642 VAL A N 1
ATOM 5168 C CA . VAL A 1 642 ? 11.354 -12.393 -8.673 1.00 33.41 642 VAL A CA 1
ATOM 5169 C C . VAL A 1 642 ? 10.138 -11.472 -8.554 1.00 33.41 642 VAL A C 1
ATOM 5171 O O . VAL A 1 642 ? 9.067 -11.781 -9.070 1.00 33.41 642 VAL A O 1
ATOM 5174 N N . PRO A 1 643 ? 10.280 -10.318 -7.891 1.00 26.03 643 PRO A N 1
ATOM 5175 C CA . PRO A 1 643 ? 9.472 -9.151 -8.199 1.00 26.03 643 PRO A CA 1
ATOM 5176 C C . PRO A 1 643 ? 10.068 -8.478 -9.447 1.00 26.03 643 PRO A C 1
ATOM 5178 O O . PRO A 1 643 ? 11.186 -7.972 -9.401 1.00 26.03 643 PRO A O 1
ATOM 5181 N N . GLY A 1 644 ? 9.341 -8.500 -10.568 1.00 30.23 644 GLY A N 1
ATOM 5182 C CA . GLY A 1 644 ? 9.616 -7.628 -11.721 1.00 30.23 644 GLY A CA 1
ATOM 5183 C C . GLY A 1 644 ? 10.404 -8.197 -12.912 1.00 30.23 644 GLY A C 1
ATOM 5184 O O . GLY A 1 644 ? 10.554 -7.480 -13.893 1.00 30.23 644 GLY A O 1
ATOM 5185 N N . ILE A 1 645 ? 10.855 -9.460 -12.912 1.00 25.89 645 ILE A N 1
ATOM 5186 C CA . ILE A 1 645 ? 11.311 -10.128 -14.150 1.00 25.89 645 ILE A CA 1
ATOM 5187 C C . ILE A 1 645 ? 10.206 -11.063 -14.637 1.00 25.89 645 ILE A C 1
ATOM 5189 O O . ILE A 1 645 ? 9.847 -12.049 -13.994 1.00 25.89 645 ILE A O 1
ATOM 5193 N N . ILE A 1 646 ? 9.670 -10.714 -15.800 1.00 25.03 646 ILE A N 1
ATOM 5194 C CA . ILE A 1 646 ? 8.784 -11.524 -16.626 1.00 25.03 646 ILE A CA 1
ATOM 5195 C C . ILE A 1 646 ? 9.381 -12.928 -16.764 1.00 25.03 646 ILE A C 1
ATOM 5197 O O . ILE A 1 646 ? 10.448 -13.106 -17.343 1.00 25.03 646 ILE A O 1
ATOM 5201 N N . THR A 1 647 ? 8.686 -13.914 -16.199 1.00 27.30 647 THR A N 1
ATOM 5202 C CA . THR A 1 647 ? 8.676 -15.315 -16.636 1.00 27.30 647 THR A CA 1
ATOM 5203 C C . THR A 1 647 ? 9.973 -15.836 -17.274 1.00 27.30 647 THR A C 1
ATOM 5205 O O . THR A 1 647 ? 10.020 -16.081 -18.478 1.00 27.30 647 THR A O 1
ATOM 5208 N N . THR A 1 648 ? 10.995 -16.160 -16.490 1.00 24.03 648 THR A N 1
ATOM 5209 C CA . THR A 1 648 ? 11.885 -17.261 -16.888 1.00 24.03 648 THR A CA 1
ATOM 5210 C C . THR A 1 648 ? 11.333 -18.549 -16.294 1.00 24.03 648 THR A C 1
ATOM 5212 O O . THR A 1 648 ? 11.688 -18.974 -15.203 1.00 24.03 648 THR A O 1
ATOM 5215 N N . ARG A 1 649 ? 10.353 -19.105 -17.023 1.00 30.39 649 ARG A N 1
ATOM 5216 C CA . ARG A 1 649 ? 9.888 -20.503 -17.014 1.00 30.39 649 ARG A CA 1
ATOM 5217 C C . ARG A 1 649 ? 10.306 -21.326 -15.787 1.00 30.39 649 ARG A C 1
ATOM 5219 O O . ARG A 1 649 ? 11.209 -22.155 -15.853 1.00 30.39 649 ARG A O 1
ATOM 5226 N N . VAL A 1 650 ? 9.548 -21.201 -14.702 1.00 34.03 650 VAL A N 1
ATOM 5227 C CA . VAL A 1 650 ? 9.464 -22.278 -13.710 1.00 34.03 650 VAL A CA 1
ATOM 5228 C C . VAL A 1 650 ? 8.488 -23.306 -14.266 1.00 34.03 650 VAL A C 1
ATOM 5230 O O . VAL A 1 650 ? 7.308 -23.312 -13.924 1.00 34.03 650 VAL A O 1
ATOM 5233 N N . GLY A 1 651 ? 8.985 -24.185 -15.134 1.00 30.44 651 GLY A N 1
ATOM 5234 C CA . GLY A 1 651 ? 8.255 -25.374 -15.587 1.00 30.44 651 GLY A CA 1
ATOM 5235 C C . GLY A 1 651 ? 7.929 -26.374 -14.463 1.00 30.44 651 GLY A C 1
ATOM 5236 O O . GLY A 1 651 ? 7.389 -27.434 -14.739 1.00 30.44 651 GLY A O 1
ATOM 5237 N N . MET A 1 652 ? 8.238 -26.066 -13.195 1.00 38.62 652 MET A N 1
ATOM 5238 C CA . MET A 1 652 ? 8.048 -26.978 -12.055 1.00 38.62 652 MET A CA 1
ATOM 5239 C C . MET A 1 652 ? 6.619 -27.043 -11.512 1.00 38.62 652 MET A C 1
ATOM 5241 O O . MET A 1 652 ? 6.327 -27.933 -10.727 1.00 38.62 652 MET A O 1
ATOM 5245 N N . VAL A 1 653 ? 5.733 -26.112 -11.879 1.00 37.03 653 VAL A N 1
ATOM 5246 C CA . VAL A 1 653 ? 4.348 -26.098 -11.355 1.00 37.03 653 VAL A CA 1
ATOM 5247 C C . VAL A 1 653 ? 3.302 -26.140 -12.474 1.00 37.03 653 VAL A C 1
ATOM 5249 O O . VAL A 1 653 ? 2.111 -26.139 -12.200 1.00 37.03 653 VAL A O 1
ATOM 5252 N N . SER A 1 654 ? 3.729 -26.177 -13.739 1.00 35.22 654 SER A N 1
ATOM 5253 C CA . SER A 1 654 ? 2.833 -26.455 -14.871 1.00 35.22 654 SER A CA 1
ATOM 5254 C C . SER A 1 654 ? 2.741 -27.949 -15.199 1.00 35.22 654 SER A C 1
ATOM 5256 O O . SER A 1 654 ? 1.929 -28.332 -16.033 1.00 35.22 654 SER A O 1
ATOM 5258 N N . GLY A 1 655 ? 3.581 -28.792 -14.588 1.00 35.47 655 GLY A N 1
ATOM 5259 C CA . GLY A 1 655 ? 3.533 -30.245 -14.740 1.00 35.47 655 GLY A CA 1
ATOM 5260 C C . GLY A 1 655 ? 2.761 -30.897 -13.596 1.00 35.47 655 GLY A C 1
ATOM 5261 O O . GLY A 1 655 ? 2.868 -30.457 -12.454 1.00 35.47 655 GLY A O 1
ATOM 5262 N N . LYS A 1 656 ? 2.051 -31.993 -13.886 1.00 37.66 656 LYS A N 1
ATOM 5263 C CA . LYS A 1 656 ? 1.373 -32.875 -12.912 1.00 37.66 656 LYS A CA 1
ATOM 5264 C C . LYS A 1 656 ? 2.309 -33.499 -11.846 1.00 37.66 656 LYS A C 1
ATOM 5266 O O . LYS A 1 656 ? 1.865 -34.309 -11.046 1.00 37.66 656 LYS A O 1
ATOM 5271 N N . THR A 1 657 ? 3.591 -33.133 -11.808 1.00 37.91 657 THR A N 1
ATOM 5272 C CA . THR A 1 657 ? 4.637 -33.728 -10.965 1.00 37.91 657 THR A CA 1
ATOM 5273 C C . THR A 1 657 ? 5.617 -32.649 -10.486 1.00 37.91 657 THR A C 1
ATOM 5275 O O . THR A 1 657 ? 6.384 -32.119 -11.295 1.00 37.91 657 THR A O 1
ATOM 5278 N N . MET A 1 658 ? 5.647 -32.340 -9.180 1.00 42.94 658 MET A N 1
ATOM 5279 C CA . MET A 1 658 ? 6.856 -31.747 -8.583 1.00 42.94 658 MET A CA 1
ATOM 5280 C C . MET A 1 658 ? 7.929 -32.837 -8.554 1.00 42.94 658 MET A C 1
ATOM 5282 O O . MET A 1 658 ? 7.666 -33.938 -8.076 1.00 42.94 658 MET A O 1
ATOM 5286 N N . ARG A 1 659 ? 9.127 -32.550 -9.080 1.00 45.25 659 ARG A N 1
ATOM 5287 C CA . ARG A 1 659 ? 10.266 -33.476 -8.975 1.00 45.25 659 ARG A CA 1
ATOM 5288 C C . ARG A 1 659 ? 10.571 -33.759 -7.499 1.00 45.25 659 ARG A C 1
ATOM 5290 O O . ARG A 1 659 ? 10.535 -32.847 -6.677 1.00 45.25 659 ARG A O 1
ATOM 5297 N N . THR A 1 660 ? 10.906 -35.005 -7.192 1.00 42.16 660 THR A N 1
ATOM 5298 C CA . THR A 1 660 ? 11.225 -35.557 -5.862 1.00 42.16 660 THR A CA 1
ATOM 5299 C C . THR A 1 660 ? 12.486 -34.973 -5.205 1.00 42.16 660 THR A C 1
ATOM 5301 O O . THR A 1 660 ? 12.827 -35.351 -4.090 1.00 42.16 660 THR A O 1
ATOM 5304 N N . ASP A 1 661 ? 13.159 -34.013 -5.843 1.00 46.16 661 ASP A N 1
ATOM 5305 C CA . ASP A 1 661 ? 14.471 -33.493 -5.432 1.00 46.16 661 ASP A CA 1
ATOM 5306 C C . ASP A 1 661 ? 14.398 -32.383 -4.352 1.00 46.16 661 ASP A C 1
ATOM 5308 O O . ASP A 1 661 ? 15.428 -31.881 -3.905 1.00 46.16 661 ASP A O 1
ATOM 5312 N N . PHE A 1 662 ? 13.196 -31.973 -3.912 1.00 54.50 662 PHE A N 1
ATOM 5313 C CA . PHE A 1 662 ? 12.976 -30.792 -3.046 1.00 54.50 662 PHE A CA 1
ATOM 5314 C C . PHE A 1 662 ? 12.645 -31.088 -1.578 1.00 54.50 662 PHE A C 1
ATOM 5316 O O . PHE A 1 662 ? 12.183 -30.196 -0.864 1.00 54.50 662 PHE A O 1
ATOM 5323 N N . VAL A 1 663 ? 12.882 -32.310 -1.096 1.00 56.78 663 VAL A N 1
ATOM 5324 C CA . VAL A 1 663 ? 12.428 -32.754 0.238 1.00 56.78 663 VAL A CA 1
ATOM 5325 C C . VAL A 1 663 ? 12.916 -31.829 1.370 1.00 56.78 663 VAL A C 1
ATOM 5327 O O . VAL A 1 663 ? 12.188 -31.602 2.330 1.00 56.78 663 VAL A O 1
ATOM 5330 N N . LEU A 1 664 ? 14.102 -31.215 1.236 1.00 65.31 664 LEU A N 1
ATOM 5331 C CA . LEU A 1 664 ? 14.730 -30.345 2.249 1.00 65.31 664 LEU A CA 1
ATOM 5332 C C . LEU A 1 664 ? 14.291 -28.865 2.217 1.00 65.31 664 LEU A C 1
ATOM 5334 O O . LEU A 1 664 ? 14.753 -28.075 3.050 1.00 65.31 664 LEU A O 1
ATOM 5338 N N . LEU A 1 665 ? 13.419 -28.466 1.285 1.00 71.38 665 LEU A N 1
ATOM 5339 C CA . LEU A 1 665 ? 13.023 -27.068 1.104 1.00 71.38 665 LEU A CA 1
ATOM 5340 C C . LEU A 1 665 ? 12.306 -26.520 2.348 1.00 71.38 665 LEU A C 1
ATOM 5342 O O . LEU A 1 665 ? 11.287 -27.054 2.767 1.00 71.38 665 LEU A O 1
ATOM 5346 N N . ARG A 1 666 ? 12.795 -25.404 2.912 1.00 81.56 666 ARG A N 1
ATOM 5347 C CA . ARG A 1 666 ? 12.189 -24.768 4.109 1.00 81.56 666 ARG A CA 1
ATOM 5348 C C . ARG A 1 666 ? 11.285 -23.577 3.821 1.00 81.56 666 ARG A C 1
ATOM 5350 O O . ARG A 1 666 ? 10.425 -23.256 4.638 1.00 81.56 666 ARG A O 1
ATOM 5357 N N . VAL A 1 667 ? 11.504 -22.879 2.712 1.00 82.62 667 VAL A N 1
ATOM 5358 C CA . VAL A 1 667 ? 10.792 -21.638 2.385 1.00 82.62 667 VAL A CA 1
ATOM 5359 C C . VAL A 1 667 ? 10.370 -21.679 0.927 1.00 82.62 667 VAL A C 1
ATOM 5361 O O . VAL A 1 667 ? 11.226 -21.684 0.049 1.00 82.62 667 VAL A O 1
ATOM 5364 N N . LEU A 1 668 ? 9.063 -21.638 0.689 1.00 82.69 668 LEU A N 1
ATOM 5365 C CA . LEU A 1 668 ? 8.449 -21.482 -0.622 1.00 82.69 668 LEU A CA 1
ATOM 5366 C C . LEU A 1 668 ? 7.622 -20.199 -0.596 1.00 82.69 668 LEU A C 1
ATOM 5368 O O . LEU A 1 668 ? 6.607 -20.116 0.090 1.00 82.69 668 LEU A O 1
ATOM 5372 N N . ASP A 1 669 ? 8.080 -19.177 -1.309 1.00 78.31 669 ASP A N 1
ATOM 5373 C CA . ASP A 1 669 ? 7.425 -17.873 -1.362 1.00 78.31 669 ASP A CA 1
ATOM 5374 C C . ASP A 1 669 ? 7.093 -17.540 -2.816 1.00 78.31 669 ASP A C 1
ATOM 5376 O O . ASP A 1 669 ? 7.982 -17.353 -3.642 1.00 78.31 669 ASP A O 1
ATOM 5380 N N . LEU A 1 670 ? 5.800 -17.536 -3.121 1.00 76.50 670 LEU A N 1
ATOM 5381 C CA . LEU A 1 670 ? 5.211 -17.312 -4.436 1.00 76.50 670 LEU A CA 1
ATOM 5382 C C . LEU A 1 670 ? 4.391 -16.011 -4.450 1.00 76.50 670 LEU A C 1
ATOM 5384 O O . LEU A 1 670 ? 3.419 -15.910 -5.199 1.00 76.50 670 LEU A O 1
ATOM 5388 N N . GLU A 1 671 ? 4.734 -15.031 -3.602 1.00 71.06 671 GLU A N 1
ATOM 5389 C CA . GLU A 1 671 ? 4.027 -13.747 -3.554 1.00 71.06 671 GLU A CA 1
ATOM 5390 C C . GLU A 1 671 ? 3.901 -13.117 -4.954 1.00 71.06 671 GLU A C 1
ATOM 5392 O O . GLU A 1 671 ? 4.890 -12.978 -5.673 1.00 71.06 671 GLU A O 1
ATOM 5397 N N . GLY A 1 672 ? 2.682 -12.720 -5.335 1.00 58.62 672 GLY A N 1
ATOM 5398 C CA . GLY A 1 672 ? 2.409 -12.088 -6.633 1.00 58.62 672 GLY A CA 1
ATOM 5399 C C . GLY A 1 672 ? 2.354 -13.051 -7.826 1.00 58.62 672 GLY A C 1
ATOM 5400 O O . GLY A 1 672 ? 2.160 -12.610 -8.959 1.00 58.62 672 GLY A O 1
ATOM 5401 N N . ALA A 1 673 ? 2.518 -14.361 -7.614 1.00 61.31 673 ALA A N 1
ATOM 5402 C CA . ALA A 1 673 ? 2.429 -15.335 -8.695 1.00 61.31 673 ALA A CA 1
ATOM 5403 C C . ALA A 1 673 ? 1.006 -15.409 -9.278 1.00 61.31 673 ALA A C 1
ATOM 5405 O O . ALA A 1 673 ? 0.014 -15.558 -8.561 1.00 61.31 673 ALA A O 1
ATOM 5406 N N . ARG A 1 674 ? 0.906 -15.393 -10.612 1.00 54.47 674 ARG A N 1
ATOM 5407 C CA . ARG A 1 674 ? -0.367 -15.504 -11.339 1.00 54.47 674 ARG A CA 1
ATOM 5408 C C . ARG A 1 674 ? -0.839 -16.961 -11.457 1.00 54.47 674 ARG A C 1
ATOM 5410 O O . ARG A 1 674 ? -0.914 -17.500 -12.555 1.00 54.47 674 ARG A O 1
ATOM 5417 N N . LYS A 1 675 ? -1.098 -17.631 -10.332 1.00 60.81 675 LYS A N 1
ATOM 5418 C CA . LYS A 1 675 ? -1.654 -18.998 -10.309 1.00 60.81 675 LYS A CA 1
ATOM 5419 C C . LYS A 1 675 ? -3.010 -19.038 -9.625 1.00 60.81 675 LYS A C 1
ATOM 5421 O O . LYS A 1 675 ? -3.171 -18.409 -8.583 1.00 60.81 675 LYS A O 1
ATOM 5426 N N . ARG A 1 676 ? -3.937 -19.804 -10.213 1.00 61.12 676 ARG A N 1
ATOM 5427 C CA . ARG A 1 676 ? -5.281 -20.062 -9.667 1.00 61.12 676 ARG A CA 1
ATOM 5428 C C . ARG A 1 676 ? -5.360 -21.307 -8.782 1.00 61.12 676 ARG A C 1
ATOM 5430 O O . ARG A 1 676 ? -6.233 -21.377 -7.925 1.00 61.12 676 ARG A O 1
ATOM 5437 N N . SER A 1 677 ? -4.419 -22.244 -8.933 1.00 70.31 677 SER A N 1
ATOM 5438 C CA . SER A 1 677 ? -4.351 -23.489 -8.160 1.00 70.31 677 SER A CA 1
ATOM 5439 C C . SER A 1 677 ? -2.923 -23.825 -7.710 1.00 70.31 677 SER A C 1
ATOM 5441 O O . SER A 1 677 ? -1.930 -23.357 -8.283 1.00 70.31 677 SER A O 1
ATOM 5443 N N . LEU A 1 678 ? -2.833 -24.640 -6.657 1.00 80.31 678 LEU A N 1
ATOM 5444 C CA . LEU A 1 678 ? -1.604 -25.215 -6.118 1.00 80.31 678 LEU A CA 1
ATOM 5445 C C . LEU A 1 678 ? -1.681 -26.746 -6.278 1.00 80.31 678 LEU A C 1
ATOM 5447 O O . LEU A 1 678 ? -2.728 -27.303 -5.959 1.00 80.31 678 LEU A O 1
ATOM 5451 N N . PRO A 1 679 ? -0.639 -27.432 -6.786 1.00 79.62 679 PRO A N 1
ATOM 5452 C CA . PRO A 1 679 ? -0.696 -28.878 -6.996 1.00 79.62 679 PRO A CA 1
ATOM 5453 C C . PRO A 1 679 ? -0.601 -29.653 -5.674 1.00 79.62 679 PRO A C 1
ATOM 5455 O O . PRO A 1 679 ? 0.109 -29.222 -4.761 1.00 79.62 679 PRO A O 1
ATOM 5458 N N . ASP A 1 680 ? -1.206 -30.845 -5.621 1.00 79.81 680 ASP A N 1
ATOM 5459 C CA . ASP A 1 680 ? -1.159 -31.733 -4.445 1.00 79.81 680 ASP A CA 1
ATOM 5460 C C . ASP A 1 680 ? 0.272 -32.103 -4.035 1.00 79.81 680 ASP A C 1
ATOM 5462 O O . ASP A 1 680 ? 0.567 -32.264 -2.853 1.00 79.81 680 ASP A O 1
ATOM 5466 N N . ALA A 1 681 ? 1.202 -32.144 -4.990 1.00 76.19 681 ALA A N 1
ATOM 5467 C CA . ALA A 1 681 ? 2.603 -32.460 -4.734 1.00 76.19 681 ALA A CA 1
ATOM 5468 C C . ALA A 1 681 ? 3.305 -31.483 -3.764 1.00 76.19 681 ALA A C 1
ATOM 5470 O O . ALA A 1 681 ? 4.380 -31.803 -3.262 1.00 76.19 681 ALA A O 1
ATOM 5471 N N . VAL A 1 682 ? 2.712 -30.318 -3.458 1.00 81.56 682 VAL A N 1
ATOM 5472 C CA . VAL A 1 682 ? 3.220 -29.430 -2.399 1.00 81.56 682 VAL A CA 1
ATOM 5473 C C . VAL A 1 682 ? 3.279 -30.134 -1.047 1.00 81.56 682 VAL A C 1
ATOM 5475 O O . VAL A 1 682 ? 4.220 -29.874 -0.303 1.00 81.56 682 VAL A O 1
ATOM 5478 N N . GLY A 1 683 ? 2.357 -31.054 -0.749 1.00 81.62 683 GLY A N 1
ATOM 5479 C CA . GLY A 1 683 ? 2.372 -31.820 0.502 1.00 81.62 683 GLY A CA 1
ATOM 5480 C C . GLY A 1 683 ? 3.619 -32.687 0.694 1.00 81.62 683 GLY A C 1
ATOM 5481 O O . GLY A 1 683 ? 4.004 -32.970 1.824 1.00 81.62 683 GLY A O 1
ATOM 5482 N N . HIS A 1 684 ? 4.335 -33.030 -0.385 1.00 81.06 684 HIS A N 1
ATOM 5483 C CA . HIS A 1 684 ? 5.583 -33.800 -0.308 1.00 81.06 684 HIS A CA 1
ATOM 5484 C C . HIS A 1 684 ? 6.779 -32.987 0.221 1.00 81.06 684 HIS A C 1
ATOM 5486 O O . HIS A 1 684 ? 7.843 -33.550 0.487 1.00 81.06 684 HIS A O 1
ATOM 5492 N N . LEU A 1 685 ? 6.641 -31.667 0.387 1.00 81.12 685 LEU A N 1
ATOM 5493 C CA . LEU A 1 685 ? 7.694 -30.793 0.910 1.00 81.12 685 LEU A CA 1
ATOM 5494 C C . LEU A 1 685 ? 7.771 -30.887 2.442 1.00 81.12 685 LEU A C 1
ATOM 5496 O O . LEU A 1 685 ? 7.511 -29.924 3.162 1.00 81.12 685 LEU A O 1
ATOM 5500 N N . SER A 1 686 ? 8.139 -32.059 2.954 1.00 80.75 686 SER A N 1
ATOM 5501 C CA . SER A 1 686 ? 8.048 -32.405 4.378 1.00 80.75 686 SER A CA 1
ATOM 5502 C C . SER A 1 686 ? 8.842 -31.480 5.312 1.00 80.75 686 SER A C 1
ATOM 5504 O O . SER A 1 686 ? 8.457 -31.309 6.465 1.00 80.75 686 SER A O 1
ATOM 5506 N N . HIS A 1 687 ? 9.908 -30.822 4.841 1.00 81.19 687 HIS A N 1
ATOM 5507 C CA . HIS A 1 687 ? 10.683 -29.858 5.634 1.00 81.19 687 HIS A CA 1
ATOM 5508 C C . HIS A 1 687 ? 10.232 -28.394 5.502 1.00 81.19 687 HIS A C 1
ATOM 5510 O O . HIS A 1 687 ? 10.857 -27.508 6.109 1.00 81.19 687 HIS A O 1
ATOM 5516 N N . LEU A 1 688 ? 9.156 -28.126 4.756 1.00 86.19 688 LEU A N 1
ATOM 5517 C CA . LEU A 1 688 ? 8.671 -26.774 4.512 1.00 86.19 688 LEU A CA 1
ATOM 5518 C C . LEU A 1 688 ? 8.185 -26.125 5.806 1.00 86.19 688 LEU A C 1
ATOM 5520 O O . LEU A 1 688 ? 7.396 -26.691 6.554 1.00 86.19 688 LEU A O 1
ATOM 5524 N N . ARG A 1 689 ? 8.658 -24.903 6.061 1.00 89.12 689 ARG A N 1
ATOM 5525 C CA . ARG A 1 689 ? 8.309 -24.094 7.238 1.00 89.12 689 ARG A CA 1
ATOM 5526 C C . ARG A 1 689 ? 7.562 -22.819 6.884 1.00 89.12 689 ARG A C 1
ATOM 5528 O O . ARG A 1 689 ? 6.821 -22.295 7.709 1.00 89.12 689 ARG A O 1
ATOM 5535 N N . TYR A 1 690 ? 7.741 -22.313 5.670 1.00 90.44 690 TYR A N 1
ATOM 5536 C CA . TYR A 1 690 ? 7.077 -21.108 5.191 1.00 90.44 690 TYR A CA 1
ATOM 5537 C C . TYR A 1 690 ? 6.474 -21.353 3.814 1.00 90.44 690 TYR A C 1
ATOM 5539 O O . TYR A 1 690 ? 7.212 -21.656 2.876 1.00 90.44 690 TYR A O 1
ATOM 5547 N N . LEU A 1 691 ? 5.160 -21.158 3.704 1.00 91.56 691 LEU A N 1
ATOM 5548 C CA . LEU A 1 691 ? 4.418 -21.148 2.448 1.00 91.56 691 LEU A CA 1
ATOM 5549 C C . LEU A 1 691 ? 3.766 -19.771 2.252 1.00 91.56 691 LEU A C 1
ATOM 5551 O O . LEU A 1 691 ? 2.768 -19.430 2.894 1.00 91.56 691 LEU A O 1
ATOM 5555 N N . GLY A 1 692 ? 4.370 -18.954 1.389 1.00 87.75 692 GLY A N 1
ATOM 5556 C CA . GLY A 1 692 ? 3.888 -17.625 1.021 1.00 87.75 692 GLY A CA 1
ATOM 5557 C C . GLY A 1 692 ? 3.128 -17.662 -0.297 1.00 87.75 692 GLY A C 1
ATOM 5558 O O . GLY A 1 692 ? 3.714 -17.935 -1.336 1.00 87.75 692 GLY A O 1
ATOM 5559 N N . LEU A 1 693 ? 1.833 -17.364 -0.266 1.00 84.81 693 LEU A N 1
ATOM 5560 C CA . LEU A 1 693 ? 0.935 -17.345 -1.431 1.00 84.81 693 LEU A CA 1
ATOM 5561 C C . LEU A 1 693 ? 0.188 -16.007 -1.526 1.00 84.81 693 LEU A C 1
ATOM 5563 O O . LEU A 1 693 ? -0.853 -15.890 -2.169 1.00 84.81 693 LEU A O 1
ATOM 5567 N N . ARG A 1 694 ? 0.703 -14.980 -0.851 1.00 78.56 694 ARG A N 1
ATOM 5568 C CA . ARG A 1 694 ? 0.116 -13.643 -0.798 1.00 78.56 694 ARG A CA 1
ATOM 5569 C C . ARG A 1 694 ? -0.037 -13.051 -2.200 1.00 78.56 694 ARG A C 1
ATOM 5571 O O . ARG A 1 694 ? 0.872 -13.171 -3.014 1.00 78.56 694 ARG A O 1
ATOM 5578 N N . ARG A 1 695 ? -1.131 -12.319 -2.447 1.00 69.06 695 ARG A N 1
ATOM 5579 C CA . ARG A 1 695 ? -1.379 -11.628 -3.735 1.00 69.06 695 ARG A CA 1
ATOM 5580 C C . ARG A 1 695 ? -1.316 -12.576 -4.938 1.00 69.06 695 ARG A C 1
ATOM 5582 O O . ARG A 1 695 ? -0.841 -12.198 -6.003 1.00 69.06 695 ARG A O 1
ATOM 5589 N N . THR A 1 696 ? -1.755 -13.814 -4.749 1.00 70.31 696 THR A N 1
ATOM 5590 C CA . THR A 1 696 ? -1.961 -14.772 -5.838 1.00 70.31 696 THR A CA 1
ATOM 5591 C C . THR A 1 696 ? -3.452 -14.859 -6.152 1.00 70.31 696 THR A C 1
ATOM 5593 O O . THR A 1 696 ? -4.286 -14.480 -5.331 1.00 70.31 696 THR A O 1
ATOM 5596 N N . PHE A 1 697 ? -3.803 -15.390 -7.321 1.00 67.31 697 PHE A N 1
ATOM 5597 C CA . PHE A 1 697 ? -5.199 -15.642 -7.701 1.00 67.31 697 PHE A CA 1
ATOM 5598 C C . PHE A 1 697 ? -5.705 -16.998 -7.197 1.00 67.31 697 PHE A C 1
ATOM 5600 O O . PHE A 1 697 ? -6.615 -17.566 -7.786 1.00 67.31 697 PHE A O 1
ATOM 5607 N N . LEU A 1 698 ? -5.079 -17.545 -6.151 1.00 76.44 698 LEU A N 1
ATOM 5608 C CA . LEU A 1 698 ? -5.383 -18.876 -5.650 1.00 76.44 698 LEU A CA 1
ATOM 5609 C C . LEU A 1 698 ? -6.814 -18.929 -5.108 1.00 76.44 698 LEU A C 1
ATOM 5611 O O . LEU A 1 698 ? -7.163 -18.132 -4.235 1.00 76.44 698 LEU A O 1
ATOM 5615 N N . GLU A 1 699 ? -7.611 -19.865 -5.616 1.00 78.56 699 GLU A N 1
ATOM 5616 C CA . GLU A 1 699 ? -9.028 -20.023 -5.258 1.00 78.56 699 GLU A CA 1
ATOM 5617 C C . GLU A 1 699 ? -9.247 -21.079 -4.164 1.00 78.56 699 GLU A C 1
ATOM 5619 O O . GLU A 1 699 ? -10.134 -20.922 -3.330 1.00 78.56 699 GLU A O 1
ATOM 5624 N N . TRP A 1 700 ? -8.408 -22.116 -4.107 1.00 82.31 700 TRP A N 1
ATOM 5625 C CA . TRP A 1 700 ? -8.448 -23.152 -3.068 1.00 82.31 700 TRP A CA 1
ATOM 5626 C C . TRP A 1 700 ? -7.046 -23.675 -2.732 1.00 82.31 700 TRP A C 1
ATOM 5628 O O . TRP A 1 700 ? -6.093 -23.496 -3.495 1.00 82.31 700 TRP A O 1
ATOM 5638 N N . LEU A 1 701 ? -6.920 -24.333 -1.577 1.00 88.75 701 LEU A N 1
ATOM 5639 C CA . LEU A 1 701 ? -5.726 -25.089 -1.188 1.00 88.75 701 LEU A CA 1
ATOM 5640 C C . LEU A 1 701 ? -6.007 -26.595 -1.272 1.00 88.75 701 LEU A C 1
ATOM 5642 O O . LEU A 1 701 ? -7.094 -27.005 -0.870 1.00 88.75 701 LEU A O 1
ATOM 5646 N N . PRO A 1 702 ? -5.051 -27.414 -1.744 1.00 90.44 702 PRO A N 1
ATOM 5647 C CA . PRO A 1 702 ? -5.186 -28.865 -1.700 1.00 90.44 702 PRO A CA 1
ATOM 5648 C C . PRO A 1 702 ? -5.085 -29.398 -0.263 1.00 90.44 702 PRO A C 1
ATOM 5650 O O . PRO A 1 702 ? -4.391 -28.813 0.574 1.00 90.44 702 PRO A O 1
ATOM 5653 N N . GLU A 1 703 ? -5.735 -30.534 0.010 1.00 90.06 703 GLU A N 1
ATOM 5654 C CA . GLU A 1 703 ? -5.685 -31.217 1.318 1.00 90.06 703 GLU A CA 1
ATOM 5655 C C . GLU A 1 703 ? -4.254 -31.592 1.726 1.00 90.06 703 GLU A C 1
ATOM 5657 O O . GLU A 1 703 ? -3.900 -31.543 2.900 1.00 90.06 703 GLU A O 1
ATOM 5662 N N . SER A 1 704 ? -3.381 -31.857 0.755 1.00 90.12 704 SER A N 1
ATOM 5663 C CA . SER A 1 704 ? -1.985 -32.215 1.012 1.00 90.12 704 SER A CA 1
ATOM 5664 C C . SER A 1 704 ? -1.164 -31.116 1.706 1.00 90.12 704 SER A C 1
ATOM 5666 O O . SER A 1 704 ? -0.099 -31.381 2.258 1.00 90.12 704 SER A O 1
ATOM 5668 N N . VAL A 1 705 ? -1.642 -29.864 1.746 1.00 91.19 705 VAL A N 1
ATOM 5669 C CA . VAL A 1 705 ? -0.993 -28.799 2.537 1.00 91.19 705 VAL A CA 1
ATOM 5670 C C . VAL A 1 705 ? -1.011 -29.133 4.033 1.00 91.19 705 VAL A C 1
ATOM 5672 O O . VAL A 1 705 ? -0.100 -28.729 4.758 1.00 91.19 705 VAL A O 1
ATOM 5675 N N . GLY A 1 706 ? -2.006 -29.888 4.505 1.00 88.12 706 GLY A N 1
ATOM 5676 C CA . GLY A 1 706 ? -2.051 -30.371 5.882 1.00 88.12 706 GLY A CA 1
ATOM 5677 C C . GLY A 1 706 ? -1.010 -31.446 6.215 1.00 88.12 706 GLY A C 1
ATOM 5678 O O . GLY A 1 706 ? -0.741 -31.669 7.395 1.00 88.12 706 GLY A O 1
ATOM 5679 N N . ASP A 1 707 ? -0.353 -32.042 5.214 1.00 88.94 707 ASP A N 1
ATOM 5680 C CA . ASP A 1 707 ? 0.719 -33.032 5.413 1.00 88.94 707 ASP A CA 1
ATOM 5681 C C . ASP A 1 707 ? 2.079 -32.378 5.732 1.00 88.94 707 ASP A C 1
ATOM 5683 O O . ASP A 1 707 ? 3.047 -33.041 6.121 1.00 88.94 707 ASP A O 1
ATOM 5687 N N . LEU A 1 708 ? 2.164 -31.046 5.633 1.00 90.69 708 LEU A N 1
ATOM 5688 C CA . LEU A 1 708 ? 3.371 -30.256 5.882 1.00 90.69 708 LEU A CA 1
ATOM 5689 C C . LEU A 1 708 ? 3.697 -30.136 7.380 1.00 90.69 708 LEU A C 1
ATOM 5691 O O . LEU A 1 708 ? 3.618 -29.066 7.981 1.00 90.69 708 LEU A O 1
ATOM 5695 N N . SER A 1 709 ? 4.125 -31.235 7.996 1.00 88.06 709 SER A N 1
ATOM 5696 C CA . SER A 1 709 ? 4.351 -31.368 9.447 1.00 88.06 709 SER A CA 1
ATOM 5697 C C . SER A 1 709 ? 5.281 -30.322 10.098 1.00 88.06 709 SER A C 1
ATOM 5699 O O . SER A 1 709 ? 5.201 -30.092 11.312 1.00 88.06 709 SER A O 1
ATOM 5701 N N . TYR A 1 710 ? 6.145 -29.656 9.323 1.00 89.38 710 TYR A N 1
ATOM 5702 C CA . TYR A 1 710 ? 7.055 -28.603 9.791 1.00 89.38 710 TYR A CA 1
ATOM 5703 C C . TYR A 1 710 ? 6.585 -27.173 9.495 1.00 89.38 710 TYR A C 1
ATOM 5705 O O . TYR A 1 710 ? 7.308 -26.234 9.841 1.00 89.38 710 TYR A O 1
ATOM 5713 N N . LEU A 1 711 ? 5.400 -26.990 8.905 1.00 92.81 711 LEU A N 1
ATOM 5714 C CA . LEU A 1 711 ? 4.916 -25.678 8.494 1.00 92.81 711 LEU A CA 1
ATOM 5715 C C . LEU A 1 711 ? 4.704 -24.766 9.709 1.00 92.81 711 LEU A C 1
ATOM 5717 O O . LEU A 1 711 ? 3.922 -25.065 10.607 1.00 92.81 711 LEU A O 1
ATOM 5721 N N . GLU A 1 712 ? 5.404 -23.631 9.728 1.00 92.38 712 GLU A N 1
ATOM 5722 C CA . GLU A 1 712 ? 5.338 -22.611 10.781 1.00 92.38 712 GLU A CA 1
ATOM 5723 C C . GLU A 1 712 ? 4.520 -21.391 10.324 1.00 92.38 712 GLU A C 1
ATOM 5725 O O . GLU A 1 712 ? 3.861 -20.741 11.135 1.00 92.38 712 GLU A O 1
ATOM 5730 N N . THR A 1 713 ? 4.542 -21.056 9.029 1.00 94.38 713 THR A N 1
ATOM 5731 C CA . THR A 1 713 ? 3.815 -19.913 8.453 1.00 94.38 713 THR A CA 1
ATOM 5732 C C . THR A 1 713 ? 3.087 -20.282 7.167 1.00 94.38 713 THR A C 1
ATOM 5734 O O . THR A 1 713 ? 3.716 -20.736 6.212 1.00 94.38 713 THR A O 1
ATOM 5737 N N . LEU A 1 714 ? 1.797 -19.947 7.116 1.00 94.69 714 LEU A N 1
ATOM 5738 C CA . LEU A 1 714 ? 0.970 -19.948 5.913 1.00 94.69 714 LEU A CA 1
ATOM 5739 C C . LEU A 1 714 ? 0.420 -18.530 5.671 1.00 94.69 714 LEU A C 1
ATOM 5741 O O . LEU A 1 714 ? -0.316 -17.979 6.500 1.00 94.69 714 LEU A O 1
ATOM 5745 N N . ASP A 1 715 ? 0.811 -17.901 4.557 1.00 91.38 715 ASP A N 1
ATOM 5746 C CA . ASP A 1 715 ? 0.359 -16.552 4.180 1.00 91.38 715 ASP A CA 1
ATOM 5747 C C . ASP A 1 715 ? -0.480 -16.574 2.898 1.00 91.38 715 ASP A C 1
ATOM 5749 O O . ASP A 1 715 ? 0.057 -16.613 1.795 1.00 91.38 715 ASP A O 1
ATOM 5753 N N . LEU A 1 716 ? -1.801 -16.501 3.068 1.00 90.25 716 LEU A N 1
ATOM 5754 C CA . LEU A 1 716 ? -2.834 -16.439 2.028 1.00 90.25 716 LEU A CA 1
ATOM 5755 C C . LEU A 1 716 ? -3.469 -15.042 1.928 1.00 90.25 716 LEU A C 1
ATOM 5757 O O . LEU A 1 716 ? -4.594 -14.894 1.443 1.00 90.25 716 LEU A O 1
ATOM 5761 N N . LYS A 1 717 ? -2.818 -13.987 2.436 1.00 83.12 717 LYS A N 1
ATOM 5762 C CA . LYS A 1 717 ? -3.396 -12.636 2.362 1.00 83.12 717 LYS A CA 1
ATOM 5763 C C . LYS A 1 717 ? -3.585 -12.195 0.913 1.00 83.12 717 LYS A C 1
ATOM 5765 O O . LYS A 1 717 ? -2.664 -12.297 0.109 1.00 83.12 717 LYS A O 1
ATOM 5770 N N . GLN A 1 718 ? -4.737 -11.590 0.627 1.00 78.75 718 GLN A N 1
ATOM 5771 C CA . GLN A 1 718 ? -5.091 -11.111 -0.712 1.00 78.75 718 GLN A CA 1
ATOM 5772 C C . GLN A 1 718 ? -5.082 -12.250 -1.749 1.00 78.75 718 GLN A C 1
ATOM 5774 O O . GLN A 1 718 ? -4.539 -12.085 -2.835 1.00 78.75 718 GLN A O 1
ATOM 5779 N N . THR A 1 719 ? -5.631 -13.406 -1.369 1.00 78.88 719 THR A N 1
ATOM 5780 C CA . THR A 1 719 ? -5.970 -14.517 -2.274 1.00 78.88 719 THR A CA 1
ATOM 5781 C C . THR A 1 719 ? -7.489 -14.627 -2.416 1.00 78.88 719 THR A C 1
ATOM 5783 O O . THR A 1 719 ? -8.225 -13.922 -1.718 1.00 78.88 719 THR A O 1
ATOM 5786 N N . CYS A 1 720 ? -7.956 -15.504 -3.304 1.00 77.69 720 CYS A N 1
ATOM 5787 C CA . CYS A 1 720 ? -9.374 -15.804 -3.508 1.00 77.69 720 CYS A CA 1
ATOM 5788 C C . CYS A 1 720 ? -9.864 -17.001 -2.669 1.00 77.69 720 CYS A C 1
ATOM 5790 O O . CYS A 1 720 ? -11.028 -17.378 -2.783 1.00 77.69 720 CYS A O 1
ATOM 5792 N N . VAL A 1 721 ? -9.007 -17.565 -1.806 1.00 83.19 721 VAL A N 1
ATOM 5793 C CA . VAL A 1 721 ? -9.338 -18.695 -0.928 1.00 83.19 721 VAL A CA 1
ATOM 5794 C C . VAL A 1 721 ? -10.432 -18.300 0.063 1.00 83.19 721 VAL A C 1
ATOM 5796 O O . VAL A 1 721 ? -10.262 -17.369 0.850 1.00 83.19 721 VAL A O 1
ATOM 5799 N N . ASN A 1 722 ? -11.551 -19.025 0.038 1.00 80.19 722 ASN A N 1
ATOM 5800 C CA . ASN A 1 722 ? -12.733 -18.771 0.871 1.00 80.19 722 ASN A CA 1
ATOM 5801 C C . ASN A 1 722 ? -12.947 -19.823 1.983 1.00 80.19 722 ASN A C 1
ATOM 5803 O O . ASN A 1 722 ? -13.604 -19.521 2.984 1.00 80.19 722 ASN A O 1
ATOM 5807 N N . SER A 1 723 ? -12.349 -21.008 1.852 1.00 84.56 723 SER A N 1
ATOM 5808 C CA . SER A 1 723 ? -12.318 -22.091 2.842 1.00 84.56 723 SER A CA 1
ATOM 5809 C C . SER A 1 723 ? -10.923 -22.715 2.917 1.00 84.56 723 SER A C 1
ATOM 5811 O O . SER A 1 723 ? -10.175 -22.701 1.940 1.00 84.56 723 SER A O 1
ATOM 5813 N N . LEU A 1 724 ? -10.562 -23.256 4.082 1.00 88.12 724 LEU A N 1
ATOM 5814 C CA . LEU A 1 724 ? -9.328 -24.027 4.260 1.00 88.12 724 LEU A CA 1
ATOM 5815 C C . LEU A 1 724 ? -9.645 -25.523 4.279 1.00 88.12 724 LEU A C 1
ATOM 5817 O O . LEU A 1 724 ? -10.706 -25.880 4.788 1.00 88.12 724 LEU A O 1
ATOM 5821 N N . PRO A 1 725 ? -8.730 -26.375 3.786 1.00 88.19 725 PRO A N 1
ATOM 5822 C CA . PRO A 1 725 ? -8.828 -27.809 4.002 1.00 88.19 725 PRO A CA 1
ATOM 5823 C C . PRO A 1 725 ? -8.715 -28.127 5.498 1.00 88.19 725 PRO A C 1
ATOM 5825 O O . PRO A 1 725 ? -7.944 -27.485 6.223 1.00 88.19 725 PRO A O 1
ATOM 5828 N N . ASP A 1 726 ? -9.478 -29.113 5.970 1.00 83.69 726 ASP A N 1
ATOM 5829 C CA . ASP A 1 726 ? -9.579 -29.419 7.406 1.00 83.69 726 ASP A CA 1
ATOM 5830 C C . ASP A 1 726 ? -8.244 -29.926 7.976 1.00 83.69 726 ASP A C 1
ATOM 5832 O O . ASP A 1 726 ? -7.918 -29.725 9.149 1.00 83.69 726 ASP A O 1
ATOM 5836 N N . SER A 1 727 ? -7.419 -30.523 7.118 1.00 86.81 727 SER A N 1
ATOM 5837 C CA . SER A 1 727 ? -6.058 -30.966 7.418 1.00 86.81 727 SER A CA 1
ATOM 5838 C C . SER A 1 727 ? -5.117 -29.840 7.885 1.00 86.81 727 SER A C 1
ATOM 5840 O O . SER A 1 727 ? -4.182 -30.112 8.641 1.00 86.81 727 SER A O 1
ATOM 5842 N N . ILE A 1 728 ? -5.389 -28.564 7.567 1.00 88.00 728 ILE A N 1
ATOM 5843 C CA . ILE A 1 728 ? -4.620 -27.413 8.091 1.00 88.00 728 ILE A CA 1
ATOM 5844 C C . ILE A 1 728 ? -4.665 -27.365 9.621 1.00 88.00 728 ILE A C 1
ATOM 5846 O O . ILE A 1 728 ? -3.669 -27.031 10.270 1.00 88.00 728 ILE A O 1
ATOM 5850 N N . TRP A 1 729 ? -5.793 -27.761 10.212 1.00 83.44 729 TRP A N 1
ATOM 5851 C CA . TRP A 1 729 ? -5.977 -27.810 11.660 1.00 83.44 729 TRP A CA 1
ATOM 5852 C C . TRP A 1 729 ? -5.349 -29.055 12.313 1.00 83.44 729 TRP A C 1
ATOM 5854 O O . TRP A 1 729 ? -5.588 -29.308 13.494 1.00 83.44 729 TRP A O 1
ATOM 5864 N N . LYS A 1 730 ? -4.518 -29.820 11.588 1.00 81.44 730 LYS A N 1
ATOM 5865 C CA . LYS A 1 730 ? -3.663 -30.900 12.126 1.00 81.44 730 LYS A CA 1
ATOM 5866 C C . LYS A 1 730 ? -2.177 -30.503 12.226 1.00 81.44 730 LYS A C 1
ATOM 5868 O O . LYS A 1 730 ? -1.389 -31.183 12.888 1.00 81.44 730 LYS A O 1
ATOM 5873 N N . LEU A 1 731 ? -1.784 -29.376 11.623 1.00 88.00 731 LEU A N 1
ATOM 5874 C CA . LEU A 1 731 ? -0.423 -28.825 11.636 1.00 88.00 731 LEU A CA 1
ATOM 5875 C C . LEU A 1 731 ? 0.069 -28.353 13.026 1.00 88.00 731 LEU A C 1
ATOM 5877 O O . LEU A 1 731 ? -0.036 -27.180 13.389 1.00 88.00 731 LEU A O 1
ATOM 5881 N N . LYS A 1 732 ? 0.716 -29.242 13.789 1.00 85.19 732 LYS A N 1
ATOM 5882 C CA . LYS A 1 732 ? 1.181 -28.991 15.176 1.00 85.19 732 LYS A CA 1
ATOM 5883 C C . LYS A 1 732 ? 2.200 -27.848 15.351 1.00 85.19 732 LYS A C 1
ATOM 5885 O O . LYS A 1 732 ? 2.419 -27.368 16.463 1.00 85.19 732 LYS A O 1
ATOM 5890 N N . ARG A 1 733 ? 2.891 -27.438 14.284 1.00 89.19 733 ARG A N 1
ATOM 5891 C CA . ARG A 1 733 ? 3.957 -26.416 14.332 1.00 89.19 733 ARG A CA 1
ATOM 5892 C C . ARG A 1 733 ? 3.536 -25.059 13.780 1.00 89.19 733 ARG A C 1
ATOM 5894 O O . ARG A 1 733 ? 4.350 -24.135 13.808 1.00 89.19 733 ARG A O 1
ATOM 5901 N N . LEU A 1 734 ? 2.292 -24.931 13.321 1.00 91.44 734 LEU A N 1
ATOM 5902 C CA . LEU A 1 734 ? 1.799 -23.711 12.704 1.00 91.44 734 LEU A CA 1
ATOM 5903 C C . LEU A 1 734 ? 1.735 -22.577 13.734 1.00 91.44 734 LEU A C 1
ATOM 5905 O O . LEU A 1 734 ? 1.054 -22.675 14.749 1.00 91.44 734 LEU A O 1
ATOM 5909 N N . ARG A 1 735 ? 2.438 -21.476 13.455 1.00 91.62 735 ARG A N 1
ATOM 5910 C CA . ARG A 1 735 ? 2.495 -20.282 14.316 1.00 91.62 735 ARG A CA 1
ATOM 5911 C C . ARG A 1 735 ? 1.802 -19.079 13.709 1.00 91.62 735 ARG A C 1
ATOM 5913 O O . ARG A 1 735 ? 1.303 -18.223 14.436 1.00 91.62 735 ARG A O 1
ATOM 5920 N N . HIS A 1 736 ? 1.776 -18.985 12.382 1.00 93.94 736 HIS A N 1
ATOM 5921 C CA . HIS A 1 736 ? 1.218 -17.831 11.693 1.00 93.94 736 HIS A CA 1
ATOM 5922 C C . HIS A 1 736 ? 0.289 -18.244 10.559 1.00 93.94 736 HIS A C 1
ATOM 5924 O O . HIS A 1 736 ? 0.750 -18.707 9.517 1.00 93.94 736 HIS A O 1
ATOM 5930 N N . LEU A 1 737 ? -0.999 -17.951 10.726 1.00 93.56 737 LEU A N 1
ATOM 5931 C CA . LEU A 1 737 ? -2.024 -18.134 9.709 1.00 93.56 737 LEU A CA 1
ATOM 5932 C C . LEU A 1 737 ? -2.585 -16.770 9.291 1.00 93.56 737 LEU A C 1
ATOM 5934 O O . LEU A 1 737 ? -3.233 -16.063 10.067 1.00 93.56 737 LEU A O 1
ATOM 5938 N N . ASN A 1 738 ? -2.275 -16.351 8.063 1.00 91.88 738 ASN A N 1
ATOM 5939 C CA . ASN A 1 738 ? -2.711 -15.063 7.524 1.00 91.88 738 ASN A CA 1
ATOM 5940 C C . ASN A 1 738 ? -3.663 -15.287 6.355 1.00 91.88 738 ASN A C 1
ATOM 5942 O O . ASN A 1 738 ? -3.243 -15.733 5.298 1.00 91.88 738 ASN A O 1
ATOM 5946 N N . LEU A 1 739 ? -4.924 -14.923 6.540 1.00 90.50 739 LEU A N 1
ATOM 5947 C CA . LEU A 1 739 ? -6.026 -15.195 5.625 1.00 90.50 739 LEU A CA 1
ATOM 5948 C C . LEU A 1 739 ? -6.666 -13.893 5.141 1.00 90.50 739 LEU A C 1
ATOM 5950 O O . LEU A 1 739 ? -6.346 -12.786 5.599 1.00 90.50 739 LEU A O 1
ATOM 5954 N N . THR A 1 740 ? -7.590 -14.017 4.193 1.00 82.44 740 THR A N 1
ATOM 5955 C CA . THR A 1 740 ? -8.468 -12.929 3.757 1.00 82.44 740 THR A CA 1
ATOM 5956 C C . THR A 1 740 ? -9.882 -13.459 3.589 1.00 82.44 740 THR A C 1
ATOM 5958 O O . THR A 1 740 ? -10.207 -14.043 2.571 1.00 82.44 740 THR A O 1
ATOM 5961 N N . ASN A 1 741 ? -10.730 -13.196 4.583 1.00 80.75 741 ASN A N 1
ATOM 5962 C CA . ASN A 1 741 ? -12.159 -13.514 4.557 1.00 80.75 741 ASN A CA 1
ATOM 5963 C C . ASN A 1 741 ? -12.470 -15.015 4.402 1.00 80.75 741 ASN A C 1
ATOM 5965 O O . ASN A 1 741 ? -13.372 -15.382 3.654 1.00 80.75 741 ASN A O 1
ATOM 5969 N N . VAL A 1 742 ? -11.746 -15.862 5.129 1.00 84.19 742 VAL A N 1
ATOM 5970 C CA . VAL A 1 742 ? -11.924 -17.320 5.096 1.00 84.19 742 VAL A CA 1
ATOM 5971 C C . VAL A 1 742 ? -12.888 -17.756 6.189 1.00 84.19 742 VAL A C 1
ATOM 5973 O O . VAL A 1 742 ? -12.728 -17.337 7.335 1.00 84.19 742 VAL A O 1
ATOM 5976 N N . ARG A 1 743 ? -13.859 -18.612 5.859 1.00 82.56 743 ARG A N 1
ATOM 5977 C CA . ARG A 1 743 ? -14.807 -19.163 6.839 1.00 82.56 743 ARG A CA 1
ATOM 5978 C C . ARG A 1 743 ? -14.205 -20.326 7.620 1.00 82.56 743 ARG A C 1
ATOM 5980 O O . ARG A 1 743 ? -13.485 -21.144 7.053 1.00 82.56 743 ARG A O 1
ATOM 5987 N N . LEU A 1 744 ? -14.538 -20.406 8.907 1.00 79.38 744 LEU A N 1
ATOM 5988 C CA . LEU A 1 744 ? -14.202 -21.562 9.735 1.00 79.38 744 LEU A CA 1
ATOM 5989 C C . LEU A 1 744 ? -15.181 -22.712 9.444 1.00 79.38 744 LEU A C 1
ATOM 5991 O O . LEU A 1 744 ? -16.381 -22.566 9.665 1.00 79.38 744 LEU A O 1
ATOM 5995 N N . THR A 1 745 ? -14.674 -23.832 8.930 1.00 69.75 745 THR A N 1
ATOM 5996 C CA . THR A 1 745 ? -15.471 -25.025 8.581 1.00 69.75 745 THR A CA 1
ATOM 5997 C C . THR A 1 745 ? -15.495 -26.068 9.696 1.00 69.75 745 THR A C 1
ATOM 5999 O O . THR A 1 745 ? -16.523 -26.710 9.901 1.00 69.75 745 THR A O 1
ATOM 6002 N N . MET A 1 746 ? -14.406 -26.201 10.455 1.00 68.25 746 MET A N 1
ATOM 6003 C CA . MET A 1 746 ? -14.214 -27.178 11.535 1.00 68.25 746 MET A CA 1
ATOM 6004 C C . MET A 1 746 ? -13.530 -26.530 12.748 1.00 68.25 746 MET A C 1
ATOM 6006 O O . MET A 1 746 ? -12.911 -25.473 12.582 1.00 68.25 746 MET A O 1
ATOM 6010 N N . PRO A 1 747 ? -13.642 -27.108 13.965 1.00 61.53 747 PRO A N 1
ATOM 6011 C CA . PRO A 1 747 ? -12.958 -26.561 15.127 1.00 61.53 747 PRO A CA 1
ATOM 6012 C C . PRO A 1 747 ? -11.450 -26.612 14.871 1.00 61.53 747 PRO A C 1
ATOM 6014 O O . PRO A 1 747 ? -10.960 -27.616 14.344 1.00 61.53 747 PRO A O 1
ATOM 6017 N N . PRO A 1 748 ? -10.680 -25.589 15.264 1.00 67.19 748 PRO A N 1
ATOM 6018 C CA . PRO A 1 748 ? -9.237 -25.714 15.260 1.00 67.19 748 PRO A CA 1
ATOM 6019 C C . PRO A 1 748 ? -8.830 -26.770 16.298 1.00 67.19 748 PRO A C 1
ATOM 6021 O O . PRO A 1 748 ? -8.689 -26.476 17.477 1.00 67.19 748 PRO A O 1
ATOM 6024 N N . SER A 1 749 ? -8.592 -28.008 15.859 1.00 59.62 749 SER A N 1
ATOM 6025 C CA . SER A 1 749 ? -7.977 -29.065 16.681 1.00 59.62 749 SER A CA 1
ATOM 6026 C C . SER A 1 749 ? -6.482 -28.823 16.933 1.00 59.62 749 SER A C 1
ATOM 6028 O O . SER A 1 749 ? -5.807 -29.599 17.612 1.00 59.62 749 SER A O 1
ATOM 6030 N N . CYS A 1 750 ? -5.939 -27.759 16.338 1.00 54.62 750 CYS A N 1
ATOM 6031 C CA . CYS A 1 750 ? -4.516 -27.530 16.214 1.00 54.62 750 CYS A CA 1
ATOM 6032 C C . CYS A 1 750 ? -3.953 -26.578 17.265 1.00 54.62 750 CYS A C 1
ATOM 6034 O O . CYS A 1 750 ? -4.149 -25.372 17.182 1.00 54.62 750 CYS A O 1
ATOM 6036 N N . SER A 1 751 ? -3.110 -27.159 18.118 1.00 58.28 751 SER A N 1
ATOM 6037 C CA . SER A 1 751 ? -1.895 -26.592 18.704 1.00 58.28 751 SER A CA 1
ATOM 6038 C C . SER A 1 751 ? -1.987 -25.267 19.473 1.00 58.28 751 SER A C 1
ATOM 6040 O O . SER A 1 751 ? -2.159 -24.182 18.920 1.00 58.28 751 SER A O 1
ATOM 6042 N N . SER A 1 752 ? -1.579 -25.343 20.739 1.00 61.00 752 SER A N 1
ATOM 6043 C CA . SER A 1 752 ? -1.203 -24.213 21.594 1.00 61.00 752 SER A CA 1
ATOM 6044 C C . SER A 1 752 ? -0.077 -23.320 21.033 1.00 61.00 752 SER A C 1
ATOM 6046 O O . SER A 1 752 ? 0.322 -22.373 21.696 1.00 61.00 752 SER A O 1
ATOM 6048 N N . THR A 1 753 ? 0.485 -23.564 19.844 1.00 79.19 753 THR A N 1
ATOM 6049 C CA . THR A 1 753 ? 1.617 -22.783 19.303 1.00 79.19 753 THR A CA 1
ATOM 6050 C C . THR A 1 753 ? 1.229 -21.619 18.387 1.00 79.19 753 THR A C 1
ATOM 6052 O O . THR A 1 753 ? 2.114 -20.849 18.000 1.00 79.19 753 THR A O 1
ATOM 6055 N N . LEU A 1 754 ? -0.055 -21.452 18.042 1.00 89.38 754 LEU A N 1
ATOM 6056 C CA . LEU A 1 754 ? -0.487 -20.399 17.122 1.00 89.38 754 LEU A CA 1
ATOM 6057 C C . LEU A 1 754 ? -0.332 -19.001 17.751 1.00 89.38 754 LEU A C 1
ATOM 6059 O O . LEU A 1 754 ? -0.942 -18.687 18.767 1.00 89.38 754 LEU A O 1
ATOM 6063 N N . LEU A 1 755 ? 0.462 -18.142 17.106 1.00 92.25 755 LEU A N 1
ATOM 6064 C CA . LEU A 1 755 ? 0.742 -16.764 17.532 1.00 92.25 755 LEU A CA 1
ATOM 6065 C C . LEU A 1 755 ? -0.025 -15.722 16.708 1.00 92.25 755 LEU A C 1
ATOM 6067 O O . LEU A 1 755 ? -0.204 -14.584 17.140 1.00 92.25 755 LEU A O 1
ATOM 6071 N N . THR A 1 756 ? -0.425 -16.050 15.479 1.00 93.31 756 THR A N 1
ATOM 6072 C CA . THR A 1 756 ? -1.165 -15.135 14.600 1.00 93.31 756 THR A CA 1
ATOM 6073 C C . THR A 1 756 ? -2.302 -15.857 13.904 1.00 93.31 756 THR A C 1
ATOM 6075 O O . THR A 1 756 ? -2.051 -16.794 13.147 1.00 93.31 756 THR A O 1
ATOM 6078 N N . LEU A 1 757 ? -3.512 -15.328 14.069 1.00 93.19 757 LEU A N 1
ATOM 6079 C CA . LEU A 1 757 ? -4.706 -15.737 13.343 1.00 93.19 757 LEU A CA 1
ATOM 6080 C C . LEU A 1 757 ? -5.398 -14.493 12.785 1.00 93.19 757 LEU A C 1
ATOM 6082 O O . LEU A 1 757 ? -5.963 -13.687 13.521 1.00 93.19 757 LEU A O 1
ATOM 6086 N N . TRP A 1 758 ? -5.327 -14.296 11.471 1.00 92.06 758 TRP A N 1
ATOM 6087 C CA . TRP A 1 758 ? -5.834 -13.072 10.850 1.00 92.06 758 TRP A CA 1
ATOM 6088 C C . TRP A 1 758 ? -6.724 -13.362 9.654 1.00 92.06 758 TRP A C 1
ATOM 6090 O O . TRP A 1 758 ? -6.308 -14.093 8.766 1.00 92.06 758 TRP A O 1
ATOM 6100 N N . GLY A 1 759 ? -7.876 -12.694 9.564 1.00 87.56 759 GLY A N 1
ATOM 6101 C CA . GLY A 1 759 ? -8.765 -12.751 8.400 1.00 87.56 759 GLY A CA 1
ATOM 6102 C C . GLY A 1 759 ? -9.797 -13.879 8.439 1.00 87.56 759 GLY A C 1
ATOM 6103 O O . GLY A 1 759 ? -10.325 -14.220 7.380 1.00 87.56 759 GLY A O 1
ATOM 6104 N N . LEU A 1 760 ? -10.070 -14.428 9.626 1.00 89.25 760 LEU A N 1
ATOM 6105 C CA . LEU A 1 760 ? -11.097 -15.444 9.853 1.00 89.25 760 LEU A CA 1
ATOM 6106 C C . LEU A 1 760 ? -12.500 -14.819 9.832 1.00 89.25 760 LEU A C 1
ATOM 6108 O O . LEU A 1 760 ? -12.689 -13.698 10.314 1.00 89.25 760 LEU A O 1
ATOM 6112 N N . VAL A 1 761 ? -13.468 -15.545 9.279 1.00 87.88 761 VAL A N 1
ATOM 6113 C CA . VAL A 1 761 ? -14.890 -15.198 9.247 1.00 87.88 761 VAL A CA 1
ATOM 6114 C C . VAL A 1 761 ? -15.671 -16.231 10.050 1.00 87.88 761 VAL A C 1
ATOM 6116 O O . VAL A 1 761 ? -15.618 -17.420 9.738 1.00 87.88 761 VAL A O 1
ATOM 6119 N N . LEU A 1 762 ? -16.403 -15.761 11.056 1.00 88.88 762 LEU A N 1
ATOM 6120 C CA . LEU A 1 762 ? -17.330 -16.553 11.859 1.00 88.88 762 LEU A CA 1
ATOM 6121 C C . LEU A 1 762 ? -18.760 -16.147 11.495 1.00 88.88 762 LEU A C 1
ATOM 6123 O O . LEU A 1 762 ? -19.061 -14.959 11.420 1.00 88.88 762 LEU A O 1
ATOM 6127 N N . ASP A 1 763 ? -19.641 -17.102 11.241 1.00 87.25 763 ASP A N 1
ATOM 6128 C CA . ASP A 1 763 ? -21.062 -16.822 11.036 1.00 87.25 763 ASP A CA 1
ATOM 6129 C C . ASP A 1 763 ? -21.931 -17.835 11.782 1.00 87.25 763 ASP A C 1
ATOM 6131 O O . ASP A 1 763 ? -21.419 -18.860 12.224 1.00 87.25 763 ASP A O 1
ATOM 6135 N N . ASP A 1 764 ? -23.226 -17.557 11.949 1.00 85.12 764 ASP A N 1
ATOM 6136 C CA . ASP A 1 764 ? -24.137 -18.383 12.757 1.00 85.12 764 ASP A CA 1
ATOM 6137 C C . ASP A 1 764 ? -24.257 -19.851 12.318 1.00 85.12 764 ASP A C 1
ATOM 6139 O O . ASP A 1 764 ? -24.769 -20.664 13.091 1.00 85.12 764 ASP A O 1
ATOM 6143 N N . ARG A 1 765 ? -23.746 -20.225 11.137 1.00 82.62 765 ARG A N 1
ATOM 6144 C CA . ARG A 1 765 ? -23.659 -21.632 10.716 1.00 82.62 765 ARG A CA 1
ATOM 6145 C C . ARG A 1 765 ? -22.602 -22.416 11.487 1.00 82.62 765 ARG A C 1
ATOM 6147 O O . ARG A 1 765 ? -22.600 -23.641 11.420 1.00 82.62 765 ARG A O 1
ATOM 6154 N N . ILE A 1 766 ? -21.701 -21.740 12.201 1.00 82.00 766 ILE A N 1
ATOM 6155 C CA . ILE A 1 766 ? -20.765 -22.408 13.098 1.00 82.00 766 ILE A CA 1
ATOM 6156 C C . ILE A 1 766 ? -21.534 -23.032 14.264 1.00 82.00 766 ILE A C 1
ATOM 6158 O O . ILE A 1 766 ? -22.341 -22.371 14.920 1.00 82.00 766 ILE A O 1
ATOM 6162 N N . SER A 1 767 ? -21.307 -24.314 14.522 1.00 81.31 767 SER A N 1
ATOM 6163 C CA . SER A 1 767 ? -21.872 -24.999 15.680 1.00 81.31 767 SER A CA 1
ATOM 6164 C C . SER A 1 767 ? -21.149 -24.575 16.971 1.00 81.31 767 SER A C 1
ATOM 6166 O O . SER A 1 767 ? -20.035 -24.045 16.923 1.00 81.31 767 SER A O 1
ATOM 6168 N N . ALA A 1 768 ? -21.801 -24.724 18.128 1.00 78.25 768 ALA A N 1
ATOM 6169 C CA . ALA A 1 768 ? -21.263 -24.236 19.404 1.00 78.25 768 ALA A CA 1
ATOM 6170 C C . ALA A 1 768 ? -19.941 -24.930 19.787 1.00 78.25 768 ALA A C 1
ATOM 6172 O O . ALA A 1 768 ? -18.979 -24.257 20.141 1.00 78.25 768 ALA A O 1
ATOM 6173 N N . ASP A 1 769 ? -19.850 -26.244 19.574 1.00 76.19 769 ASP A N 1
ATOM 6174 C CA . ASP A 1 769 ? -18.642 -27.064 19.741 1.00 76.19 769 ASP A CA 1
ATOM 6175 C C . ASP A 1 769 ? -17.456 -26.553 18.899 1.00 76.19 769 ASP A C 1
ATOM 6177 O O . ASP A 1 769 ? -16.316 -26.482 19.364 1.00 76.19 769 ASP A O 1
ATOM 6181 N N . LYS A 1 770 ? -17.719 -26.115 17.659 1.00 77.56 770 LYS A N 1
ATOM 6182 C CA . LYS A 1 770 ? -16.690 -25.550 16.771 1.00 77.56 770 LYS A CA 1
ATOM 6183 C C . LYS A 1 770 ? -16.163 -24.212 17.273 1.00 77.56 770 LYS A C 1
ATOM 6185 O O . LYS A 1 770 ? -14.982 -23.912 17.092 1.00 77.56 770 LYS A O 1
ATOM 6190 N N . LEU A 1 771 ? -17.037 -23.411 17.877 1.00 80.75 771 LEU A N 1
ATOM 6191 C CA . LEU A 1 771 ? -16.687 -22.122 18.458 1.00 80.75 771 LEU A CA 1
ATOM 6192 C C . LEU A 1 771 ? -15.891 -22.297 19.759 1.00 80.75 771 LEU A C 1
ATOM 6194 O O . LEU A 1 771 ? -14.881 -21.621 19.943 1.00 80.75 771 LEU A O 1
ATOM 6198 N N . GLU A 1 772 ? -16.277 -23.251 20.608 1.00 77.75 772 GLU A N 1
ATOM 6199 C CA . GLU A 1 772 ? -15.538 -23.613 21.824 1.00 77.75 772 GLU A CA 1
ATOM 6200 C C . GLU A 1 772 ? -14.123 -24.119 21.522 1.00 77.75 772 GLU A C 1
ATOM 6202 O O . GLU A 1 772 ? -13.191 -23.829 22.271 1.00 77.75 772 GLU A O 1
ATOM 6207 N N . GLY A 1 773 ? -13.914 -24.775 20.375 1.00 77.88 773 GLY A N 1
ATOM 6208 C CA . GLY A 1 773 ? -12.580 -25.168 19.914 1.00 77.88 773 GLY A CA 1
ATOM 6209 C C . GLY A 1 773 ? -11.574 -24.007 19.842 1.00 77.88 773 GLY A C 1
ATOM 6210 O O . GLY A 1 773 ? -10.376 -24.224 20.035 1.00 77.88 773 GLY A O 1
ATOM 6211 N N . LEU A 1 774 ? -12.032 -22.761 19.643 1.00 81.12 774 LEU A N 1
ATOM 6212 C CA . LEU A 1 774 ? -11.165 -21.575 19.647 1.00 81.12 774 LEU A CA 1
ATOM 6213 C C . LEU A 1 774 ? -10.500 -21.330 21.007 1.00 81.12 774 LEU A C 1
ATOM 6215 O O . LEU A 1 774 ? -9.385 -20.811 21.035 1.00 81.12 774 LEU A O 1
ATOM 6219 N N . ILE A 1 775 ? -11.121 -21.760 22.113 1.00 79.06 775 ILE A N 1
ATOM 6220 C CA . ILE A 1 775 ? -10.618 -21.569 23.486 1.00 79.06 775 ILE A CA 1
ATOM 6221 C C . ILE A 1 775 ? -9.232 -22.202 23.675 1.00 79.06 775 ILE A C 1
ATOM 6223 O O . ILE A 1 775 ? -8.452 -21.756 24.512 1.00 79.06 775 ILE A O 1
ATOM 6227 N N . THR A 1 776 ? -8.874 -23.187 22.851 1.00 81.31 776 THR A N 1
ATOM 6228 C CA . THR A 1 776 ? -7.549 -23.822 22.867 1.00 81.31 776 THR A CA 1
ATOM 6229 C C . THR A 1 776 ? -6.409 -22.888 22.418 1.00 81.31 776 THR A C 1
ATOM 6231 O O . THR A 1 776 ? -5.243 -23.115 22.754 1.00 81.31 776 THR A O 1
ATOM 6234 N N . LEU A 1 777 ? -6.715 -21.808 21.691 1.00 86.94 777 LEU A N 1
ATOM 6235 C CA . LEU A 1 777 ? -5.744 -20.902 21.071 1.00 86.94 777 LEU A CA 1
ATOM 6236 C C . LEU A 1 777 ? -5.391 -19.712 21.981 1.00 86.94 777 LEU A C 1
ATOM 6238 O O . LEU A 1 777 ? -5.697 -18.566 21.659 1.00 86.94 777 LEU A O 1
ATOM 6242 N N . LEU A 1 778 ? -4.735 -19.966 23.116 1.00 88.25 778 LEU A N 1
ATOM 6243 C CA . LEU A 1 778 ? -4.466 -18.931 24.134 1.00 88.25 778 LEU A CA 1
ATOM 6244 C C . LEU A 1 778 ? -3.204 -18.083 23.891 1.00 88.25 778 LEU A C 1
ATOM 6246 O O . LEU A 1 778 ? -3.098 -16.970 24.396 1.00 88.25 778 LEU A O 1
ATOM 6250 N N . ASN A 1 779 ? -2.257 -18.569 23.083 1.00 88.31 779 ASN A N 1
ATOM 6251 C CA . ASN A 1 779 ? -0.949 -17.924 22.873 1.00 88.31 779 ASN A CA 1
ATOM 6252 C C . ASN A 1 779 ? -0.937 -16.881 21.734 1.00 88.31 779 ASN A C 1
ATOM 6254 O O . ASN A 1 779 ? 0.124 -16.496 21.227 1.00 88.31 779 ASN A O 1
ATOM 6258 N N . LEU A 1 780 ? -2.114 -16.425 21.298 1.00 92.50 780 LEU A N 1
ATOM 6259 C CA . LEU A 1 780 ? -2.247 -15.482 20.192 1.00 92.50 780 LEU A CA 1
ATOM 6260 C C . LEU A 1 780 ? -1.695 -14.100 20.555 1.00 92.50 780 LEU A C 1
ATOM 6262 O O . LEU A 1 780 ? -2.069 -13.489 21.548 1.00 92.50 780 LEU A O 1
ATOM 6266 N N . ARG A 1 781 ? -0.854 -13.565 19.666 1.00 93.38 781 ARG A N 1
ATOM 6267 C CA . ARG A 1 781 ? -0.322 -12.194 19.716 1.00 93.38 781 ARG A CA 1
ATOM 6268 C C . ARG A 1 781 ? -1.014 -11.263 18.725 1.00 93.38 781 ARG A C 1
ATOM 6270 O O . ARG A 1 781 ? -1.090 -10.060 18.952 1.00 93.38 781 ARG A O 1
ATOM 6277 N N . GLU A 1 782 ? -1.513 -11.795 17.613 1.00 93.69 782 GLU A N 1
ATOM 6278 C CA . GLU A 1 782 ? -2.264 -11.037 16.609 1.00 93.69 782 GLU A CA 1
ATOM 6279 C C . GLU A 1 782 ? -3.559 -11.778 16.260 1.00 93.69 782 GLU A C 1
ATOM 6281 O O . GLU A 1 782 ? -3.505 -12.901 15.751 1.00 93.69 782 GLU A O 1
ATOM 6286 N N . LEU A 1 783 ? -4.700 -11.120 16.469 1.00 95.50 783 LEU A N 1
ATOM 6287 C CA . LEU A 1 783 ? -6.024 -11.653 16.171 1.00 95.50 783 LEU A CA 1
ATOM 6288 C C . LEU A 1 783 ? -6.820 -10.686 15.295 1.00 95.50 783 LEU A C 1
ATOM 6290 O O . LEU A 1 783 ? -6.957 -9.504 15.609 1.00 95.50 783 LEU A O 1
ATOM 6294 N N . GLY A 1 784 ? -7.360 -11.190 14.189 1.00 94.31 784 GLY A N 1
ATOM 6295 C CA . GLY A 1 784 ? -8.241 -10.426 13.313 1.00 94.31 784 GLY A CA 1
ATOM 6296 C C . GLY A 1 784 ? -9.429 -11.254 12.854 1.00 94.31 784 GLY A C 1
ATOM 6297 O O . GLY A 1 784 ? -9.265 -12.113 11.984 1.00 94.31 784 GLY A O 1
ATOM 6298 N N . ILE A 1 785 ? -10.610 -10.950 13.390 1.00 92.19 785 ILE A N 1
ATOM 6299 C CA . ILE A 1 785 ? -11.850 -11.693 13.157 1.00 92.19 785 ILE A CA 1
ATOM 6300 C C . ILE A 1 785 ? -12.907 -10.773 12.552 1.00 92.19 785 ILE A C 1
ATOM 6302 O O . ILE A 1 785 ? -13.070 -9.616 12.946 1.00 92.19 785 ILE A O 1
ATOM 6306 N N . ARG A 1 786 ? -13.646 -11.315 11.587 1.00 90.81 786 ARG A N 1
ATOM 6307 C CA . ARG A 1 786 ? -14.950 -10.810 11.172 1.00 90.81 786 ARG A CA 1
ATOM 6308 C C . ARG A 1 786 ? -16.005 -11.796 11.630 1.00 90.81 786 ARG A C 1
ATOM 6310 O O . ARG A 1 786 ? -15.816 -12.989 11.431 1.00 90.81 786 ARG A O 1
ATOM 6317 N N . TYR A 1 787 ? -17.099 -11.316 12.197 1.00 90.19 787 TYR A N 1
ATOM 6318 C CA . TYR A 1 787 ? -18.142 -12.204 12.670 1.00 90.19 787 TYR A CA 1
ATOM 6319 C C . TYR A 1 787 ? -19.552 -11.679 12.386 1.00 90.19 787 TYR A C 1
ATOM 6321 O O . TYR A 1 787 ? -19.772 -10.473 12.275 1.00 90.19 787 TYR A O 1
ATOM 6329 N N . GLN A 1 788 ? -20.477 -12.623 12.235 1.00 89.69 788 GLN A N 1
ATOM 6330 C CA . GLN A 1 788 ? -21.923 -12.439 12.152 1.00 89.69 788 GLN A CA 1
ATOM 6331 C C . GLN A 1 788 ? -22.555 -13.523 13.034 1.00 89.69 788 GLN A C 1
ATOM 6333 O O . GLN A 1 788 ? -22.843 -14.619 12.557 1.00 89.69 788 GLN A O 1
ATOM 6338 N N . LEU A 1 789 ? -22.673 -13.246 14.331 1.00 86.62 789 LEU A N 1
ATOM 6339 C CA . LEU A 1 789 ? -23.102 -14.216 15.337 1.00 86.62 789 LEU A CA 1
ATOM 6340 C C . LEU A 1 789 ? -24.316 -13.691 16.104 1.00 86.62 789 LEU A C 1
ATOM 6342 O O . LEU A 1 789 ? -24.415 -12.495 16.371 1.00 86.62 789 LEU A O 1
ATOM 6346 N N . SER A 1 790 ? -25.194 -14.610 16.486 1.00 86.00 790 SER A N 1
ATOM 6347 C CA . SER A 1 790 ? -26.232 -14.430 17.500 1.00 86.00 790 SER A CA 1
ATOM 6348 C C . SER A 1 790 ? -25.626 -14.126 18.875 1.00 86.00 790 SER A C 1
ATOM 6350 O O . SER A 1 790 ? -24.494 -14.523 19.167 1.00 86.00 790 SER A O 1
ATOM 6352 N N . THR A 1 791 ? -26.387 -13.447 19.741 1.00 82.25 791 THR A N 1
ATOM 6353 C CA . THR A 1 791 ? -25.911 -12.913 21.031 1.00 82.25 791 THR A CA 1
ATOM 6354 C C . THR A 1 791 ? -25.191 -13.959 21.887 1.00 82.25 791 THR A C 1
ATOM 6356 O O . THR A 1 791 ? -24.059 -13.728 22.298 1.00 82.25 791 THR A O 1
ATOM 6359 N N . GLY A 1 792 ? -25.765 -15.157 22.054 1.00 82.69 792 GLY A N 1
ATOM 6360 C CA . GLY A 1 792 ? -25.139 -16.215 22.860 1.00 82.69 792 GLY A CA 1
ATOM 6361 C C . GLY A 1 792 ? -23.796 -16.711 22.305 1.00 82.69 792 GLY A C 1
ATOM 6362 O O . GLY A 1 792 ? -22.858 -16.946 23.060 1.00 82.69 792 GLY A O 1
ATOM 6363 N N . LYS A 1 793 ? -23.648 -16.814 20.976 1.00 86.56 793 LYS A N 1
ATOM 6364 C CA . LYS A 1 793 ? -22.365 -17.186 20.347 1.00 86.56 793 LYS A CA 1
ATOM 6365 C C . LYS A 1 793 ? -21.357 -16.037 20.388 1.00 86.56 793 LYS A C 1
ATOM 6367 O O . LYS A 1 793 ? -20.150 -16.268 20.433 1.00 86.56 793 LYS A O 1
ATOM 6372 N N . GLN A 1 794 ? -21.829 -14.795 20.367 1.00 88.25 794 GLN A N 1
ATOM 6373 C CA . GLN A 1 794 ? -20.966 -13.634 20.526 1.00 88.25 794 GLN A CA 1
ATOM 6374 C C . GLN A 1 794 ? -20.335 -13.591 21.924 1.00 88.25 794 GLN A C 1
ATOM 6376 O O . GLN A 1 794 ? -19.146 -13.293 22.023 1.00 88.25 794 GLN A O 1
ATOM 6381 N N . ASP A 1 795 ? -21.070 -13.953 22.976 1.00 86.56 795 ASP A N 1
ATOM 6382 C CA . ASP A 1 795 ? -20.525 -13.994 24.337 1.00 86.56 795 ASP A CA 1
ATOM 6383 C C . ASP A 1 795 ? -19.372 -14.995 24.468 1.00 86.56 795 ASP A C 1
ATOM 6385 O O . ASP A 1 795 ? -18.310 -14.627 24.969 1.00 86.56 795 ASP A O 1
ATOM 6389 N N . VAL A 1 796 ? -19.514 -16.198 23.897 1.00 88.38 796 VAL A N 1
ATOM 6390 C CA . VAL A 1 796 ? -18.444 -17.216 23.858 1.00 88.38 796 VAL A CA 1
ATOM 6391 C C . VAL A 1 796 ? -17.187 -16.690 23.153 1.00 88.38 796 VAL A C 1
ATOM 6393 O O . VAL A 1 796 ? -16.065 -16.898 23.622 1.00 88.38 796 VAL A O 1
ATOM 6396 N N . LEU A 1 797 ? -17.356 -15.975 22.033 1.00 89.88 797 LEU A N 1
ATOM 6397 C CA . LEU A 1 797 ? -16.245 -15.347 21.312 1.00 89.88 797 LEU A CA 1
ATOM 6398 C C . LEU A 1 797 ? -15.525 -14.305 22.186 1.00 89.88 797 LEU A C 1
ATOM 6400 O O . LEU A 1 797 ? -14.294 -14.261 22.200 1.00 89.88 797 LEU A O 1
ATOM 6404 N N . LEU A 1 798 ? -16.280 -13.465 22.897 1.00 89.31 798 LEU A N 1
ATOM 6405 C CA . LEU A 1 798 ? -15.733 -12.410 23.754 1.00 89.31 798 LEU A CA 1
ATOM 6406 C C . LEU A 1 798 ? -15.037 -12.982 24.997 1.00 89.31 798 LEU A C 1
ATOM 6408 O O . LEU A 1 798 ? -13.949 -12.517 25.333 1.00 89.31 798 LEU A O 1
ATOM 6412 N N . ASP A 1 799 ? -15.599 -14.026 25.611 1.00 88.69 799 ASP A N 1
ATOM 6413 C CA . ASP A 1 799 ? -14.992 -14.746 26.741 1.00 88.69 799 ASP A CA 1
ATOM 6414 C C . ASP A 1 799 ? -13.658 -15.390 26.376 1.00 88.69 799 ASP A C 1
ATOM 6416 O O . ASP A 1 799 ? -12.724 -15.439 27.178 1.00 88.69 799 ASP A O 1
ATOM 6420 N N . TRP A 1 800 ? -13.539 -15.895 25.149 1.00 90.38 800 TRP A N 1
ATOM 6421 C CA . TRP A 1 800 ? -12.262 -16.388 24.658 1.00 90.38 800 TRP A CA 1
ATOM 6422 C C . TRP A 1 800 ? -11.250 -15.254 24.468 1.00 90.38 800 TRP A C 1
ATOM 6424 O O . TRP A 1 800 ? -10.101 -15.397 24.886 1.00 90.38 800 TRP A O 1
ATOM 6434 N N . ILE A 1 801 ? -11.660 -14.123 23.883 1.00 92.31 801 ILE A N 1
ATOM 6435 C CA . ILE A 1 801 ? -10.769 -12.975 23.658 1.00 92.31 801 ILE A CA 1
ATOM 6436 C C . ILE A 1 801 ? -10.209 -12.438 24.978 1.00 92.31 801 ILE A C 1
ATOM 6438 O O . ILE A 1 801 ? -9.024 -12.116 25.031 1.00 92.31 801 ILE A O 1
ATOM 6442 N N . GLU A 1 802 ? -11.015 -12.388 26.041 1.00 90.62 802 GLU A N 1
ATOM 6443 C CA . GLU A 1 802 ? -10.593 -11.934 27.374 1.00 90.62 802 GLU A CA 1
ATOM 6444 C C . GLU A 1 802 ? -9.443 -12.776 27.959 1.00 90.62 802 GLU A C 1
ATOM 6446 O O . GLU A 1 802 ? -8.598 -12.260 28.693 1.00 90.62 802 GLU A O 1
ATOM 6451 N N . LYS A 1 803 ? -9.349 -14.057 27.578 1.00 90.25 803 LYS A N 1
ATOM 6452 C CA . LYS A 1 803 ? -8.300 -14.988 28.031 1.00 90.25 803 LYS A CA 1
ATOM 6453 C C . LYS A 1 803 ? -6.966 -14.824 27.285 1.00 90.25 803 LYS A C 1
ATOM 6455 O O . LYS A 1 803 ? -5.974 -15.443 27.671 1.00 90.25 803 LYS A O 1
ATOM 6460 N N . LEU A 1 804 ? -6.898 -14.004 26.231 1.00 91.81 804 LEU A N 1
ATOM 6461 C CA . LEU A 1 804 ? -5.708 -13.838 25.381 1.00 91.81 804 LEU A CA 1
ATOM 6462 C C . LEU A 1 804 ? -4.700 -12.829 25.960 1.00 91.81 804 LEU A C 1
ATOM 6464 O O . LEU A 1 804 ? -4.393 -11.808 25.348 1.00 91.81 804 LEU A O 1
ATOM 6468 N N . VAL A 1 805 ? -4.134 -13.117 27.132 1.00 90.06 805 VAL A N 1
ATOM 6469 C CA . VAL A 1 805 ? -3.247 -12.193 27.878 1.00 90.06 805 VAL A CA 1
ATOM 6470 C C . VAL A 1 805 ? -1.995 -11.732 27.110 1.00 90.06 805 VAL A C 1
ATOM 6472 O O . VAL A 1 805 ? -1.434 -10.671 27.396 1.00 90.06 805 VAL A O 1
ATOM 6475 N N . ASP A 1 806 ? -1.559 -12.508 26.112 1.00 90.50 806 ASP A N 1
ATOM 6476 C CA . ASP A 1 806 ? -0.404 -12.205 25.261 1.00 90.50 806 ASP A CA 1
ATOM 6477 C C . ASP A 1 806 ? -0.738 -11.390 23.999 1.00 90.50 806 ASP A C 1
ATOM 6479 O O . ASP A 1 806 ? 0.159 -11.076 23.202 1.00 90.50 806 ASP A O 1
ATOM 6483 N N . LEU A 1 807 ? -2.007 -11.018 23.813 1.00 94.94 807 LEU A N 1
ATOM 6484 C CA . LEU A 1 807 ? -2.486 -10.351 22.613 1.00 94.94 807 LEU A CA 1
ATOM 6485 C C . LEU A 1 807 ? -1.911 -8.937 22.485 1.00 94.94 807 LEU A C 1
ATOM 6487 O O . LEU A 1 807 ? -2.034 -8.106 23.376 1.00 94.94 807 LEU A O 1
ATOM 6491 N N . GLN A 1 808 ? -1.300 -8.650 21.336 1.00 93.25 808 GLN A N 1
ATOM 6492 C CA . GLN A 1 808 ? -0.667 -7.366 21.012 1.00 93.25 808 GLN A CA 1
ATOM 6493 C C . GLN A 1 808 ? -1.482 -6.559 19.998 1.00 93.25 808 GLN A C 1
ATOM 6495 O O . GLN A 1 808 ? -1.431 -5.325 19.989 1.00 93.25 808 GLN A O 1
ATOM 6500 N N . SER A 1 809 ? -2.230 -7.243 19.127 1.00 94.12 809 SER A N 1
ATOM 6501 C CA . SER A 1 809 ? -3.081 -6.627 18.111 1.00 94.12 809 SER A CA 1
ATOM 6502 C C . SER A 1 809 ? -4.412 -7.357 17.995 1.00 94.12 809 SER A C 1
ATOM 6504 O O . SER A 1 809 ? -4.432 -8.557 17.722 1.00 94.12 809 SER A O 1
ATOM 6506 N N . LEU A 1 810 ? -5.506 -6.610 18.136 1.00 95.88 810 LEU A N 1
ATOM 6507 C CA . LEU A 1 810 ? -6.872 -7.099 18.009 1.00 95.88 810 LEU A CA 1
ATOM 6508 C C . LEU A 1 810 ? -7.624 -6.306 16.938 1.00 95.88 810 LEU A C 1
ATOM 6510 O O . LEU A 1 810 ? -7.651 -5.072 16.951 1.00 95.88 810 LEU A O 1
ATOM 6514 N N . ARG A 1 811 ? -8.269 -7.023 16.018 1.00 94.56 811 ARG A N 1
ATOM 6515 C CA . ARG A 1 811 ? -9.246 -6.469 15.084 1.00 94.56 811 ARG A CA 1
ATOM 6516 C C . ARG A 1 811 ? -10.548 -7.256 15.146 1.00 94.56 811 ARG A C 1
ATOM 6518 O O . ARG A 1 811 ? -10.549 -8.442 14.827 1.00 94.56 811 ARG A O 1
ATOM 6525 N N . LEU A 1 812 ? -11.640 -6.561 15.447 1.00 94.44 812 LEU A N 1
ATOM 6526 C CA . LEU A 1 812 ? -12.996 -7.099 15.462 1.00 94.44 812 LEU A CA 1
ATOM 6527 C C . LEU A 1 812 ? -13.863 -6.375 14.437 1.00 94.44 812 LEU A C 1
ATOM 6529 O O . LEU A 1 812 ? -13.824 -5.150 14.325 1.00 94.44 812 LEU A O 1
ATOM 6533 N N . VAL A 1 813 ? -14.616 -7.147 13.657 1.00 91.31 813 VAL A N 1
ATOM 6534 C CA . VAL A 1 813 ? -15.533 -6.639 12.632 1.00 91.31 813 VAL A CA 1
ATOM 6535 C C . VAL A 1 813 ? -16.876 -7.348 12.783 1.00 91.31 813 VAL A C 1
ATOM 6537 O O . VAL A 1 813 ? -17.004 -8.481 12.324 1.00 91.31 813 VAL A O 1
ATOM 6540 N N . SER A 1 814 ? -17.854 -6.679 13.395 1.00 90.94 814 SER A N 1
ATOM 6541 C CA . SER A 1 814 ? -19.227 -7.173 13.561 1.00 90.94 814 SER A CA 1
ATOM 6542 C C . SER A 1 814 ? -20.098 -6.773 12.369 1.00 90.94 814 SER A C 1
ATOM 6544 O O . SER A 1 814 ? -20.183 -5.589 12.024 1.00 90.94 814 SER A O 1
ATOM 6546 N N . LEU A 1 815 ? -20.734 -7.753 11.721 1.00 85.62 815 LEU A N 1
ATOM 6547 C CA . LEU A 1 815 ? -21.622 -7.556 10.573 1.00 85.62 815 LEU A CA 1
ATOM 6548 C C . LEU A 1 815 ? -22.957 -8.279 10.757 1.00 85.62 815 LEU A C 1
ATOM 6550 O O . LEU A 1 815 ? -23.037 -9.279 11.459 1.00 85.62 815 LEU A O 1
ATOM 6554 N N . ASN A 1 816 ? -23.996 -7.792 10.079 1.00 80.50 816 ASN A N 1
ATOM 6555 C CA . ASN A 1 816 ? -25.303 -8.440 9.989 1.00 80.50 816 ASN A CA 1
ATOM 6556 C C . ASN A 1 816 ? -25.429 -9.255 8.683 1.00 80.50 816 ASN A C 1
ATOM 6558 O O . ASN A 1 816 ? -24.528 -9.242 7.839 1.00 80.50 816 ASN A O 1
ATOM 6562 N N . GLY A 1 817 ? -26.571 -9.924 8.475 1.00 69.94 817 GLY A N 1
ATOM 6563 C CA . GLY A 1 817 ? -26.824 -10.749 7.281 1.00 69.94 817 GLY A CA 1
ATOM 6564 C C . GLY A 1 817 ? -26.735 -10.009 5.940 1.00 69.94 817 GLY A C 1
ATOM 6565 O O . GLY A 1 817 ? -26.384 -10.610 4.928 1.00 69.94 817 GLY A O 1
ATOM 6566 N N . SER A 1 818 ? -26.948 -8.689 5.936 1.00 71.12 818 SER A N 1
ATOM 6567 C CA . SER A 1 818 ? -26.783 -7.823 4.758 1.00 71.12 818 SER A CA 1
ATOM 6568 C C . SER A 1 818 ? -25.343 -7.320 4.552 1.00 71.12 818 SER A C 1
ATOM 6570 O O . SER A 1 818 ? -25.088 -6.505 3.667 1.00 71.12 818 SER A O 1
ATOM 6572 N N . ARG A 1 819 ? -24.381 -7.810 5.353 1.00 69.31 819 ARG A N 1
ATOM 6573 C CA . ARG A 1 819 ? -22.978 -7.353 5.417 1.00 69.31 819 ARG A CA 1
ATOM 6574 C C . ARG A 1 819 ? -22.812 -5.884 5.815 1.00 69.31 819 ARG A C 1
ATOM 6576 O O . ARG A 1 819 ? -21.769 -5.292 5.538 1.00 69.31 819 ARG A O 1
ATOM 6583 N N . GLN A 1 820 ? -23.807 -5.311 6.479 1.00 75.12 820 GLN A N 1
ATOM 6584 C CA . GLN A 1 820 ? -23.707 -3.999 7.108 1.00 75.12 820 GLN A CA 1
ATOM 6585 C C . GLN A 1 820 ? -23.214 -4.153 8.548 1.00 75.12 820 GLN A C 1
ATOM 6587 O O . GLN A 1 820 ? -23.258 -5.248 9.105 1.00 75.12 820 GLN A O 1
ATOM 6592 N N . ALA A 1 821 ? -22.728 -3.068 9.151 1.00 83.31 821 ALA A N 1
ATOM 6593 C CA . ALA A 1 821 ? -22.300 -3.067 10.548 1.00 83.31 821 ALA A CA 1
ATOM 6594 C C . ALA A 1 821 ? -23.438 -3.522 11.479 1.00 83.31 821 ALA A C 1
ATOM 6596 O O . ALA A 1 821 ? -24.547 -2.994 11.399 1.00 83.31 821 ALA A O 1
ATOM 6597 N N . SER A 1 822 ? -23.142 -4.486 12.351 1.00 87.94 822 SER A N 1
ATOM 6598 C CA . SER A 1 822 ? -24.055 -4.956 13.402 1.00 87.94 822 SER A CA 1
ATOM 6599 C C . SER A 1 822 ? -23.602 -4.464 14.771 1.00 87.94 822 SER A C 1
ATOM 6601 O O . SER A 1 822 ? -22.548 -3.834 14.886 1.00 87.94 822 SER A O 1
ATOM 6603 N N . GLU A 1 823 ? -24.397 -4.744 15.799 1.00 88.69 823 GLU A N 1
ATOM 6604 C CA . GLU A 1 823 ? -24.030 -4.495 17.188 1.00 88.69 823 GLU A CA 1
ATOM 6605 C C . GLU A 1 823 ? -22.714 -5.200 17.552 1.00 88.69 823 GLU A C 1
ATOM 6607 O O . GLU A 1 823 ? -22.441 -6.341 17.172 1.00 88.69 823 GLU A O 1
ATOM 6612 N N . LEU A 1 824 ? -21.860 -4.470 18.255 1.00 88.44 824 LEU A N 1
ATOM 6613 C CA . LEU A 1 824 ? -20.577 -4.895 18.777 1.00 88.44 824 LEU A CA 1
ATOM 6614 C C . LEU A 1 824 ? -20.658 -4.706 20.289 1.00 88.44 824 LEU A C 1
ATOM 6616 O O . LEU A 1 824 ? -20.600 -3.587 20.786 1.00 88.44 824 LEU A O 1
ATOM 6620 N N . VAL A 1 825 ? -20.805 -5.804 21.018 1.00 83.75 825 VAL A N 1
ATOM 6621 C CA . VAL A 1 825 ? -20.743 -5.804 22.483 1.00 83.75 825 VAL A CA 1
ATOM 6622 C C . VAL A 1 825 ? -19.294 -6.064 22.870 1.00 83.75 825 VAL A C 1
ATOM 6624 O O . VAL A 1 825 ? -18.647 -6.932 22.286 1.00 83.75 825 VAL A O 1
ATOM 6627 N N . LEU A 1 826 ? -18.768 -5.296 23.820 1.00 84.44 826 LEU A N 1
ATOM 6628 C CA . LEU A 1 826 ? -17.423 -5.482 24.357 1.00 84.44 826 LEU A CA 1
ATOM 6629 C C . LEU A 1 826 ? -17.514 -5.776 25.852 1.00 84.44 826 LEU A C 1
ATOM 6631 O O . LEU A 1 826 ? -18.167 -5.036 26.587 1.00 84.44 826 LEU A O 1
ATOM 6635 N N . LYS A 1 827 ? -16.826 -6.835 26.287 1.00 83.62 827 LYS A N 1
ATOM 6636 C CA . LYS A 1 827 ? -16.469 -7.042 27.695 1.00 83.62 827 LYS A CA 1
ATOM 6637 C C . LYS A 1 827 ? -15.275 -6.151 28.053 1.00 83.62 827 LYS A C 1
ATOM 6639 O O . LYS A 1 827 ? -14.697 -5.494 27.181 1.00 83.62 827 LYS A O 1
ATOM 6644 N N . THR A 1 828 ? -14.913 -6.111 29.333 1.00 85.69 828 THR A N 1
ATOM 6645 C CA . THR A 1 828 ? -13.690 -5.421 29.756 1.00 85.69 828 THR A CA 1
ATOM 6646 C C . THR A 1 828 ? -12.481 -5.996 29.016 1.00 85.69 828 THR A C 1
ATOM 6648 O O . THR A 1 828 ? -12.337 -7.206 28.871 1.00 85.69 828 THR A O 1
ATOM 6651 N N . LEU A 1 829 ? -11.617 -5.121 28.503 1.00 89.25 829 LEU A N 1
ATOM 6652 C CA . LEU A 1 829 ? -10.378 -5.493 27.816 1.00 89.25 829 LEU A CA 1
ATOM 6653 C C . LEU A 1 829 ? -9.150 -5.216 28.696 1.00 89.25 829 LEU A C 1
ATOM 6655 O O . LEU A 1 829 ? -8.017 -5.374 28.242 1.00 89.25 829 LEU A O 1
ATOM 6659 N N . ALA A 1 830 ? -9.362 -4.800 29.947 1.00 88.19 830 ALA A N 1
ATOM 6660 C CA . ALA A 1 830 ? -8.312 -4.413 30.885 1.00 88.19 830 ALA A CA 1
ATOM 6661 C C . ALA A 1 830 ? -7.304 -5.543 31.162 1.00 88.19 830 ALA A C 1
ATOM 6663 O O . ALA A 1 830 ? -6.125 -5.278 31.396 1.00 88.19 830 ALA A O 1
ATOM 6664 N N . THR A 1 831 ? -7.747 -6.802 31.078 1.00 89.25 831 THR A N 1
ATOM 6665 C CA . THR A 1 831 ? -6.917 -8.004 31.269 1.00 89.25 831 THR A CA 1
ATOM 6666 C C . THR A 1 831 ? -5.848 -8.175 30.183 1.00 89.25 831 THR A C 1
ATOM 6668 O O . THR A 1 831 ? -4.819 -8.814 30.414 1.00 89.25 831 THR A O 1
ATOM 6671 N N . LEU A 1 832 ? -6.034 -7.569 29.006 1.00 93.00 832 LEU A N 1
ATOM 6672 C CA . LEU A 1 832 ? -5.145 -7.696 27.850 1.00 93.00 832 LEU A CA 1
ATOM 6673 C C . LEU A 1 832 ? -3.948 -6.740 27.960 1.00 93.00 832 LEU A C 1
ATOM 6675 O O . LEU A 1 832 ? -3.756 -5.841 27.140 1.00 93.00 832 LEU A O 1
ATOM 6679 N N . ALA A 1 833 ? -3.110 -6.941 28.978 1.00 90.19 833 ALA A N 1
ATOM 6680 C CA . ALA A 1 833 ? -2.039 -6.020 29.367 1.00 90.19 833 ALA A CA 1
ATOM 6681 C C . ALA A 1 833 ? -0.996 -5.732 28.265 1.00 90.19 833 ALA A C 1
ATOM 6683 O O . ALA A 1 833 ? -0.313 -4.707 28.316 1.00 90.19 833 ALA A O 1
ATOM 6684 N N . LYS A 1 834 ? -0.858 -6.600 27.253 1.00 92.81 834 LYS A N 1
ATOM 6685 C CA . LYS A 1 834 ? 0.077 -6.417 26.124 1.00 92.81 834 LYS A CA 1
ATOM 6686 C C . LYS A 1 834 ? -0.564 -5.784 24.882 1.00 92.81 834 LYS A C 1
ATOM 6688 O O . LYS A 1 834 ? 0.147 -5.551 23.896 1.00 92.81 834 LYS A O 1
ATOM 6693 N N . LEU A 1 835 ? -1.865 -5.483 24.913 1.00 94.69 835 LEU A N 1
ATOM 6694 C CA . LEU A 1 835 ? -2.611 -5.018 23.750 1.00 94.69 835 LEU A CA 1
ATOM 6695 C C . LEU A 1 835 ? -2.217 -3.592 23.369 1.00 94.69 835 LEU A C 1
ATOM 6697 O O . LEU A 1 835 ? -2.537 -2.625 24.049 1.00 94.69 835 LEU A O 1
ATOM 6701 N N . SER A 1 836 ? -1.563 -3.454 22.217 1.00 93.06 836 SER A N 1
ATOM 6702 C CA . SER A 1 836 ? -1.075 -2.165 21.728 1.00 93.06 836 SER A CA 1
ATOM 6703 C C . SER A 1 836 ? -1.898 -1.610 20.564 1.00 93.06 836 SER A C 1
ATOM 6705 O O . SER A 1 836 ? -1.999 -0.392 20.402 1.00 93.06 836 SER A O 1
ATOM 6707 N N . GLN A 1 837 ? -2.503 -2.480 19.750 1.00 92.62 837 GLN A N 1
ATOM 6708 C CA . GLN A 1 837 ? -3.303 -2.089 18.586 1.00 92.62 837 GLN A CA 1
ATOM 6709 C C . GLN A 1 837 ? -4.723 -2.648 18.690 1.00 92.62 837 GLN A C 1
ATOM 6711 O O . GLN A 1 837 ? -4.897 -3.865 18.701 1.00 92.62 837 GLN A O 1
ATOM 6716 N N . LEU A 1 838 ? -5.726 -1.771 18.674 1.00 94.75 838 LEU A N 1
ATOM 6717 C CA . LEU A 1 838 ? -7.139 -2.133 18.757 1.00 94.75 838 LEU A CA 1
ATOM 6718 C C . LEU A 1 838 ? -7.927 -1.515 17.595 1.00 94.75 838 LEU A C 1
ATOM 6720 O O . LEU A 1 838 ? -7.891 -0.305 17.370 1.00 94.75 838 LEU A O 1
ATOM 6724 N N . ASN A 1 839 ? -8.624 -2.350 16.825 1.00 93.94 839 ASN A N 1
ATOM 6725 C CA . ASN A 1 839 ? -9.461 -1.928 15.703 1.00 93.94 839 ASN A CA 1
ATOM 6726 C C . ASN A 1 839 ? -10.854 -2.549 15.814 1.00 93.94 839 ASN A C 1
ATOM 6728 O O . ASN A 1 839 ? -11.000 -3.768 15.737 1.00 93.94 839 ASN A O 1
ATOM 6732 N N . LEU A 1 840 ? -11.855 -1.694 15.968 1.00 94.69 840 LEU A N 1
ATOM 6733 C CA . LEU A 1 840 ? -13.239 -2.060 16.205 1.00 94.69 840 LEU A CA 1
ATOM 6734 C C . LEU A 1 840 ? -14.099 -1.537 15.057 1.00 94.69 840 LEU A C 1
ATOM 6736 O O . LEU A 1 840 ? -14.103 -0.339 14.767 1.00 94.69 840 LEU A O 1
ATOM 6740 N N . TYR A 1 841 ? -14.820 -2.444 14.406 1.00 93.19 841 TYR A N 1
ATOM 6741 C CA . TYR A 1 841 ? -15.813 -2.126 13.388 1.00 93.19 841 TYR A CA 1
ATOM 6742 C C . TYR A 1 841 ? -17.155 -2.746 13.772 1.00 93.19 841 TYR A C 1
ATOM 6744 O O . TYR A 1 841 ? -17.229 -3.960 13.966 1.00 93.19 841 TYR A O 1
ATOM 6752 N N . GLY A 1 842 ? -18.203 -1.930 13.839 1.00 89.56 842 GLY A N 1
ATOM 6753 C CA . GLY A 1 842 ? -19.532 -2.341 14.303 1.00 89.56 842 GLY A CA 1
ATOM 6754 C C . GLY A 1 842 ? -20.123 -1.320 15.271 1.00 89.56 842 GLY A C 1
ATOM 6755 O O . GLY A 1 842 ? -19.371 -0.538 15.845 1.00 89.56 842 GLY A O 1
ATOM 6756 N N . ASN A 1 843 ? -21.444 -1.339 15.442 1.00 91.50 843 ASN A N 1
ATOM 6757 C CA . ASN A 1 843 ? -22.216 -0.410 16.268 1.00 91.50 843 ASN A CA 1
ATOM 6758 C C . ASN A 1 843 ? -21.990 -0.682 17.766 1.00 91.50 843 ASN A C 1
ATOM 6760 O O . ASN A 1 843 ? -22.338 -1.754 18.247 1.00 91.50 843 ASN A O 1
ATOM 6764 N N . LEU A 1 844 ? -21.420 0.276 18.498 1.00 90.62 844 LEU A N 1
ATOM 6765 C CA . LEU A 1 844 ? -21.169 0.177 19.937 1.00 90.62 844 LEU A CA 1
ATOM 6766 C C . LEU A 1 844 ? -22.316 0.845 20.702 1.00 90.62 844 LEU A C 1
ATOM 6768 O O . LEU A 1 844 ? -22.510 2.054 20.584 1.00 90.62 844 LEU A O 1
ATOM 6772 N N . SER A 1 845 ? -23.030 0.083 21.536 1.00 83.81 845 SER A N 1
ATOM 6773 C CA . SER A 1 845 ? -24.075 0.629 22.417 1.00 83.81 845 SER A CA 1
ATOM 6774 C C . SER A 1 845 ? -23.499 1.623 23.432 1.00 83.81 845 SER A C 1
ATOM 6776 O O . SER A 1 845 ? -24.040 2.715 23.618 1.00 83.81 845 SER A O 1
ATOM 6778 N N . ARG A 1 846 ? -22.350 1.282 24.029 1.00 88.31 846 ARG A N 1
ATOM 6779 C CA . ARG A 1 846 ? -21.518 2.186 24.829 1.00 88.31 846 ARG A CA 1
ATOM 6780 C C . ARG A 1 846 ? -20.040 1.997 24.518 1.00 88.31 846 ARG A C 1
ATOM 6782 O O . ARG A 1 846 ? -19.597 0.905 24.165 1.00 88.31 846 ARG A O 1
ATOM 6789 N N . LEU A 1 847 ? -19.265 3.061 24.701 1.00 90.62 847 LEU A N 1
ATOM 6790 C CA . LEU A 1 847 ? -17.813 2.952 24.749 1.00 90.62 847 LEU A CA 1
ATOM 6791 C C . LEU A 1 847 ? -17.401 2.382 26.124 1.00 90.62 847 LEU A C 1
ATOM 6793 O O . LEU A 1 847 ? -17.985 2.796 27.133 1.00 90.62 847 LEU A O 1
ATOM 6797 N N . PRO A 1 848 ? -16.419 1.464 26.195 1.00 89.69 848 PRO A N 1
ATOM 6798 C CA . PRO A 1 848 ? -15.813 1.080 27.465 1.00 89.69 848 PRO A CA 1
ATOM 6799 C C . PRO A 1 848 ? -15.236 2.308 28.176 1.00 89.69 848 PRO A C 1
ATOM 6801 O O . PRO A 1 848 ? -14.717 3.210 27.523 1.00 89.69 848 PRO A O 1
ATOM 6804 N N . THR A 1 849 ? -15.324 2.347 29.501 1.00 90.19 849 THR A N 1
ATOM 6805 C CA . THR A 1 849 ? -14.672 3.363 30.338 1.00 90.19 849 THR A CA 1
ATOM 6806 C C . THR A 1 849 ? -13.150 3.231 30.255 1.00 90.19 849 THR A C 1
ATOM 6808 O O . THR A 1 849 ? -12.622 2.201 29.834 1.00 90.19 849 THR A O 1
ATOM 6811 N N . ALA A 1 850 ? -12.408 4.260 30.673 1.00 87.88 850 ALA A N 1
ATOM 6812 C CA . ALA A 1 850 ? -10.948 4.268 30.547 1.00 87.88 850 ALA A CA 1
ATOM 6813 C C . ALA A 1 850 ? -10.277 3.092 31.284 1.00 87.88 850 ALA A C 1
ATOM 6815 O O . ALA A 1 850 ? -9.291 2.553 30.789 1.00 87.88 850 ALA A O 1
ATOM 6816 N N . ASN A 1 851 ? -10.855 2.648 32.406 1.00 89.38 851 ASN A N 1
ATOM 6817 C CA . ASN A 1 851 ? -10.371 1.506 33.189 1.00 89.38 851 ASN A CA 1
ATOM 6818 C C . ASN A 1 851 ? -10.714 0.147 32.557 1.00 89.38 851 ASN A C 1
ATOM 6820 O O . ASN A 1 851 ? -10.077 -0.850 32.880 1.00 89.38 851 ASN A O 1
ATOM 6824 N N . GLU A 1 852 ? -11.712 0.092 31.669 1.00 91.00 852 GLU A N 1
ATOM 6825 C CA . GLU A 1 852 ? -12.060 -1.113 30.904 1.00 91.00 852 GLU A CA 1
ATOM 6826 C C . GLU A 1 852 ? -11.154 -1.286 29.668 1.00 91.00 852 GLU A C 1
ATOM 6828 O O . GLU A 1 852 ? -11.130 -2.362 29.067 1.00 91.00 852 GLU A O 1
ATOM 6833 N N . PHE A 1 853 ? -10.389 -0.257 29.281 1.00 91.62 853 PHE A N 1
ATOM 6834 C CA . PHE A 1 853 ? -9.352 -0.363 28.256 1.00 91.62 853 PHE A CA 1
ATOM 6835 C C . PHE A 1 853 ? -8.006 -0.796 28.858 1.00 91.62 853 PHE A C 1
ATOM 6837 O O . PHE A 1 853 ? -7.629 -0.343 29.938 1.00 91.62 853 PHE A O 1
ATOM 6844 N N . PRO A 1 854 ? -7.204 -1.598 28.135 1.00 90.12 854 PRO A N 1
ATOM 6845 C CA . PRO A 1 854 ? -5.843 -1.867 28.559 1.00 90.12 854 PRO A CA 1
ATOM 6846 C C . PRO A 1 854 ? -4.989 -0.588 28.464 1.00 90.12 854 PRO A C 1
ATOM 6848 O O . PRO A 1 854 ? -5.019 0.111 27.443 1.00 90.12 854 PRO A O 1
ATOM 6851 N N . PRO A 1 855 ? -4.167 -0.278 29.484 1.00 86.88 855 PRO A N 1
ATOM 6852 C CA . PRO A 1 855 ? -3.417 0.981 29.546 1.00 86.88 855 PRO A CA 1
ATOM 6853 C C . PRO A 1 855 ? -2.316 1.085 28.478 1.00 86.88 855 PRO A C 1
ATOM 6855 O O . PRO A 1 855 ? -1.784 2.166 28.227 1.00 86.88 855 PRO A O 1
ATOM 6858 N N . THR A 1 856 ? -1.960 -0.029 27.834 1.00 92.62 856 THR A N 1
ATOM 6859 C CA . THR A 1 856 ? -0.876 -0.138 26.848 1.00 92.62 856 THR A CA 1
ATOM 6860 C C . THR A 1 856 ? -1.308 0.135 25.403 1.00 92.62 856 THR A C 1
ATOM 6862 O O . THR A 1 856 ? -0.459 0.108 24.501 1.00 92.62 856 THR A O 1
ATOM 6865 N N . VAL A 1 857 ? -2.590 0.446 25.162 1.00 93.88 857 VAL A N 1
ATOM 6866 C CA . VAL A 1 857 ? -3.116 0.745 23.821 1.00 93.88 857 VAL A CA 1
ATOM 6867 C C . VAL A 1 857 ? -2.442 1.994 23.255 1.00 93.88 857 VAL A C 1
ATOM 6869 O O . VAL A 1 857 ? -2.597 3.100 23.766 1.00 93.88 857 VAL A O 1
ATOM 6872 N N . LYS A 1 858 ? -1.715 1.810 22.148 1.00 94.44 858 LYS A N 1
ATOM 6873 C CA . LYS A 1 858 ? -1.026 2.876 21.407 1.00 94.44 858 LYS A CA 1
ATOM 6874 C C . LYS A 1 858 ? -1.785 3.326 20.174 1.00 94.44 858 LYS A C 1
ATOM 6876 O O . LYS A 1 858 ? -1.665 4.479 19.771 1.00 94.44 858 LYS A O 1
ATOM 6881 N N . ALA A 1 859 ? -2.543 2.431 19.548 1.00 93.81 859 ALA A N 1
ATOM 6882 C CA . ALA A 1 859 ? -3.314 2.743 18.356 1.00 93.81 859 ALA A CA 1
ATOM 6883 C C . ALA A 1 859 ? -4.739 2.203 18.470 1.00 93.81 859 ALA A C 1
ATOM 6885 O O . ALA A 1 859 ? -4.937 0.988 18.475 1.00 93.81 859 ALA A O 1
ATOM 6886 N N . LEU A 1 860 ? -5.716 3.108 18.473 1.00 95.56 860 LEU A N 1
ATOM 6887 C CA . LEU A 1 860 ? -7.139 2.790 18.505 1.00 95.56 860 LEU A CA 1
ATOM 6888 C C . LEU A 1 860 ? -7.816 3.203 17.197 1.00 95.56 860 LEU A C 1
ATOM 6890 O O . LEU A 1 860 ? -7.530 4.246 16.604 1.00 95.56 860 LEU A O 1
ATOM 6894 N N . THR A 1 861 ? -8.708 2.359 16.697 1.00 95.19 861 THR A N 1
ATOM 6895 C CA . THR A 1 861 ? -9.560 2.661 15.546 1.00 95.19 861 THR A CA 1
ATOM 6896 C C . THR A 1 861 ? -10.983 2.254 15.857 1.00 95.19 861 THR A C 1
ATOM 6898 O O . THR A 1 861 ? -11.237 1.078 16.095 1.00 95.19 861 THR A O 1
ATOM 6901 N N . LEU A 1 862 ? -11.881 3.232 15.829 1.00 95.25 862 LEU A N 1
ATOM 6902 C CA . LEU A 1 862 ? -13.321 3.049 15.921 1.00 95.25 862 LEU A CA 1
ATOM 6903 C C . LEU A 1 862 ? -13.907 3.310 14.541 1.00 95.25 862 LEU A C 1
ATOM 6905 O O . LEU A 1 862 ? -13.635 4.354 13.938 1.00 95.25 862 LEU A O 1
ATOM 6909 N N . SER A 1 863 ? -14.675 2.359 14.016 1.00 92.69 863 SER A N 1
ATOM 6910 C CA . SER A 1 863 ? -15.291 2.502 12.706 1.00 92.69 863 SER A CA 1
ATOM 6911 C C . SER A 1 863 ? -16.736 2.037 12.671 1.00 92.69 863 SER A C 1
ATOM 6913 O O . SER A 1 863 ? -17.042 0.934 13.110 1.00 92.69 863 SER A O 1
ATOM 6915 N N . ILE A 1 864 ? -17.631 2.880 12.143 1.00 90.19 864 ILE A N 1
ATOM 6916 C CA . ILE A 1 864 ? -19.082 2.615 12.116 1.00 90.19 864 ILE A CA 1
ATOM 6917 C C . ILE A 1 864 ? -19.605 2.262 13.524 1.00 90.19 864 ILE A C 1
ATOM 6919 O O . ILE A 1 864 ? -20.533 1.482 13.700 1.00 90.19 864 ILE A O 1
ATOM 6923 N N . SER A 1 865 ? -18.980 2.859 14.541 1.00 91.81 865 SER A N 1
ATOM 6924 C CA . SER A 1 865 ? -19.309 2.670 15.952 1.00 91.81 865 SER A CA 1
ATOM 6925 C C . SER A 1 865 ? -20.592 3.350 16.390 1.00 91.81 865 SER A C 1
ATOM 6927 O O . SER A 1 865 ? -21.173 2.898 17.364 1.00 91.81 865 SER A O 1
ATOM 6929 N N . ARG A 1 866 ? -21.058 4.378 15.666 1.00 91.88 866 ARG A N 1
ATOM 6930 C CA . ARG A 1 866 ? -22.330 5.074 15.915 1.00 91.88 866 ARG A CA 1
ATOM 6931 C C . ARG A 1 866 ? -22.523 5.542 17.364 1.00 91.88 866 ARG A C 1
ATOM 6933 O O . ARG A 1 866 ? -23.643 5.572 17.869 1.00 91.88 866 ARG A O 1
ATOM 6940 N N . LEU A 1 867 ? -21.431 5.929 18.025 1.00 94.00 867 LEU A N 1
ATOM 6941 C CA . LEU A 1 867 ? -21.480 6.436 19.392 1.00 94.00 867 LEU A CA 1
ATOM 6942 C C . LEU A 1 867 ? -22.262 7.752 19.420 1.00 94.00 867 LEU A C 1
ATOM 6944 O O . LEU A 1 867 ? -21.943 8.685 18.680 1.00 94.00 867 LEU A O 1
ATOM 6948 N N . LYS A 1 868 ? -23.276 7.821 20.286 1.00 92.00 868 LYS A N 1
ATOM 6949 C CA . LYS A 1 868 ? -24.052 9.047 20.524 1.00 92.00 868 LYS A CA 1
ATOM 6950 C C . LYS A 1 868 ? -23.388 9.958 21.555 1.00 92.00 868 LYS A C 1
ATOM 6952 O O . LYS A 1 868 ? -23.399 11.170 21.382 1.00 92.00 868 LYS A O 1
ATOM 6957 N N . LYS A 1 869 ? -22.806 9.374 22.610 1.00 93.31 869 LYS A N 1
ATOM 6958 C CA . LYS A 1 869 ? -22.022 10.103 23.617 1.00 93.31 869 LYS A CA 1
ATOM 6959 C C . LYS A 1 869 ? -20.625 10.394 23.068 1.00 93.31 869 LYS A C 1
ATOM 6961 O O . LYS A 1 869 ? -20.048 9.539 22.394 1.00 93.31 869 LYS A O 1
ATOM 6966 N N . ASP A 1 870 ? -20.106 11.582 23.364 1.00 94.31 870 ASP A N 1
ATOM 6967 C CA . ASP A 1 870 ? -18.762 11.999 22.969 1.00 94.31 870 ASP A CA 1
ATOM 6968 C C . ASP A 1 870 ? -17.696 11.021 23.508 1.00 94.31 870 ASP A C 1
ATOM 6970 O O . ASP A 1 870 ? -17.582 10.846 24.726 1.00 94.31 870 ASP A O 1
ATOM 6974 N N . PRO A 1 871 ? -16.919 10.354 22.632 1.00 94.75 871 PRO A N 1
ATOM 6975 C CA . PRO A 1 871 ? -15.877 9.434 23.066 1.00 94.75 871 PRO A CA 1
ATOM 6976 C C . PRO A 1 871 ? -14.624 10.142 23.605 1.00 94.75 871 PRO A C 1
ATOM 6978 O O . PRO A 1 871 ? -13.790 9.487 24.234 1.00 94.75 871 PRO A O 1
ATOM 6981 N N . MET A 1 872 ? -14.440 11.442 23.355 1.00 95.75 872 MET A N 1
ATOM 6982 C CA . MET A 1 872 ? -13.165 12.129 23.588 1.00 95.75 872 MET A CA 1
ATOM 6983 C C . MET A 1 872 ? -12.793 12.231 25.072 1.00 95.75 872 MET A C 1
ATOM 6985 O O . MET A 1 872 ? -11.611 12.119 25.395 1.00 95.75 872 MET A O 1
ATOM 6989 N N . GLU A 1 873 ? -13.777 12.330 25.972 1.00 91.75 873 GLU A N 1
ATOM 6990 C CA . GLU A 1 873 ? -13.570 12.296 27.429 1.00 91.75 873 GLU A CA 1
ATOM 6991 C C . GLU A 1 873 ? -12.846 11.013 27.863 1.00 91.75 873 GLU A C 1
ATOM 6993 O O . GLU A 1 873 ? -11.834 11.052 28.559 1.00 91.75 873 GLU A O 1
ATOM 6998 N N . THR A 1 874 ? -13.339 9.859 27.411 1.00 94.25 874 THR A N 1
ATOM 6999 C CA . THR A 1 874 ? -12.787 8.559 27.804 1.00 94.25 874 THR A CA 1
ATOM 7000 C C . THR A 1 874 ? -11.480 8.259 27.079 1.00 94.25 874 THR A C 1
ATOM 7002 O O . THR A 1 874 ? -10.505 7.820 27.687 1.00 94.25 874 THR A O 1
ATOM 7005 N N . LEU A 1 875 ? -11.428 8.523 25.771 1.00 96.12 875 LEU A N 1
ATOM 7006 C CA . LEU A 1 875 ? -10.237 8.252 24.965 1.00 96.12 875 LEU A CA 1
ATOM 7007 C C . LEU A 1 875 ? -9.060 9.160 25.342 1.00 96.12 875 LEU A C 1
ATOM 7009 O O . LEU A 1 875 ? -7.908 8.738 25.231 1.00 96.12 875 LEU A O 1
ATOM 7013 N N . GLY A 1 876 ? -9.340 10.373 25.825 1.00 94.50 876 GLY A N 1
ATOM 7014 C CA . GLY A 1 876 ? -8.336 11.327 26.292 1.00 94.50 876 GLY A CA 1
ATOM 7015 C C . GLY A 1 876 ? -7.593 10.882 27.551 1.00 94.50 876 GLY A C 1
ATOM 7016 O O . GLY A 1 876 ? -6.468 11.330 27.774 1.00 94.50 876 GLY A O 1
ATOM 7017 N N . GLN A 1 877 ? -8.173 9.970 28.336 1.00 94.50 877 GLN A N 1
ATOM 7018 C CA . GLN A 1 877 ? -7.569 9.430 29.559 1.00 94.50 877 GLN A CA 1
ATOM 7019 C C . GLN A 1 877 ? -6.571 8.293 29.282 1.00 94.50 877 GLN A C 1
ATOM 7021 O O . GLN A 1 877 ? -5.810 7.914 30.173 1.00 94.50 877 GLN A O 1
ATOM 7026 N N . LEU A 1 878 ? -6.526 7.759 28.054 1.00 94.38 878 LEU A N 1
ATOM 7027 C CA . LEU A 1 878 ? -5.645 6.643 27.709 1.00 94.38 878 LEU A CA 1
ATOM 7028 C C . LEU A 1 878 ? -4.169 7.092 27.684 1.00 94.38 878 LEU A C 1
ATOM 7030 O O . LEU A 1 878 ? -3.778 7.900 26.835 1.00 94.38 878 LEU A O 1
ATOM 7034 N N . PRO A 1 879 ? -3.306 6.553 28.568 1.00 92.25 879 PRO A N 1
ATOM 7035 C CA . PRO A 1 879 ? -2.002 7.154 28.852 1.00 92.25 879 PRO A CA 1
ATOM 7036 C C . PRO A 1 879 ? -0.984 6.972 27.723 1.00 92.25 879 PRO A C 1
ATOM 7038 O O . PRO A 1 879 ? -0.061 7.775 2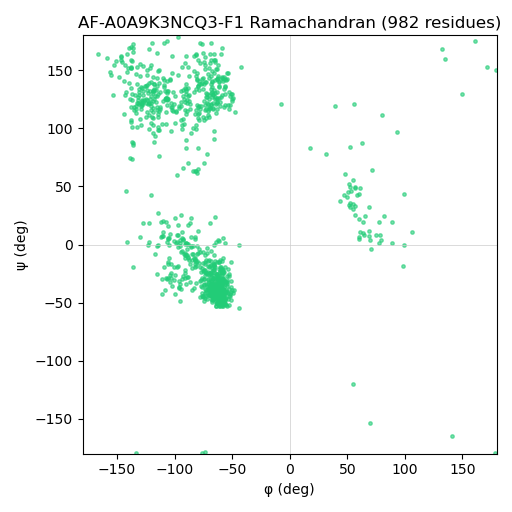7.597 1.00 92.25 879 PRO A O 1
ATOM 7041 N N . CYS A 1 880 ? -1.131 5.916 26.919 1.00 93.25 880 CYS A N 1
ATOM 7042 C CA . CYS A 1 880 ? -0.201 5.533 25.856 1.00 93.25 880 CYS A CA 1
ATOM 7043 C C . CYS A 1 880 ? -0.755 5.748 24.442 1.00 93.25 880 CYS A C 1
ATOM 7045 O O . CYS A 1 880 ? -0.105 5.329 23.485 1.00 93.25 880 CYS A O 1
ATOM 7047 N N . LEU A 1 881 ? -1.927 6.374 24.284 1.00 95.06 881 LEU A N 1
ATOM 7048 C CA . LEU A 1 881 ? -2.575 6.516 22.982 1.00 95.06 881 LEU A CA 1
ATOM 7049 C C . LEU A 1 881 ? -1.797 7.489 22.081 1.00 95.06 881 LEU A C 1
ATOM 7051 O O . LEU A 1 881 ? -1.802 8.695 22.308 1.00 95.06 881 LEU A O 1
ATOM 7055 N N . ILE A 1 882 ? -1.157 6.950 21.040 1.00 94.25 882 ILE A N 1
ATOM 7056 C CA . ILE A 1 882 ? -0.376 7.687 20.031 1.00 94.25 882 ILE A CA 1
ATOM 7057 C C . ILE A 1 882 ? -1.227 7.968 18.791 1.00 94.25 882 ILE A C 1
ATOM 7059 O O . ILE A 1 882 ? -1.108 9.026 18.174 1.00 94.25 882 ILE A O 1
ATOM 7063 N N . VAL A 1 883 ? -2.088 7.019 18.410 1.00 94.06 883 VAL A N 1
ATOM 7064 C CA . VAL A 1 883 ? -2.896 7.105 17.191 1.00 94.06 883 VAL A CA 1
ATOM 7065 C C . VAL A 1 883 ? -4.362 6.852 17.480 1.00 94.06 883 VAL A C 1
ATOM 7067 O O . VAL A 1 883 ? -4.729 5.756 17.907 1.00 94.06 883 VAL A O 1
ATOM 7070 N N . LEU A 1 884 ? -5.204 7.813 17.119 1.00 96.81 884 LEU A N 1
ATOM 7071 C CA . LEU A 1 884 ? -6.653 7.684 17.177 1.00 96.81 884 LEU A CA 1
ATOM 7072 C C . LEU A 1 884 ? -7.265 7.840 15.783 1.00 96.81 884 LEU A C 1
ATOM 7074 O O . LEU A 1 884 ? -6.931 8.756 15.029 1.00 96.81 884 LEU A O 1
ATOM 7078 N N . ARG A 1 885 ? -8.167 6.922 15.428 1.00 95.44 885 ARG A N 1
ATOM 7079 C CA . ARG A 1 885 ? -8.938 6.982 14.182 1.00 95.44 885 ARG A CA 1
ATOM 7080 C C . ARG A 1 885 ? -10.424 6.829 14.476 1.00 95.44 885 ARG A C 1
ATOM 7082 O O . ARG A 1 885 ? -10.836 5.788 14.983 1.00 95.44 885 ARG A O 1
ATOM 7089 N N . LEU A 1 886 ? -11.192 7.841 14.100 1.00 95.94 886 LEU A N 1
ATOM 7090 C CA . LEU A 1 886 ? -12.648 7.882 14.144 1.00 95.94 886 LEU A CA 1
ATOM 7091 C C . LEU A 1 886 ? -13.152 7.860 12.698 1.00 95.94 886 LEU A C 1
ATOM 7093 O O . LEU A 1 886 ? -12.988 8.841 11.971 1.00 95.94 886 LEU A O 1
ATOM 7097 N N . LEU A 1 887 ? -13.648 6.709 12.236 1.00 91.50 887 LEU A N 1
ATOM 7098 C CA . LEU A 1 887 ? -13.858 6.434 10.811 1.00 91.50 887 LEU A CA 1
ATOM 7099 C C . LEU A 1 887 ? -15.299 6.029 10.486 1.00 91.50 887 LEU A C 1
ATOM 7101 O O . LEU A 1 887 ? -15.754 4.976 10.914 1.00 91.50 887 LEU A O 1
ATOM 7105 N N . GLY A 1 888 ? -15.969 6.767 9.607 1.00 85.06 888 GLY A N 1
ATOM 7106 C CA . GLY A 1 888 ? -17.293 6.424 9.088 1.00 85.06 888 GLY A CA 1
ATOM 7107 C C . GLY A 1 888 ? -18.333 6.383 10.193 1.00 85.06 888 GLY A C 1
ATOM 7108 O O . GLY A 1 888 ? -18.552 5.325 10.763 1.00 85.06 888 GLY A O 1
ATOM 7109 N N . ASP A 1 889 ? -18.948 7.522 10.502 1.00 89.62 889 ASP A N 1
ATOM 7110 C CA . ASP A 1 889 ? -20.004 7.665 11.512 1.00 89.62 889 ASP A CA 1
ATOM 7111 C C . ASP A 1 889 ? -19.689 6.897 12.820 1.00 89.62 889 ASP A C 1
ATOM 7113 O O . ASP A 1 889 ? -20.555 6.278 13.436 1.00 89.62 889 ASP A O 1
ATOM 7117 N N . SER A 1 890 ? -18.414 6.881 13.242 1.00 93.88 890 SER A N 1
ATOM 7118 C CA . SER A 1 890 ? -18.003 6.258 14.509 1.00 93.88 890 SER A CA 1
ATOM 7119 C C . SER A 1 890 ? -18.503 7.042 15.719 1.00 93.88 890 SER A C 1
ATOM 7121 O O . SER A 1 890 ? -18.717 6.462 16.779 1.00 93.88 890 SER A O 1
ATOM 7123 N N . PHE A 1 891 ? -18.723 8.338 15.527 1.00 95.69 891 PHE A N 1
ATOM 7124 C CA . PHE A 1 891 ? -19.450 9.232 16.410 1.00 95.69 891 PHE A CA 1
ATOM 7125 C C . PHE A 1 891 ? -20.522 9.937 15.575 1.00 95.69 891 PHE A C 1
ATOM 7127 O O . PHE A 1 891 ? -20.237 10.387 14.461 1.00 95.69 891 PHE A O 1
ATOM 7134 N N . THR A 1 892 ? -21.751 9.969 16.082 1.00 94.31 892 THR A N 1
ATOM 7135 C CA . THR A 1 892 ? -22.921 10.538 15.390 1.00 94.31 892 THR A CA 1
ATOM 7136 C C . THR A 1 892 ? -23.484 11.771 16.087 1.00 94.31 892 THR A C 1
ATOM 7138 O O . THR A 1 892 ? -24.476 12.310 15.609 1.00 94.31 892 THR A O 1
ATOM 7141 N N . GLY A 1 893 ? -22.900 12.189 17.212 1.00 93.06 893 GLY A N 1
ATOM 7142 C CA . GLY A 1 893 ? -23.279 13.431 17.878 1.00 93.06 893 GLY A CA 1
ATOM 7143 C C . GLY A 1 893 ? -22.734 14.669 17.163 1.00 93.06 893 GLY A C 1
ATOM 7144 O O . GLY A 1 893 ? -21.938 14.580 16.225 1.00 93.06 893 GLY A O 1
ATOM 7145 N N . GLU A 1 894 ? -23.182 15.829 17.633 1.00 96.25 894 GLU A N 1
ATOM 7146 C CA . GLU A 1 894 ? -22.921 17.121 16.990 1.00 96.25 894 GLU A CA 1
ATOM 7147 C C . GLU A 1 894 ? -21.684 17.827 17.543 1.00 96.25 894 GLU A C 1
ATOM 7149 O O . GLU A 1 894 ? -21.027 18.567 16.815 1.00 96.25 894 GLU A O 1
ATOM 7154 N N . ARG A 1 895 ? -21.323 17.567 18.803 1.00 96.19 895 ARG A N 1
ATOM 7155 C CA . ARG A 1 895 ? -20.222 18.248 19.488 1.00 96.19 895 ARG A CA 1
ATOM 7156 C C . ARG A 1 895 ? -19.242 17.260 20.112 1.00 96.19 895 ARG A C 1
ATOM 7158 O O . ARG A 1 895 ? -19.665 16.312 20.768 1.00 96.19 895 ARG A O 1
ATOM 7165 N N . MET A 1 896 ? -17.947 17.505 19.916 1.00 96.00 896 MET A N 1
ATOM 7166 C CA . MET A 1 896 ? -16.856 16.809 20.613 1.00 96.00 896 MET A CA 1
ATOM 7167 C C . MET A 1 896 ? -16.031 17.794 21.437 1.00 96.00 896 MET A C 1
ATOM 7169 O O . MET A 1 896 ? -15.690 18.871 20.947 1.00 96.00 896 MET A O 1
ATOM 7173 N N . VAL A 1 897 ? -15.652 17.400 22.649 1.00 95.69 897 VAL A N 1
ATOM 7174 C CA . VAL A 1 897 ? -14.868 18.202 23.588 1.00 95.69 897 VAL A CA 1
ATOM 7175 C C . VAL A 1 897 ? -13.668 17.396 24.079 1.00 95.69 897 VAL A C 1
ATOM 7177 O O . VAL A 1 897 ? -13.792 16.339 24.695 1.00 95.69 897 VAL A O 1
ATOM 7180 N N . CYS A 1 898 ? -12.469 17.917 23.834 1.00 94.69 898 CYS A N 1
ATOM 7181 C CA . CYS A 1 898 ? -11.245 17.371 24.406 1.00 94.69 898 CYS A CA 1
ATOM 7182 C C . CYS A 1 898 ? -10.901 18.124 25.694 1.00 94.69 898 CYS A C 1
ATOM 7184 O O . CYS A 1 898 ? -10.447 19.268 25.627 1.00 94.69 898 CYS A O 1
ATOM 7186 N N . LEU A 1 899 ? -11.099 17.465 26.838 1.00 92.81 899 LEU A N 1
ATOM 7187 C CA . LEU A 1 899 ? -10.865 18.029 28.170 1.00 92.81 899 LEU A CA 1
ATOM 7188 C C . LEU A 1 899 ? -9.391 18.350 28.444 1.00 92.81 899 LEU A C 1
ATOM 7190 O O . LEU A 1 899 ? -8.481 17.742 27.863 1.00 92.81 899 LEU A O 1
ATOM 7194 N N . ARG A 1 900 ? -9.172 19.276 29.384 1.00 91.81 900 ARG A N 1
ATOM 7195 C CA . ARG A 1 900 ? -7.859 19.779 29.788 1.00 91.81 900 ARG A CA 1
ATOM 7196 C C . ARG A 1 900 ? -6.877 18.649 30.105 1.00 91.81 900 ARG A C 1
ATOM 7198 O O . ARG A 1 900 ? -7.181 17.736 30.871 1.00 91.81 900 ARG A O 1
ATOM 7205 N N . GLY A 1 901 ? -5.682 18.710 29.518 1.00 86.06 901 GLY A N 1
ATOM 7206 C CA . GLY A 1 901 ? -4.618 17.719 29.735 1.00 86.06 901 GLY A CA 1
ATOM 7207 C C . GLY A 1 901 ? -4.893 16.317 29.162 1.00 86.06 901 GLY A C 1
ATOM 7208 O O . GLY A 1 901 ? -4.118 15.385 29.414 1.00 86.06 901 GLY A O 1
ATOM 7209 N N . GLY A 1 902 ? -5.980 16.141 28.401 1.00 92.50 902 GLY A N 1
ATOM 7210 C CA . GLY A 1 902 ? -6.297 14.899 27.701 1.00 92.50 902 GLY A CA 1
ATOM 7211 C C . GLY A 1 902 ? -5.340 14.610 26.537 1.00 92.50 902 GLY A C 1
ATOM 7212 O O . GLY A 1 902 ? -4.743 15.512 25.950 1.00 92.50 902 GLY A O 1
ATOM 7213 N N . PHE A 1 903 ? -5.218 13.336 26.155 1.00 94.00 903 PHE A N 1
ATOM 7214 C CA . PHE A 1 903 ? -4.429 12.888 24.997 1.00 94.00 903 PHE A CA 1
ATOM 7215 C C . PHE A 1 903 ? -2.927 13.220 25.082 1.00 94.00 903 PHE A C 1
ATOM 7217 O O . PHE A 1 903 ? -2.318 13.707 24.127 1.00 94.00 903 PHE A O 1
ATOM 7224 N N . LYS A 1 904 ? -2.298 12.900 26.219 1.00 91.06 904 LYS A N 1
ATOM 7225 C CA . LYS A 1 904 ? -0.899 13.255 26.533 1.00 91.06 904 LYS A CA 1
ATOM 7226 C C . LYS A 1 904 ? 0.136 12.805 25.492 1.00 91.06 904 LYS A C 1
ATOM 7228 O O . LYS A 1 904 ? 1.129 13.498 25.293 1.00 91.06 904 LYS A O 1
ATOM 7233 N N . GLN A 1 905 ? -0.063 11.659 24.834 1.00 92.31 905 GLN A N 1
ATOM 7234 C CA . GLN A 1 905 ? 0.882 11.094 23.851 1.00 92.31 905 GLN A CA 1
ATOM 7235 C C . GLN A 1 905 ? 0.358 11.096 22.408 1.00 92.31 905 GLN A C 1
ATOM 7237 O O . GLN A 1 905 ? 1.014 10.535 21.531 1.00 92.31 905 GLN A O 1
ATOM 7242 N N . LEU A 1 906 ? -0.806 11.698 22.143 1.00 93.81 906 LEU A N 1
ATOM 7243 C CA . LEU A 1 906 ? -1.441 11.592 20.832 1.00 93.81 906 LEU A CA 1
ATOM 7244 C C . LEU A 1 906 ? -0.635 12.362 19.783 1.00 93.81 906 LEU A C 1
ATOM 7246 O O . LEU A 1 906 ? -0.501 13.579 19.868 1.00 93.81 906 LEU A O 1
ATOM 7250 N N . GLU A 1 907 ? -0.127 11.644 18.782 1.00 92.19 907 GLU A N 1
ATOM 7251 C CA . GLU A 1 907 ? 0.633 12.207 17.662 1.00 92.19 907 GLU A CA 1
ATOM 7252 C C . GLU A 1 907 ? -0.186 12.236 16.366 1.00 92.19 907 GLU A C 1
ATOM 7254 O O . GLU A 1 907 ? 0.045 13.094 15.516 1.00 92.19 907 GLU A O 1
ATOM 7259 N N . VAL A 1 908 ? -1.143 11.317 16.194 1.00 92.38 908 VAL A N 1
ATOM 7260 C CA . VAL A 1 908 ? -1.926 11.191 14.955 1.00 92.38 908 VAL A CA 1
ATOM 7261 C C . VAL A 1 908 ? -3.416 11.078 15.257 1.00 92.38 908 VAL A C 1
ATOM 7263 O O . VAL A 1 908 ? -3.854 10.111 15.888 1.00 92.38 908 VAL A O 1
ATOM 7266 N N . LEU A 1 909 ? -4.204 12.001 14.705 1.00 95.25 909 LEU A N 1
ATOM 7267 C CA . LEU A 1 909 ? -5.663 11.989 14.779 1.00 95.25 909 LEU A CA 1
ATOM 7268 C C . LEU A 1 909 ? -6.275 11.961 13.377 1.00 95.25 909 LEU A C 1
ATOM 7270 O O . LEU A 1 909 ? -5.984 12.809 12.533 1.00 95.25 909 LEU A O 1
ATOM 7274 N N . LYS A 1 910 ? -7.141 10.976 13.122 1.00 94.31 910 LYS A N 1
ATOM 7275 C CA . LYS A 1 910 ? -7.894 10.864 11.865 1.00 94.31 910 LYS A CA 1
ATOM 7276 C C . LYS A 1 910 ? -9.390 10.898 12.136 1.00 94.31 910 LYS A C 1
ATOM 7278 O O . LYS A 1 910 ? -9.887 10.027 12.847 1.00 94.31 910 LYS A O 1
ATOM 7283 N N . ILE A 1 911 ? -10.087 11.862 11.539 1.00 95.31 911 ILE A N 1
ATOM 7284 C CA . ILE A 1 911 ? -11.530 12.076 11.690 1.00 95.31 911 ILE A CA 1
ATOM 7285 C C . ILE A 1 911 ? -12.167 12.010 10.306 1.00 95.31 911 ILE A C 1
ATOM 7287 O O . ILE A 1 911 ? -12.085 12.958 9.526 1.00 95.31 911 ILE A O 1
ATOM 7291 N N . TRP A 1 912 ? -12.744 10.864 9.959 1.00 92.50 912 TRP A N 1
ATOM 7292 C CA . TRP A 1 912 ? -13.225 10.604 8.604 1.00 92.50 912 TRP A CA 1
ATOM 7293 C C . TRP A 1 912 ? -14.721 10.314 8.603 1.00 92.50 912 TRP A C 1
ATOM 7295 O O . TRP A 1 912 ? -15.167 9.392 9.280 1.00 92.50 912 TRP A O 1
ATOM 7305 N N . LYS A 1 913 ? -15.475 11.024 7.759 1.00 90.56 913 LYS A N 1
ATOM 7306 C CA . LYS A 1 913 ? -16.899 10.802 7.482 1.00 90.56 913 LYS A CA 1
ATOM 7307 C C . LYS A 1 913 ? -17.720 10.774 8.777 1.00 90.56 913 LYS A C 1
ATOM 7309 O O . LYS A 1 913 ? -18.512 9.859 8.962 1.00 90.56 913 LYS A O 1
ATOM 7314 N N . LEU A 1 914 ? -17.491 11.731 9.681 1.00 93.06 914 LEU A N 1
ATOM 7315 C CA . LEU A 1 914 ? -18.368 11.976 10.831 1.00 93.06 914 LEU A CA 1
ATOM 7316 C C . LEU A 1 914 ? -19.425 12.988 10.398 1.00 93.06 914 LEU A C 1
ATOM 7318 O O . LEU A 1 914 ? -19.196 14.193 10.452 1.00 93.06 914 LEU A O 1
ATOM 7322 N N . LYS A 1 915 ? -20.548 12.499 9.869 1.00 89.69 915 LYS A N 1
ATOM 7323 C CA . LYS A 1 915 ? -21.509 13.369 9.175 1.00 89.69 915 LYS A CA 1
ATOM 7324 C C . LYS A 1 915 ? -22.265 14.310 10.105 1.00 89.69 915 LYS A C 1
ATOM 7326 O O . LYS A 1 915 ? -22.678 15.365 9.645 1.00 89.69 915 LYS A O 1
ATOM 7331 N N . GLY A 1 916 ? -22.476 13.900 11.356 1.00 91.56 916 GLY A N 1
ATOM 7332 C CA . GLY A 1 916 ? -23.210 14.672 12.361 1.00 91.56 916 GLY A CA 1
ATOM 7333 C C . GLY A 1 916 ? -22.372 15.733 13.067 1.00 91.56 916 GLY A C 1
ATOM 7334 O O . GLY A 1 916 ? -22.944 16.659 13.618 1.00 91.56 916 GLY A O 1
ATOM 7335 N N . LEU A 1 917 ? -21.041 15.627 13.025 1.00 96.50 917 LEU A N 1
ATOM 7336 C CA . LEU A 1 917 ? -20.154 16.501 13.783 1.00 96.50 917 LEU A CA 1
ATOM 7337 C C . LEU A 1 917 ? -20.193 17.937 13.241 1.00 96.50 917 LEU A C 1
ATOM 7339 O O . LEU A 1 917 ? -19.806 18.173 12.097 1.00 96.50 917 LEU A O 1
ATOM 7343 N N . GLU A 1 918 ? -20.591 18.878 14.090 1.00 95.88 918 GLU A N 1
ATOM 7344 C CA . GLU A 1 918 ? -20.705 20.310 13.806 1.00 95.88 918 GLU A CA 1
ATOM 7345 C C . GLU A 1 918 ? -19.665 21.132 14.566 1.00 95.88 918 GLU A C 1
ATOM 7347 O O . GLU A 1 918 ? -19.039 22.029 13.994 1.00 95.88 918 GLU A O 1
ATOM 7352 N N . GLU A 1 919 ? -19.450 20.805 15.839 1.00 94.94 919 GLU A N 1
ATOM 7353 C CA . GLU A 1 919 ? -18.614 21.567 16.764 1.00 94.94 919 GLU A CA 1
ATOM 7354 C C . GLU A 1 919 ? -17.516 20.693 17.367 1.00 94.94 919 GLU A C 1
ATOM 7356 O O . GLU A 1 919 ? -17.727 19.542 17.755 1.00 94.94 919 GLU A O 1
ATOM 7361 N N . TRP A 1 920 ? -16.309 21.245 17.444 1.00 95.19 920 TRP A N 1
ATOM 7362 C CA . TRP A 1 920 ? -15.172 20.576 18.051 1.00 95.19 920 TRP A CA 1
ATOM 7363 C C . TRP A 1 920 ? -14.391 21.571 18.899 1.00 95.19 920 TRP A C 1
ATOM 7365 O O . TRP A 1 920 ? -13.854 22.546 18.373 1.00 95.19 920 TRP A O 1
ATOM 7375 N N . ASP A 1 921 ? -14.313 21.285 20.197 1.00 92.88 921 ASP A N 1
ATOM 7376 C CA . ASP A 1 921 ? -13.626 22.097 21.192 1.00 92.88 921 ASP A CA 1
ATOM 7377 C C . ASP A 1 921 ? -12.432 21.350 21.784 1.00 92.88 921 ASP A C 1
ATOM 7379 O O . ASP A 1 921 ? -12.460 20.136 22.001 1.00 92.88 921 ASP A O 1
ATOM 7383 N N . VAL A 1 922 ? -11.359 22.091 22.055 1.00 92.56 922 VAL A N 1
ATOM 7384 C CA . VAL A 1 922 ? -10.125 21.562 22.644 1.00 92.56 922 VAL A CA 1
ATOM 7385 C C . VAL A 1 922 ? -9.667 22.511 23.738 1.00 92.56 922 VAL A C 1
ATOM 7387 O O . VAL A 1 922 ? -9.340 23.668 23.461 1.00 92.56 922 VAL A O 1
ATOM 7390 N N . GLU A 1 923 ? -9.662 22.021 24.974 1.00 91.81 923 GLU A N 1
ATOM 7391 C CA . GLU A 1 923 ? -9.240 22.772 26.154 1.00 91.81 923 GLU A CA 1
ATOM 7392 C C . GLU A 1 923 ? -7.708 22.892 26.251 1.00 91.81 923 GLU A C 1
ATOM 7394 O O . GLU A 1 923 ? -6.949 22.446 25.387 1.00 91.81 923 GLU A O 1
ATOM 7399 N N . GLU A 1 924 ? -7.227 23.559 27.300 1.00 85.56 924 GLU A N 1
ATOM 7400 C CA . GLU A 1 924 ? -5.796 23.752 27.535 1.00 85.56 924 GLU A CA 1
ATOM 7401 C C . GLU A 1 924 ? -5.044 22.440 27.750 1.00 85.56 924 GLU A C 1
ATOM 7403 O O . GLU A 1 924 ? -5.572 21.487 28.310 1.00 85.56 924 GLU A O 1
ATOM 7408 N N . GLU A 1 925 ? -3.796 22.377 27.283 1.00 85.50 925 GLU A N 1
ATOM 7409 C CA . GLU A 1 925 ? -2.913 21.207 27.439 1.00 85.50 925 GLU A CA 1
ATOM 7410 C C . GLU A 1 925 ? -3.439 19.901 26.797 1.00 85.50 925 GLU A C 1
ATOM 7412 O O . GLU A 1 925 ? -2.816 18.846 26.923 1.00 85.50 925 GLU A O 1
ATOM 7417 N N . ALA A 1 926 ? -4.564 19.939 26.077 1.00 90.81 926 ALA A N 1
ATOM 7418 C CA . ALA A 1 926 ? -5.095 18.786 25.365 1.00 90.81 926 ALA A CA 1
ATOM 7419 C C . ALA A 1 926 ? -4.381 18.597 24.013 1.00 90.81 926 ALA A C 1
ATOM 7421 O O . ALA A 1 926 ? -4.230 19.541 23.236 1.00 90.81 926 ALA A O 1
ATOM 7422 N N . MET A 1 927 ? -3.976 17.359 23.700 1.00 90.69 927 MET A N 1
ATOM 7423 C CA . MET A 1 927 ? -3.352 16.976 22.415 1.00 90.69 927 MET A CA 1
ATOM 7424 C C . MET A 1 927 ? -2.076 17.767 22.034 1.00 90.69 927 MET A C 1
ATOM 7426 O O . MET A 1 927 ? -1.794 17.959 20.851 1.00 90.69 927 MET A O 1
ATOM 7430 N N . GLU A 1 928 ? -1.250 18.197 22.996 1.00 88.06 928 GLU A N 1
ATOM 7431 C CA . GLU A 1 928 ? -0.061 19.037 22.721 1.00 88.06 928 GLU A CA 1
ATOM 7432 C C . GLU A 1 928 ? 0.992 18.400 21.793 1.00 88.06 928 GLU A C 1
ATOM 7434 O O . GLU A 1 928 ? 1.801 19.102 21.178 1.00 88.06 928 GLU A O 1
ATOM 7439 N N . ASN A 1 929 ? 0.999 17.068 21.697 1.00 88.88 929 ASN A N 1
ATOM 7440 C CA . ASN A 1 929 ? 1.949 16.298 20.895 1.00 88.88 929 ASN A CA 1
ATOM 7441 C C . ASN A 1 929 ? 1.456 15.973 19.478 1.00 88.88 929 ASN A C 1
ATOM 7443 O O . ASN A 1 929 ? 2.153 15.258 18.756 1.00 88.88 929 ASN A O 1
ATOM 7447 N N . LEU A 1 930 ? 0.297 16.500 19.068 1.00 9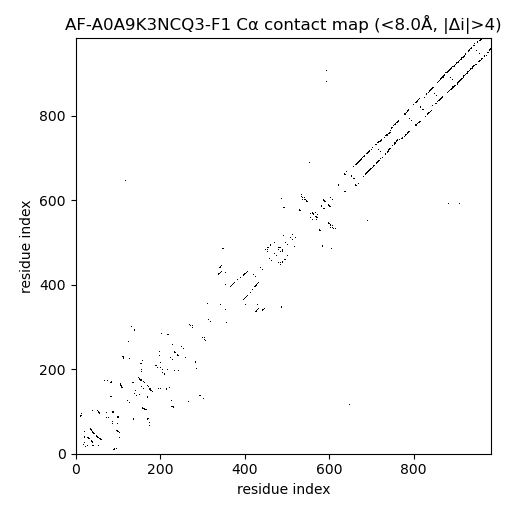0.88 930 LEU A N 1
ATOM 7448 C CA . LEU A 1 930 ? -0.306 16.190 17.776 1.00 90.88 930 LEU A CA 1
ATOM 7449 C C . LEU A 1 930 ? 0.588 16.666 16.617 1.00 90.88 930 LEU A C 1
ATOM 7451 O O . LEU A 1 930 ? 0.897 17.852 16.513 1.00 90.88 930 LEU A O 1
ATOM 7455 N N . LYS A 1 931 ? 0.976 15.729 15.743 1.00 89.25 931 LYS A N 1
ATOM 7456 C CA . LYS A 1 931 ? 1.832 15.939 14.561 1.00 89.25 931 LYS A CA 1
ATOM 7457 C C . LYS A 1 931 ? 1.065 15.845 13.247 1.00 89.25 931 LYS A C 1
ATOM 7459 O O . LYS A 1 931 ? 1.320 16.631 12.339 1.00 89.25 931 LYS A O 1
ATOM 7464 N N . GLU A 1 932 ? 0.125 14.904 13.145 1.00 89.75 932 GLU A N 1
ATOM 7465 C CA . GLU A 1 932 ? -0.718 14.711 11.959 1.00 89.75 932 GLU A CA 1
ATOM 7466 C C . GLU A 1 932 ? -2.202 14.782 12.332 1.00 89.75 932 GLU A C 1
ATOM 7468 O O . GLU A 1 932 ? -2.693 13.987 13.140 1.00 89.75 932 GLU A O 1
ATOM 7473 N N . LEU A 1 933 ? -2.925 15.685 11.669 1.00 92.75 933 LEU A N 1
ATOM 7474 C CA . LEU A 1 933 ? -4.381 15.771 11.702 1.00 92.75 933 LEU A CA 1
ATOM 7475 C C . LEU A 1 933 ? -4.936 15.536 10.294 1.00 92.75 933 LEU A C 1
ATOM 7477 O O . LEU A 1 933 ? -4.537 16.195 9.337 1.00 92.75 933 LEU A O 1
ATOM 7481 N N . ASP A 1 934 ? -5.843 14.571 10.158 1.00 92.31 934 ASP A N 1
ATOM 7482 C CA . ASP A 1 934 ? -6.420 14.164 8.873 1.00 92.31 934 ASP A CA 1
ATOM 7483 C C . ASP A 1 934 ? -7.951 14.143 8.966 1.00 92.31 934 ASP A C 1
ATOM 7485 O O . ASP A 1 934 ? -8.533 13.217 9.540 1.00 92.31 934 ASP A O 1
ATOM 7489 N N . ILE A 1 935 ? -8.593 15.173 8.414 1.00 93.81 935 ILE A N 1
ATOM 7490 C CA . ILE A 1 935 ? -10.046 15.366 8.424 1.00 93.81 935 ILE A CA 1
ATOM 7491 C C . ILE A 1 935 ? -10.588 15.113 7.024 1.00 93.81 935 ILE A C 1
ATOM 7493 O O . ILE A 1 935 ? -10.130 15.716 6.052 1.00 93.81 935 ILE A O 1
ATOM 7497 N N . ARG A 1 936 ? -11.580 14.226 6.904 1.00 91.12 936 ARG A N 1
ATOM 7498 C CA . ARG A 1 936 ? -12.160 13.882 5.600 1.00 91.12 936 ARG A CA 1
ATOM 7499 C C . ARG A 1 936 ? -13.670 13.784 5.655 1.00 91.12 936 ARG A C 1
ATOM 7501 O O . ARG A 1 936 ? -14.166 13.074 6.521 1.00 91.12 936 ARG A O 1
ATOM 7508 N N . ARG A 1 937 ? -14.401 14.359 4.693 1.00 87.88 937 ARG A N 1
ATOM 7509 C CA . ARG A 1 937 ? -15.862 14.161 4.540 1.00 87.88 937 ARG A CA 1
ATOM 7510 C C . ARG A 1 937 ? -16.699 14.480 5.790 1.00 87.88 937 ARG A C 1
ATOM 7512 O O . ARG A 1 937 ? -17.739 13.858 6.012 1.00 87.88 937 ARG A O 1
ATOM 7519 N N . CYS A 1 938 ? -16.254 15.415 6.622 1.00 90.75 938 CYS A N 1
ATOM 7520 C CA . CYS A 1 938 ? -16.972 15.908 7.803 1.00 90.75 938 CYS A CA 1
ATOM 7521 C C . CYS A 1 938 ? -17.695 17.221 7.463 1.00 90.75 938 CYS A C 1
ATOM 7523 O O . CYS A 1 938 ? -17.402 18.261 8.037 1.00 90.75 938 CYS A O 1
ATOM 7525 N N . HIS A 1 939 ? -18.607 17.188 6.488 1.00 91.31 939 HIS A N 1
ATOM 7526 C CA . HIS A 1 939 ? -19.158 18.391 5.841 1.00 91.31 939 HIS A CA 1
ATOM 7527 C C . HIS A 1 939 ? -19.881 19.378 6.768 1.00 91.31 939 HIS A C 1
ATOM 7529 O O . HIS A 1 939 ? -20.044 20.535 6.405 1.00 91.31 939 HIS A O 1
ATOM 7535 N N . LYS A 1 940 ? -20.331 18.921 7.936 1.00 93.69 940 LYS A N 1
ATOM 7536 C CA . LYS A 1 940 ? -21.014 19.748 8.930 1.00 93.69 940 LYS A CA 1
ATOM 7537 C C . LYS A 1 940 ? -20.068 20.469 9.895 1.00 93.69 940 LYS A C 1
ATOM 7539 O O . LYS A 1 940 ? -20.493 21.413 10.555 1.00 93.69 940 LYS A O 1
ATOM 7544 N N . LEU A 1 941 ? -18.805 20.047 9.978 1.00 95.00 941 LEU A N 1
ATOM 7545 C CA . LEU A 1 941 ? -17.854 20.592 10.939 1.00 95.00 941 LEU A CA 1
ATOM 7546 C C . LEU A 1 941 ? -17.570 22.056 10.595 1.00 95.00 941 LEU A C 1
ATOM 7548 O O . LEU A 1 941 ? -17.027 22.354 9.533 1.00 95.00 941 LEU A O 1
ATOM 7552 N N . LYS A 1 942 ? -17.920 22.965 11.507 1.00 90.69 942 LYS A N 1
ATOM 7553 C CA . LYS A 1 942 ? -17.885 24.412 11.264 1.00 90.69 942 LYS A CA 1
ATOM 7554 C C . LYS A 1 942 ? -16.463 24.965 11.236 1.00 90.69 942 LYS A C 1
ATOM 7556 O O . LYS A 1 942 ? -16.149 25.777 10.368 1.00 90.69 942 LYS A O 1
ATOM 7561 N N . ASN A 1 943 ? -15.622 24.552 12.189 1.00 88.00 943 ASN A N 1
ATOM 7562 C CA . ASN A 1 943 ? -14.253 25.040 12.366 1.00 88.00 943 ASN A CA 1
ATOM 7563 C C . ASN A 1 943 ? -13.349 23.966 12.990 1.00 88.00 943 ASN A C 1
ATOM 7565 O O . ASN A 1 943 ? -13.817 23.060 13.677 1.00 88.00 943 ASN A O 1
ATOM 7569 N N . ILE A 1 944 ? -12.038 24.102 12.779 1.00 89.56 944 ILE A N 1
ATOM 7570 C CA . ILE A 1 944 ? -11.026 23.412 13.589 1.00 89.56 944 ILE A CA 1
ATOM 7571 C C . ILE A 1 944 ? -10.710 24.311 14.792 1.00 89.56 944 ILE A C 1
ATOM 7573 O O . ILE A 1 944 ? -10.507 25.511 14.585 1.00 89.56 944 ILE A O 1
ATOM 7577 N N . PRO A 1 945 ? -10.628 23.771 16.023 1.00 87.75 945 PRO A N 1
ATOM 7578 C CA . PRO A 1 945 ? -10.275 24.555 17.199 1.00 87.75 945 PRO A CA 1
ATOM 7579 C C . PRO A 1 945 ? -9.010 25.390 16.961 1.00 87.75 945 PRO A C 1
ATOM 7581 O O . PRO A 1 945 ? -7.947 24.846 16.655 1.00 87.75 945 PRO A O 1
ATOM 7584 N N . CYS A 1 946 ? -9.097 26.712 17.147 1.00 79.69 946 CYS A N 1
ATOM 7585 C CA . CYS A 1 946 ? -7.993 27.644 16.879 1.00 79.69 946 CYS A CA 1
ATOM 7586 C C . CYS A 1 946 ? -6.700 27.266 17.615 1.00 79.69 946 CYS A C 1
ATOM 7588 O O . CYS A 1 946 ? -5.606 27.489 17.104 1.00 79.69 946 CYS A O 1
ATOM 7590 N N . ARG A 1 947 ? -6.800 26.641 18.795 1.00 79.12 947 ARG A N 1
ATOM 7591 C CA . ARG A 1 947 ? -5.639 26.155 19.558 1.00 79.12 947 ARG A CA 1
ATOM 7592 C C . ARG A 1 947 ? -4.832 25.094 18.799 1.00 79.12 947 ARG A C 1
ATOM 7594 O O . ARG A 1 947 ? -3.610 25.093 18.912 1.00 79.12 947 ARG A O 1
ATOM 7601 N N . LEU A 1 948 ? -5.483 24.266 17.978 1.00 81.00 948 LEU A N 1
ATOM 7602 C CA . LEU A 1 948 ? -4.820 23.290 17.110 1.00 81.00 948 LEU A CA 1
ATOM 7603 C C . LEU A 1 948 ? -4.230 23.905 15.837 1.00 81.00 948 LEU A C 1
ATOM 7605 O O . LEU A 1 948 ? -3.424 23.245 15.197 1.00 81.00 948 LEU A O 1
ATOM 7609 N N . LEU A 1 949 ? -4.610 25.129 15.456 1.00 75.31 949 LEU A N 1
ATOM 7610 C CA . LEU A 1 949 ? -4.089 25.810 14.260 1.00 75.31 949 LEU A CA 1
ATOM 7611 C C . LEU A 1 949 ? -2.984 26.826 14.595 1.00 75.31 949 LEU A C 1
ATOM 7613 O O . LEU A 1 949 ? -1.952 26.869 13.927 1.00 75.31 949 LEU A O 1
ATOM 7617 N N . ILE A 1 950 ? -3.189 27.602 15.664 1.00 66.50 950 ILE A N 1
ATOM 7618 C CA . ILE A 1 950 ? -2.365 28.756 16.053 1.00 66.50 950 ILE A CA 1
ATOM 7619 C C . ILE A 1 950 ? -1.305 28.368 17.095 1.00 66.50 950 ILE A C 1
ATOM 7621 O O . ILE A 1 950 ? -0.190 28.887 17.073 1.00 66.50 950 ILE A O 1
ATOM 7625 N N . LYS A 1 951 ? -1.639 27.455 18.020 1.00 54.53 951 LYS A N 1
ATOM 7626 C CA . LYS A 1 951 ? -0.784 27.055 19.152 1.00 54.53 951 LYS A CA 1
ATOM 7627 C C . LYS A 1 951 ? -0.207 25.625 19.127 1.00 54.53 951 LYS A C 1
ATOM 7629 O O . LYS A 1 951 ? 0.414 25.266 20.133 1.00 54.53 951 LYS A O 1
ATOM 7634 N N . PRO A 1 952 ? -0.311 24.781 18.078 1.00 57.47 952 PRO A N 1
ATOM 7635 C CA . PRO A 1 952 ? 0.325 23.476 18.164 1.00 57.47 952 PRO A CA 1
ATOM 7636 C C . PRO A 1 952 ? 1.846 23.665 18.099 1.00 57.47 952 PRO A C 1
ATOM 7638 O O . PRO A 1 952 ? 2.405 24.060 17.078 1.00 57.47 952 PRO A O 1
ATOM 7641 N N . LYS A 1 953 ? 2.561 23.341 19.181 1.00 60.06 953 LYS A N 1
ATOM 7642 C CA . LYS A 1 953 ? 4.034 23.355 19.170 1.00 60.06 953 LYS A CA 1
ATOM 7643 C C . LYS A 1 953 ? 4.619 22.359 18.147 1.00 60.06 953 LYS A C 1
ATOM 7645 O O . LYS A 1 953 ? 5.814 22.438 17.866 1.00 60.06 953 LYS A O 1
ATOM 7650 N N . ARG A 1 954 ? 3.812 21.408 17.638 1.00 73.75 954 ARG A N 1
ATOM 7651 C CA . ARG A 1 954 ? 4.265 20.217 16.894 1.00 73.75 954 ARG A CA 1
ATOM 7652 C C . ARG A 1 954 ? 3.406 19.772 15.695 1.00 73.75 954 ARG A C 1
ATOM 7654 O O . ARG A 1 954 ? 3.757 18.762 15.100 1.00 73.75 954 ARG A O 1
ATOM 7661 N N . LEU A 1 955 ? 2.326 20.470 15.318 1.00 84.12 955 LEU A N 1
ATOM 7662 C CA . LEU A 1 955 ? 1.499 20.033 14.178 1.00 84.12 955 LEU A CA 1
ATOM 7663 C C . LEU A 1 955 ? 2.236 20.292 12.860 1.00 84.12 955 LEU A C 1
ATOM 7665 O O . LEU A 1 955 ? 2.382 21.434 12.425 1.00 84.12 955 LEU A O 1
ATOM 7669 N N . GLU A 1 956 ? 2.684 19.216 12.227 1.00 83.94 956 GLU A N 1
ATOM 7670 C CA . GLU A 1 956 ? 3.478 19.235 10.998 1.00 83.94 956 GLU A CA 1
ATOM 7671 C C . GLU A 1 956 ? 2.586 19.085 9.761 1.00 83.94 956 GLU A C 1
ATOM 7673 O O . GLU A 1 956 ? 2.818 19.730 8.740 1.00 83.94 956 GLU A O 1
ATOM 7678 N N . ILE A 1 957 ? 1.543 18.253 9.849 1.00 83.44 957 ILE A N 1
ATOM 7679 C CA . ILE A 1 957 ? 0.719 17.855 8.704 1.00 83.44 957 ILE A CA 1
ATOM 7680 C C . ILE A 1 957 ? -0.762 18.061 9.026 1.00 83.44 957 ILE A C 1
ATOM 7682 O O . ILE A 1 957 ? -1.309 17.389 9.904 1.00 83.44 957 ILE A O 1
ATOM 7686 N N . LEU A 1 958 ? -1.430 18.919 8.249 1.00 88.88 958 LEU A N 1
ATOM 7687 C CA . LEU A 1 958 ? -2.887 19.031 8.220 1.00 88.88 958 LEU A CA 1
ATOM 7688 C C . LEU A 1 958 ? -3.411 18.579 6.855 1.00 88.88 958 LEU A C 1
ATOM 7690 O O . LEU A 1 958 ? -3.155 19.211 5.833 1.00 88.88 958 LEU A O 1
ATOM 7694 N N . LYS A 1 959 ? -4.166 17.482 6.836 1.00 86.69 959 LYS A N 1
ATOM 7695 C CA . LYS A 1 959 ? -4.844 16.974 5.641 1.00 86.69 959 LYS A CA 1
ATOM 7696 C C . LYS A 1 959 ? -6.333 17.224 5.765 1.00 86.69 959 LYS A C 1
ATOM 7698 O O . LYS A 1 959 ? -6.960 16.781 6.724 1.00 86.69 959 LYS A O 1
ATOM 7703 N N . VAL A 1 960 ? -6.887 17.896 4.770 1.00 89.19 960 VAL A N 1
ATOM 7704 C CA . VAL A 1 960 ? -8.314 18.163 4.647 1.00 89.19 960 VAL A CA 1
ATOM 7705 C C . VAL A 1 960 ? -8.749 17.572 3.315 1.00 89.19 960 VAL A C 1
ATOM 7707 O O . VAL A 1 960 ? -8.156 17.870 2.286 1.00 89.19 960 VAL A O 1
ATOM 7710 N N . THR A 1 961 ? -9.705 16.648 3.312 1.00 84.81 961 THR A N 1
ATOM 7711 C CA . THR A 1 961 ? -10.145 15.995 2.068 1.00 84.81 961 THR A CA 1
ATOM 7712 C C . THR A 1 961 ? -11.655 16.002 1.952 1.00 84.81 961 THR A C 1
ATOM 7714 O O . THR A 1 961 ? -12.323 15.515 2.864 1.00 84.81 961 THR A O 1
ATOM 7717 N N . ASP A 1 962 ? -12.185 16.465 0.821 1.00 82.69 962 ASP A N 1
ATOM 7718 C CA . ASP A 1 962 ? -13.627 16.461 0.538 1.00 82.69 962 ASP A CA 1
ATOM 7719 C C . ASP A 1 962 ? -14.407 17.179 1.664 1.00 82.69 962 ASP A C 1
ATOM 7721 O O . ASP A 1 962 ? -15.231 16.590 2.363 1.00 82.69 962 ASP A O 1
ATOM 7725 N N . MET A 1 963 ? -14.020 18.432 1.929 1.00 88.88 963 MET A N 1
ATOM 7726 C CA . MET A 1 963 ? -14.620 19.327 2.927 1.00 88.88 963 MET A CA 1
ATOM 7727 C C . MET A 1 963 ? -15.147 20.594 2.237 1.00 88.88 963 MET A C 1
ATOM 7729 O O . MET A 1 963 ? -14.618 20.958 1.187 1.00 88.88 963 MET A O 1
ATOM 7733 N N . PRO A 1 964 ? -16.146 21.288 2.811 1.00 87.94 964 PRO A N 1
ATOM 7734 C CA . PRO A 1 964 ? -16.684 22.521 2.243 1.00 87.94 964 PRO A CA 1
ATOM 7735 C C . PRO A 1 964 ? -15.609 23.592 1.983 1.00 87.94 964 PRO A C 1
ATOM 7737 O O . PRO A 1 964 ? -14.675 23.763 2.769 1.00 87.94 964 PRO A O 1
ATOM 7740 N N . ASN A 1 965 ? -15.744 24.337 0.883 1.00 84.38 965 ASN A N 1
ATOM 7741 C CA . ASN A 1 965 ? -14.764 25.357 0.488 1.00 84.38 965 ASN A CA 1
ATOM 7742 C C . ASN A 1 965 ? -14.641 26.491 1.520 1.00 84.38 965 ASN A C 1
ATOM 7744 O O . ASN A 1 965 ? -13.547 27.009 1.744 1.00 84.38 965 ASN A O 1
ATOM 7748 N N . ASP A 1 966 ? -15.743 26.864 2.174 1.00 83.94 966 ASP A N 1
ATOM 7749 C CA . ASP A 1 966 ? -15.757 27.881 3.227 1.00 83.94 966 ASP A CA 1
ATOM 7750 C C . ASP A 1 966 ? -14.965 27.426 4.463 1.00 83.94 966 ASP A C 1
ATOM 7752 O O . ASP A 1 966 ? -14.194 28.208 5.021 1.00 83.94 966 ASP A O 1
ATOM 7756 N N . PHE A 1 967 ? -15.070 26.147 4.837 1.00 87.44 967 PHE A N 1
ATOM 7757 C CA . PHE A 1 967 ? -14.265 25.537 5.896 1.00 87.44 967 PHE A CA 1
ATOM 7758 C C . PHE A 1 967 ? -12.764 25.619 5.584 1.00 87.44 967 PHE A C 1
ATOM 7760 O O . PHE A 1 967 ? -11.977 26.067 6.420 1.00 87.44 967 PHE A O 1
ATOM 7767 N N . VAL A 1 968 ? -12.359 25.258 4.360 1.00 83.88 968 VAL A N 1
ATOM 7768 C CA . VAL A 1 968 ? -10.955 25.359 3.915 1.00 83.88 968 VAL A CA 1
ATOM 7769 C C . VAL A 1 968 ? -10.469 26.815 3.948 1.00 83.88 968 VAL A C 1
ATOM 7771 O O . VAL A 1 968 ? -9.372 27.089 4.442 1.00 83.88 968 VAL A O 1
ATOM 7774 N N . GLY A 1 969 ? -11.300 27.760 3.495 1.00 77.25 969 GLY A N 1
ATOM 7775 C CA . GLY A 1 969 ? -10.989 29.192 3.511 1.00 77.25 969 GLY A CA 1
ATOM 7776 C C . GLY A 1 969 ? -10.760 29.763 4.916 1.00 77.25 969 GLY A C 1
ATOM 7777 O O . GLY A 1 969 ? -9.894 30.622 5.097 1.00 77.25 969 GLY A O 1
ATOM 7778 N N . ARG A 1 970 ? -11.480 29.266 5.933 1.00 81.44 970 ARG A N 1
ATOM 7779 C CA . ARG A 1 970 ? -11.285 29.670 7.339 1.00 81.44 970 ARG A CA 1
ATOM 7780 C C . ARG A 1 970 ? -9.968 29.151 7.924 1.00 81.44 970 ARG A C 1
ATOM 7782 O O . ARG A 1 970 ? -9.326 29.873 8.683 1.00 81.44 970 ARG A O 1
ATOM 7789 N N . ILE A 1 971 ? -9.528 27.950 7.540 1.00 81.44 971 ILE A N 1
ATOM 7790 C CA . ILE A 1 971 ? -8.258 27.364 8.011 1.00 81.44 971 ILE A CA 1
ATOM 7791 C C . ILE A 1 971 ? -7.054 28.163 7.509 1.00 81.44 971 ILE A C 1
ATOM 7793 O O . ILE A 1 971 ? -6.132 28.434 8.280 1.00 81.44 971 ILE A O 1
ATOM 7797 N N . GLY A 1 972 ? -7.064 28.558 6.230 1.00 65.25 972 GLY A N 1
ATOM 7798 C CA . GLY A 1 972 ? -5.926 29.218 5.579 1.00 65.25 972 GLY A CA 1
ATOM 7799 C C . GLY A 1 972 ? -5.468 30.514 6.261 1.00 65.25 972 GLY A C 1
ATOM 7800 O O . GLY A 1 972 ? -4.301 30.874 6.160 1.00 65.25 972 GLY A O 1
ATOM 7801 N N . LYS A 1 973 ? -6.356 31.183 7.010 1.00 64.56 973 LYS A N 1
ATOM 7802 C CA . LYS A 1 973 ? -6.052 32.426 7.739 1.00 64.56 973 LYS A CA 1
ATOM 7803 C C . LYS A 1 973 ? -5.367 32.210 9.097 1.00 64.56 973 LYS A C 1
ATOM 7805 O O . LYS A 1 973 ? -4.822 33.162 9.642 1.00 64.56 973 LYS A O 1
ATOM 7810 N N . GLY A 1 974 ? -5.412 30.996 9.654 1.00 65.00 974 GLY A N 1
ATOM 7811 C CA . GLY A 1 974 ? -4.983 30.710 11.032 1.00 65.00 974 GLY A CA 1
ATOM 7812 C C . GLY A 1 974 ? -3.880 29.660 11.176 1.00 65.00 974 GLY A C 1
ATOM 7813 O O . GLY A 1 974 ? -3.534 29.314 12.304 1.00 65.00 974 GLY A O 1
ATOM 7814 N N . ILE A 1 975 ? -3.354 29.121 10.072 1.00 76.06 975 ILE A N 1
ATOM 7815 C CA . ILE A 1 975 ? -2.372 28.031 10.103 1.00 76.06 975 ILE A CA 1
ATOM 7816 C C . ILE A 1 975 ? -0.957 28.542 10.420 1.00 76.06 975 ILE A C 1
ATOM 7818 O O . ILE A 1 975 ? -0.502 29.559 9.897 1.00 76.06 975 ILE A O 1
ATOM 7822 N N . SER A 1 976 ? -0.234 27.810 11.267 1.00 71.00 976 SER A N 1
ATOM 7823 C CA . SER A 1 976 ? 1.184 28.068 11.533 1.00 71.00 976 SER A CA 1
ATOM 7824 C C . SER A 1 976 ? 2.044 27.874 10.279 1.00 71.00 976 SER A C 1
ATOM 7826 O O . SER A 1 976 ? 1.863 26.908 9.540 1.00 71.00 976 SER A O 1
ATOM 7828 N N . LYS A 1 977 ? 3.074 28.715 10.094 1.00 68.75 977 LYS A N 1
ATOM 7829 C CA . LYS A 1 977 ? 4.050 28.607 8.984 1.00 68.75 977 LYS A CA 1
ATOM 7830 C C . LYS A 1 977 ? 4.767 27.249 8.902 1.00 68.75 977 LYS A C 1
ATOM 7832 O O . LYS A 1 977 ? 5.351 26.939 7.872 1.00 68.75 977 LYS A O 1
ATOM 7837 N N . ARG A 1 978 ? 4.778 26.463 9.986 1.00 68.88 978 ARG A N 1
ATOM 7838 C CA . ARG A 1 978 ? 5.416 25.133 10.041 1.00 68.88 978 ARG A CA 1
ATOM 7839 C C . ARG A 1 978 ? 4.494 23.989 9.617 1.00 68.88 978 ARG A C 1
ATOM 7841 O O . ARG A 1 978 ? 4.969 22.869 9.463 1.00 68.88 978 ARG A O 1
ATOM 7848 N N . THR A 1 979 ? 3.197 24.243 9.470 1.00 75.88 979 THR A N 1
ATOM 7849 C CA . THR A 1 979 ? 2.207 23.210 9.166 1.00 75.88 979 THR A CA 1
ATOM 7850 C C . THR A 1 979 ? 1.978 23.136 7.663 1.00 75.88 979 THR A C 1
ATOM 7852 O O . THR A 1 979 ? 1.574 24.111 7.034 1.00 75.88 979 THR A O 1
ATOM 7855 N N . THR A 1 980 ? 2.189 21.957 7.085 1.00 79.19 980 THR A N 1
ATOM 7856 C CA . THR A 1 980 ? 1.863 21.698 5.682 1.00 79.19 980 THR A CA 1
ATOM 7857 C C . THR A 1 980 ? 0.375 21.386 5.564 1.00 79.19 980 THR A C 1
ATOM 7859 O O . THR A 1 980 ? -0.091 20.372 6.094 1.00 79.19 980 THR A O 1
ATOM 7862 N N . LEU A 1 981 ? -0.369 22.249 4.869 1.00 81.38 981 LEU A N 1
ATOM 7863 C CA . LEU A 1 981 ? -1.774 22.023 4.536 1.00 81.38 981 LEU A CA 1
ATOM 7864 C C . LEU A 1 981 ? -1.881 21.284 3.200 1.00 81.38 981 LEU A C 1
ATOM 7866 O O . LEU A 1 981 ? -1.430 21.775 2.170 1.00 81.38 981 LEU A O 1
ATOM 7870 N N . THR A 1 982 ? -2.522 20.120 3.204 1.00 79.19 982 THR A N 1
ATOM 7871 C CA . THR A 1 982 ? -2.911 19.408 1.983 1.00 79.19 982 THR A CA 1
ATOM 7872 C C . THR A 1 982 ? -4.430 19.392 1.877 1.00 79.19 982 THR A C 1
ATOM 7874 O O . THR A 1 982 ? -5.095 18.807 2.734 1.00 79.19 982 THR A O 1
ATOM 7877 N N . VAL A 1 983 ? -4.969 20.000 0.820 1.00 78.75 983 VAL A N 1
ATOM 7878 C CA . VAL A 1 983 ? -6.405 20.003 0.504 1.00 78.75 983 VAL A CA 1
ATOM 7879 C C . VAL A 1 983 ? -6.639 19.079 -0.694 1.00 78.75 983 VAL A C 1
ATOM 7881 O O . VAL A 1 983 ? -5.978 19.252 -1.715 1.00 78.75 983 VAL A O 1
ATOM 7884 N N . ASN A 1 984 ? -7.519 18.081 -0.557 1.00 64.38 984 ASN A N 1
ATOM 7885 C CA . ASN A 1 984 ? -7.772 17.028 -1.561 1.00 64.38 984 ASN A CA 1
ATOM 7886 C C . ASN A 1 984 ? -9.253 16.731 -1.809 1.00 64.38 984 ASN A C 1
ATOM 7888 O O . ASN A 1 984 ? -10.079 17.040 -0.923 1.00 64.38 984 ASN A O 1
#

Solvent-accessible surface area (backbone atoms only — not comparable to full-atom values): 52403 Å² total; per-residue (Å²): 116,73,72,54,69,79,45,53,91,32,60,44,62,65,69,59,53,32,62,26,28,63,67,69,37,78,89,36,55,78,46,78,58,100,62,32,44,26,29,50,27,51,43,74,56,96,87,39,82,36,64,28,31,39,37,40,43,55,77,86,57,68,80,61,59,60,54,21,54,54,41,29,52,58,48,41,77,69,48,88,49,99,19,40,57,50,61,69,29,33,30,80,56,92,78,48,44,31,42,30,26,62,52,44,73,66,36,28,47,42,57,68,50,64,54,91,57,98,65,72,97,61,53,63,65,53,56,49,49,30,50,36,33,40,29,48,37,50,27,35,28,52,69,60,55,44,94,60,33,17,47,35,50,53,50,53,43,40,70,33,30,29,18,33,89,82,60,48,20,22,39,51,75,49,36,73,39,46,84,45,63,52,82,52,92,74,63,69,45,83,46,84,66,71,52,53,89,83,33,53,31,66,66,28,62,75,66,22,46,43,39,64,54,40,40,37,22,8,46,17,48,40,48,47,24,63,46,35,54,36,73,58,61,43,80,55,92,91,40,80,48,50,42,62,69,51,51,53,56,28,53,79,68,75,42,51,79,78,60,43,28,66,66,47,68,73,72,41,55,74,66,28,50,51,46,49,52,48,52,29,53,37,23,58,45,86,54,58,88,72,33,64,55,41,61,56,48,33,52,53,51,54,58,30,71,57,78,78,85,73,68,60,41,73,76,66,69,42,71,92,43,52,68,60,41,54,53,51,47,58,49,66,74,41,85,82,55,41,63,44,39,32,28,27,61,94,49,41,45,54,72,59,51,56,45,57,38,44,74,72,52,43,87,82,33,82,39,64,51,81,43,73,47,54,98,84,59,52,68,68,61,53,49,55,51,45,56,55,46,37,71,69,44,66,97,52,32,32,38,38,37,40,39,48,50,86,55,70,67,64,52,51,55,50,49,70,57,56,74,68,62,88,67,66,24,37,36,38,34,25,34,59,76,42,82,73,52,62,74,52,73,43,49,75,42,65,67,42,54,73,67,60,38,49,54,50,25,29,59,62,29,74,36,65,93,51,51,91,76,56,52,68,72,58,52,51,53,53,48,60,74,25,62,30,25,58,49,44,31,45,48,52,16,9,68,44,42,83,47,61,77,90,49,44,59,62,72,68,64,72,78,71,83,58,102,48,63,67,59,52,60,55,65,75,43,55,72,53,46,42,54,54,53,30,58,51,31,74,46,64,86,66,46,79,40,48,40,73,58,51,40,51,50,40,38,40,73,50,58,34,72,64,53,100,87,50,66,58,34,66,56,52,32,47,53,41,49,54,51,38,37,54,37,57,50,34,44,75,77,33,66,40,87,74,72,45,74,42,25,26,25,53,34,62,76,54,30,71,68,29,29,62,60,31,45,62,78,40,68,47,60,83,87,73,91,77,95,76,79,95,80,86,89,74,78,44,52,75,75,66,88,66,89,88,64,84,80,80,76,72,68,59,75,79,45,103,55,59,73,86,70,40,45,74,27,28,58,47,52,43,60,60,39,94,39,53,69,59,68,56,60,61,21,63,27,45,44,22,12,29,44,34,39,25,50,14,55,28,45,51,62,46,58,34,59,26,56,21,59,43,28,29,32,42,32,38,36,62,30,57,33,46,54,73,43,76,41,54,36,62,27,62,48,35,26,33,42,36,40,38,65,22,43,68,88,65,42,54,75,38,40,68,54,31,31,31,46,31,26,42,30,47,47,67,86,54,51,69,71,39,57,54,29,53,61,61,56,42,53,24,30,34,42,28,41,35,36,32,61,54,72,75,61,43,50,57,55,49,60,42,56,52,62,23,47,57,22,32,33,44,34,46,34,26,27,41,97,87,70,42,72,21,75,40,88,80,74,68,40,39,67,22,59,49,26,29,35,43,35,43,33,15,28,28,90,65,80,73,54,56,79,32,40,27,67,48,32,23,32,45,33,39,23,41,16,50,24,64,68,64,59,43,60,40,59,22,64,37,70,42,28,22,26,46,34,42,32,45,32,22,43,51,35,42,60,43,53,35,47,66,56,18,21,70,43,21,29,36,44,34,44,29,34,27,60,44,28,33,45,49,47,65,42,61,69,33,41,57,48,29,28,36,41,39,41,27,42,33,64,47,41,62,60,78,42,59,60,70,36,65,61,44,88,43,40,41,37,40,37,40,28,61,57,50,70,69,45,54,58,59,49,73,79,46,58,41,96,73,38,49,77,45,81,87

Organism: Helianthus annuus (NCBI:txid4232)

Radius of gyration: 32.22 Å; Cα contacts (8 Å, |Δi|>4): 1839; chains: 1; bounding box: 82×68×89 Å

Nearest PDB structures (foldseek):
  5k7g-assembly4_D  TM=8.866E-01  e=1.099E-19  Homo sapiens
  4yp8-assembly3_C  TM=8.946E-01  e=1.067E-18  Homo sapiens
  6mom-assembly3_C  TM=8.846E-01  e=5.907E-19  Homo sapiens
  8ucb-assembly4_D  TM=8.808E-01  e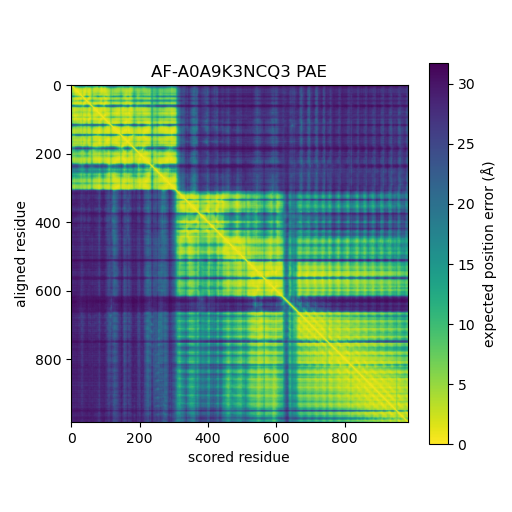=3.478E-18  Homo sapiens
  6ruu-assembly1_A  TM=8.751E-01  e=1.707E-17  Homo sapiens

Mean predicted aligned error: 17.7 Å

Sequence (984 aa):
MALIKETDHLRIPFQDLEIATKNFATTLIIGRGGFGKVYKGELSLLGKLTSVAVKRLDANISGQGFKEFLTEIHLLSRFKHPNLVSLLGYCQEGNEKILVYEYAEHGSLDKLLTKDTTVCPLTCKQLIDVCIDAASCLDYLHHHAAENQRVIHRDIKSANILLDHNWKAMISDLGLSKLGRANEPETFVITHPCGTNGYCDPVYKDTGVLTKESDVYSFGMVLFEVLCRRLYFMNVNDERKFLDRLVHNYNENGKLHEIIHPDMMEQLPPASLDKISKIACQCLLNDREKRPSMGLVVKKLKEALEVPEMDIVGELGIFWLEDDIKSLVKRLTSQMDMFVPIVGEQGSGKTTLARAVYKKIKDDFDYHDWISVGEEYTAERILSRLKKITATVKGRRYLIVVDGIGSYEVLQDLKDAFPDAKNGSKVIFTSRETPEMMKLNPHIMNRLDEDQSWKMFLNKAGKEKEAGRITESLKHKILRICNGLPRNIILMAGLLSNNRIKRWPLVIDDGRFPDDILRLCYNNLKIRSKVCLLYLALFPKDYVIPVRRLLRLWVAKGFVKRRLQDPFPEDLAQKCFEKLVGLNMIQITKLRLDNSPKRCRLVSFFHDYLLPKAQDISRFYIRQNSKNFQDAMGPVDVRLMVPGIITTRVGMVSGKTMRTDFVLLRVLDLEGARKRSLPDAVGHLSHLRYLGLRRTFLEWLPESVGDLSYLETLDLKQTCVNSLPDSIWKLKRLRHLNLTNVRLTMPPSCSSTLLTLWGLVLDDRISADKLEGLITLLNLRELGIRYQLSTGKQDVLLDWIEKLVDLQSLRLVSLNGSRQASELVLKTLATLAKLSQLNLYGNLSRLPTANEFPPTVKALTLSISRLKKDPMETLGQLPCLIVLRLLGDSFTGERMVCLRGGFKQLEVLKIWKLKGLEEWDVEEEAMENLKELDIRRCHKLKNIPCRLLIKPKRLEILKVTDMPNDFVGRIGKGISKRTTLTVN

InterPro domains:
  IPR000719 Protein kinase domain [PS50011] (24-305)
  IPR000719 Protein kinase domain [SM00220] (24-305)
  IPR001245 Serine-threonine/tyrosine-protein kinase, catalytic domain [PF07714] (29-301)
  IPR002182 NB-ARC [PF00931] (385-465)
  IPR008271 Serine/threonine-protein kinase, active site [PS00108] (151-163)
  IPR011009 Protein kinase-like domain superfamily [SSF56112] (14-308)
  IPR017441 Protein kinase, ATP binding site [PS00107] (30-55)
  IPR027417 P-loop containing nucleoside triphosphate hydrolase [G3DSA:3.40.50.300] (316-445)
  IPR027417 P-loop containing nucleoside triphosphate hydrolase [SSF52540] (318-536)
  IPR032675 Leucine-rich repeat domain superfamily [G3DSA:3.80.10.10] (654-983)
  IPR036388 Winged helix-like DNA-binding domain superfamily [G3DSA:1.10.10.10] (521-613)
  IPR042197 Apoptotic protease-activating factors, helical domain [G3DSA:1.10.8.430] (447-520)
  IPR045272 Receptor-like protein kinase ANXUR1/2-like [PTHR27003] (10-306)
  IPR055414 Disease resistance R13L4/SHOC-2-like, LRR domain [PF23598] (660-936)
  IPR058922 Disease resistance protein, winged helix domain [PF23559] (538-608)

pLDDT: mean 79.32, std 15.89, range [23.36, 97.12]

Secondary structure (DSSP, 8-state):
-HHHHHTGGGB--HHHHHHHTTTT-GGGEEEEETTEEEEEEEEEETTEEEEEEEEEEPTTS-THHHHHHHHHHHHHHH---TTBPPEEEEEEETTEEEEEEE--TTEEHHHHHH---SS-SS-HHHHHHHHHHHHHHHHIIIIISBTTEEEE-S---GGGEEE-TT--EEE--GGG-EEEETT-S---EE----S-TTTS-HHHHHH-EE-HHHHHHHHHHHHHHHHHTS-SEEEETTEEEEHHHHHHHHHHTT-GGGTS-HHHHHHS-HHHHHHHHHHHHHHT-SSGGGSPPHHHHHHHHHHHHSPPPP-HHHHHT-GGGHHHHHHHHHHHHSSS-SEEEEEESTTSSHHHHHHHHHHHHGGGSSEEEEEE--TT--HHHHHHHHHHHHHHHTTS-EEEEEEEE--HHHHHHHHHH---GGGT-EEEEEE---HHHHTT--EEEPPPPHHHHHHHHHHHHT-GGGGGGS-HHHHHHHHHHHTT-HHHHHHHHHHHHTS-GGGHHHHHHSS---S-HHHHHHHTS-HHHHHHHHHHHTSPTT--EEHHHHHHHHHHHTSS---TTSPPHHHHHHHHHHHHHHTTSEEEEEE-TTS-EEEEEE-HHHHHHHHHHHHHHT-S----------------------SS------TTSSSS---GGGTT--EEE-TT---S---GGGGG-TT--EEE-TT-------GGGGG-TT--EEE-TTS---B--GGGGG-TT--EEEEEEEEP-S-----TT--EEEEEEEETTS-HHHHHGGGG-TT-SEEEEEEE--HHHHHHHHHHHHT-TT--EEEEEEB-TTSSB-B------TT-TT--EEEEESB-SSPPPGGGS-TT--EEEEES--BSS-SHHHHTT-TT--EEEEESSSB-SSEEEE-TT--TT--EEEEE--SS--EEEE-TTTTTT--EEEEES-TT-----HHHHHS-SS--EEEEES--HHHHHHHHTT--TT-EEEE-

Foldseek 3Di:
DVLCVVQVVQEDEPVQVCVFQVNVDPVQFPDDDPFATWGWGWGQDPNDTAIKIKGKGDLPDPPLSVQLLSQQSNLLVQFDDPQAWHFNHWYDDDSITMTITHDQPQAFQQCLLPDPDLDRPDALLLLLQQLLLVLVVLLCQAAPRDQFKHKAQLADDRNQFGQHPVRHTHGHRSSVMDIDTNPDPQFWDQAQRDYDPLLFQVCCNVRSTDGSLRVLSSSLQRLLCSQLSHHQWDQDVNDTDGCLVVLVVCVLVVNNVLRGDVSNVVRADPQLSVQSSVLSVQSNDNPSVSRDRSVVSSVSNVVSLDDDFDPLCVLVVPVVCPVVLVVVLVVLPDLPDQEAEAEEDPQLCSVVSLVSNCVRCQSVWPEEDEAEDFPPDDLVNLLVVLLVVLVVCVPTAYEYEYEEDEDVVSVVSNCVSDPPSPPSHHYYYYYYDDPVSVVRVYNYRDFADLVRLLVLLCVLLVNPVVSVVADPVLSVLQCVQQVRRSRSSNQLSLQPSVDDNVCSCVVSVVPDPDVDSLVVLLVPDDQLLNLLLLVQLPAPQFDKAFLVVSLLVSVLVPSQDDDPPDDDSSVVSVVSVVSCVSSSQKAQSDADLLRHRGIIHGDRVSSSVSNVVSCVVVVQDDDDDDDDDDDDDDQHADDDDDDPDRDPDPVQFVDLDRDLRQLQYAEDAQA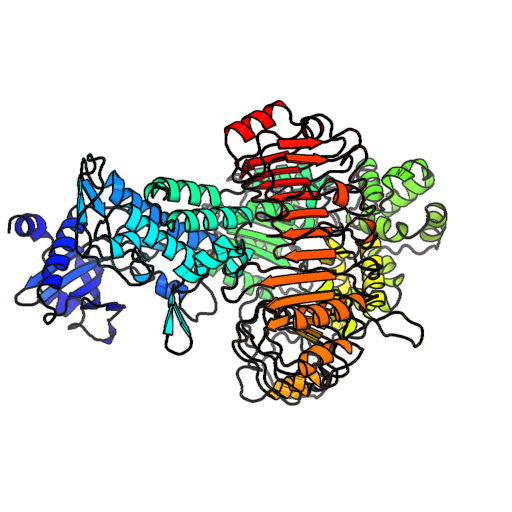CPADQDGHLCVLSNQNYAYDHPANYQHQAYDLSVLSNQNHQEDAAHSYNHAEHRPSVLVRANHAEDHHANHEDPAASVYYCRHAYDAHYEEEQVDDLVSLLSLLSNQNYQYDYYEYAHDPVSLVSVQVSLLSNLNHAEYHYFYAHPVRHAAEDDHFQNQSNQNHAYYHYHHAYPDDDALNSDHLNHQEYAQEPNQAADACQVRQQPRNRHQYYHCYANSYAAAEHEHDALGPVRHAYYHAEQNQNHQYYYYDHNGPLNHAEYAYYNNANHPEDYLCVAAPNPHHQEYEYEHYDPVHVVVSVVRHDPRHDYHYD